Protein AF-A0A7W8URS1-F1 (afdb_monomer)

Nearest PDB structures (foldseek):
  4fo9-assembly1_A  TM=3.497E-01  e=5.880E+00  Homo sapiens
  7qqf-assembly1_A  TM=1.769E-01  e=9.008E+00  Homo sapiens

Radius of gyration: 37.94 Å; Cα contacts (8 Å, |Δi|>4): 1873; chains: 1; bounding box: 96×56×130 Å

Solvent-accessible surface area (backbone atoms only — not comparable to full-atom values): 48239 Å² total; per-residue (Å²): 133,91,53,71,66,51,56,48,40,59,71,43,53,37,61,52,73,77,64,27,35,64,45,79,42,72,49,47,74,75,47,62,76,86,34,42,55,44,49,48,77,55,93,95,44,80,42,74,46,91,48,75,88,40,42,26,41,36,27,40,75,37,77,60,64,38,63,71,50,61,42,69,76,78,36,70,49,75,36,38,44,33,59,46,20,51,73,61,47,30,49,74,47,39,30,37,91,64,18,44,34,56,61,41,70,60,21,26,35,28,37,47,95,84,45,33,32,34,39,40,39,55,71,50,93,74,32,96,67,58,77,74,79,47,64,52,34,39,38,30,37,31,57,35,21,75,77,31,72,74,33,62,50,76,92,53,84,61,54,33,45,52,55,64,53,64,26,84,44,67,74,61,40,52,62,56,30,52,49,54,56,58,55,60,76,43,78,40,47,69,48,28,29,50,38,33,27,36,31,92,62,63,40,78,85,72,48,58,56,69,39,46,36,36,38,40,34,35,37,52,30,80,47,77,45,80,41,57,53,61,86,53,44,61,48,68,30,69,74,78,72,40,54,22,36,55,46,75,71,82,76,95,75,75,68,41,52,58,59,65,86,49,45,50,42,30,49,30,36,52,42,98,87,72,49,52,43,20,27,45,55,71,71,87,49,90,67,44,56,41,41,30,53,52,65,27,35,32,34,41,47,68,59,57,51,49,47,35,59,70,62,74,75,61,82,52,58,85,36,29,31,42,35,40,38,36,36,58,55,52,63,90,28,56,66,72,72,35,51,60,44,61,76,62,51,68,70,48,55,67,71,55,40,48,27,31,26,37,63,92,61,33,73,50,65,59,48,18,44,37,47,28,41,55,26,44,53,44,47,45,28,69,37,62,77,53,99,81,76,58,74,60,62,55,60,67,48,46,50,64,17,25,27,39,43,33,45,34,36,65,29,42,52,28,61,44,67,53,44,82,52,100,89,40,47,29,39,80,42,31,72,62,50,21,41,44,13,24,38,34,32,15,29,86,75,14,34,51,76,50,74,46,75,41,68,68,46,58,60,48,71,60,90,53,94,65,50,50,33,32,40,57,42,72,10,34,70,25,48,49,48,46,56,49,55,66,63,64,57,47,80,54,62,85,52,53,57,75,46,36,34,39,22,48,32,37,89,88,78,75,42,69,66,68,64,67,42,58,50,62,96,45,84,52,44,50,76,56,98,52,30,41,34,60,65,64,64,70,89,46,38,37,41,38,39,37,40,49,65,24,19,39,29,55,76,46,76,47,58,48,56,61,59,34,46,77,42,72,44,63,31,35,43,57,55,98,90,38,82,44,80,42,74,48,76,72,66,46,17,46,79,45,43,24,36,67,31,28,48,51,49,78,67,70,30,25,27,77,55,89,50,34,36,33,62,27,42,34,84,55,54,64,61,46,92,83,32,60,42,42,38,37,43,39,32,35,75,62,32,43,71,86,61,45,65,59,81,62,58,52,73,51,58,24,48,49,59,19,36,70,76,71,71,53,36,78,87,61,90,45,54,27,50,49,35,36,48,71,27,17,50,54,64,72,89,82,58,47,41,46,89,81,48,90,71,80,45,74,72,36,96,61,18,37,30,46,37,38,44,30,64,57,88,56,85,32,37,72,79,49,97,54,59,46,63,67,40,42,54,55,40,52,55,48,49,51,56,50,24,60,56,46,24,74,80,53,57,53,76,57,95,79,65,65,94,66,77,76,56,59,87,58,59,43,49,32,23,28,47,43,50,10,34,54,53,38,32,48,77,70,59,71,49,75,60,73,68,52,76,47,96,75,56,74,67,55,53,47,63,73,44,52,88,48,54,78,37,46,85,54,15,48,63,33,88,94,32,59,69,61,72,92,34,41,39,40,29,43,42,59,63,98,62,64,42,52,32,51,68,46,58,47,53,48,53,54,50,48,34,51,75,78,32,73,62,58,57,47,51,78,88,42,49,44,68,50,70,100,64,93,71,78,73,76,78,85,84,78,87,134

Structure (mmCIF, N/CA/C/O backbone):
data_AF-A0A7W8URS1-F1
#
_entry.id   AF-A0A7W8URS1-F1
#
loop_
_atom_site.group_PDB
_atom_site.id
_atom_site.type_symbol
_atom_site.label_atom_id
_atom_site.label_alt_id
_atom_site.label_comp_id
_atom_site.label_asym_id
_atom_site.label_entity_id
_atom_site.label_seq_id
_atom_site.pdbx_PDB_ins_code
_atom_site.Cartn_x
_atom_site.Cartn_y
_atom_site.Cartn_z
_atom_site.occupancy
_atom_site.B_iso_or_equiv
_atom_site.auth_seq_id
_atom_site.auth_comp_id
_atom_site.auth_asym_id
_atom_site.auth_atom_id
_atom_site.pdbx_PDB_model_num
ATOM 1 N N . MET A 1 1 ? -16.195 14.401 -14.340 1.00 54.31 1 MET A N 1
ATOM 2 C CA . MET A 1 1 ? -16.163 14.240 -12.871 1.00 54.31 1 MET A CA 1
ATOM 3 C C . MET A 1 1 ? -14.710 13.985 -12.503 1.00 54.31 1 MET A C 1
ATOM 5 O O . MET A 1 1 ? -14.073 13.242 -13.237 1.00 54.31 1 MET A O 1
ATOM 9 N N . TYR A 1 2 ? -14.157 14.671 -11.503 1.00 76.56 2 TYR A N 1
ATOM 10 C CA . TYR A 1 2 ? -12.778 14.429 -11.058 1.00 76.56 2 TYR A CA 1
ATOM 11 C C . TYR A 1 2 ? -12.713 13.082 -10.334 1.00 76.56 2 TYR A C 1
ATOM 13 O O . TYR A 1 2 ? -13.597 12.790 -9.530 1.00 76.56 2 TYR A O 1
ATOM 21 N N . ASP A 1 3 ? -11.701 12.277 -10.641 1.00 86.50 3 ASP A N 1
ATOM 22 C CA . ASP A 1 3 ? -11.456 10.988 -10.003 1.00 86.50 3 ASP A CA 1
ATOM 23 C C . ASP A 1 3 ? -10.108 11.046 -9.284 1.00 86.50 3 ASP A C 1
ATOM 25 O O . ASP A 1 3 ? -9.057 11.117 -9.924 1.00 86.50 3 ASP A O 1
ATOM 29 N N . TYR A 1 4 ? -10.159 11.079 -7.952 1.00 89.56 4 TYR A N 1
ATOM 30 C CA . TYR A 1 4 ? -8.982 11.285 -7.112 1.00 89.56 4 TYR A CA 1
ATOM 31 C C . TYR A 1 4 ? -7.960 10.148 -7.251 1.00 89.56 4 TYR A C 1
ATOM 33 O O . TYR A 1 4 ? -6.761 10.412 -7.360 1.00 89.56 4 TYR A O 1
ATOM 41 N N . LEU A 1 5 ? -8.417 8.890 -7.291 1.00 91.06 5 LEU A N 1
ATOM 42 C CA . LEU A 1 5 ? -7.524 7.732 -7.389 1.00 91.06 5 LEU A CA 1
ATOM 43 C C . LEU A 1 5 ? -6.862 7.662 -8.763 1.00 91.06 5 LEU A C 1
ATOM 45 O O . LEU A 1 5 ? -5.651 7.462 -8.853 1.00 91.06 5 LEU A O 1
ATOM 49 N N . VAL A 1 6 ? -7.626 7.900 -9.832 1.00 91.56 6 VAL A N 1
ATOM 50 C CA . VAL A 1 6 ? -7.078 7.912 -11.196 1.00 91.56 6 VAL A CA 1
ATOM 51 C C . VAL A 1 6 ? -6.068 9.049 -11.378 1.00 91.56 6 VAL A C 1
ATOM 53 O O . VAL A 1 6 ? -4.988 8.812 -11.916 1.00 91.56 6 VAL A O 1
ATOM 56 N N . ASP A 1 7 ? -6.354 10.263 -10.891 1.00 90.12 7 ASP A N 1
ATOM 57 C CA . ASP A 1 7 ? -5.398 11.385 -10.929 1.00 90.12 7 ASP A CA 1
ATOM 58 C C . ASP A 1 7 ? -4.126 11.081 -10.121 1.00 90.12 7 ASP A C 1
ATOM 60 O O . ASP A 1 7 ? -3.019 11.371 -10.580 1.00 90.12 7 ASP A O 1
ATOM 64 N N . ASN A 1 8 ? -4.249 10.435 -8.956 1.00 92.69 8 ASN A N 1
ATOM 65 C CA . ASN A 1 8 ? -3.095 9.995 -8.174 1.00 92.69 8 ASN A CA 1
ATOM 66 C C . ASN A 1 8 ? -2.232 8.977 -8.945 1.00 92.69 8 ASN A C 1
ATOM 68 O O . ASN A 1 8 ? -1.017 9.161 -9.050 1.00 92.69 8 ASN A O 1
ATOM 72 N N . ALA A 1 9 ? -2.845 7.949 -9.536 1.00 92.88 9 ALA A N 1
ATOM 73 C CA . ALA A 1 9 ? -2.137 6.923 -10.304 1.00 92.88 9 ALA A CA 1
ATOM 74 C C . ALA A 1 9 ? -1.448 7.495 -11.553 1.00 92.88 9 ALA A C 1
ATOM 76 O O . ALA A 1 9 ? -0.301 7.144 -11.841 1.00 92.88 9 ALA A O 1
ATOM 77 N N . LEU A 1 10 ? -2.086 8.443 -12.250 1.00 90.56 10 LEU A N 1
ATOM 78 C CA . LEU A 1 10 ? -1.487 9.158 -13.385 1.00 90.56 10 LEU A CA 1
ATOM 79 C C . LEU A 1 10 ? -0.230 9.952 -12.989 1.00 90.56 10 LEU A C 1
ATOM 81 O O . LEU A 1 10 ? 0.702 10.087 -13.785 1.00 90.56 10 LEU A O 1
ATOM 85 N N . ARG A 1 11 ? -0.188 10.486 -11.764 1.00 90.00 11 ARG A N 1
ATOM 86 C CA . ARG A 1 11 ? 0.940 11.290 -11.268 1.00 90.00 11 ARG A CA 1
ATOM 87 C C . ARG A 1 11 ? 2.071 10.456 -10.683 1.00 90.00 11 ARG A C 1
ATOM 89 O O . ARG A 1 11 ? 3.220 10.876 -10.800 1.00 90.00 11 ARG A O 1
ATOM 96 N N . ASN A 1 12 ? 1.758 9.322 -10.056 1.00 91.75 12 ASN A N 1
ATOM 97 C CA . ASN A 1 12 ? 2.715 8.588 -9.223 1.00 91.75 12 ASN A CA 1
ATOM 98 C C . ASN A 1 12 ? 3.132 7.223 -9.780 1.00 91.75 12 ASN A C 1
ATOM 100 O O . ASN A 1 12 ? 4.242 6.796 -9.482 1.00 91.75 12 ASN A O 1
ATOM 104 N N . VAL A 1 13 ? 2.310 6.571 -10.611 1.00 93.69 13 VAL A N 1
ATOM 105 C CA . VAL A 1 13 ? 2.583 5.209 -11.121 1.00 93.69 13 VAL A CA 1
ATOM 106 C C . VAL A 1 13 ? 2.738 5.178 -12.631 1.00 93.69 13 VAL A C 1
ATOM 108 O O . VAL A 1 13 ? 3.638 4.524 -13.145 1.00 93.69 13 VAL A O 1
ATOM 111 N N . TRP A 1 14 ? 1.873 5.884 -13.358 1.00 92.88 14 TRP A N 1
ATOM 112 C CA . TRP A 1 14 ? 1.908 5.883 -14.815 1.00 92.88 14 TRP A CA 1
ATOM 113 C C . TRP A 1 14 ? 3.232 6.462 -15.344 1.00 92.88 14 TRP A C 1
ATOM 115 O O . TRP A 1 14 ? 3.631 7.581 -14.988 1.00 92.88 14 TRP A O 1
ATOM 125 N N . CYS A 1 15 ? 3.899 5.693 -16.210 1.00 90.00 15 CYS A N 1
ATOM 126 C CA . CYS A 1 15 ? 5.236 6.001 -16.727 1.00 90.00 15 CYS A CA 1
ATOM 127 C C . CYS A 1 15 ? 5.222 6.863 -17.996 1.00 90.00 15 CYS A C 1
ATOM 129 O O . CYS A 1 15 ? 6.268 7.353 -18.403 1.00 90.00 15 CYS A O 1
ATOM 131 N N . ALA A 1 16 ? 4.046 7.097 -18.584 1.00 87.00 16 ALA A N 1
ATOM 132 C CA . ALA A 1 16 ? 3.863 7.830 -19.835 1.00 87.00 16 ALA A CA 1
ATOM 133 C C . ALA A 1 16 ? 4.702 7.310 -21.021 1.00 87.00 16 ALA A C 1
ATOM 135 O O . ALA A 1 16 ? 5.464 8.090 -21.591 1.00 87.00 16 ALA A O 1
ATOM 136 N N . PRO A 1 17 ? 4.482 6.062 -21.494 1.00 83.19 17 PRO A N 1
ATOM 137 C CA . PRO A 1 17 ? 5.303 5.436 -22.549 1.00 83.19 17 PRO A CA 1
ATOM 138 C C . PRO A 1 17 ? 5.405 6.243 -23.858 1.00 83.19 17 PRO A C 1
ATOM 140 O O . PRO A 1 17 ? 6.315 6.083 -24.663 1.00 83.19 17 PRO A O 1
ATOM 143 N N . THR A 1 18 ? 4.445 7.136 -24.119 1.00 81.50 18 THR A N 1
ATOM 144 C CA . THR A 1 18 ? 4.439 7.989 -25.316 1.00 81.50 18 THR A CA 1
ATOM 145 C C . THR A 1 18 ? 5.367 9.206 -25.225 1.00 81.50 18 THR A C 1
ATOM 147 O O . THR A 1 18 ? 5.508 9.927 -26.216 1.00 81.50 18 THR A O 1
ATOM 150 N N . GLN A 1 19 ? 5.958 9.497 -24.061 1.00 85.00 19 GLN A N 1
ATOM 151 C CA . GLN A 1 19 ? 6.810 10.677 -23.869 1.00 85.00 19 GLN A CA 1
ATOM 152 C C . GLN A 1 19 ? 8.124 10.587 -24.666 1.00 85.00 19 GLN A C 1
ATOM 154 O O . GLN A 1 19 ? 8.575 11.600 -25.204 1.00 85.00 19 GLN A O 1
ATOM 159 N N . ASP A 1 20 ? 8.683 9.383 -24.825 1.00 80.69 20 ASP A N 1
ATOM 160 C CA . ASP A 1 20 ? 10.032 9.144 -25.363 1.00 80.69 20 ASP A CA 1
ATOM 161 C C . ASP A 1 20 ? 10.125 9.141 -26.905 1.00 80.69 20 ASP A C 1
ATOM 163 O O . ASP A 1 20 ? 11.124 8.718 -27.493 1.00 80.69 20 ASP A O 1
ATOM 167 N N . ARG A 1 21 ? 9.086 9.643 -27.599 1.00 84.19 21 ARG A N 1
ATOM 168 C CA . ARG A 1 21 ? 8.930 9.651 -29.078 1.00 84.19 21 ARG A CA 1
ATOM 169 C C . ARG A 1 21 ? 9.530 8.409 -29.751 1.00 84.19 21 ARG A C 1
ATOM 171 O O . ARG A 1 21 ? 10.241 8.515 -30.754 1.00 84.19 21 ARG A O 1
ATOM 178 N N . GLN A 1 22 ? 9.264 7.242 -29.174 1.00 87.62 22 GLN A N 1
ATOM 179 C CA . GLN A 1 22 ? 9.833 5.992 -29.641 1.00 87.62 22 GLN A CA 1
ATOM 180 C C . GLN A 1 22 ? 9.038 5.454 -30.830 1.00 87.62 22 GLN A C 1
ATOM 182 O O . GLN A 1 22 ? 7.808 5.411 -30.812 1.00 87.62 22 GLN A O 1
ATOM 187 N N . ALA A 1 23 ? 9.748 5.016 -31.865 1.00 90.44 23 ALA A N 1
ATOM 188 C CA . ALA A 1 23 ? 9.167 4.338 -33.012 1.00 90.44 23 ALA A CA 1
ATOM 189 C C . ALA A 1 23 ? 10.056 3.174 -33.446 1.00 90.44 23 ALA A C 1
ATOM 191 O O . ALA A 1 23 ? 11.271 3.325 -33.569 1.00 90.44 23 ALA A O 1
ATOM 192 N N . ILE A 1 24 ? 9.433 2.029 -33.718 1.00 92.88 24 ILE A N 1
ATOM 193 C CA . ILE A 1 24 ? 10.064 0.872 -34.354 1.00 92.88 24 ILE A CA 1
ATOM 194 C C . ILE A 1 24 ? 9.362 0.668 -35.693 1.00 92.88 24 ILE A C 1
ATOM 196 O O . ILE A 1 24 ? 8.142 0.533 -35.753 1.00 92.88 24 ILE A O 1
ATOM 200 N N . LEU A 1 25 ? 10.131 0.723 -36.775 1.00 94.44 25 LEU A N 1
ATOM 201 C CA . LEU A 1 25 ? 9.629 0.700 -38.143 1.00 94.44 25 LEU A CA 1
ATOM 202 C C . LEU A 1 25 ? 10.325 -0.409 -38.928 1.00 94.44 25 LEU A C 1
ATOM 204 O O . LEU A 1 25 ? 11.543 -0.553 -38.849 1.00 94.44 25 LEU A O 1
ATOM 208 N N . GLN A 1 26 ? 9.567 -1.121 -39.757 1.00 95.19 26 GLN A N 1
ATOM 209 C CA . GLN A 1 26 ? 10.107 -1.995 -40.796 1.00 95.19 26 GLN A CA 1
ATOM 210 C C . GLN A 1 26 ? 9.895 -1.317 -42.161 1.00 95.19 26 GLN A C 1
ATOM 212 O O . GLN A 1 26 ? 8.819 -1.448 -42.749 1.00 95.19 26 GLN A O 1
ATOM 217 N N . PRO A 1 27 ? 10.856 -0.509 -42.649 1.00 94.62 27 PRO A N 1
ATOM 218 C CA . PRO A 1 27 ? 10.685 0.240 -43.888 1.00 94.62 27 PRO A CA 1
ATOM 219 C C . PRO A 1 27 ? 10.712 -0.670 -45.130 1.00 94.62 27 PRO A C 1
ATOM 221 O O . PRO A 1 27 ? 11.361 -1.715 -45.154 1.00 94.62 27 PRO A O 1
ATOM 224 N N . ALA A 1 28 ? 10.025 -0.254 -46.196 1.00 93.94 28 ALA A N 1
ATOM 225 C CA . ALA A 1 28 ? 9.891 -1.039 -47.423 1.00 93.94 28 ALA A CA 1
ATOM 226 C C . ALA A 1 28 ? 11.075 -0.809 -48.372 1.00 93.94 28 ALA A C 1
ATOM 228 O O . ALA A 1 28 ? 11.405 0.333 -48.687 1.00 93.94 28 ALA A O 1
ATOM 229 N N . ARG A 1 29 ? 11.710 -1.877 -48.862 1.00 94.75 29 ARG A N 1
ATOM 230 C CA . ARG A 1 29 ? 12.843 -1.778 -49.794 1.00 94.75 29 ARG A CA 1
ATOM 231 C C . ARG A 1 29 ? 12.382 -1.320 -51.181 1.00 94.75 29 ARG A C 1
ATOM 233 O O . ARG A 1 29 ? 11.446 -1.881 -51.738 1.00 94.75 29 ARG A O 1
ATOM 240 N N . LEU A 1 30 ? 13.074 -0.337 -51.753 1.00 94.12 30 LEU A N 1
ATOM 241 C CA . LEU A 1 30 ? 12.826 0.192 -53.101 1.00 94.12 30 LEU A CA 1
ATOM 242 C C . LEU A 1 30 ? 13.797 -0.344 -54.155 1.00 94.12 30 LEU A C 1
ATOM 244 O O . LEU A 1 30 ? 13.510 -0.298 -55.348 1.00 94.12 30 LEU A O 1
ATOM 248 N N . THR A 1 31 ? 14.973 -0.802 -53.738 1.00 94.62 31 THR A N 1
ATOM 249 C CA . THR A 1 31 ? 16.025 -1.250 -54.657 1.00 94.62 31 THR A CA 1
ATOM 250 C C . THR A 1 31 ? 15.932 -2.752 -54.940 1.00 94.62 31 THR A C 1
ATOM 252 O O . THR A 1 31 ? 15.440 -3.504 -54.090 1.00 94.62 31 THR A O 1
ATOM 255 N N . PRO A 1 32 ? 16.429 -3.207 -56.107 1.00 93.12 32 PRO A N 1
ATOM 256 C CA . PRO A 1 32 ? 16.579 -4.630 -56.400 1.00 93.12 32 PRO A CA 1
ATOM 257 C C . PRO A 1 32 ? 17.651 -5.281 -55.513 1.00 93.12 32 PRO A C 1
ATOM 259 O O . PRO A 1 32 ? 18.339 -4.596 -54.745 1.00 93.12 32 PRO A O 1
ATOM 262 N N . ASP A 1 33 ? 17.782 -6.599 -55.655 1.00 92.81 33 ASP A N 1
ATOM 263 C CA . ASP A 1 33 ? 18.849 -7.377 -55.026 1.00 92.81 33 ASP A CA 1
ATOM 264 C C . ASP A 1 33 ? 20.232 -6.850 -55.463 1.00 92.81 33 ASP A C 1
ATOM 266 O O . ASP A 1 33 ? 20.423 -6.453 -56.619 1.00 92.81 33 ASP A O 1
ATOM 270 N N . GLY A 1 34 ? 21.184 -6.789 -54.532 1.00 88.94 34 GLY A N 1
ATOM 271 C CA . GLY A 1 34 ? 22.516 -6.203 -54.725 1.00 88.94 34 GLY A CA 1
ATOM 272 C C . GLY A 1 34 ? 22.574 -4.669 -54.648 1.00 88.94 34 GLY A C 1
ATOM 273 O O . GLY A 1 34 ? 23.656 -4.084 -54.749 1.00 88.94 34 GLY A O 1
ATOM 274 N N . GLY A 1 35 ? 21.434 -4.001 -54.444 1.00 93.38 35 GLY A N 1
ATOM 275 C CA . GLY A 1 35 ? 21.349 -2.552 -54.266 1.00 93.38 35 GLY A CA 1
ATOM 276 C C . GLY A 1 35 ? 21.597 -1.738 -55.543 1.00 93.38 35 GLY A C 1
ATOM 277 O O . GLY A 1 35 ? 21.537 -2.231 -56.668 1.00 93.38 35 GLY A O 1
ATOM 278 N N . VAL A 1 36 ? 21.836 -0.435 -55.377 1.00 95.56 36 VAL A N 1
ATOM 279 C CA . VAL A 1 36 ? 22.092 0.516 -56.478 1.00 95.56 36 VAL A CA 1
ATOM 280 C C . VAL A 1 36 ? 23.323 1.375 -56.204 1.00 95.56 36 VAL A C 1
ATOM 282 O O . VAL A 1 36 ? 23.694 1.595 -55.052 1.00 95.56 36 VAL A O 1
ATOM 285 N N . VAL A 1 37 ? 23.948 1.891 -57.268 1.00 95.31 37 VAL A N 1
ATOM 286 C CA . VAL A 1 37 ? 25.171 2.712 -57.211 1.00 95.31 37 VAL A CA 1
ATOM 287 C C . VAL A 1 37 ? 24.937 4.062 -57.901 1.00 95.31 37 VAL A C 1
ATOM 289 O O . VAL A 1 37 ? 24.214 4.149 -58.891 1.00 95.31 37 VAL A O 1
ATOM 292 N N . ASN A 1 38 ? 25.585 5.121 -57.403 1.00 93.31 38 ASN A N 1
ATOM 293 C CA . ASN A 1 38 ? 25.573 6.510 -57.898 1.00 93.31 38 ASN A CA 1
ATOM 294 C C . ASN A 1 38 ? 24.234 7.263 -57.810 1.00 93.31 38 ASN A C 1
ATOM 296 O O . ASN A 1 38 ? 24.217 8.406 -57.346 1.00 93.31 38 ASN A O 1
ATOM 300 N N . SER A 1 39 ? 23.117 6.675 -58.234 1.00 93.69 39 SER A N 1
ATOM 301 C CA . SER A 1 39 ? 21.799 7.315 -58.166 1.00 93.69 39 SER A CA 1
ATOM 302 C C . SER A 1 39 ? 20.662 6.311 -58.048 1.00 93.69 39 SER A C 1
ATOM 304 O O . SER A 1 39 ? 20.789 5.177 -58.496 1.00 93.69 39 SER A O 1
ATOM 306 N N . VAL A 1 40 ? 19.532 6.767 -57.519 1.00 94.31 40 VAL A N 1
ATOM 307 C CA . VAL A 1 40 ? 18.284 6.010 -57.411 1.00 94.31 40 VAL A CA 1
ATOM 308 C C . VAL A 1 40 ? 17.118 6.881 -57.876 1.00 94.31 40 VAL A C 1
ATOM 310 O O . VAL A 1 40 ? 17.115 8.093 -57.646 1.00 94.31 40 VAL A O 1
ATOM 313 N N . GLN A 1 41 ? 16.136 6.281 -58.543 1.00 92.50 41 GLN A N 1
ATOM 314 C CA . GLN A 1 41 ? 14.859 6.934 -58.811 1.00 92.50 41 GLN A CA 1
ATOM 315 C C . GLN A 1 41 ? 13.919 6.662 -57.635 1.00 92.50 41 GLN A C 1
ATOM 317 O O . GLN A 1 41 ? 13.672 5.507 -57.300 1.00 92.50 41 GLN A O 1
ATOM 322 N N . ILE A 1 42 ? 13.428 7.725 -57.001 1.00 91.06 42 ILE A N 1
ATOM 323 C CA . ILE A 1 42 ? 12.430 7.660 -55.929 1.00 91.06 42 ILE A CA 1
ATOM 324 C C . ILE A 1 42 ? 11.254 8.502 -56.403 1.00 91.06 42 ILE A C 1
ATOM 326 O O . ILE A 1 42 ? 11.432 9.677 -56.738 1.00 91.06 42 ILE A O 1
ATOM 330 N N . ASP A 1 43 ? 10.076 7.888 -56.476 1.00 86.19 43 ASP A N 1
ATOM 331 C CA . ASP A 1 43 ? 8.895 8.482 -57.095 1.00 86.19 43 ASP A CA 1
ATOM 332 C C . ASP A 1 43 ? 9.224 8.976 -58.527 1.00 86.19 43 ASP A C 1
ATOM 334 O O . ASP A 1 43 ? 9.657 8.204 -59.391 1.00 86.19 43 ASP A O 1
ATOM 338 N N . TRP A 1 44 ? 9.075 10.276 -58.785 1.00 86.62 44 TRP A N 1
ATOM 339 C CA . TRP A 1 44 ? 9.314 10.893 -60.097 1.00 86.62 44 TRP A CA 1
ATOM 340 C C . TRP A 1 44 ? 10.678 11.585 -60.219 1.00 86.62 44 TRP A C 1
ATOM 342 O O . TRP A 1 44 ? 10.965 12.207 -61.242 1.00 86.62 44 TRP A O 1
ATOM 352 N N . SER A 1 45 ? 11.518 11.520 -59.181 1.00 90.69 45 SER A N 1
ATOM 353 C CA . SER A 1 45 ? 12.780 12.263 -59.102 1.00 90.69 45 SER A CA 1
ATOM 354 C C . SER A 1 45 ? 13.991 11.338 -58.973 1.00 90.69 45 SER A C 1
ATOM 356 O O . SER A 1 45 ? 13.989 10.360 -58.229 1.00 90.69 45 SER A O 1
ATOM 358 N N . GLN A 1 46 ? 15.073 11.681 -59.675 1.00 92.44 46 GLN A N 1
ATOM 359 C CA . GLN A 1 46 ? 16.358 10.999 -59.536 1.00 92.44 46 GLN A CA 1
ATOM 360 C C . GLN A 1 46 ? 17.202 11.677 -58.453 1.00 92.44 46 GLN A C 1
ATOM 362 O O . GLN A 1 46 ? 17.477 12.877 -58.516 1.00 92.44 46 GLN A O 1
ATOM 367 N N . TYR A 1 47 ? 17.656 10.893 -57.481 1.00 93.62 47 TYR A N 1
ATOM 368 C CA . TYR A 1 47 ? 18.498 11.344 -56.378 1.00 93.62 47 TYR A CA 1
ATOM 369 C C . TYR A 1 47 ? 19.888 10.723 -56.489 1.00 93.62 47 TYR A C 1
ATOM 371 O O . TYR A 1 47 ? 20.030 9.526 -56.738 1.00 93.62 47 TYR A O 1
ATOM 379 N N . ARG A 1 48 ? 20.935 11.531 -56.292 1.00 94.50 48 ARG A N 1
ATOM 380 C CA . ARG A 1 48 ? 22.309 11.021 -56.155 1.00 94.50 48 ARG A CA 1
ATOM 381 C C . ARG A 1 48 ? 22.456 10.333 -54.802 1.00 94.50 48 ARG A C 1
ATOM 383 O O . ARG A 1 48 ? 21.921 10.838 -53.820 1.00 94.50 48 ARG A O 1
ATOM 390 N N . LEU A 1 49 ? 23.159 9.206 -54.756 1.00 95.06 49 LEU A N 1
ATOM 391 C CA . LEU A 1 49 ? 23.434 8.470 -53.517 1.00 95.06 49 LEU A CA 1
ATOM 392 C C . LEU A 1 49 ? 24.454 9.214 -52.631 1.00 95.06 49 LEU A C 1
ATOM 394 O O . LEU A 1 49 ? 25.170 10.077 -53.147 1.00 95.06 49 LEU A O 1
ATOM 398 N N . PRO A 1 50 ? 24.536 8.898 -51.320 1.00 94.44 50 PRO A N 1
ATOM 399 C CA . PRO A 1 50 ? 25.401 9.620 -50.381 1.00 94.44 50 PRO A CA 1
ATOM 400 C C . PRO A 1 50 ? 26.880 9.642 -50.792 1.00 94.44 50 PRO A C 1
ATOM 402 O O . PRO A 1 50 ? 27.543 10.671 -50.667 1.00 94.44 50 PRO A O 1
ATOM 405 N N . VAL A 1 51 ? 27.387 8.516 -51.308 1.00 93.75 51 VAL A N 1
ATOM 406 C CA . VAL A 1 51 ? 28.774 8.349 -51.764 1.00 93.75 51 VAL A CA 1
ATOM 407 C C . VAL A 1 51 ? 28.787 7.719 -53.161 1.00 93.75 51 VAL A C 1
ATOM 409 O O . VAL A 1 51 ? 28.072 6.754 -53.432 1.00 93.75 51 VAL A O 1
ATOM 412 N N . SER A 1 52 ? 29.602 8.266 -54.068 1.00 91.12 52 SER A N 1
ATOM 413 C CA . SER A 1 52 ? 29.771 7.731 -55.429 1.00 91.12 52 SER A CA 1
ATOM 414 C C . SER A 1 52 ? 30.473 6.368 -55.403 1.00 91.12 52 SER A C 1
ATOM 416 O O . SER A 1 52 ? 31.314 6.123 -54.540 1.00 91.12 52 SER A O 1
ATOM 418 N N . ASN A 1 53 ? 30.174 5.494 -56.369 1.00 92.19 53 ASN A N 1
ATOM 419 C CA . ASN A 1 53 ? 30.776 4.155 -56.505 1.00 92.19 53 ASN A CA 1
ATOM 420 C C . ASN A 1 53 ? 30.605 3.245 -55.274 1.00 92.19 53 ASN A C 1
ATOM 422 O O . ASN A 1 53 ? 31.373 2.309 -55.082 1.00 92.19 53 ASN A O 1
ATOM 426 N N . THR A 1 54 ? 29.602 3.523 -54.443 1.00 92.62 54 THR A N 1
ATOM 427 C CA . THR A 1 54 ? 29.236 2.718 -53.276 1.00 92.62 54 THR A CA 1
ATOM 428 C C . THR A 1 54 ? 27.813 2.203 -53.469 1.00 92.62 54 THR A C 1
ATOM 430 O O . THR A 1 54 ? 26.952 2.949 -53.941 1.00 92.62 54 THR A O 1
ATOM 433 N N . ALA A 1 55 ? 27.582 0.930 -53.147 1.00 93.75 55 ALA A N 1
ATOM 434 C CA . ALA A 1 55 ? 26.277 0.296 -53.278 1.00 93.75 55 ALA A CA 1
ATOM 435 C C . ALA A 1 55 ? 25.416 0.541 -52.030 1.00 93.75 55 ALA A C 1
ATOM 437 O O . ALA A 1 55 ? 25.901 0.433 -50.900 1.00 93.75 55 ALA A O 1
ATOM 438 N N . TYR A 1 56 ? 24.141 0.865 -52.243 1.00 96.56 56 TYR A N 1
ATOM 439 C CA . TYR A 1 56 ? 23.160 1.110 -51.187 1.00 96.56 56 TYR A CA 1
ATOM 440 C C . TYR A 1 56 ? 21.863 0.346 -51.447 1.00 96.56 56 TYR A C 1
ATOM 442 O O . TYR A 1 56 ? 21.389 0.297 -52.585 1.00 96.56 56 TYR A O 1
ATOM 450 N N . HIS A 1 57 ? 21.240 -0.141 -50.376 1.00 96.56 57 HIS A N 1
ATOM 451 C CA . HIS A 1 57 ? 19.802 -0.389 -50.370 1.00 96.56 57 HIS A CA 1
ATOM 452 C C . HIS A 1 57 ? 19.067 0.868 -49.936 1.00 96.56 57 HIS A C 1
ATOM 454 O O . HIS A 1 57 ? 19.455 1.525 -48.966 1.00 96.56 57 HIS A O 1
ATOM 460 N N . ILE A 1 58 ? 17.995 1.191 -50.655 1.00 96.44 58 ILE A N 1
ATOM 461 C CA . ILE A 1 58 ? 17.130 2.324 -50.334 1.00 96.44 58 ILE A CA 1
ATOM 462 C C . ILE A 1 58 ? 15.799 1.786 -49.844 1.00 96.44 58 ILE A C 1
ATOM 464 O O . ILE A 1 58 ? 15.215 0.905 -50.474 1.00 96.44 58 ILE A O 1
ATOM 468 N N . TYR A 1 59 ? 15.329 2.342 -48.737 1.00 96.56 59 TYR A N 1
ATOM 469 C CA . TYR A 1 59 ? 14.080 1.985 -48.097 1.00 96.56 59 TYR A CA 1
ATOM 470 C C . TYR A 1 59 ? 13.180 3.209 -47.959 1.00 96.56 59 TYR A C 1
ATOM 472 O O . TYR A 1 59 ? 13.649 4.332 -47.766 1.00 96.56 59 TYR A O 1
ATOM 480 N N . GLN A 1 60 ? 11.878 2.979 -48.029 1.00 94.31 60 GLN A N 1
ATOM 481 C CA . GLN A 1 60 ? 10.839 3.977 -47.862 1.00 94.31 60 GLN A CA 1
ATOM 482 C C . GLN A 1 60 ? 10.116 3.776 -46.531 1.00 94.31 60 GLN A C 1
ATOM 484 O O . GLN A 1 60 ? 9.679 2.670 -46.215 1.00 94.31 60 GLN A O 1
ATOM 489 N N . ILE A 1 61 ? 9.955 4.867 -45.781 1.00 93.06 61 ILE A N 1
ATOM 490 C CA . ILE A 1 61 ? 9.062 4.935 -44.616 1.00 93.06 61 ILE A CA 1
ATOM 491 C C . ILE A 1 61 ? 7.716 5.552 -45.023 1.00 93.06 61 ILE A C 1
ATOM 493 O O . ILE A 1 61 ? 6.669 5.074 -44.599 1.00 93.06 61 ILE A O 1
ATOM 497 N N . GLY A 1 62 ? 7.726 6.590 -45.869 1.00 89.88 62 GLY A N 1
ATOM 498 C CA . GLY A 1 62 ? 6.520 7.288 -46.329 1.00 89.88 62 GLY A CA 1
ATOM 499 C C . GLY A 1 62 ? 6.440 8.745 -45.866 1.00 89.88 62 GLY A C 1
ATOM 500 O O . GLY A 1 62 ? 7.423 9.328 -45.410 1.00 89.88 62 GLY A O 1
ATOM 501 N N . GLN A 1 63 ? 5.255 9.350 -45.985 1.00 89.06 63 GLN A N 1
ATOM 502 C CA . GLN A 1 63 ? 4.999 10.768 -45.677 1.00 89.06 63 GLN A CA 1
ATOM 503 C C . GLN A 1 63 ? 4.740 11.037 -44.183 1.00 89.06 63 GLN A C 1
ATOM 505 O O . GLN A 1 63 ? 3.807 11.748 -43.810 1.00 89.06 63 GLN A O 1
ATOM 510 N N . ILE A 1 64 ? 5.563 10.465 -43.306 1.00 86.44 64 ILE A N 1
ATOM 511 C CA . ILE A 1 64 ? 5.513 10.761 -41.873 1.00 86.44 64 ILE A CA 1
ATOM 512 C C . ILE A 1 64 ? 6.371 11.986 -41.554 1.00 86.44 64 ILE A C 1
ATOM 514 O O . ILE A 1 64 ? 7.479 12.140 -42.068 1.00 86.44 64 ILE A O 1
ATOM 518 N N . SER A 1 65 ? 5.869 12.869 -40.686 1.00 85.81 65 SER A N 1
ATOM 519 C CA . SER A 1 65 ? 6.645 14.025 -40.235 1.00 85.81 65 SER A CA 1
ATOM 520 C C . SER A 1 65 ? 7.879 13.559 -39.449 1.00 85.81 65 SER A C 1
ATOM 522 O O . SER A 1 65 ? 7.718 12.919 -38.407 1.00 85.81 65 SER A O 1
ATOM 524 N N . PRO A 1 66 ? 9.107 13.925 -39.863 1.00 84.88 66 PRO A N 1
ATOM 525 C CA . PRO A 1 66 ? 10.331 13.549 -39.151 1.00 84.88 66 PRO A CA 1
ATOM 526 C C . PRO A 1 66 ? 10.357 14.047 -37.704 1.00 84.88 66 PRO A C 1
ATOM 528 O O . PRO A 1 66 ? 10.940 13.400 -36.845 1.00 84.88 66 PRO A O 1
ATOM 531 N N . PHE A 1 67 ? 9.678 15.163 -37.413 1.00 84.50 67 PHE A N 1
ATOM 532 C CA . PHE A 1 67 ? 9.569 15.698 -36.055 1.00 84.50 67 PHE A CA 1
ATOM 533 C C . PHE A 1 67 ? 8.854 14.736 -35.092 1.00 84.50 67 PHE A C 1
ATOM 535 O O . PHE A 1 67 ? 9.244 14.643 -33.927 1.00 84.50 67 PHE A O 1
ATOM 542 N N . LEU A 1 68 ? 7.837 14.009 -35.576 1.00 84.00 68 LEU A N 1
ATOM 543 C CA . LEU A 1 68 ? 7.122 13.004 -34.777 1.00 84.00 68 LEU A CA 1
ATOM 544 C C . LEU A 1 68 ? 8.019 11.808 -34.435 1.00 84.00 68 LEU A C 1
ATOM 546 O O . LEU A 1 68 ? 7.815 11.178 -33.408 1.00 84.00 68 LEU A O 1
ATOM 550 N N . LEU A 1 69 ? 9.031 11.549 -35.265 1.00 86.38 69 LEU A N 1
ATOM 551 C CA . LEU A 1 69 ? 10.026 10.491 -35.089 1.00 86.38 69 LEU A CA 1
ATOM 552 C C . LEU A 1 69 ? 11.315 10.966 -34.388 1.00 86.38 69 LEU A C 1
ATOM 554 O O . LEU A 1 69 ? 12.299 10.235 -34.353 1.00 86.38 69 LEU A O 1
ATOM 558 N N . GLY A 1 70 ? 11.358 12.216 -33.908 1.00 84.25 70 GLY A N 1
ATOM 559 C CA . GLY A 1 70 ? 12.559 12.785 -33.282 1.00 84.25 70 GLY A CA 1
ATOM 560 C C . GLY A 1 70 ? 13.725 13.054 -34.247 1.00 84.25 70 GLY A C 1
ATOM 561 O O . GLY A 1 70 ? 14.852 13.244 -33.805 1.00 84.25 70 GLY A O 1
ATOM 562 N N . LEU A 1 71 ? 13.482 13.087 -35.562 1.00 87.88 71 LEU A N 1
ATOM 563 C CA . LEU A 1 71 ? 14.495 13.324 -36.598 1.00 87.88 71 LEU A CA 1
ATOM 564 C C . LEU A 1 71 ? 14.571 14.796 -37.044 1.00 87.88 71 LEU A C 1
ATOM 566 O O . LEU A 1 71 ? 13.656 15.599 -36.848 1.00 87.88 71 LEU A O 1
ATOM 570 N N . LEU A 1 72 ? 15.672 15.147 -37.723 1.00 86.31 72 LEU A N 1
ATOM 571 C CA . LEU A 1 72 ? 15.894 16.479 -38.300 1.00 86.31 72 LEU A CA 1
ATOM 572 C C . LEU A 1 72 ? 14.900 16.758 -39.442 1.00 86.31 72 LEU A C 1
ATOM 574 O O . LEU A 1 72 ? 15.010 16.196 -40.532 1.00 86.31 72 LEU A O 1
ATOM 578 N N . SER A 1 73 ? 13.970 17.688 -39.224 1.00 82.56 73 SER A N 1
ATOM 579 C CA . SER A 1 73 ? 12.884 18.031 -40.162 1.00 82.56 73 SER A CA 1
ATOM 580 C C . SER A 1 73 ? 13.323 18.729 -41.457 1.00 82.56 73 SER A C 1
ATOM 582 O O . SER A 1 73 ? 12.522 18.891 -42.376 1.00 82.56 73 SER A O 1
ATOM 584 N N . TRP A 1 74 ? 14.588 19.139 -41.558 1.00 80.50 74 TRP A N 1
ATOM 585 C CA . TRP A 1 74 ? 15.143 19.876 -42.700 1.00 80.50 74 TRP A CA 1
ATOM 586 C C . TRP A 1 74 ? 16.150 19.067 -43.529 1.00 80.50 74 TRP A C 1
ATOM 588 O O . TRP A 1 74 ? 16.774 19.628 -44.429 1.00 80.50 74 TRP A O 1
ATOM 598 N N . ALA A 1 75 ? 16.309 17.766 -43.270 1.00 85.69 75 ALA A N 1
ATOM 599 C CA . ALA A 1 75 ? 17.252 16.889 -43.972 1.00 85.69 75 ALA A CA 1
ATOM 600 C C . ALA A 1 75 ? 16.853 16.630 -45.446 1.00 85.69 75 ALA A C 1
ATOM 602 O O . ALA A 1 75 ? 16.467 15.527 -45.821 1.00 85.69 75 ALA A O 1
ATOM 603 N N . ARG A 1 76 ? 16.940 17.653 -46.310 1.00 89.00 76 ARG A N 1
ATOM 604 C CA . ARG A 1 76 ? 16.630 17.592 -47.758 1.00 89.00 76 ARG A CA 1
ATOM 605 C C . ARG A 1 76 ? 17.754 16.980 -48.605 1.00 89.00 76 ARG A C 1
ATOM 607 O O . ARG A 1 76 ? 17.636 16.883 -49.823 1.00 89.00 76 ARG A O 1
ATOM 614 N N . THR A 1 77 ? 18.842 16.584 -47.958 1.00 91.88 77 THR A N 1
ATOM 615 C CA . THR A 1 77 ? 19.976 15.845 -48.518 1.00 91.88 77 THR A CA 1
ATOM 616 C C . THR A 1 77 ? 20.273 14.653 -47.618 1.00 91.88 77 THR A C 1
ATOM 618 O O . THR A 1 77 ? 19.982 14.713 -46.420 1.00 91.88 77 THR A O 1
ATOM 621 N N . TRP A 1 78 ? 20.902 13.607 -48.161 1.00 95.06 78 TRP A N 1
ATOM 622 C CA . TRP A 1 78 ? 21.350 12.455 -47.376 1.00 95.06 78 TRP A CA 1
ATOM 623 C C . TRP A 1 78 ? 22.153 12.882 -46.149 1.00 95.06 78 TRP A C 1
ATOM 625 O O . TRP A 1 78 ? 23.238 13.452 -46.263 1.00 95.06 78 TRP A O 1
ATOM 635 N N . THR A 1 79 ? 21.594 12.610 -44.976 1.00 95.38 79 THR A N 1
ATOM 636 C CA . THR A 1 79 ? 22.161 12.969 -43.678 1.00 95.38 79 THR A CA 1
ATOM 637 C C . THR A 1 79 ? 22.462 11.680 -42.919 1.00 95.38 79 THR A C 1
ATOM 639 O O . THR A 1 79 ? 21.547 10.870 -42.764 1.00 95.38 79 THR A O 1
ATOM 642 N N . PRO A 1 80 ? 23.708 11.443 -42.463 1.00 95.88 80 PRO A N 1
ATOM 643 C CA . PRO A 1 80 ? 24.020 10.264 -41.659 1.00 95.88 80 PRO A CA 1
ATOM 644 C C . PRO A 1 80 ? 23.191 10.245 -40.375 1.00 95.88 80 PRO A C 1
ATOM 646 O O . PRO A 1 80 ? 23.037 11.288 -39.730 1.00 95.88 80 PRO A O 1
ATOM 649 N N . PHE A 1 81 ? 22.727 9.074 -39.939 1.00 96.06 81 PHE A N 1
ATOM 650 C CA . PHE A 1 81 ? 22.036 8.963 -38.649 1.00 96.06 81 PHE A CA 1
ATOM 651 C C . PHE A 1 81 ? 22.929 9.388 -37.483 1.00 96.06 81 PHE A C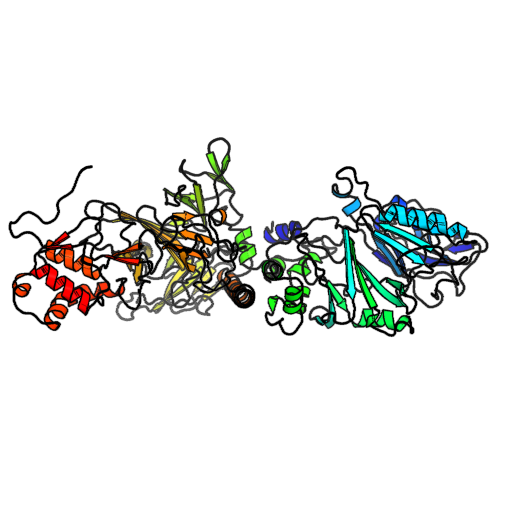 1
ATOM 653 O O . PHE A 1 81 ? 22.445 10.049 -36.567 1.00 96.06 81 PHE A O 1
ATOM 660 N N . ALA A 1 82 ? 24.241 9.150 -37.572 1.00 95.88 82 ALA A N 1
ATOM 661 C CA . ALA A 1 82 ? 25.208 9.648 -36.594 1.00 95.88 82 ALA A CA 1
ATOM 662 C C . ALA A 1 82 ? 25.134 11.177 -36.389 1.00 95.88 82 ALA A C 1
ATOM 664 O O . ALA A 1 82 ? 25.312 11.668 -35.276 1.00 95.88 82 ALA A O 1
ATOM 665 N N . VAL A 1 83 ? 24.826 11.956 -37.435 1.00 95.06 83 VAL A N 1
ATOM 666 C CA . VAL A 1 83 ? 24.652 13.416 -37.311 1.00 95.06 83 VAL A CA 1
ATOM 667 C C . VAL A 1 83 ? 23.375 13.757 -36.544 1.00 95.06 83 VAL A C 1
ATOM 669 O O . VAL A 1 83 ? 23.387 14.688 -35.741 1.00 95.06 83 VAL A O 1
ATOM 672 N N . ALA A 1 84 ? 22.284 13.020 -36.770 1.00 93.38 84 ALA A N 1
ATOM 673 C CA . ALA A 1 84 ? 21.037 13.220 -36.036 1.00 93.38 84 ALA A CA 1
ATOM 674 C C . ALA A 1 84 ? 21.198 12.862 -34.552 1.00 93.38 84 ALA A C 1
ATOM 676 O O . ALA A 1 84 ? 20.849 13.680 -33.704 1.00 93.38 84 ALA A O 1
ATOM 677 N N . MET A 1 85 ? 21.805 11.709 -34.249 1.00 95.12 85 MET A N 1
ATOM 678 C CA . MET A 1 85 ? 22.075 11.261 -32.877 1.00 95.12 85 MET A CA 1
ATOM 679 C C . MET A 1 85 ? 22.861 12.311 -32.081 1.00 95.12 85 MET A C 1
ATOM 681 O O . MET A 1 85 ? 22.401 12.765 -31.037 1.00 95.12 85 MET A O 1
ATOM 685 N N . ASN A 1 86 ? 23.988 12.779 -32.633 1.00 94.88 86 ASN A N 1
ATOM 686 C CA . ASN A 1 86 ? 24.859 13.778 -32.000 1.00 94.88 86 ASN A CA 1
ATOM 687 C C . ASN A 1 86 ? 24.196 15.155 -31.798 1.00 94.88 86 ASN A C 1
ATOM 689 O O . ASN A 1 86 ? 24.627 15.924 -30.945 1.00 94.88 86 ASN A O 1
ATOM 693 N N . ARG A 1 87 ? 23.201 15.522 -32.619 1.00 92.56 87 ARG A N 1
ATOM 694 C CA . ARG A 1 87 ? 22.543 16.840 -32.540 1.00 92.56 87 ARG A CA 1
ATOM 695 C C . ARG A 1 87 ? 21.293 16.850 -31.675 1.00 92.56 87 ARG A C 1
ATOM 697 O O . ARG A 1 87 ? 20.958 17.902 -31.140 1.00 92.56 87 ARG A O 1
ATOM 704 N N . LEU A 1 88 ? 20.575 15.733 -31.622 1.00 91.62 88 LEU A N 1
ATOM 705 C CA . LEU A 1 88 ? 19.241 15.661 -31.026 1.00 91.62 88 LEU A CA 1
ATOM 706 C C . LEU A 1 88 ? 19.194 14.835 -29.739 1.00 91.62 88 LEU A C 1
ATOM 708 O O . LEU A 1 88 ? 18.120 14.725 -29.162 1.00 91.62 88 LEU A O 1
ATOM 712 N N . ASN A 1 89 ? 20.322 14.267 -29.291 1.00 92.88 89 ASN A N 1
ATOM 713 C CA . ASN A 1 89 ? 20.352 13.270 -28.217 1.00 92.88 89 ASN A CA 1
ATOM 714 C C . ASN A 1 89 ? 19.347 12.129 -28.479 1.00 92.88 89 ASN A C 1
ATOM 716 O O . ASN A 1 89 ? 18.576 11.731 -27.612 1.00 92.88 89 ASN A O 1
ATOM 720 N N . LEU A 1 90 ? 19.348 11.642 -29.721 1.00 92.50 90 LEU A N 1
ATOM 721 C CA . LEU A 1 90 ? 18.505 10.554 -30.215 1.00 92.50 90 LEU A CA 1
ATOM 722 C C . LEU A 1 90 ? 19.334 9.264 -30.253 1.00 92.50 90 LEU A C 1
ATOM 724 O O . LEU A 1 90 ? 20.491 9.300 -30.678 1.00 92.50 90 LEU A O 1
ATOM 728 N N . ILE A 1 91 ? 18.738 8.126 -29.902 1.00 95.00 91 ILE A N 1
ATOM 729 C CA . ILE A 1 91 ? 19.278 6.805 -30.238 1.00 95.00 91 ILE A CA 1
ATOM 730 C C . ILE A 1 91 ? 18.615 6.312 -31.520 1.00 95.00 91 ILE A C 1
ATOM 732 O O . ILE A 1 91 ? 17.391 6.347 -31.669 1.00 95.00 91 ILE A O 1
ATOM 736 N N . VAL A 1 92 ? 19.450 5.875 -32.460 1.00 96.25 92 VAL A N 1
ATOM 737 C CA . VAL A 1 92 ? 19.017 5.236 -33.700 1.00 96.25 92 VAL A CA 1
ATOM 738 C C . VAL A 1 92 ? 19.646 3.860 -33.770 1.00 96.25 92 VAL A C 1
ATOM 740 O O . VAL A 1 92 ? 20.871 3.751 -33.752 1.00 96.25 92 VAL A O 1
ATOM 743 N N . ASP A 1 93 ? 18.825 2.829 -33.930 1.00 96.31 93 ASP A N 1
ATOM 744 C CA . ASP A 1 93 ? 19.285 1.461 -34.146 1.00 96.31 93 ASP A CA 1
ATOM 745 C C . ASP A 1 93 ? 18.760 0.958 -35.487 1.00 96.31 93 ASP A C 1
ATOM 747 O O . ASP A 1 93 ? 17.553 0.911 -35.714 1.00 96.31 93 ASP A O 1
ATOM 751 N N . LEU A 1 94 ? 19.677 0.579 -36.377 1.00 96.44 94 LEU A N 1
ATOM 752 C CA . LEU A 1 94 ? 19.367 -0.146 -37.605 1.00 96.44 94 LEU A CA 1
ATOM 753 C C . LEU A 1 94 ? 19.810 -1.586 -37.405 1.00 96.44 94 LEU A C 1
ATOM 755 O O . LEU A 1 94 ? 20.983 -1.812 -37.113 1.00 96.44 94 LEU A O 1
ATOM 759 N N . TYR A 1 95 ? 18.902 -2.542 -37.536 1.00 96.44 95 TYR A N 1
ATOM 760 C CA . TYR A 1 95 ? 19.191 -3.948 -37.267 1.00 96.44 95 TYR A CA 1
ATOM 761 C C . TYR A 1 95 ? 18.320 -4.872 -38.108 1.00 96.44 95 TYR A C 1
ATOM 763 O O . TYR A 1 95 ? 17.342 -4.447 -38.719 1.00 96.44 95 TYR A O 1
ATOM 771 N N . VAL A 1 96 ? 18.692 -6.144 -38.127 1.00 95.25 96 VAL A N 1
ATOM 772 C CA . VAL A 1 96 ? 17.885 -7.240 -38.678 1.00 95.25 96 VAL A CA 1
ATOM 773 C C . VAL A 1 96 ? 17.399 -8.149 -37.551 1.00 95.25 96 VAL A C 1
ATOM 775 O O . VAL A 1 96 ? 17.805 -7.994 -36.399 1.00 95.25 96 VAL A O 1
ATOM 778 N N . ASN A 1 97 ? 16.549 -9.124 -37.870 1.00 93.44 97 ASN A N 1
ATOM 779 C CA . ASN A 1 97 ? 15.942 -10.024 -36.881 1.00 93.44 97 ASN A CA 1
ATOM 780 C C . ASN A 1 97 ? 16.967 -10.832 -36.051 1.00 93.44 97 ASN A C 1
ATOM 782 O O . ASN A 1 97 ? 16.668 -11.256 -34.943 1.00 93.44 97 ASN A O 1
ATOM 786 N N . SER A 1 98 ? 18.191 -11.034 -36.554 1.00 93.56 98 SER A N 1
ATOM 787 C CA . SER A 1 98 ? 19.285 -11.669 -35.798 1.00 93.56 98 SER A CA 1
ATOM 788 C C . SER A 1 98 ? 19.937 -10.748 -34.749 1.00 93.56 98 SER A C 1
ATOM 790 O O . SER A 1 98 ? 20.844 -11.174 -34.035 1.00 93.56 98 SER A O 1
ATOM 792 N N . GLY A 1 99 ? 19.504 -9.486 -34.651 1.00 95.06 99 GLY A N 1
ATOM 793 C CA . GLY A 1 99 ? 19.999 -8.493 -33.693 1.00 95.06 99 GLY A CA 1
ATOM 794 C C . GLY A 1 99 ? 21.332 -7.839 -34.074 1.00 95.06 99 GLY A C 1
ATOM 795 O O . GLY A 1 99 ? 21.833 -6.990 -33.333 1.00 95.06 99 GLY A O 1
ATOM 796 N N . ILE A 1 100 ? 21.924 -8.206 -35.216 1.00 95.25 100 ILE A N 1
ATOM 797 C CA . ILE A 1 100 ? 23.138 -7.566 -35.741 1.00 95.25 100 ILE A CA 1
ATOM 798 C C . ILE A 1 100 ? 22.781 -6.159 -36.214 1.00 95.25 100 ILE A C 1
ATOM 800 O O . ILE A 1 100 ? 21.779 -5.959 -36.907 1.00 95.25 100 ILE A O 1
ATOM 804 N N . GLN A 1 101 ? 23.604 -5.183 -35.834 1.00 95.31 101 GLN A N 1
ATOM 805 C CA . GLN A 1 101 ? 23.347 -3.781 -36.135 1.00 95.31 101 GLN A CA 1
ATOM 806 C C . GLN A 1 101 ? 24.160 -3.281 -37.330 1.00 95.31 101 GLN A C 1
ATOM 808 O O . GLN A 1 101 ? 25.298 -3.681 -37.557 1.00 95.31 101 GLN A O 1
ATOM 813 N N . LEU A 1 102 ? 23.584 -2.346 -38.076 1.00 95.50 102 LEU A N 1
ATOM 814 C CA . LEU A 1 102 ? 24.250 -1.621 -39.152 1.00 95.50 102 LEU A CA 1
ATOM 815 C C . LEU A 1 102 ? 24.811 -0.300 -38.618 1.00 95.50 102 LEU A C 1
ATOM 817 O O . LEU A 1 102 ? 24.209 0.353 -37.764 1.00 95.50 102 LEU A O 1
ATOM 821 N N . ALA A 1 103 ? 25.951 0.129 -39.159 1.00 94.88 103 ALA A N 1
ATOM 822 C CA . ALA A 1 103 ? 26.609 1.353 -38.716 1.00 94.88 103 ALA A CA 1
ATOM 823 C C . ALA A 1 103 ? 25.772 2.609 -39.029 1.00 94.88 103 ALA A C 1
ATOM 825 O O . ALA A 1 103 ? 25.391 2.862 -40.180 1.00 94.88 103 ALA A O 1
ATOM 826 N N . ARG A 1 104 ? 25.547 3.460 -38.021 1.00 95.94 104 ARG A N 1
ATOM 827 C CA . ARG A 1 104 ? 24.774 4.711 -38.131 1.00 95.94 104 ARG A CA 1
ATOM 828 C C . ARG A 1 104 ? 25.539 5.802 -38.870 1.00 95.94 104 ARG A C 1
ATOM 830 O O . ARG A 1 104 ? 24.920 6.703 -39.435 1.00 95.94 104 ARG A O 1
ATOM 837 N N . PHE A 1 105 ? 26.872 5.744 -38.894 1.00 95.38 105 PHE A N 1
ATOM 838 C CA . PHE A 1 105 ? 27.689 6.686 -39.674 1.00 95.38 105 PHE A CA 1
ATOM 839 C C . PHE A 1 105 ? 27.731 6.368 -41.183 1.00 95.38 105 PHE A C 1
ATOM 841 O O . PHE A 1 105 ? 28.113 7.235 -41.968 1.00 95.38 105 PHE A O 1
ATOM 848 N N . GLN A 1 106 ? 27.300 5.166 -41.592 1.00 94.50 106 GLN A N 1
ATOM 849 C CA . GLN A 1 106 ? 27.198 4.720 -42.998 1.00 94.50 106 GLN A CA 1
ATOM 850 C C . GLN A 1 106 ? 25.752 4.441 -43.439 1.00 94.50 106 GLN A C 1
ATOM 852 O O . GLN A 1 106 ? 25.508 3.973 -44.553 1.00 94.50 106 GLN A O 1
ATOM 857 N N . SER A 1 107 ? 24.794 4.769 -42.575 1.00 96.31 107 SER A N 1
ATOM 858 C CA . SER A 1 107 ? 23.364 4.738 -42.855 1.00 96.31 107 SER A CA 1
ATOM 859 C C . SER A 1 107 ? 22.824 6.165 -42.835 1.00 96.31 107 SER A C 1
ATOM 861 O O . SER A 1 107 ? 23.182 6.969 -41.972 1.00 96.31 107 SER A O 1
ATOM 863 N N . TYR A 1 108 ? 21.974 6.497 -43.798 1.00 96.81 108 TYR A N 1
ATOM 864 C CA . TYR A 1 108 ? 21.546 7.865 -44.070 1.00 96.81 108 TYR A CA 1
ATOM 865 C C . TYR A 1 108 ? 20.030 7.947 -44.147 1.00 96.81 108 TYR A C 1
ATOM 867 O O . TYR A 1 108 ? 19.372 6.995 -44.553 1.00 96.81 108 TYR A O 1
ATOM 875 N N . PHE A 1 109 ? 19.483 9.120 -43.856 1.00 95.81 109 PHE A N 1
ATOM 876 C CA . PHE A 1 109 ? 18.088 9.445 -44.129 1.00 95.81 109 PHE A CA 1
ATOM 877 C C . PHE A 1 109 ? 17.981 10.743 -44.929 1.00 95.81 109 PHE A C 1
ATOM 879 O O . PHE A 1 109 ? 18.897 11.572 -44.936 1.00 95.81 109 PHE A O 1
ATOM 886 N N . MET A 1 110 ? 16.864 10.910 -45.629 1.00 94.50 110 MET A N 1
ATOM 887 C CA . MET A 1 110 ? 16.546 12.117 -46.385 1.00 94.50 110 MET A CA 1
ATOM 888 C C . MET A 1 110 ? 15.032 12.296 -46.483 1.00 94.50 110 MET A C 1
ATOM 890 O O . MET A 1 110 ? 14.280 11.330 -46.596 1.00 94.50 110 MET A O 1
ATOM 894 N N . ILE A 1 111 ? 14.594 13.550 -46.497 1.00 93.25 111 ILE A N 1
ATOM 895 C CA . ILE A 1 111 ? 13.230 13.954 -46.823 1.00 93.25 111 ILE A CA 1
ATOM 896 C C . ILE A 1 111 ? 13.233 14.420 -48.278 1.00 93.25 111 ILE A C 1
ATOM 898 O O . ILE A 1 111 ? 13.836 15.446 -48.614 1.00 93.25 111 ILE A O 1
ATOM 902 N N . THR A 1 112 ? 12.568 13.667 -49.148 1.00 91.88 112 THR A N 1
ATOM 903 C CA . THR A 1 112 ? 12.437 13.995 -50.578 1.00 91.88 112 THR A CA 1
ATOM 904 C C . THR A 1 112 ? 11.627 15.282 -50.793 1.00 91.88 112 THR A C 1
ATOM 906 O O . THR A 1 112 ? 11.107 15.886 -49.851 1.00 91.88 112 THR A O 1
ATOM 909 N N . ARG A 1 113 ? 11.503 15.732 -52.049 1.00 86.94 113 ARG A N 1
ATOM 910 C CA . ARG A 1 113 ? 10.672 16.904 -52.387 1.00 86.94 113 ARG A CA 1
ATOM 911 C C . ARG A 1 113 ? 9.189 16.652 -52.112 1.00 86.94 113 ARG A C 1
ATOM 913 O O . ARG A 1 113 ? 8.515 17.559 -51.637 1.00 86.94 113 ARG A O 1
ATOM 920 N N . ASP A 1 114 ? 8.744 15.412 -52.289 1.00 86.50 114 ASP A N 1
ATOM 921 C CA . ASP A 1 114 ? 7.363 14.971 -52.066 1.00 86.50 114 ASP A CA 1
ATOM 922 C C . ASP A 1 114 ? 7.087 14.603 -50.592 1.00 86.50 114 ASP A C 1
ATOM 924 O O . ASP A 1 114 ? 6.108 13.931 -50.270 1.00 86.50 114 ASP A O 1
ATOM 928 N N . ASN A 1 115 ? 7.962 15.047 -49.677 1.00 88.38 115 ASN A N 1
ATOM 929 C CA . ASN A 1 115 ? 7.924 14.788 -48.232 1.00 88.38 115 ASN A CA 1
ATOM 930 C C . ASN A 1 115 ? 7.941 13.299 -47.845 1.00 88.38 115 ASN A C 1
ATOM 932 O O . ASN A 1 115 ? 7.574 12.944 -46.730 1.00 88.38 115 ASN A O 1
ATOM 936 N N . ASN A 1 116 ? 8.411 12.436 -48.743 1.00 90.81 116 ASN A N 1
ATOM 937 C CA . ASN A 1 116 ? 8.679 11.033 -48.460 1.00 90.81 116 ASN A CA 1
ATOM 938 C C . ASN A 1 116 ? 9.982 10.909 -47.651 1.00 90.81 116 ASN A C 1
ATOM 940 O O . ASN A 1 116 ? 11.023 11.412 -48.094 1.00 90.81 116 ASN A O 1
ATOM 944 N N . LEU A 1 117 ? 9.926 10.269 -46.481 1.00 93.88 117 LEU A N 1
ATOM 945 C CA . LEU A 1 117 ? 11.093 9.931 -45.670 1.00 93.88 117 LEU A CA 1
ATOM 946 C C . LEU A 1 117 ? 11.695 8.616 -46.174 1.00 93.88 117 LEU A C 1
ATOM 948 O O . LEU A 1 117 ? 11.041 7.569 -46.165 1.00 93.88 117 LEU A O 1
ATOM 952 N N . VAL A 1 118 ? 12.953 8.684 -46.598 1.00 95.12 118 VAL A N 1
ATOM 953 C CA . VAL A 1 118 ? 13.693 7.550 -47.157 1.00 95.12 118 VAL A CA 1
ATOM 954 C C . VAL A 1 118 ? 14.997 7.322 -46.409 1.00 95.12 118 VAL A C 1
ATOM 956 O O . VAL A 1 118 ? 15.605 8.259 -45.887 1.00 95.12 118 VAL A O 1
ATOM 959 N N . VAL A 1 119 ? 15.426 6.066 -46.379 1.00 96.62 119 VAL A N 1
ATOM 960 C CA . VAL A 1 119 ? 16.630 5.591 -45.695 1.00 96.62 119 VAL A CA 1
ATOM 961 C C . VAL A 1 119 ? 17.551 4.930 -46.712 1.00 96.62 119 VAL A C 1
ATOM 963 O O . VAL A 1 119 ? 17.095 4.139 -47.530 1.00 96.62 119 VAL A O 1
ATOM 966 N N . ALA A 1 120 ? 18.841 5.243 -46.667 1.00 97.06 120 ALA A N 1
ATOM 967 C CA . ALA A 1 120 ? 19.872 4.584 -47.456 1.00 97.06 120 ALA A CA 1
ATOM 968 C C . ALA A 1 120 ? 20.831 3.842 -46.526 1.00 97.06 120 ALA A C 1
ATOM 970 O O . ALA A 1 120 ? 21.466 4.462 -45.674 1.00 97.06 120 ALA A O 1
ATOM 971 N N . VAL A 1 121 ? 20.965 2.533 -46.717 1.00 96.25 121 VAL A N 1
ATOM 972 C CA . VAL A 1 121 ? 21.894 1.683 -45.965 1.00 96.25 121 VAL A CA 1
ATOM 973 C C . VAL A 1 121 ? 22.982 1.206 -46.912 1.00 96.25 121 VAL A C 1
ATOM 975 O O . VAL A 1 121 ? 22.689 0.615 -47.953 1.00 96.25 121 VAL A O 1
ATOM 978 N N . GLN A 1 122 ? 24.237 1.503 -46.581 1.00 94.12 122 GLN A N 1
ATOM 979 C CA . GLN A 1 122 ? 25.383 1.047 -47.361 1.00 94.12 122 GLN A CA 1
ATOM 980 C C . GLN A 1 122 ? 25.503 -0.482 -47.280 1.00 94.12 122 GLN A C 1
ATOM 982 O O . GLN A 1 122 ? 25.459 -1.033 -46.183 1.00 94.12 122 GLN A O 1
ATOM 987 N N . LEU A 1 123 ? 25.710 -1.164 -48.413 1.00 88.94 123 LEU A N 1
ATOM 988 C CA . LEU A 1 123 ? 26.061 -2.587 -48.390 1.00 88.94 123 LEU A CA 1
ATOM 989 C C . LEU A 1 123 ? 27.493 -2.757 -47.874 1.00 88.94 123 LEU A C 1
ATOM 991 O O . LEU A 1 123 ? 28.430 -2.130 -48.378 1.00 88.94 123 LEU A O 1
ATOM 995 N N . GLN A 1 124 ? 27.657 -3.614 -46.869 1.00 80.81 124 GLN A N 1
ATOM 996 C CA . GLN A 1 124 ? 28.928 -3.855 -46.195 1.00 80.81 124 GLN A CA 1
ATOM 997 C C . GLN A 1 124 ? 29.180 -5.353 -46.131 1.00 80.81 124 GLN A C 1
ATOM 999 O O . GLN A 1 124 ? 28.592 -6.045 -45.314 1.00 80.81 124 GLN A O 1
ATOM 1004 N N . SER A 1 125 ? 30.084 -5.853 -46.971 1.00 78.75 125 SER A N 1
ATOM 1005 C CA . SER A 1 125 ? 30.407 -7.285 -47.016 1.00 78.75 125 SER A CA 1
ATOM 1006 C C . SER A 1 125 ? 31.076 -7.812 -45.742 1.00 78.75 125 SER A C 1
ATOM 1008 O O . SER A 1 125 ? 31.228 -9.018 -45.592 1.00 78.75 125 SER A O 1
ATOM 1010 N N . THR A 1 126 ? 31.549 -6.926 -44.863 1.00 85.69 126 THR A N 1
ATOM 1011 C CA . THR A 1 126 ? 32.166 -7.280 -43.578 1.00 85.69 126 THR A CA 1
ATOM 1012 C C . THR A 1 126 ? 31.149 -7.475 -42.460 1.00 85.69 126 THR A C 1
ATOM 1014 O O . THR A 1 126 ? 31.481 -8.111 -41.463 1.00 85.69 126 THR A O 1
ATOM 1017 N N . ILE A 1 127 ? 29.929 -6.951 -42.615 1.00 87.31 127 ILE A N 1
ATOM 1018 C CA . ILE A 1 127 ? 28.822 -7.218 -41.701 1.00 87.31 127 ILE A CA 1
ATOM 1019 C C . ILE A 1 127 ? 28.068 -8.438 -42.225 1.00 87.31 127 ILE A C 1
ATOM 1021 O O . ILE A 1 127 ? 27.681 -8.492 -43.389 1.00 87.31 127 ILE A O 1
ATOM 1025 N N . ASP A 1 128 ? 27.863 -9.413 -41.348 1.00 87.50 128 ASP A N 1
ATOM 1026 C CA . ASP A 1 128 ? 27.206 -10.690 -41.633 1.00 87.50 128 ASP A CA 1
ATOM 1027 C C . ASP A 1 128 ? 25.675 -10.529 -41.708 1.00 87.50 128 ASP A C 1
ATOM 1029 O O . ASP A 1 128 ? 24.942 -11.053 -40.873 1.00 87.50 128 ASP A O 1
ATOM 1033 N N . ILE A 1 129 ? 25.204 -9.711 -42.656 1.00 90.25 129 ILE A N 1
ATOM 1034 C CA . ILE A 1 129 ? 23.787 -9.429 -42.921 1.00 90.25 129 ILE A CA 1
ATOM 1035 C C . ILE A 1 129 ? 23.539 -9.476 -44.427 1.00 90.25 129 ILE A C 1
ATOM 1037 O O . ILE A 1 129 ? 24.234 -8.809 -45.200 1.00 90.25 129 ILE A O 1
ATOM 1041 N N . ASN A 1 130 ? 22.478 -10.167 -44.843 1.00 90.69 130 ASN A N 1
ATOM 1042 C CA . ASN A 1 130 ? 22.004 -10.128 -46.221 1.00 90.69 130 ASN A CA 1
ATOM 1043 C C . ASN A 1 130 ? 20.718 -9.297 -46.370 1.00 90.69 130 ASN A C 1
ATOM 1045 O O . ASN A 1 130 ? 19.610 -9.818 -46.279 1.00 90.69 130 ASN A O 1
ATOM 1049 N N . LEU A 1 131 ? 20.862 -8.013 -46.703 1.00 91.56 131 LEU A N 1
ATOM 1050 C CA . LEU A 1 131 ? 19.737 -7.090 -46.931 1.00 91.56 131 LEU A CA 1
ATOM 1051 C C . LEU A 1 131 ? 18.902 -7.392 -48.196 1.00 91.56 131 LEU A C 1
ATOM 1053 O O . LEU A 1 131 ? 17.851 -6.774 -48.409 1.00 91.56 131 LEU A O 1
ATOM 1057 N N . ASP A 1 132 ? 19.321 -8.356 -49.023 1.00 91.44 132 ASP A N 1
ATOM 1058 C CA . ASP A 1 132 ? 18.498 -8.849 -50.129 1.00 91.44 132 ASP A CA 1
ATOM 1059 C C . ASP A 1 132 ? 17.337 -9.726 -49.631 1.00 91.44 132 ASP A C 1
ATOM 1061 O O . ASP A 1 132 ? 16.295 -9.818 -50.288 1.00 91.44 132 ASP A O 1
ATOM 1065 N N . HIS A 1 133 ? 17.482 -10.350 -48.460 1.00 89.56 133 HIS A N 1
ATOM 1066 C CA . HIS A 1 133 ? 16.519 -11.327 -47.939 1.00 89.56 133 HIS A CA 1
ATOM 1067 C C . HIS A 1 133 ? 16.112 -11.081 -46.482 1.00 89.56 133 HIS A C 1
ATOM 1069 O O . HIS A 1 133 ? 15.032 -11.505 -46.075 1.00 89.56 133 HIS A O 1
ATOM 1075 N N . GLU A 1 134 ? 16.934 -10.379 -45.704 1.00 92.12 134 GLU A N 1
ATOM 1076 C CA . GLU A 1 134 ? 16.641 -10.028 -44.320 1.00 92.12 134 GLU A CA 1
ATOM 1077 C C . GLU A 1 134 ? 15.971 -8.649 -44.235 1.00 92.12 134 GLU A C 1
ATOM 1079 O O . GLU A 1 134 ? 16.494 -7.667 -44.776 1.00 92.12 134 GLU A O 1
ATOM 1084 N N . PRO A 1 135 ? 14.815 -8.537 -43.556 1.00 92.81 135 PRO A N 1
ATOM 1085 C CA . PRO A 1 135 ? 14.135 -7.263 -43.398 1.00 92.81 135 PRO A CA 1
ATOM 1086 C C . PRO A 1 135 ? 14.927 -6.332 -42.475 1.00 92.81 135 PRO A C 1
ATOM 1088 O O . PRO A 1 135 ? 15.360 -6.720 -41.390 1.00 92.81 135 PRO A O 1
ATOM 1091 N N . LEU A 1 136 ? 15.059 -5.075 -42.898 1.00 95.69 136 LEU A N 1
ATOM 1092 C CA . LEU A 1 136 ? 15.600 -4.003 -42.073 1.00 95.69 136 LEU A CA 1
ATOM 1093 C C . LEU A 1 136 ? 14.552 -3.546 -41.053 1.00 95.69 136 LEU A C 1
ATOM 1095 O O . LEU A 1 136 ? 13.427 -3.220 -41.426 1.00 95.69 136 LEU A O 1
ATOM 1099 N N . CYS A 1 137 ? 14.960 -3.423 -39.796 1.00 97.12 137 CYS A N 1
ATOM 1100 C CA . CYS A 1 137 ? 14.237 -2.728 -38.740 1.00 97.12 137 CYS A CA 1
ATOM 1101 C C . CYS A 1 137 ? 14.987 -1.443 -38.358 1.00 97.12 137 CYS A C 1
ATOM 1103 O O . CYS A 1 137 ? 16.219 -1.391 -38.350 1.00 97.12 137 CYS A O 1
ATOM 1105 N N . LEU A 1 138 ? 14.231 -0.394 -38.040 1.00 96.44 138 LEU A N 1
ATOM 1106 C CA . LEU A 1 138 ? 14.728 0.908 -37.608 1.00 96.44 138 LEU A CA 1
ATOM 1107 C C . LEU A 1 138 ? 14.035 1.301 -36.303 1.00 96.44 138 LEU A C 1
ATOM 1109 O O . LEU A 1 138 ? 12.827 1.542 -36.303 1.00 96.44 138 LEU A O 1
ATOM 1113 N N . ARG A 1 139 ? 14.800 1.425 -35.216 1.00 95.62 139 ARG A N 1
ATOM 1114 C CA . ARG A 1 139 ? 14.350 2.048 -33.965 1.00 95.62 139 ARG A CA 1
ATOM 1115 C C . ARG A 1 139 ? 14.850 3.484 -33.895 1.00 95.62 139 ARG A C 1
ATOM 1117 O O . ARG A 1 139 ? 16.028 3.753 -34.125 1.00 95.62 139 ARG A O 1
ATOM 1124 N N . LEU A 1 140 ? 13.944 4.389 -33.553 1.00 94.62 140 LEU A N 1
ATOM 1125 C CA . LEU A 1 140 ? 14.209 5.785 -33.227 1.00 94.62 140 LEU A CA 1
ATOM 1126 C C . LEU A 1 140 ? 13.702 6.006 -31.803 1.00 94.62 140 LEU A C 1
ATOM 1128 O O . LEU A 1 140 ? 12.537 5.727 -31.533 1.00 94.62 140 LEU A O 1
ATOM 1132 N N . TYR A 1 141 ? 14.565 6.457 -30.898 1.00 93.75 141 TYR A N 1
ATOM 1133 C CA . TYR A 1 141 ? 14.237 6.618 -29.480 1.00 93.75 141 TYR A CA 1
ATOM 1134 C C . TYR A 1 141 ? 14.806 7.934 -28.942 1.00 93.75 141 TYR A C 1
ATOM 1136 O O . TYR A 1 141 ? 16.022 8.148 -28.953 1.00 93.75 141 TYR A O 1
ATOM 1144 N N . SER A 1 142 ? 13.917 8.836 -28.517 1.00 92.00 142 SER A N 1
ATOM 1145 C CA . SER A 1 142 ? 14.253 10.182 -28.036 1.00 92.00 142 SER A CA 1
ATOM 1146 C C . SER A 1 142 ? 13.922 10.305 -26.552 1.00 92.00 142 SER A C 1
ATOM 1148 O O . SER A 1 142 ? 12.857 10.810 -26.204 1.00 92.00 142 SER A O 1
ATOM 1150 N N . ASN A 1 143 ? 14.847 9.888 -25.689 1.00 92.38 143 ASN A N 1
ATOM 1151 C CA . ASN A 1 143 ? 14.621 9.889 -24.246 1.00 92.38 143 ASN A CA 1
ATOM 1152 C C . ASN A 1 143 ? 14.244 11.296 -23.719 1.00 92.38 143 ASN A C 1
ATOM 1154 O O . ASN A 1 143 ? 15.005 12.267 -23.842 1.00 92.38 143 ASN A O 1
ATOM 1158 N N . ALA A 1 144 ? 13.070 11.401 -23.101 1.00 92.12 144 ALA A N 1
ATOM 1159 C CA . ALA A 1 144 ? 12.493 12.605 -22.524 1.00 92.12 144 ALA A CA 1
ATOM 1160 C C . ALA A 1 144 ? 13.317 13.155 -21.349 1.00 92.12 144 ALA A C 1
ATOM 1162 O O . ALA A 1 144 ? 13.251 14.353 -21.062 1.00 92.12 144 ALA A O 1
ATOM 1163 N N . PHE A 1 145 ? 14.170 12.341 -20.717 1.00 92.81 145 PHE A N 1
ATOM 1164 C CA . PHE A 1 145 ? 15.146 12.774 -19.716 1.00 92.81 145 PHE A CA 1
ATOM 1165 C C . PHE A 1 145 ? 15.980 13.949 -20.213 1.00 92.81 145 PHE A C 1
ATOM 1167 O O . PHE A 1 145 ? 16.123 14.922 -19.472 1.00 92.81 145 PHE A O 1
ATOM 1174 N N . PHE A 1 146 ? 16.463 13.921 -21.461 1.00 92.00 146 PHE A N 1
ATOM 1175 C CA . PHE A 1 146 ? 17.286 15.000 -22.026 1.00 92.00 146 PHE A CA 1
ATOM 1176 C C . PHE A 1 146 ? 16.543 16.340 -22.144 1.00 92.00 146 PHE A C 1
ATOM 1178 O O . PHE A 1 146 ? 17.186 17.380 -22.265 1.00 92.00 146 PHE A O 1
ATOM 1185 N N . GLN A 1 147 ? 15.208 16.330 -22.095 1.00 88.69 147 GLN A N 1
ATOM 1186 C CA . GLN A 1 147 ? 14.360 17.528 -22.089 1.00 88.69 147 GLN A CA 1
ATOM 1187 C C . GLN A 1 147 ? 13.949 17.948 -20.668 1.00 88.69 147 GLN A C 1
ATOM 1189 O O . GLN A 1 147 ? 13.384 19.025 -20.480 1.00 88.69 147 GLN A O 1
ATOM 1194 N N . SER A 1 148 ? 14.227 17.118 -19.660 1.00 89.12 148 SER A N 1
ATOM 1195 C CA . SER A 1 148 ? 13.894 17.397 -18.266 1.00 89.12 148 SER A CA 1
ATOM 1196 C C . SER A 1 148 ? 14.921 18.334 -17.609 1.00 89.12 148 SER A C 1
ATOM 1198 O O . SER A 1 148 ? 16.110 18.286 -17.943 1.00 89.12 148 SER A O 1
ATOM 1200 N N . PRO A 1 149 ? 14.530 19.108 -16.577 1.00 87.25 149 PRO A N 1
ATOM 1201 C CA . PRO A 1 149 ? 15.477 19.893 -15.778 1.00 87.25 149 PRO A CA 1
ATOM 1202 C C . PRO A 1 149 ? 16.602 19.052 -15.150 1.00 87.25 149 PRO A C 1
ATOM 1204 O O . PRO A 1 149 ? 17.680 19.574 -14.864 1.00 87.25 149 PRO A O 1
ATOM 1207 N N . ARG A 1 150 ? 16.374 17.742 -14.959 1.00 87.44 150 ARG A N 1
ATOM 1208 C CA . ARG A 1 150 ? 17.338 16.794 -14.375 1.00 87.44 150 ARG A CA 1
ATOM 1209 C C . ARG A 1 150 ? 18.535 16.546 -15.295 1.00 87.44 150 ARG A C 1
ATOM 1211 O O . ARG A 1 150 ? 19.629 16.311 -14.791 1.00 87.44 150 ARG A O 1
ATOM 1218 N N . ALA A 1 151 ? 18.367 16.631 -16.616 1.00 87.19 151 ALA A N 1
ATOM 1219 C CA . ALA A 1 151 ? 19.477 16.469 -17.560 1.00 87.19 151 ALA A CA 1
ATOM 1220 C C . ALA A 1 151 ? 20.446 17.659 -17.568 1.00 87.19 151 ALA A C 1
ATOM 1222 O O . ALA A 1 151 ? 21.605 17.500 -17.952 1.00 87.19 151 ALA A O 1
ATOM 1223 N N . THR A 1 152 ? 19.997 18.831 -17.118 1.00 81.88 152 THR A N 1
ATOM 1224 C CA . THR A 1 152 ? 20.806 20.057 -17.030 1.00 81.88 152 THR A CA 1
ATOM 1225 C C . THR A 1 152 ? 21.185 20.428 -15.594 1.00 81.88 152 THR A C 1
ATOM 1227 O O . THR A 1 152 ? 21.752 21.494 -15.368 1.00 81.88 152 THR A O 1
ATOM 1230 N N . ALA A 1 153 ? 20.839 19.596 -14.608 1.00 74.88 153 ALA A N 1
ATOM 1231 C CA . ALA A 1 153 ? 21.101 19.882 -13.203 1.00 74.88 153 ALA A CA 1
ATOM 1232 C C . ALA A 1 153 ? 22.601 19.742 -12.868 1.00 74.88 153 ALA A C 1
ATOM 1234 O O . ALA A 1 153 ? 23.227 18.714 -13.132 1.00 74.88 153 ALA A O 1
ATOM 1235 N N . GLY A 1 154 ? 23.172 20.772 -12.235 1.00 69.00 154 GLY A N 1
ATOM 1236 C CA . GLY A 1 154 ? 24.587 20.814 -11.849 1.00 69.00 154 GLY A CA 1
ATOM 1237 C C . GLY A 1 154 ? 25.540 21.105 -13.016 1.00 69.00 154 GLY A C 1
ATOM 1238 O O . GLY A 1 154 ? 25.153 21.674 -14.029 1.00 69.00 154 GLY A O 1
ATOM 1239 N N . ALA A 1 155 ? 26.815 20.732 -12.866 1.00 60.84 155 ALA A N 1
ATOM 1240 C CA . ALA A 1 155 ? 27.852 20.938 -13.888 1.00 60.84 155 ALA A CA 1
ATOM 1241 C C . ALA A 1 155 ? 27.945 19.794 -14.924 1.00 60.84 155 ALA A C 1
ATOM 1243 O O . ALA A 1 155 ? 28.849 19.791 -15.757 1.00 60.84 155 ALA A O 1
ATOM 1244 N N . THR A 1 156 ? 27.051 18.799 -14.861 1.00 65.31 156 THR A N 1
ATOM 1245 C CA . THR A 1 156 ? 27.110 17.613 -15.729 1.00 65.31 156 THR A CA 1
ATOM 1246 C C . THR A 1 156 ? 26.306 17.864 -16.998 1.00 65.31 156 THR A C 1
ATOM 1248 O O . THR A 1 156 ? 25.079 17.898 -16.964 1.00 65.31 156 THR A O 1
ATOM 1251 N N . GLN A 1 157 ? 26.987 18.029 -18.131 1.00 78.12 157 GLN A N 1
ATOM 1252 C CA . GLN A 1 157 ? 26.329 18.098 -19.432 1.00 78.12 157 GLN A CA 1
ATOM 1253 C C . GLN A 1 157 ? 25.959 16.676 -19.875 1.00 78.12 157 GLN A C 1
ATOM 1255 O O . GLN A 1 157 ? 26.846 15.881 -20.179 1.00 78.12 157 GLN A O 1
ATOM 1260 N N . ASN A 1 158 ? 24.664 16.345 -19.888 1.00 90.31 158 ASN A N 1
ATOM 1261 C CA . ASN A 1 158 ? 24.168 15.072 -20.413 1.00 90.31 158 ASN A CA 1
ATOM 1262 C C . ASN A 1 158 ? 23.993 15.150 -21.936 1.00 90.31 158 ASN A C 1
ATOM 1264 O O . ASN A 1 158 ? 23.442 16.126 -22.446 1.00 90.31 158 ASN A O 1
ATOM 1268 N N . TYR A 1 159 ? 24.465 14.139 -22.661 1.00 93.56 159 TYR A N 1
ATOM 1269 C CA . TYR A 1 159 ? 24.385 14.067 -24.119 1.00 93.56 159 TYR A CA 1
ATOM 1270 C C . TYR A 1 159 ? 24.577 12.636 -24.627 1.00 93.56 159 TYR A C 1
ATOM 1272 O O . TYR A 1 159 ? 25.089 11.763 -23.919 1.00 93.56 159 TYR A O 1
ATOM 1280 N N . ILE A 1 160 ? 24.206 12.427 -25.888 1.00 95.50 160 ILE A N 1
ATOM 1281 C CA . ILE A 1 160 ? 24.593 11.252 -26.668 1.00 95.50 160 ILE A CA 1
ATOM 1282 C C . ILE A 1 160 ? 25.681 11.652 -27.657 1.00 95.50 160 ILE A C 1
ATOM 1284 O O . ILE A 1 160 ? 25.607 12.703 -28.295 1.00 95.50 160 ILE A O 1
ATOM 1288 N N . GLN A 1 161 ? 26.686 10.792 -27.805 1.00 95.81 161 GLN A N 1
ATOM 1289 C CA . GLN A 1 161 ? 27.729 10.959 -28.810 1.00 95.81 161 GLN A CA 1
ATOM 1290 C C . GLN A 1 161 ? 27.956 9.669 -29.588 1.00 95.81 161 GLN A C 1
ATOM 1292 O O . GLN A 1 161 ? 28.070 8.600 -29.008 1.00 95.81 161 GLN A O 1
ATOM 1297 N N . THR A 1 162 ? 28.101 9.755 -30.904 1.00 96.75 162 THR A N 1
ATOM 1298 C CA . THR A 1 162 ? 28.437 8.608 -31.751 1.00 96.75 162 THR A CA 1
ATOM 1299 C C . THR A 1 162 ? 29.461 8.967 -32.820 1.00 96.75 162 THR A C 1
ATOM 1301 O O . THR A 1 162 ? 29.492 10.092 -33.331 1.00 96.75 162 THR A O 1
ATOM 1304 N N . GLY A 1 163 ? 30.300 7.996 -33.169 1.00 95.44 163 GLY A N 1
ATOM 1305 C CA . GLY A 1 163 ? 31.255 8.097 -34.262 1.00 95.44 163 GLY A CA 1
ATOM 1306 C C . GLY A 1 163 ? 31.750 6.725 -34.704 1.00 95.44 163 GLY A C 1
ATOM 1307 O O . GLY A 1 163 ? 31.691 5.757 -33.951 1.00 95.44 163 GLY A O 1
ATOM 1308 N N . GLY A 1 164 ? 32.266 6.646 -35.927 1.00 94.62 164 GLY A N 1
ATOM 1309 C CA . GLY A 1 164 ? 32.796 5.406 -36.480 1.00 94.62 164 GLY A CA 1
ATOM 1310 C C . GLY A 1 164 ? 33.714 5.635 -37.674 1.00 94.62 164 GLY A C 1
ATOM 1311 O O . GLY A 1 164 ? 33.815 6.750 -38.195 1.00 94.62 164 GLY A O 1
ATOM 1312 N N . ILE A 1 165 ? 34.432 4.586 -38.060 1.00 95.25 165 ILE A N 1
ATOM 1313 C CA . ILE A 1 165 ? 35.399 4.586 -39.163 1.00 95.25 165 ILE A CA 1
ATOM 1314 C C . ILE A 1 165 ? 35.534 3.173 -39.745 1.00 95.25 165 ILE A C 1
ATOM 1316 O O . ILE A 1 165 ? 35.272 2.181 -39.070 1.00 95.25 165 ILE A O 1
ATOM 1320 N N . VAL A 1 166 ? 35.980 3.089 -40.999 1.00 95.25 166 VAL A N 1
ATOM 1321 C CA . VAL A 1 166 ? 36.532 1.863 -41.591 1.00 95.25 166 VAL A CA 1
ATOM 1322 C C . VAL A 1 166 ? 38.053 2.049 -41.685 1.00 95.25 166 VAL A C 1
ATOM 1324 O O . VAL A 1 166 ? 38.508 2.768 -42.584 1.00 95.25 166 VAL A O 1
ATOM 1327 N N . PRO A 1 167 ? 38.852 1.519 -40.737 1.00 95.00 167 PRO A N 1
ATOM 1328 C CA . PRO A 1 167 ? 40.289 1.751 -40.690 1.00 95.00 167 PRO A CA 1
ATOM 1329 C C . PRO A 1 167 ? 40.964 1.143 -41.920 1.00 95.00 167 PRO A C 1
ATOM 1331 O O . PRO A 1 167 ? 40.714 -0.006 -42.284 1.00 95.00 167 PRO A O 1
ATOM 1334 N N . ARG A 1 168 ? 41.852 1.903 -42.563 1.00 94.62 168 ARG A N 1
ATOM 1335 C CA . ARG A 1 168 ? 42.665 1.422 -43.694 1.00 94.62 168 ARG A CA 1
ATOM 1336 C C . ARG A 1 168 ? 43.983 0.833 -43.215 1.00 94.62 168 ARG A C 1
ATOM 1338 O O . ARG A 1 168 ? 44.533 -0.058 -43.855 1.00 94.62 168 ARG A O 1
ATOM 1345 N N . ILE A 1 169 ? 44.482 1.336 -42.090 1.00 94.25 169 ILE A N 1
ATOM 1346 C CA . ILE A 1 169 ? 45.700 0.888 -41.414 1.00 94.25 169 ILE A CA 1
ATOM 1347 C C . ILE A 1 169 ? 45.468 0.837 -39.899 1.00 94.25 169 ILE A C 1
ATOM 1349 O O . ILE A 1 169 ? 44.584 1.506 -39.372 1.00 94.25 169 ILE A O 1
ATOM 1353 N N . LYS A 1 170 ? 46.278 0.062 -39.163 1.00 92.19 170 LYS A N 1
ATOM 1354 C CA . LYS A 1 170 ? 46.085 -0.128 -37.709 1.00 92.19 170 LYS A CA 1
ATOM 1355 C C . LYS A 1 170 ? 46.126 1.171 -36.896 1.00 92.19 170 LYS A C 1
ATOM 1357 O O . LYS A 1 170 ? 45.462 1.261 -35.869 1.00 92.19 170 LYS A O 1
ATOM 1362 N N . THR A 1 171 ? 46.879 2.177 -37.338 1.00 93.31 171 THR A N 1
ATOM 1363 C CA . THR A 1 171 ? 46.969 3.474 -36.647 1.00 93.31 171 THR A CA 1
ATOM 1364 C C . THR A 1 171 ? 45.659 4.260 -36.675 1.00 93.31 171 THR A C 1
ATOM 1366 O O . THR A 1 171 ? 45.451 5.081 -35.788 1.00 93.31 171 THR A O 1
ATOM 1369 N N . ASP A 1 172 ? 44.754 3.972 -37.618 1.00 94.81 172 ASP A N 1
ATOM 1370 C CA . ASP A 1 172 ? 43.432 4.614 -37.707 1.00 94.81 172 ASP A CA 1
ATOM 1371 C C . ASP A 1 172 ? 42.504 4.205 -36.546 1.00 94.81 172 ASP A C 1
ATOM 1373 O O . ASP A 1 172 ? 41.515 4.881 -36.275 1.00 94.81 172 ASP A O 1
ATOM 1377 N N . ILE A 1 173 ? 42.826 3.115 -35.836 1.00 95.56 173 ILE A N 1
ATOM 1378 C CA . ILE A 1 173 ? 42.049 2.605 -34.695 1.00 95.56 173 ILE A CA 1
ATOM 1379 C C . ILE A 1 173 ? 42.352 3.408 -33.416 1.00 95.56 173 ILE A C 1
ATOM 1381 O O . ILE A 1 173 ? 41.479 3.579 -32.564 1.00 95.56 173 ILE A O 1
ATOM 1385 N N . LEU A 1 174 ? 43.574 3.942 -33.281 1.00 94.38 174 LEU A N 1
ATOM 1386 C CA . LEU A 1 174 ? 44.037 4.617 -32.060 1.00 94.38 174 LEU A CA 1
ATOM 1387 C C . LEU A 1 174 ? 43.191 5.845 -31.665 1.00 94.38 174 LEU A C 1
ATOM 1389 O O . LEU A 1 174 ? 42.882 5.975 -30.480 1.00 94.38 174 LEU A O 1
ATOM 1393 N N . PRO A 1 175 ? 42.765 6.734 -32.590 1.00 94.25 175 PRO A N 1
ATOM 1394 C CA . PRO A 1 175 ? 41.889 7.851 -32.240 1.00 94.25 175 PRO A CA 1
ATOM 1395 C C . PRO A 1 175 ? 40.555 7.396 -31.638 1.00 94.25 175 PRO A C 1
ATOM 1397 O O . PRO A 1 175 ? 40.135 7.940 -30.620 1.00 94.25 175 PRO A O 1
ATOM 1400 N N . VAL A 1 176 ? 39.924 6.365 -32.215 1.00 95.12 176 VAL A N 1
ATOM 1401 C CA . VAL A 1 176 ? 38.655 5.814 -31.708 1.00 95.12 176 VAL A CA 1
ATOM 1402 C C . VAL A 1 176 ? 38.853 5.198 -30.326 1.00 95.12 176 VAL A C 1
ATOM 1404 O O . VAL A 1 176 ? 38.075 5.475 -29.415 1.00 95.12 176 VAL A O 1
ATOM 1407 N N . GLN A 1 177 ? 39.929 4.431 -30.139 1.00 95.56 177 GLN A N 1
ATOM 1408 C CA . GLN A 1 177 ? 40.291 3.854 -28.843 1.00 95.56 177 GLN A CA 1
ATOM 1409 C C . GLN A 1 177 ? 40.471 4.936 -27.761 1.00 95.56 177 GLN A C 1
ATOM 1411 O O . GLN A 1 177 ? 39.963 4.788 -26.646 1.00 95.56 177 GLN A O 1
ATOM 1416 N N . ASN A 1 178 ? 41.150 6.041 -28.085 1.00 95.31 178 ASN A N 1
ATOM 1417 C CA . ASN A 1 178 ? 41.338 7.166 -27.165 1.00 95.31 178 ASN A CA 1
ATOM 1418 C C . ASN A 1 178 ? 40.004 7.841 -26.815 1.00 95.31 178 ASN A C 1
ATOM 1420 O O . ASN A 1 178 ? 39.756 8.123 -25.643 1.00 95.31 178 ASN A O 1
ATOM 1424 N N . THR A 1 179 ? 39.121 8.052 -27.797 1.00 95.75 179 THR A N 1
ATOM 1425 C CA . THR A 1 179 ? 37.783 8.613 -27.558 1.00 95.75 179 THR A CA 1
ATOM 1426 C C . THR A 1 179 ? 36.933 7.708 -26.670 1.00 95.75 179 THR A C 1
ATOM 1428 O O . THR A 1 179 ? 36.359 8.186 -25.696 1.00 95.75 179 THR A O 1
ATOM 1431 N N . VAL A 1 180 ? 36.894 6.402 -26.946 1.00 96.06 180 VAL A N 1
ATOM 1432 C CA . VAL A 1 180 ? 36.171 5.425 -26.115 1.00 96.06 180 VAL A CA 1
ATOM 1433 C C . VAL A 1 180 ? 36.698 5.441 -24.680 1.00 96.06 180 VAL A C 1
ATOM 1435 O O . VAL A 1 180 ? 35.910 5.457 -23.738 1.00 96.06 180 VAL A O 1
ATOM 1438 N N . THR A 1 181 ? 38.020 5.488 -24.502 1.00 95.62 181 THR A N 1
ATOM 1439 C CA . THR A 1 181 ? 38.650 5.535 -23.173 1.00 95.62 181 THR A CA 1
ATOM 1440 C C . THR A 1 181 ? 38.272 6.810 -22.416 1.00 95.62 181 THR A C 1
ATOM 1442 O O . THR A 1 181 ? 37.924 6.741 -21.240 1.00 95.62 181 THR A O 1
ATOM 1445 N N . ALA A 1 182 ? 38.274 7.964 -23.091 1.00 95.00 182 ALA A N 1
ATOM 1446 C CA . ALA A 1 182 ? 37.892 9.242 -22.494 1.00 95.00 182 ALA A CA 1
ATOM 1447 C C . ALA A 1 182 ? 36.408 9.288 -22.091 1.00 95.00 182 ALA A C 1
ATOM 1449 O O . ALA A 1 182 ? 36.082 9.781 -21.014 1.00 95.00 182 ALA A O 1
ATOM 1450 N N . LEU A 1 183 ? 35.513 8.747 -22.924 1.00 94.81 183 LEU A N 1
ATOM 1451 C CA . LEU A 1 183 ? 34.073 8.714 -22.650 1.00 94.81 183 LEU A CA 1
ATOM 1452 C C . LEU A 1 183 ? 33.710 7.729 -21.532 1.00 94.81 183 LEU A C 1
ATOM 1454 O O . LEU A 1 183 ? 32.809 8.006 -20.753 1.00 94.81 183 LEU A O 1
ATOM 1458 N N . ARG A 1 184 ? 34.437 6.613 -21.385 1.00 94.56 184 ARG A N 1
ATOM 1459 C CA . ARG A 1 184 ? 34.243 5.676 -20.257 1.00 94.56 184 ARG A CA 1
ATOM 1460 C C . ARG A 1 184 ? 34.570 6.273 -18.895 1.00 94.56 184 ARG A C 1
ATOM 1462 O O . ARG A 1 184 ? 34.102 5.755 -17.890 1.00 94.56 184 ARG A O 1
ATOM 1469 N N . ALA A 1 185 ? 35.382 7.327 -18.858 1.00 92.69 185 ALA A N 1
ATOM 1470 C CA . ALA A 1 185 ? 35.662 8.062 -17.630 1.00 92.69 185 ALA A CA 1
ATOM 1471 C C . ALA A 1 185 ? 34.532 9.042 -17.250 1.00 92.69 185 ALA A C 1
ATOM 1473 O O . ALA A 1 185 ? 34.613 9.675 -16.200 1.00 92.69 185 ALA A O 1
ATOM 1474 N N . GLN A 1 186 ? 33.506 9.194 -18.096 1.00 90.81 186 GLN A N 1
ATOM 1475 C CA . GLN A 1 186 ? 32.343 10.045 -17.849 1.00 90.81 186 GLN A CA 1
ATOM 1476 C C . GLN A 1 186 ? 31.152 9.225 -17.316 1.00 90.81 186 GLN A C 1
ATOM 1478 O O . GLN A 1 186 ? 31.072 8.024 -17.581 1.00 90.81 186 GLN A O 1
ATOM 1483 N N . PRO A 1 187 ? 30.201 9.852 -16.597 1.00 90.06 187 PRO A N 1
ATOM 1484 C CA . PRO A 1 187 ? 28.955 9.199 -16.201 1.00 90.06 187 PRO A CA 1
ATOM 1485 C C . PRO A 1 187 ? 28.134 8.770 -17.422 1.00 90.06 187 PRO A C 1
ATOM 1487 O O . PRO A 1 187 ? 27.820 9.598 -18.272 1.00 90.06 187 PRO A O 1
ATOM 1490 N N . GLY A 1 188 ? 27.750 7.498 -17.497 1.00 92.88 188 GLY A N 1
ATOM 1491 C CA . GLY A 1 188 ? 27.044 6.954 -18.653 1.00 92.88 188 GLY A CA 1
ATOM 1492 C C . GLY A 1 188 ? 27.572 5.586 -19.045 1.00 92.88 188 GLY A C 1
ATOM 1493 O O . GLY A 1 188 ? 28.224 4.893 -18.264 1.00 92.88 188 GLY A O 1
ATOM 1494 N N . THR A 1 189 ? 27.318 5.189 -20.287 1.00 95.69 189 THR A N 1
ATOM 1495 C CA . THR A 1 189 ? 27.880 3.960 -20.860 1.00 95.69 189 THR A CA 1
ATOM 1496 C C . THR A 1 189 ? 28.302 4.168 -22.308 1.00 95.69 189 THR A C 1
ATOM 1498 O O . THR A 1 189 ? 27.652 4.884 -23.069 1.00 95.69 189 THR A O 1
ATOM 1501 N N . VAL A 1 190 ? 29.405 3.517 -22.696 1.00 96.44 190 VAL A N 1
ATOM 1502 C CA . VAL A 1 190 ? 29.896 3.477 -24.079 1.00 96.44 190 VAL A CA 1
ATOM 1503 C C . VAL A 1 190 ? 29.643 2.097 -24.679 1.00 96.44 190 VAL A C 1
ATOM 1505 O O . VAL A 1 190 ? 30.180 1.084 -24.232 1.00 96.44 190 VAL A O 1
ATOM 1508 N N . TYR A 1 191 ? 28.863 2.074 -25.744 1.00 96.00 191 TYR A N 1
ATOM 1509 C CA . TYR A 1 191 ? 28.622 0.960 -26.636 1.00 96.00 191 TYR A CA 1
ATOM 1510 C C . TYR A 1 191 ? 29.738 0.956 -27.677 1.00 96.00 191 TYR A C 1
ATOM 1512 O O . TYR A 1 191 ? 30.123 2.000 -28.201 1.00 96.00 191 TYR A O 1
ATOM 1520 N N . CYS A 1 192 ? 30.284 -0.217 -27.957 1.00 96.81 192 CYS A N 1
ATOM 1521 C CA . CYS A 1 192 ? 31.355 -0.416 -28.919 1.00 96.81 192 CYS A CA 1
ATOM 1522 C C . CYS A 1 192 ? 30.903 -1.496 -29.890 1.00 96.81 192 CYS A C 1
ATOM 1524 O O . CYS A 1 192 ? 30.410 -2.530 -29.443 1.00 96.81 192 CYS A O 1
ATOM 1526 N N . PHE A 1 193 ? 31.080 -1.257 -31.184 1.00 96.56 193 PHE A N 1
ATOM 1527 C CA . PHE A 1 193 ? 30.648 -2.147 -32.248 1.00 96.56 193 PHE A CA 1
ATOM 1528 C C . PHE A 1 193 ? 31.796 -2.439 -33.209 1.00 96.56 193 PHE A C 1
ATOM 1530 O O . PHE A 1 193 ? 32.517 -1.524 -33.612 1.00 96.56 193 PHE A O 1
ATOM 1537 N N . VAL A 1 194 ? 31.938 -3.708 -33.589 1.00 96.00 194 VAL A N 1
ATOM 1538 C CA . VAL A 1 194 ? 32.845 -4.171 -34.649 1.00 96.00 194 VAL A CA 1
ATOM 1539 C C . VAL A 1 194 ? 32.038 -5.067 -35.581 1.00 96.00 194 VAL A C 1
ATOM 1541 O O . VAL A 1 194 ? 31.485 -6.076 -35.146 1.00 96.00 194 VAL A O 1
ATOM 1544 N N . ASN A 1 195 ? 31.938 -4.676 -36.852 1.00 95.44 195 ASN A N 1
ATOM 1545 C CA . ASN A 1 195 ? 31.161 -5.372 -37.883 1.00 95.44 195 ASN A CA 1
ATOM 1546 C C . ASN A 1 195 ? 29.711 -5.675 -37.450 1.00 95.44 195 ASN A C 1
ATOM 1548 O O . ASN A 1 195 ? 29.179 -6.746 -37.720 1.00 95.44 195 ASN A O 1
ATOM 1552 N N . GLY A 1 196 ? 29.089 -4.732 -36.735 1.00 93.44 196 GLY A N 1
ATOM 1553 C CA . GLY A 1 196 ? 27.705 -4.830 -36.265 1.00 93.44 196 GLY A CA 1
ATOM 1554 C C . GLY A 1 196 ? 27.489 -5.578 -34.946 1.00 93.44 196 GLY A C 1
ATOM 1555 O O . GLY A 1 196 ? 26.405 -5.476 -34.372 1.00 93.44 196 GLY A O 1
ATOM 1556 N N . PHE A 1 197 ? 28.509 -6.263 -34.419 1.00 95.62 197 PHE A N 1
ATOM 1557 C CA . PHE A 1 197 ? 28.452 -6.907 -33.104 1.00 95.62 197 PHE A CA 1
ATOM 1558 C C . PHE A 1 197 ? 28.870 -5.947 -32.002 1.00 95.62 197 PHE A C 1
ATOM 1560 O O . PHE A 1 197 ? 29.886 -5.261 -32.124 1.00 95.62 197 PHE A O 1
ATOM 1567 N N . LYS A 1 198 ? 28.137 -5.954 -30.888 1.00 95.88 198 LYS A N 1
ATOM 1568 C CA . LYS A 1 198 ? 28.557 -5.283 -29.659 1.00 95.88 198 LYS A CA 1
ATOM 1569 C C . LYS A 1 198 ? 29.773 -6.001 -29.074 1.00 95.88 198 LYS A C 1
ATOM 1571 O O . LYS A 1 198 ? 29.744 -7.211 -28.883 1.00 95.88 198 LYS A O 1
ATOM 1576 N N . VAL A 1 199 ? 30.817 -5.253 -28.747 1.00 95.38 199 VAL A N 1
ATOM 1577 C CA . VAL A 1 199 ? 32.049 -5.760 -28.127 1.00 95.38 199 VAL A CA 1
ATOM 1578 C C . VAL A 1 199 ? 32.373 -4.963 -26.866 1.00 95.38 199 VAL A C 1
ATOM 1580 O O . VAL A 1 199 ? 31.914 -3.829 -26.697 1.00 95.38 199 VAL A O 1
ATOM 1583 N N . ASP A 1 200 ? 33.196 -5.520 -25.980 1.00 92.12 200 ASP A N 1
ATOM 1584 C CA . ASP A 1 200 ? 33.573 -4.830 -24.740 1.00 92.12 200 ASP A CA 1
ATOM 1585 C C . ASP A 1 200 ? 34.563 -3.684 -24.941 1.00 92.12 200 ASP A C 1
ATOM 1587 O O . ASP A 1 200 ? 34.666 -2.826 -24.068 1.00 92.12 200 ASP A O 1
ATOM 1591 N N . THR A 1 201 ? 35.325 -3.630 -26.037 1.00 92.50 201 THR A N 1
ATOM 1592 C CA . THR A 1 201 ? 36.263 -2.529 -26.321 1.00 92.50 201 THR A CA 1
ATOM 1593 C C . THR A 1 201 ? 36.702 -2.502 -27.786 1.00 92.50 201 THR A C 1
ATOM 1595 O O . THR A 1 201 ? 36.697 -3.530 -28.464 1.00 92.50 201 THR A O 1
ATOM 1598 N N . ILE A 1 202 ? 37.141 -1.334 -28.260 1.00 94.25 202 ILE A N 1
ATOM 1599 C CA . ILE A 1 202 ? 37.734 -1.138 -29.591 1.00 94.25 202 ILE A CA 1
ATOM 1600 C C . ILE A 1 202 ? 39.214 -0.803 -29.415 1.00 94.25 202 ILE A C 1
ATOM 1602 O O . ILE A 1 202 ? 39.560 0.234 -28.847 1.00 94.25 202 ILE A O 1
ATOM 1606 N N . ASN A 1 203 ? 40.093 -1.678 -29.898 1.00 92.69 203 ASN A N 1
ATOM 1607 C CA . ASN A 1 203 ? 41.539 -1.479 -29.914 1.00 92.69 203 ASN A CA 1
ATOM 1608 C C . ASN A 1 203 ? 42.188 -2.272 -31.067 1.00 92.69 203 ASN A C 1
ATOM 1610 O O . ASN A 1 203 ? 41.519 -2.974 -31.821 1.00 92.69 203 ASN A O 1
ATOM 1614 N N . VAL A 1 204 ? 43.514 -2.182 -31.198 1.00 90.75 204 VAL A N 1
ATOM 1615 C CA . VAL A 1 204 ? 44.287 -2.844 -32.274 1.00 90.75 204 VAL A CA 1
ATOM 1616 C C . VAL A 1 204 ? 44.306 -4.386 -32.220 1.00 90.75 204 VAL A C 1
ATOM 1618 O O . VAL A 1 204 ? 44.833 -5.025 -33.141 1.00 90.75 204 VAL A O 1
ATOM 1621 N N . VAL A 1 205 ? 43.785 -4.974 -31.138 1.00 87.44 205 VAL A N 1
ATOM 1622 C CA . VAL A 1 205 ? 43.587 -6.421 -30.950 1.00 87.44 205 VAL A CA 1
ATOM 1623 C C . VAL A 1 205 ? 42.163 -6.820 -31.344 1.00 87.44 205 VAL A C 1
ATOM 1625 O O . VAL A 1 205 ? 41.997 -7.833 -32.017 1.00 87.44 205 VAL A O 1
ATOM 1628 N N . THR A 1 206 ? 41.152 -6.028 -30.969 1.00 88.94 206 THR A N 1
ATOM 1629 C CA . THR A 1 206 ? 39.729 -6.336 -31.204 1.00 88.94 206 THR A CA 1
ATOM 1630 C C . THR A 1 206 ? 39.201 -5.892 -32.567 1.00 88.94 206 THR A C 1
ATOM 1632 O O . THR A 1 206 ? 38.131 -6.341 -32.962 1.00 88.94 206 THR A O 1
ATOM 1635 N N . ALA A 1 207 ? 39.945 -5.054 -33.295 1.00 92.88 207 ALA A N 1
ATOM 1636 C CA . ALA A 1 207 ? 39.614 -4.610 -34.648 1.00 92.88 207 ALA A CA 1
ATOM 1637 C C . ALA A 1 207 ? 40.830 -4.688 -35.589 1.00 92.88 207 ALA A C 1
ATOM 1639 O O . ALA A 1 207 ? 41.985 -4.555 -35.165 1.00 92.88 207 ALA A O 1
ATOM 1640 N N . GLN A 1 208 ? 40.572 -4.876 -36.881 1.00 93.81 208 GLN A N 1
ATOM 1641 C CA . GLN A 1 208 ? 41.561 -4.935 -37.958 1.00 93.81 208 GLN A CA 1
ATOM 1642 C C . GLN A 1 208 ? 41.221 -3.952 -39.093 1.00 93.81 208 GLN A C 1
ATOM 1644 O O . GLN A 1 208 ? 40.086 -3.486 -39.209 1.00 93.81 208 GLN A O 1
ATOM 1649 N N . PRO A 1 209 ? 42.198 -3.605 -39.954 1.00 93.88 209 PRO A N 1
ATOM 1650 C CA . PRO A 1 209 ? 41.920 -2.845 -41.167 1.00 93.88 209 PRO A CA 1
ATOM 1651 C C . PRO A 1 209 ? 40.837 -3.511 -42.025 1.00 93.88 209 PRO A C 1
ATOM 1653 O O . PRO A 1 209 ? 40.911 -4.709 -42.289 1.00 93.88 209 PRO A O 1
ATOM 1656 N N . GLY A 1 210 ? 39.865 -2.724 -42.480 1.00 92.69 210 GLY A N 1
ATOM 1657 C CA . GLY A 1 210 ? 38.700 -3.189 -43.236 1.00 92.69 210 GLY A CA 1
ATOM 1658 C C . GLY A 1 210 ? 37.442 -3.430 -42.397 1.00 92.69 210 GLY A C 1
ATOM 1659 O O . GLY A 1 210 ? 36.356 -3.414 -42.970 1.00 92.69 210 GLY A O 1
ATOM 1660 N N . ASP A 1 211 ? 37.556 -3.577 -41.073 1.00 95.50 211 ASP A N 1
ATOM 1661 C CA . ASP A 1 211 ? 36.384 -3.704 -40.198 1.00 95.50 211 ASP A CA 1
ATOM 1662 C C . ASP A 1 211 ? 35.546 -2.418 -40.179 1.00 95.50 211 ASP A C 1
ATOM 1664 O O . ASP A 1 211 ? 36.042 -1.316 -40.395 1.00 95.50 211 ASP A O 1
ATOM 1668 N N . VAL A 1 212 ? 34.261 -2.526 -39.872 1.00 95.88 212 VAL A N 1
ATOM 1669 C CA . VAL A 1 212 ? 33.401 -1.372 -39.597 1.00 95.88 212 VAL A CA 1
ATOM 1670 C C . VAL A 1 212 ? 33.346 -1.192 -38.086 1.00 95.88 212 VAL A C 1
ATOM 1672 O O . VAL A 1 212 ? 32.750 -2.018 -37.394 1.00 95.88 212 VAL A O 1
ATOM 1675 N N . ILE A 1 213 ? 33.974 -0.134 -37.564 1.00 96.31 213 ILE A N 1
ATOM 1676 C CA . ILE A 1 213 ? 33.998 0.147 -36.122 1.00 96.31 213 ILE A CA 1
ATOM 1677 C C . ILE A 1 213 ? 33.168 1.383 -35.782 1.00 96.31 213 ILE A C 1
ATOM 1679 O O . ILE A 1 213 ? 33.265 2.416 -36.447 1.00 96.31 213 ILE A O 1
ATOM 1683 N N . GLU A 1 214 ? 32.361 1.290 -34.729 1.00 96.50 214 GLU A N 1
ATOM 1684 C CA . GLU A 1 214 ? 31.479 2.366 -34.267 1.00 96.50 214 GLU A CA 1
ATOM 1685 C C . GLU A 1 214 ? 31.410 2.386 -32.739 1.00 96.50 214 GLU A C 1
ATOM 1687 O O . GLU A 1 214 ? 31.437 1.346 -32.084 1.00 96.50 214 GLU A O 1
ATOM 1692 N N . TYR A 1 215 ? 31.303 3.577 -32.156 1.00 97.19 215 TYR A N 1
ATOM 1693 C CA . TYR A 1 215 ? 30.947 3.748 -30.756 1.00 97.19 215 TYR A CA 1
ATOM 1694 C C . TYR A 1 215 ? 29.694 4.612 -30.616 1.00 97.19 215 TYR A C 1
ATOM 1696 O O . TYR A 1 215 ? 29.432 5.514 -31.421 1.00 97.19 215 TYR A O 1
ATOM 1704 N N . VAL A 1 216 ? 28.937 4.350 -29.556 1.00 97.38 216 VAL A N 1
ATOM 1705 C CA . VAL A 1 216 ? 27.836 5.196 -29.087 1.00 97.38 216 VAL A CA 1
ATOM 1706 C C . VAL A 1 216 ? 28.058 5.417 -27.599 1.00 97.38 216 VAL A C 1
ATOM 1708 O O . VAL A 1 216 ? 28.299 4.472 -26.865 1.00 97.38 216 VAL A O 1
ATOM 1711 N N . TYR A 1 217 ? 28.024 6.653 -27.144 1.00 97.25 217 TYR A N 1
ATOM 1712 C CA . TYR A 1 217 ? 28.043 7.036 -25.745 1.00 97.25 217 TYR A CA 1
ATOM 1713 C C . TYR A 1 217 ? 26.683 7.610 -25.394 1.00 97.25 217 TYR A C 1
ATOM 1715 O O . TYR A 1 217 ? 26.151 8.435 -26.136 1.00 97.25 217 TYR A O 1
ATOM 1723 N N . ASP A 1 218 ? 26.150 7.164 -24.266 1.00 96.75 218 ASP A N 1
ATOM 1724 C CA . ASP A 1 218 ? 24.869 7.596 -23.739 1.00 96.75 218 ASP A CA 1
ATOM 1725 C C . ASP A 1 218 ? 25.032 7.923 -22.255 1.00 96.75 218 ASP A C 1
ATOM 1727 O O . ASP A 1 218 ? 25.267 7.033 -21.429 1.00 96.75 218 ASP A O 1
ATOM 1731 N N . SER A 1 219 ? 24.931 9.210 -21.919 1.00 94.56 219 SER A N 1
ATOM 1732 C CA . SER A 1 219 ? 25.061 9.677 -20.538 1.00 94.56 219 SER A CA 1
ATOM 1733 C C . SER A 1 219 ? 23.812 9.417 -19.685 1.00 94.56 219 SER A C 1
ATOM 1735 O O . SER A 1 219 ? 23.849 9.619 -18.471 1.00 94.56 219 SER A O 1
ATOM 1737 N N . SER A 1 220 ? 22.688 9.014 -20.293 1.00 94.00 220 SER A N 1
ATOM 1738 C CA . SER A 1 220 ? 21.444 8.731 -19.565 1.00 94.00 220 SER A CA 1
ATOM 1739 C C . SER A 1 220 ? 21.466 7.368 -18.868 1.00 94.00 220 SER A C 1
ATOM 1741 O O . SER A 1 220 ? 20.758 7.189 -17.875 1.00 94.00 220 SER A O 1
ATOM 1743 N N . VAL A 1 221 ? 22.303 6.432 -19.336 1.00 95.38 221 VAL A N 1
ATOM 1744 C CA . VAL A 1 221 ? 22.485 5.112 -18.715 1.00 95.38 221 VAL A CA 1
ATOM 1745 C C . VAL A 1 221 ? 23.134 5.288 -17.346 1.00 95.38 221 VAL A C 1
ATOM 1747 O O . VAL A 1 221 ? 24.282 5.715 -17.246 1.00 95.38 221 VAL A O 1
ATOM 1750 N N . TYR A 1 222 ? 22.408 4.951 -16.282 1.00 92.44 222 TYR A N 1
ATOM 1751 C CA . TYR A 1 222 ? 22.924 5.045 -14.910 1.00 92.44 222 TYR A CA 1
ATOM 1752 C C . TYR A 1 222 ? 23.235 3.676 -14.303 1.00 92.44 222 TYR A C 1
ATOM 1754 O O . TYR A 1 222 ? 23.924 3.611 -13.283 1.00 92.44 222 TYR A O 1
ATOM 1762 N N . ARG A 1 223 ? 22.749 2.589 -14.915 1.00 92.88 223 ARG A N 1
ATOM 1763 C CA . ARG A 1 223 ? 23.000 1.221 -14.463 1.00 92.88 223 ARG A CA 1
ATOM 1764 C C . ARG A 1 223 ? 23.173 0.275 -15.648 1.00 92.88 223 ARG A C 1
ATOM 1766 O O . ARG A 1 223 ? 22.426 0.325 -16.620 1.00 92.88 223 ARG A O 1
ATOM 1773 N N . VAL A 1 224 ? 24.164 -0.601 -15.523 1.00 95.25 224 VAL A N 1
ATOM 1774 C CA . VAL A 1 224 ? 24.370 -1.764 -16.386 1.00 95.25 224 VAL A CA 1
ATOM 1775 C C . VAL A 1 224 ? 24.274 -2.996 -15.496 1.00 95.25 224 VAL A C 1
ATOM 1777 O O . VAL A 1 224 ? 24.958 -3.050 -14.474 1.00 95.25 224 VAL A O 1
ATOM 1780 N N . ALA A 1 225 ? 23.405 -3.940 -15.847 1.00 95.81 225 ALA A N 1
ATOM 1781 C CA . ALA A 1 225 ? 23.189 -5.169 -15.089 1.00 95.81 225 ALA A CA 1
ATOM 1782 C C . ALA A 1 225 ? 23.424 -6.387 -15.985 1.00 95.81 225 ALA A C 1
ATOM 1784 O O . ALA A 1 225 ? 22.876 -6.453 -17.085 1.00 95.81 225 ALA A O 1
ATOM 1785 N N . ASP A 1 226 ? 24.230 -7.330 -15.501 1.00 96.88 226 ASP A N 1
ATOM 1786 C CA . ASP A 1 226 ? 24.637 -8.528 -16.231 1.00 96.88 226 ASP A CA 1
ATOM 1787 C C . ASP A 1 226 ? 24.084 -9.784 -15.570 1.00 96.88 226 ASP A C 1
ATOM 1789 O O . ASP A 1 226 ? 24.203 -9.968 -14.360 1.00 96.88 226 ASP A O 1
ATOM 1793 N N . PHE A 1 227 ? 23.531 -10.668 -16.393 1.00 97.38 227 PHE A N 1
ATOM 1794 C CA . PHE A 1 227 ? 22.868 -11.895 -15.983 1.00 97.38 227 PHE A CA 1
ATOM 1795 C C . PHE A 1 227 ? 23.453 -13.069 -16.759 1.00 97.38 227 PHE A C 1
ATOM 1797 O O . PHE A 1 227 ? 23.284 -13.156 -17.977 1.00 97.38 227 PHE A O 1
ATOM 1804 N N . ALA A 1 228 ? 24.154 -13.978 -16.084 1.00 96.50 228 ALA A N 1
ATOM 1805 C CA . ALA A 1 228 ? 24.581 -15.226 -16.714 1.00 96.50 228 ALA A CA 1
ATOM 1806 C C . ALA A 1 228 ? 23.342 -16.051 -17.077 1.00 96.50 228 ALA A C 1
ATOM 1808 O O . ALA A 1 228 ? 22.487 -16.226 -16.224 1.00 96.50 228 ALA A O 1
ATOM 1809 N N . LEU A 1 229 ? 23.236 -16.561 -18.310 1.00 95.62 229 LEU A N 1
ATOM 1810 C CA . LEU A 1 229 ? 22.046 -17.311 -18.739 1.00 95.62 229 LEU A CA 1
ATOM 1811 C C . LEU A 1 229 ? 21.850 -18.595 -17.915 1.00 95.62 229 LEU A C 1
ATOM 1813 O O . LEU A 1 229 ? 20.726 -18.972 -17.587 1.00 95.62 229 LEU A O 1
ATOM 1817 N N . THR A 1 230 ? 22.955 -19.253 -17.558 1.00 93.69 230 THR A N 1
ATOM 1818 C CA . THR A 1 230 ? 22.945 -20.448 -16.713 1.00 93.69 230 THR A CA 1
ATOM 1819 C C . THR A 1 230 ? 22.393 -20.136 -15.328 1.00 93.69 230 THR A C 1
ATOM 1821 O O . THR A 1 230 ? 22.944 -19.310 -14.606 1.00 93.69 230 THR A O 1
ATOM 1824 N N . GLY A 1 231 ? 21.360 -20.875 -14.926 1.00 89.81 231 GLY A N 1
ATOM 1825 C CA . GLY A 1 231 ? 20.758 -20.743 -13.600 1.00 89.81 231 GLY A CA 1
ATOM 1826 C C . GLY A 1 231 ? 19.779 -19.578 -13.472 1.00 89.81 231 GLY A C 1
ATOM 1827 O O . GLY A 1 231 ? 19.278 -19.366 -12.371 1.00 89.81 231 GLY A O 1
ATOM 1828 N N . LEU A 1 232 ? 19.466 -18.858 -14.562 1.00 94.38 232 LEU A N 1
ATOM 1829 C CA . LEU A 1 232 ? 18.400 -17.862 -14.514 1.00 94.38 232 LEU A CA 1
ATOM 1830 C C . LEU A 1 232 ? 17.063 -18.524 -14.168 1.00 94.38 232 LEU A C 1
ATOM 1832 O O . LEU A 1 232 ? 16.667 -19.480 -14.847 1.00 94.38 232 LEU A O 1
ATOM 1836 N N . PRO A 1 233 ? 16.345 -18.010 -13.155 1.00 96.50 233 PRO A N 1
ATOM 1837 C CA . PRO A 1 233 ? 15.018 -18.494 -12.830 1.00 96.50 233 PRO A CA 1
ATOM 1838 C C . PRO A 1 233 ? 14.079 -18.314 -14.019 1.00 96.50 233 PRO A C 1
ATOM 1840 O O . PRO A 1 233 ? 14.129 -17.311 -14.737 1.00 96.50 233 PRO A O 1
ATOM 1843 N N . VAL A 1 234 ? 13.197 -19.290 -14.203 1.00 96.19 234 VAL A N 1
ATOM 1844 C CA . VAL A 1 234 ? 12.163 -19.265 -15.235 1.00 96.19 234 VAL A CA 1
ATOM 1845 C C . VAL A 1 234 ? 10.791 -19.408 -14.606 1.00 96.19 234 VAL A C 1
ATOM 1847 O O . VAL A 1 234 ? 10.613 -20.137 -13.631 1.00 96.19 234 VAL A O 1
ATOM 1850 N N . PHE A 1 235 ? 9.807 -18.747 -15.199 1.00 97.50 235 PHE A N 1
ATOM 1851 C CA . PHE A 1 235 ? 8.406 -18.874 -14.817 1.00 97.50 235 PHE A CA 1
ATOM 1852 C C . PHE A 1 235 ? 7.515 -18.924 -16.060 1.00 97.50 235 PHE A C 1
ATOM 1854 O O . PHE A 1 235 ? 7.946 -18.619 -17.177 1.00 97.50 235 PHE A O 1
ATOM 1861 N N . ASN A 1 236 ? 6.268 -19.353 -15.875 1.00 96.88 236 ASN A N 1
ATOM 1862 C CA . ASN A 1 236 ? 5.267 -19.345 -16.934 1.00 96.88 236 ASN A CA 1
ATOM 1863 C C . ASN A 1 236 ? 4.423 -18.070 -16.827 1.00 96.88 236 ASN A C 1
ATOM 1865 O O . ASN A 1 236 ? 3.651 -17.923 -15.881 1.00 96.88 236 ASN A O 1
ATOM 1869 N N . SER A 1 237 ? 4.578 -17.156 -17.782 1.00 97.44 237 SER A N 1
ATOM 1870 C CA . SER A 1 237 ? 3.807 -15.915 -17.847 1.00 97.44 237 SER A CA 1
ATOM 1871 C C . SER A 1 237 ? 2.345 -16.218 -18.160 1.00 97.44 237 SER A C 1
ATOM 1873 O O . SER A 1 237 ? 2.033 -16.769 -19.218 1.00 97.44 237 SER A O 1
ATOM 1875 N N . THR A 1 238 ? 1.440 -15.823 -17.267 1.00 96.25 238 THR A N 1
ATOM 1876 C CA . THR A 1 238 ? -0.010 -15.876 -17.511 1.00 96.25 238 THR A CA 1
ATOM 1877 C C . THR A 1 238 ? -0.455 -14.771 -18.467 1.00 96.25 238 THR A C 1
ATOM 1879 O O . THR A 1 238 ? -1.364 -14.991 -19.265 1.00 96.25 238 THR A O 1
ATOM 1882 N N . LEU A 1 239 ? 0.218 -13.615 -18.433 1.00 96.00 239 LEU A N 1
ATOM 1883 C CA . LEU A 1 239 ? -0.072 -12.463 -19.285 1.00 96.00 239 LEU A CA 1
ATOM 1884 C C . LEU A 1 239 ? 0.170 -12.764 -20.768 1.00 96.00 239 LEU A C 1
ATOM 1886 O O . LEU A 1 239 ? -0.698 -12.497 -21.595 1.00 96.00 239 LEU A O 1
ATOM 1890 N N . ASP A 1 240 ? 1.335 -13.325 -21.099 1.00 96.75 240 ASP A N 1
ATOM 1891 C CA . ASP A 1 240 ? 1.751 -13.544 -22.490 1.00 96.75 240 ASP A CA 1
ATOM 1892 C C . ASP A 1 240 ? 1.712 -15.032 -22.902 1.00 96.75 240 ASP A C 1
ATOM 1894 O O . ASP A 1 240 ? 2.011 -15.365 -24.049 1.00 96.75 240 ASP A O 1
ATOM 1898 N N . SER A 1 241 ? 1.323 -15.941 -21.993 1.00 96.38 241 SER A N 1
ATOM 1899 C CA . SER A 1 241 ? 1.252 -17.398 -22.225 1.00 96.38 241 SER A CA 1
ATOM 1900 C C . SER A 1 241 ? 2.570 -18.001 -22.741 1.00 96.38 241 SER A C 1
ATOM 1902 O O . SER A 1 241 ? 2.587 -18.812 -23.671 1.00 96.38 241 SER A O 1
ATOM 1904 N N . LYS A 1 242 ? 3.697 -17.576 -22.154 1.00 96.94 242 LYS A N 1
ATOM 1905 C CA . LYS A 1 242 ? 5.064 -17.944 -22.566 1.00 96.94 242 LYS A CA 1
ATOM 1906 C C . LYS A 1 242 ? 5.953 -18.235 -21.360 1.00 96.94 242 LYS A C 1
ATOM 1908 O O . LYS A 1 242 ? 5.831 -17.595 -20.320 1.00 96.94 242 LYS A O 1
ATOM 1913 N N . TYR A 1 243 ? 6.923 -19.132 -21.537 1.00 97.50 243 TYR A N 1
ATOM 1914 C CA . TYR A 1 243 ? 8.030 -19.271 -20.590 1.00 97.50 243 TYR A CA 1
ATOM 1915 C C . TYR A 1 243 ? 8.951 -18.055 -20.674 1.00 97.50 243 TYR A C 1
ATOM 1917 O O . TYR A 1 243 ? 9.373 -17.667 -21.771 1.00 97.50 243 TYR A O 1
ATOM 1925 N N . LYS A 1 244 ? 9.285 -17.477 -19.520 1.00 98.19 244 LYS A N 1
ATOM 1926 C CA . LYS A 1 244 ? 10.148 -16.299 -19.425 1.00 98.19 244 LYS A CA 1
ATOM 1927 C C . LYS A 1 244 ? 11.243 -16.475 -18.386 1.00 98.19 244 LYS A C 1
ATOM 1929 O O . LYS A 1 244 ? 11.030 -17.134 -17.371 1.00 98.19 244 LYS A O 1
ATOM 1934 N N . TYR A 1 245 ? 12.396 -15.870 -18.651 1.00 98.19 245 TYR A N 1
ATOM 1935 C CA . TYR A 1 245 ? 13.438 -15.644 -17.652 1.00 98.19 245 TYR A CA 1
ATOM 1936 C C . TYR A 1 245 ? 13.023 -14.502 -16.728 1.00 98.19 245 TYR A C 1
ATOM 1938 O O . TYR A 1 245 ? 12.464 -13.523 -17.217 1.00 98.19 245 TYR A O 1
ATOM 1946 N N . LEU A 1 246 ? 13.330 -14.611 -15.436 1.00 98.19 246 LEU A N 1
ATOM 1947 C CA . LEU A 1 246 ? 13.222 -13.527 -14.458 1.00 98.19 246 LEU A CA 1
ATOM 1948 C C . LEU A 1 246 ? 14.581 -12.832 -14.303 1.00 98.19 246 LEU A C 1
ATOM 1950 O O . LEU A 1 246 ? 15.595 -13.493 -14.084 1.00 98.19 246 LEU A O 1
ATOM 1954 N N . LEU A 1 247 ? 14.598 -11.504 -14.398 1.00 97.62 247 LEU A N 1
ATOM 1955 C CA . LEU A 1 247 ? 15.795 -10.676 -14.283 1.00 97.62 247 LEU A CA 1
ATOM 1956 C C . LEU A 1 247 ? 15.634 -9.698 -13.118 1.00 97.62 247 LEU A C 1
ATOM 1958 O O . LEU A 1 247 ? 14.913 -8.707 -13.231 1.00 97.62 247 LEU A O 1
ATOM 1962 N N . HIS A 1 248 ? 16.342 -9.977 -12.027 1.00 95.50 248 HIS A N 1
ATOM 1963 C CA . HIS A 1 248 ? 16.420 -9.147 -10.826 1.00 95.50 248 HIS A CA 1
ATOM 1964 C C . HIS A 1 248 ? 17.860 -8.680 -10.620 1.00 95.50 248 HIS A C 1
ATOM 1966 O O . HIS A 1 248 ? 18.748 -9.501 -10.393 1.00 95.50 248 HIS A O 1
ATOM 1972 N N . TYR A 1 249 ? 18.122 -7.378 -10.726 1.00 93.00 249 TYR A N 1
ATOM 1973 C CA . TYR A 1 249 ? 19.463 -6.867 -10.454 1.00 93.00 249 TYR A CA 1
ATOM 1974 C C . TYR A 1 249 ? 19.648 -6.546 -8.970 1.00 93.00 249 TYR A C 1
ATOM 1976 O O . TYR A 1 249 ? 18.746 -6.039 -8.304 1.00 93.00 249 TYR A O 1
ATOM 1984 N N . ASN A 1 250 ? 20.876 -6.727 -8.490 1.00 89.00 250 ASN A N 1
ATOM 1985 C CA . ASN A 1 250 ? 21.181 -6.540 -7.079 1.00 89.00 250 ASN A CA 1
ATOM 1986 C C . ASN A 1 250 ? 21.178 -5.067 -6.649 1.00 89.00 250 ASN A C 1
ATOM 1988 O O . ASN A 1 250 ? 21.489 -4.128 -7.409 1.00 89.00 250 ASN A O 1
ATOM 1992 N N . GLY A 1 251 ? 20.935 -4.881 -5.358 1.00 80.06 251 GLY A N 1
ATOM 1993 C CA . GLY A 1 251 ? 21.232 -3.655 -4.639 1.00 80.06 251 GLY A CA 1
ATOM 1994 C C . GLY A 1 251 ? 20.010 -2.944 -4.079 1.00 80.06 251 GLY A C 1
ATOM 1995 O O . GLY A 1 251 ? 18.940 -2.849 -4.682 1.00 80.06 251 GLY A O 1
ATOM 1996 N N . ARG A 1 252 ? 20.235 -2.333 -2.919 1.00 65.19 252 ARG A N 1
ATOM 1997 C CA . ARG A 1 252 ? 19.286 -1.473 -2.215 1.00 65.19 252 ARG A CA 1
ATOM 1998 C C . ARG A 1 252 ? 19.519 -0.040 -2.684 1.00 65.19 252 ARG A C 1
ATOM 2000 O O . ARG A 1 252 ? 20.389 0.655 -2.169 1.00 65.19 252 ARG A O 1
ATOM 2007 N N . GLY A 1 253 ? 18.858 0.379 -3.758 1.00 52.88 253 GLY A N 1
ATOM 2008 C CA . GLY A 1 253 ? 19.185 1.670 -4.354 1.00 52.88 253 GLY A CA 1
ATOM 2009 C C . GLY A 1 253 ? 18.221 2.094 -5.438 1.00 52.88 253 GLY A C 1
ATOM 2010 O O . GLY A 1 253 ? 18.217 1.506 -6.515 1.00 52.88 253 GLY A O 1
ATOM 2011 N N . ARG A 1 254 ? 17.493 3.170 -5.118 1.00 58.09 254 ARG A N 1
ATOM 2012 C CA . ARG A 1 254 ? 16.413 3.825 -5.864 1.00 58.09 254 ARG A CA 1
ATOM 2013 C C . ARG A 1 254 ? 15.058 3.121 -5.736 1.00 58.09 254 ARG A C 1
ATOM 2015 O O . ARG A 1 254 ? 14.771 2.148 -6.416 1.00 58.09 254 ARG A O 1
ATOM 2022 N N . HIS A 1 255 ? 14.210 3.676 -4.869 1.00 75.88 255 HIS A N 1
ATOM 2023 C CA . HIS A 1 255 ? 12.783 3.357 -4.787 1.00 75.88 255 HIS A CA 1
ATOM 2024 C C . HIS A 1 255 ? 12.036 4.084 -5.906 1.00 75.88 255 HIS A C 1
ATOM 2026 O O . HIS A 1 255 ? 11.147 4.884 -5.631 1.00 75.88 255 HIS A O 1
ATOM 2032 N N . THR A 1 256 ? 12.465 3.903 -7.154 1.00 89.19 256 THR A N 1
ATOM 2033 C CA . THR A 1 256 ? 11.803 4.483 -8.324 1.00 89.19 256 THR A CA 1
ATOM 2034 C C . THR A 1 256 ? 11.524 3.414 -9.355 1.00 89.19 256 THR A C 1
ATOM 2036 O O . THR A 1 256 ? 12.258 2.436 -9.435 1.00 89.19 256 THR A O 1
ATOM 2039 N N . ILE A 1 257 ? 10.479 3.620 -10.146 1.00 93.62 257 ILE A N 1
ATOM 2040 C CA . ILE A 1 257 ? 10.139 2.737 -11.253 1.00 93.62 257 ILE A CA 1
ATOM 2041 C C . ILE A 1 257 ? 11.172 2.916 -12.367 1.00 93.62 257 ILE A C 1
ATOM 2043 O O . ILE A 1 257 ? 11.355 4.026 -12.870 1.00 93.62 257 ILE A O 1
ATOM 2047 N N . ASP A 1 258 ? 11.801 1.811 -12.748 1.00 93.94 258 ASP A N 1
ATOM 2048 C CA . ASP A 1 258 ? 12.655 1.684 -13.918 1.00 93.94 258 ASP A CA 1
ATOM 2049 C C . ASP A 1 258 ? 11.833 0.944 -14.991 1.00 93.94 258 ASP A C 1
ATOM 2051 O O . ASP A 1 258 ? 11.632 -0.272 -14.959 1.00 93.94 258 ASP A O 1
ATOM 2055 N N . TYR A 1 259 ? 11.221 1.730 -15.878 1.00 94.06 259 TYR A N 1
ATOM 2056 C CA . TYR A 1 259 ? 10.229 1.244 -16.837 1.00 94.06 259 TYR A CA 1
ATOM 2057 C C . TYR A 1 259 ? 10.892 0.609 -18.068 1.00 94.06 259 TYR A C 1
ATOM 2059 O O . TYR A 1 259 ? 11.922 1.082 -18.543 1.00 94.06 259 TYR A O 1
ATOM 2067 N N . GLU A 1 260 ? 10.295 -0.459 -18.597 1.00 93.00 260 GLU A N 1
ATOM 2068 C CA . GLU A 1 260 ? 10.871 -1.307 -19.650 1.00 93.00 260 GLU A CA 1
ATOM 2069 C C . GLU A 1 260 ? 11.226 -0.590 -20.964 1.00 93.00 260 GLU A C 1
ATOM 2071 O O . GLU A 1 260 ? 12.094 -1.073 -21.694 1.00 93.00 260 GLU A O 1
ATOM 2076 N N . ASP A 1 261 ? 10.593 0.547 -21.287 1.00 90.44 261 ASP A N 1
ATOM 2077 C CA . ASP A 1 261 ? 10.898 1.275 -22.531 1.00 90.44 261 ASP A CA 1
ATOM 2078 C C . ASP A 1 261 ? 12.292 1.928 -22.519 1.00 90.44 261 ASP A C 1
ATOM 2080 O O . ASP A 1 261 ? 12.960 2.006 -23.558 1.00 90.44 261 ASP A O 1
ATOM 2084 N N . ASP A 1 262 ? 12.770 2.292 -21.326 1.00 93.56 262 ASP A N 1
ATOM 2085 C CA . ASP A 1 262 ? 14.029 2.998 -21.099 1.00 93.56 262 ASP A CA 1
ATOM 2086 C C . ASP A 1 262 ? 15.237 2.038 -21.046 1.00 93.56 262 ASP A C 1
ATOM 2088 O O . ASP A 1 262 ? 16.363 2.433 -20.709 1.00 93.56 262 ASP A O 1
ATOM 2092 N N . ILE A 1 263 ? 15.028 0.765 -21.398 1.00 94.69 263 ILE A N 1
ATOM 2093 C CA . ILE A 1 263 ? 15.996 -0.321 -21.236 1.00 94.69 263 ILE A CA 1
ATOM 2094 C C . ILE A 1 263 ? 16.411 -0.877 -22.590 1.00 94.69 263 ILE A C 1
ATOM 2096 O O . ILE A 1 263 ? 15.583 -1.280 -23.401 1.00 94.69 263 ILE A O 1
ATOM 2100 N N . ASP A 1 264 ? 17.723 -0.960 -22.813 1.00 96.31 264 ASP A N 1
ATOM 2101 C CA . ASP A 1 264 ? 18.264 -1.756 -23.914 1.00 96.31 264 ASP A CA 1
ATOM 2102 C C . ASP A 1 264 ? 18.752 -3.105 -23.405 1.00 96.31 264 ASP A C 1
ATOM 2104 O O . ASP A 1 264 ? 19.495 -3.181 -22.421 1.00 96.31 264 ASP A O 1
ATOM 2108 N N . VAL A 1 265 ? 18.404 -4.156 -24.141 1.00 97.94 265 VAL A N 1
ATOM 2109 C CA . VAL A 1 265 ? 18.785 -5.532 -23.831 1.00 97.94 265 VAL A CA 1
ATOM 2110 C C . VAL A 1 265 ? 19.794 -6.039 -24.863 1.00 97.94 265 VAL A C 1
ATOM 2112 O O . VAL A 1 265 ? 19.639 -5.854 -26.072 1.00 97.94 265 VAL A O 1
ATOM 2115 N N . TRP A 1 266 ? 20.845 -6.702 -24.387 1.00 98.06 266 TRP A N 1
ATOM 2116 C CA . TRP A 1 266 ? 21.880 -7.312 -25.221 1.00 98.06 266 TRP A CA 1
ATOM 2117 C C . TRP A 1 266 ? 22.061 -8.781 -24.863 1.00 98.06 266 TRP A C 1
ATOM 2119 O O . TRP A 1 266 ? 22.226 -9.111 -23.690 1.00 98.06 266 TRP A O 1
ATOM 2129 N N . VAL A 1 267 ? 22.108 -9.650 -25.875 1.00 97.88 267 VAL A N 1
ATOM 2130 C CA . VAL A 1 267 ? 22.544 -11.045 -25.708 1.00 97.88 267 VAL A CA 1
ATOM 2131 C C . VAL A 1 267 ? 24.017 -11.115 -26.081 1.00 97.88 267 VAL A C 1
ATOM 2133 O O . VAL A 1 267 ? 24.373 -10.892 -27.238 1.00 97.88 267 VAL A O 1
ATOM 2136 N N . ILE A 1 268 ? 24.876 -11.372 -25.098 1.00 97.44 268 ILE A N 1
ATOM 2137 C CA . ILE A 1 268 ? 26.335 -11.370 -25.235 1.00 97.44 268 ILE A CA 1
ATOM 2138 C C . ILE A 1 268 ? 26.857 -12.795 -25.105 1.00 97.44 268 ILE A C 1
ATOM 2140 O O . ILE A 1 268 ? 26.528 -13.491 -24.153 1.00 97.44 268 ILE A O 1
ATOM 2144 N N . TYR A 1 269 ? 27.707 -13.209 -26.037 1.00 96.69 269 TYR A N 1
ATOM 2145 C CA . TYR A 1 269 ? 28.405 -14.485 -26.016 1.00 96.69 269 TYR A CA 1
ATOM 2146 C C . TYR A 1 269 ? 29.909 -14.280 -25.826 1.00 96.69 269 TYR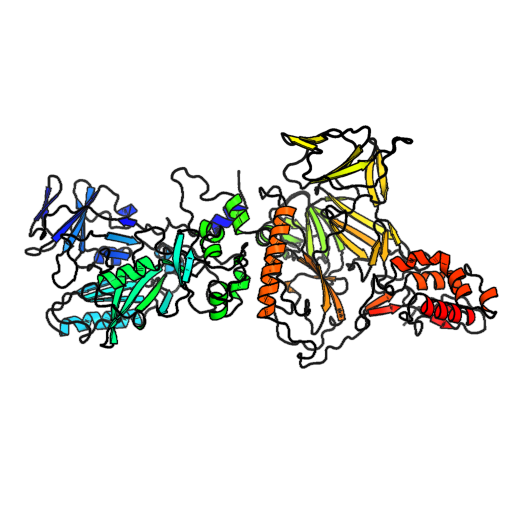 A C 1
ATOM 2148 O O . TYR A 1 269 ? 30.546 -13.521 -26.564 1.00 96.69 269 TYR A O 1
ATOM 2156 N N . THR A 1 270 ? 30.495 -14.993 -24.868 1.00 95.50 270 THR A N 1
ATOM 2157 C CA . THR A 1 270 ? 31.947 -15.038 -24.660 1.00 95.50 270 THR A CA 1
ATOM 2158 C C . THR A 1 270 ? 32.561 -16.145 -25.515 1.00 95.50 270 THR A C 1
ATOM 2160 O O . THR A 1 270 ? 32.320 -17.336 -25.308 1.00 95.50 270 THR A O 1
ATOM 2163 N N . LEU A 1 271 ? 33.364 -15.757 -26.504 1.00 90.69 271 LEU A N 1
ATOM 2164 C CA . LEU A 1 271 ? 34.063 -16.680 -27.393 1.00 90.69 271 LEU A CA 1
ATOM 2165 C C . LEU A 1 271 ? 35.177 -17.435 -26.646 1.00 90.69 271 LEU A C 1
ATOM 2167 O O . LEU A 1 271 ? 35.719 -16.920 -25.668 1.00 90.69 271 LEU A O 1
ATOM 2171 N N . PRO A 1 272 ? 35.630 -18.599 -27.153 1.00 87.81 272 PRO A N 1
ATOM 2172 C CA . PRO A 1 272 ? 36.763 -19.333 -26.574 1.00 87.81 272 PRO A CA 1
ATOM 2173 C C . PRO A 1 272 ? 38.064 -18.521 -26.461 1.00 87.81 272 PRO A C 1
ATOM 2175 O O . PRO A 1 272 ? 38.926 -18.843 -25.651 1.00 87.81 272 PRO A O 1
ATOM 2178 N N . SER A 1 273 ? 38.215 -17.465 -27.267 1.00 87.25 273 SER A N 1
ATOM 2179 C CA . SER A 1 273 ? 39.335 -16.519 -27.199 1.00 87.25 273 SER A CA 1
ATOM 2180 C C . SER A 1 273 ? 39.271 -15.561 -26.001 1.00 87.25 273 SER A C 1
ATOM 2182 O O . SER A 1 273 ? 40.209 -14.792 -25.799 1.00 87.25 273 SER A O 1
ATOM 2184 N N . GLY A 1 274 ? 38.173 -15.562 -25.239 1.00 88.00 274 GLY A N 1
ATOM 2185 C CA . GLY A 1 274 ? 37.876 -14.594 -24.181 1.00 88.00 274 GLY A CA 1
ATOM 2186 C C . GLY A 1 274 ? 37.300 -13.268 -24.690 1.00 88.00 274 GLY A C 1
ATOM 2187 O O . GLY A 1 274 ? 36.979 -12.400 -23.887 1.00 88.00 274 GLY A O 1
ATOM 2188 N N . LEU A 1 275 ? 37.161 -13.094 -26.010 1.00 90.69 275 LEU A N 1
ATOM 2189 C CA . LEU A 1 275 ? 36.502 -11.928 -26.601 1.00 90.69 275 LEU A CA 1
ATOM 2190 C C . LEU A 1 275 ? 34.982 -12.090 -26.561 1.00 90.69 275 LEU A C 1
ATOM 2192 O O . LEU A 1 275 ? 34.466 -13.189 -26.748 1.00 90.69 275 LEU A O 1
ATOM 2196 N N . THR A 1 276 ? 34.262 -10.987 -26.391 1.00 94.25 276 THR A N 1
ATOM 2197 C CA . THR A 1 276 ? 32.798 -10.974 -26.395 1.00 94.25 276 THR A CA 1
ATOM 2198 C C . THR A 1 276 ? 32.240 -10.530 -27.742 1.00 94.25 276 THR A C 1
ATOM 2200 O O . THR A 1 276 ? 32.793 -9.653 -28.410 1.00 94.25 276 THR A O 1
ATOM 2203 N N . GLN A 1 277 ? 31.126 -11.139 -28.138 1.00 94.06 277 GLN A N 1
ATOM 2204 C CA . GLN A 1 277 ? 30.282 -10.691 -29.241 1.00 94.06 277 GLN A CA 1
ATOM 2205 C C . GLN A 1 277 ? 28.842 -10.615 -28.752 1.00 94.06 277 GLN A C 1
ATOM 2207 O O . GLN A 1 277 ? 28.325 -11.587 -28.214 1.00 94.06 277 GLN A O 1
ATOM 2212 N N . GLY A 1 278 ? 28.189 -9.475 -28.938 1.00 96.31 278 GLY A N 1
ATOM 2213 C CA . GLY A 1 278 ? 26.804 -9.261 -28.544 1.00 96.31 278 GLY A CA 1
ATOM 2214 C C . GLY A 1 278 ? 25.917 -8.830 -29.700 1.00 96.31 278 GLY A C 1
ATOM 2215 O O . GLY A 1 278 ? 26.370 -8.148 -30.622 1.00 96.31 278 GLY A O 1
ATOM 2216 N N . VAL A 1 279 ? 24.645 -9.201 -29.617 1.00 96.94 279 VAL A N 1
ATOM 2217 C CA . VAL A 1 279 ? 23.577 -8.770 -30.529 1.00 96.94 279 VAL A CA 1
ATOM 2218 C C . VAL A 1 279 ? 22.502 -8.015 -29.755 1.00 96.94 279 VAL A C 1
ATOM 2220 O O . VAL A 1 279 ? 22.310 -8.240 -28.555 1.00 96.94 279 VAL A O 1
ATOM 2223 N N . PHE A 1 280 ? 21.835 -7.082 -30.430 1.00 97.56 280 PHE A N 1
ATOM 2224 C CA . PHE A 1 280 ? 20.755 -6.297 -29.847 1.00 97.56 280 PHE A CA 1
ATOM 2225 C C . PHE A 1 280 ? 19.493 -7.150 -29.741 1.00 97.56 280 PHE A C 1
ATOM 2227 O O . PHE A 1 280 ? 19.007 -7.666 -30.748 1.00 97.56 280 PHE A O 1
ATOM 2234 N N . TYR A 1 281 ? 18.958 -7.286 -28.532 1.00 97.75 281 TYR A N 1
ATOM 2235 C CA . TYR A 1 281 ? 17.669 -7.923 -28.309 1.00 97.75 281 TYR A CA 1
ATOM 2236 C C . TYR A 1 281 ? 16.579 -6.876 -28.549 1.00 97.75 281 TYR A C 1
ATOM 2238 O O . TYR A 1 281 ? 16.377 -5.967 -27.747 1.00 97.75 281 TYR A O 1
ATOM 2246 N N . HIS A 1 282 ? 15.915 -6.958 -29.698 1.00 95.38 282 HIS A N 1
ATOM 2247 C CA . HIS A 1 282 ? 14.982 -5.929 -30.139 1.00 95.38 282 HIS A CA 1
ATOM 2248 C C . HIS A 1 282 ? 13.581 -6.071 -29.531 1.00 95.38 282 HIS A C 1
ATOM 2250 O O . HIS A 1 282 ? 13.076 -7.176 -29.327 1.00 95.38 282 HIS A O 1
ATOM 2256 N N . HIS A 1 283 ? 12.895 -4.941 -29.351 1.00 93.50 283 HIS A N 1
ATOM 2257 C CA . HIS A 1 283 ? 11.531 -4.874 -28.806 1.00 93.50 283 HIS A CA 1
ATOM 2258 C C . HIS A 1 283 ? 10.463 -4.801 -29.916 1.00 93.50 283 HIS A C 1
ATOM 2260 O O . HIS A 1 283 ? 9.502 -4.045 -29.813 1.00 93.50 283 HIS A O 1
ATOM 2266 N N . ASN A 1 284 ? 10.661 -5.533 -31.021 1.00 93.94 284 ASN A N 1
ATOM 2267 C CA . ASN A 1 284 ? 9.705 -5.558 -32.137 1.00 93.94 284 ASN A CA 1
ATOM 2268 C C . ASN A 1 284 ? 8.323 -6.071 -31.707 1.00 93.94 284 ASN A C 1
ATOM 2270 O O . ASN A 1 284 ? 7.309 -5.581 -32.195 1.00 93.94 284 ASN A O 1
ATOM 2274 N N . GLU A 1 285 ? 8.301 -7.039 -30.791 1.00 92.88 285 GLU A N 1
ATOM 2275 C CA . GLU A 1 285 ? 7.080 -7.584 -30.205 1.00 92.88 285 GLU A CA 1
ATOM 2276 C C . GLU A 1 285 ? 6.794 -6.914 -28.860 1.00 92.88 285 GLU A C 1
ATOM 2278 O O . GLU A 1 285 ? 7.706 -6.671 -28.067 1.00 92.88 285 GLU A O 1
ATOM 2283 N N . THR A 1 286 ? 5.518 -6.656 -28.567 1.00 88.38 286 THR A N 1
ATOM 2284 C CA . THR A 1 286 ? 5.097 -5.961 -27.335 1.00 88.38 286 THR A CA 1
ATOM 2285 C C . THR A 1 286 ? 5.387 -6.735 -26.051 1.00 88.38 286 THR A C 1
ATOM 2287 O O . THR A 1 286 ? 5.255 -6.179 -24.968 1.00 88.38 286 THR A O 1
ATOM 2290 N N . ASP A 1 287 ? 5.696 -8.025 -26.161 1.00 94.31 287 ASP A N 1
ATOM 2291 C CA . ASP A 1 287 ? 5.989 -8.930 -25.050 1.00 94.31 287 ASP A CA 1
ATOM 2292 C C . ASP A 1 287 ? 7.480 -9.285 -24.932 1.00 94.31 287 ASP A C 1
ATOM 2294 O O . ASP A 1 287 ? 7.843 -10.151 -24.132 1.00 94.31 287 ASP A O 1
ATOM 2298 N N . ALA A 1 288 ? 8.337 -8.637 -25.732 1.00 95.56 288 ALA A N 1
ATOM 2299 C CA . ALA A 1 288 ? 9.776 -8.882 -25.754 1.00 95.56 288 ALA A CA 1
ATOM 2300 C C . ALA A 1 288 ? 10.423 -8.642 -24.383 1.00 95.56 288 ALA A C 1
ATOM 2302 O O . ALA A 1 288 ? 11.290 -9.404 -23.971 1.00 95.56 288 ALA A O 1
ATOM 2303 N N . ILE A 1 289 ? 9.966 -7.625 -23.658 1.00 96.50 289 ILE A N 1
ATOM 2304 C CA . ILE A 1 289 ? 10.317 -7.378 -22.263 1.00 96.50 289 ILE A CA 1
ATOM 2305 C C . ILE A 1 289 ? 9.048 -7.000 -21.501 1.00 96.50 289 ILE A C 1
ATOM 2307 O O . ILE A 1 289 ? 8.153 -6.378 -22.071 1.00 96.50 289 ILE A O 1
ATOM 2311 N N . ARG A 1 290 ? 8.951 -7.431 -20.241 1.00 96.75 290 ARG A N 1
ATOM 2312 C CA . ARG A 1 290 ? 7.906 -7.005 -19.304 1.00 96.75 290 ARG A CA 1
ATOM 2313 C C . ARG A 1 290 ? 8.512 -6.544 -17.989 1.00 96.75 290 ARG A C 1
ATOM 2315 O O . ARG A 1 290 ? 9.366 -7.250 -17.462 1.00 96.75 290 ARG A O 1
ATOM 2322 N N . ASN A 1 291 ? 8.026 -5.454 -17.407 1.00 96.75 291 ASN A N 1
ATOM 2323 C CA . ASN A 1 291 ? 8.167 -5.194 -15.974 1.00 96.75 291 ASN A CA 1
ATOM 2324 C C . ASN A 1 291 ? 7.413 -6.275 -15.170 1.00 96.75 291 ASN A C 1
ATOM 2326 O O . ASN A 1 291 ? 6.216 -6.488 -15.376 1.00 96.75 291 ASN A O 1
ATOM 2330 N N . VAL A 1 292 ? 8.107 -6.932 -14.240 1.00 97.44 292 VAL A N 1
ATOM 2331 C CA . VAL A 1 292 ? 7.522 -7.839 -13.233 1.00 97.44 292 VAL A CA 1
ATOM 2332 C C . VAL A 1 292 ? 7.175 -7.046 -11.978 1.00 97.44 292 VAL A C 1
ATOM 2334 O O . VAL A 1 292 ? 6.077 -7.154 -11.455 1.00 97.44 292 VAL A O 1
ATOM 2337 N N . THR A 1 293 ? 8.077 -6.173 -11.537 1.00 95.94 293 THR A N 1
ATOM 2338 C CA . THR A 1 293 ? 7.831 -5.201 -10.463 1.00 95.94 293 THR A CA 1
ATOM 2339 C C . THR A 1 293 ? 8.201 -3.800 -10.957 1.00 95.94 293 THR A C 1
ATOM 2341 O O . THR A 1 293 ? 8.285 -3.552 -12.158 1.00 95.94 293 THR A O 1
ATOM 2344 N N . HIS A 1 294 ? 8.476 -2.871 -10.040 1.00 94.06 294 HIS A N 1
ATOM 2345 C CA . HIS A 1 294 ? 9.021 -1.559 -10.371 1.00 94.06 294 HIS A CA 1
ATOM 2346 C C . HIS A 1 294 ? 10.430 -1.598 -10.988 1.00 94.06 294 HIS A C 1
ATOM 2348 O O . HIS A 1 294 ? 10.839 -0.594 -11.563 1.00 94.06 294 HIS A O 1
ATOM 2354 N N . ARG A 1 295 ? 11.179 -2.703 -10.844 1.00 93.75 295 ARG A N 1
ATOM 2355 C CA . ARG A 1 295 ? 12.571 -2.794 -11.322 1.00 93.75 295 ARG A CA 1
ATOM 2356 C C . ARG A 1 295 ? 13.057 -4.191 -11.726 1.00 93.75 295 ARG A C 1
ATOM 2358 O O . ARG A 1 295 ? 14.232 -4.348 -12.051 1.00 93.75 295 ARG A O 1
ATOM 2365 N N . ASP A 1 296 ? 12.176 -5.186 -11.691 1.00 96.38 296 ASP A N 1
ATOM 2366 C CA . ASP A 1 296 ? 12.441 -6.534 -12.200 1.00 96.38 296 ASP A CA 1
ATOM 2367 C C . ASP A 1 296 ? 11.828 -6.709 -13.583 1.00 96.38 296 ASP A C 1
ATOM 2369 O O . ASP A 1 296 ? 10.781 -6.120 -13.874 1.00 96.38 296 ASP A O 1
ATOM 2373 N N . TYR A 1 297 ? 12.430 -7.569 -14.402 1.00 97.81 297 TYR A N 1
ATOM 2374 C CA . TYR A 1 297 ? 12.014 -7.764 -15.789 1.00 97.81 297 TYR A CA 1
ATOM 2375 C C . TYR A 1 297 ? 11.834 -9.231 -16.148 1.00 97.81 297 TYR A C 1
ATOM 2377 O O . TYR A 1 297 ? 12.440 -10.115 -15.542 1.00 97.81 297 TYR A O 1
ATOM 2385 N N . ALA A 1 298 ? 11.042 -9.482 -17.187 1.00 97.94 298 ALA A N 1
ATOM 2386 C CA . ALA A 1 298 ? 10.898 -10.794 -17.789 1.00 97.94 298 ALA A CA 1
ATOM 2387 C C . ALA A 1 298 ? 11.154 -10.773 -19.296 1.00 97.94 298 ALA A C 1
ATOM 2389 O O . ALA A 1 298 ? 10.679 -9.881 -19.998 1.00 97.94 298 ALA A O 1
ATOM 2390 N N . LEU A 1 299 ? 11.862 -11.792 -19.792 1.00 98.25 299 LEU A N 1
ATOM 2391 C CA . LEU A 1 299 ? 12.169 -11.979 -21.217 1.00 98.25 299 LEU A CA 1
ATOM 2392 C C . LEU A 1 299 ? 11.719 -13.370 -21.692 1.00 98.25 299 LEU A C 1
ATOM 2394 O O . LEU A 1 299 ? 12.087 -14.360 -21.054 1.00 98.25 299 LEU A O 1
ATOM 2398 N N . PRO A 1 300 ? 10.993 -13.502 -22.819 1.00 98.12 300 PRO A N 1
ATOM 2399 C CA . PRO A 1 300 ? 10.659 -14.800 -23.403 1.00 98.12 300 PRO A CA 1
ATOM 2400 C C . PRO A 1 300 ? 11.892 -15.663 -23.695 1.00 98.12 300 PRO A C 1
ATOM 2402 O O . PRO A 1 300 ? 12.785 -15.265 -24.452 1.00 98.12 300 PRO A O 1
ATOM 2405 N N . THR A 1 301 ? 11.909 -16.886 -23.158 1.00 97.00 301 THR A N 1
ATOM 2406 C CA . THR A 1 301 ? 13.039 -17.817 -23.329 1.00 97.00 301 THR A CA 1
ATOM 2407 C C . THR A 1 301 ? 13.246 -18.184 -24.798 1.00 97.00 301 THR A C 1
ATOM 2409 O O . THR A 1 301 ? 14.374 -18.219 -25.292 1.00 97.00 301 THR A O 1
ATOM 2412 N N . ALA A 1 302 ? 12.144 -18.360 -25.533 1.00 96.69 302 ALA A N 1
ATOM 2413 C CA . ALA A 1 302 ? 12.150 -18.664 -26.960 1.00 96.69 302 ALA A CA 1
ATOM 2414 C C . ALA A 1 302 ? 12.815 -17.564 -27.805 1.00 96.69 302 ALA A C 1
ATOM 2416 O O . ALA A 1 302 ? 13.469 -17.875 -28.799 1.00 96.69 302 ALA A O 1
ATOM 2417 N N . TYR A 1 303 ? 12.686 -16.290 -27.416 1.00 96.94 303 TYR A N 1
ATOM 2418 C CA . TYR A 1 303 ? 13.304 -15.189 -28.161 1.00 96.94 303 TYR A CA 1
ATOM 2419 C C . TYR A 1 303 ? 14.821 -15.214 -27.973 1.00 96.94 303 TYR A C 1
ATOM 2421 O O . TYR A 1 303 ? 15.554 -15.165 -28.958 1.00 96.94 303 TYR A O 1
ATOM 2429 N N . VAL A 1 304 ? 15.299 -15.384 -26.732 1.00 96.12 304 VAL A N 1
ATOM 2430 C CA . VAL A 1 304 ? 16.737 -15.536 -26.437 1.00 96.12 304 VAL A CA 1
ATOM 2431 C C . VAL A 1 304 ? 17.321 -16.722 -27.213 1.00 96.12 304 VAL A C 1
ATOM 2433 O O . VAL A 1 304 ? 18.332 -16.565 -27.897 1.00 96.12 304 VAL A O 1
ATOM 2436 N N . ALA A 1 305 ? 16.645 -17.875 -27.200 1.00 94.56 305 ALA A N 1
ATOM 2437 C CA . ALA A 1 305 ? 17.055 -19.057 -27.961 1.00 94.56 305 ALA A CA 1
ATOM 2438 C C . ALA A 1 305 ? 17.113 -18.808 -29.482 1.00 94.56 305 ALA A C 1
ATOM 2440 O O . ALA A 1 305 ? 17.994 -19.340 -30.164 1.00 94.56 305 ALA A O 1
ATOM 2441 N N . GLY A 1 306 ? 16.214 -17.973 -30.016 1.00 94.69 306 GLY A N 1
ATOM 2442 C CA . GLY A 1 306 ? 16.223 -17.540 -31.414 1.00 94.69 306 GLY A CA 1
ATOM 2443 C C . GLY A 1 306 ? 17.511 -16.807 -31.800 1.00 94.69 306 GLY A C 1
ATOM 2444 O O . GLY A 1 306 ? 18.123 -17.148 -32.814 1.00 94.69 306 GLY A O 1
ATOM 2445 N N . TYR A 1 307 ? 17.979 -15.874 -30.962 1.00 94.88 307 TYR A N 1
ATOM 2446 C CA . TYR A 1 307 ? 19.246 -15.164 -31.188 1.00 94.88 307 TYR A CA 1
ATOM 2447 C C . TYR A 1 307 ? 20.460 -16.100 -31.153 1.00 94.88 307 TYR A C 1
ATOM 2449 O O . TYR A 1 307 ? 21.348 -15.979 -31.997 1.00 94.88 307 TYR A O 1
ATOM 2457 N N . LEU A 1 308 ? 20.493 -17.066 -30.225 1.00 93.56 308 LEU A N 1
ATOM 2458 C CA . LEU A 1 308 ? 21.573 -18.062 -30.163 1.00 93.56 308 LEU A CA 1
ATOM 2459 C C . LEU A 1 308 ? 21.590 -18.943 -31.425 1.00 93.56 308 LEU A C 1
ATOM 2461 O O . LEU A 1 308 ? 22.636 -19.144 -32.047 1.00 93.56 308 LEU A O 1
ATOM 2465 N N . SER A 1 309 ? 20.410 -19.410 -31.843 1.00 91.75 309 SER A N 1
ATOM 2466 C CA . SER A 1 309 ? 20.241 -20.288 -33.008 1.00 91.75 309 SER A CA 1
ATOM 2467 C C . SER A 1 309 ? 20.638 -19.604 -34.317 1.00 91.75 309 SER A C 1
ATOM 2469 O O . SER A 1 309 ? 21.244 -20.240 -35.177 1.00 91.75 309 SER A O 1
ATOM 2471 N N . ALA A 1 310 ? 20.361 -18.303 -34.455 1.00 90.44 310 ALA A N 1
ATOM 2472 C CA . ALA A 1 310 ? 20.714 -17.521 -35.641 1.00 90.44 310 ALA A CA 1
ATOM 2473 C C . ALA A 1 310 ? 22.231 -17.434 -35.891 1.00 90.44 310 ALA A C 1
ATOM 2475 O O . ALA A 1 310 ? 22.649 -17.177 -37.018 1.00 90.44 310 ALA A O 1
ATOM 2476 N N . ARG A 1 311 ? 23.070 -17.647 -34.866 1.00 88.50 311 ARG A N 1
ATOM 2477 C CA . ARG A 1 311 ? 24.535 -17.603 -35.001 1.00 88.50 311 ARG A CA 1
ATOM 2478 C C . ARG A 1 311 ? 25.164 -18.960 -35.314 1.00 88.50 311 ARG A C 1
ATOM 2480 O O . ARG A 1 311 ? 26.237 -19.000 -35.908 1.00 88.50 311 ARG A O 1
ATOM 2487 N N . GLY A 1 312 ? 24.543 -20.070 -34.906 1.00 78.94 312 GLY A N 1
ATOM 2488 C CA . GLY A 1 312 ? 25.013 -21.448 -35.142 1.00 78.94 312 GLY A CA 1
ATOM 2489 C C . GLY A 1 312 ? 26.339 -21.848 -34.462 1.00 78.94 312 GLY A C 1
ATOM 2490 O O . GLY A 1 312 ? 26.624 -23.036 -34.311 1.00 78.94 312 GLY A O 1
ATOM 2491 N N . ASN A 1 313 ? 27.159 -20.882 -34.038 1.00 83.69 313 ASN A N 1
ATOM 2492 C CA . ASN A 1 313 ? 28.397 -21.075 -33.281 1.00 83.69 313 ASN A CA 1
ATOM 2493 C C . ASN A 1 313 ? 28.272 -20.684 -31.795 1.00 83.69 313 ASN A C 1
ATOM 2495 O O . ASN A 1 313 ? 29.215 -20.888 -31.032 1.00 83.69 313 ASN A O 1
ATOM 2499 N N . TRP A 1 314 ? 27.127 -20.144 -31.370 1.00 91.50 314 TRP A N 1
ATOM 2500 C CA . TRP A 1 314 ? 26.834 -19.770 -29.982 1.00 91.50 314 TRP A CA 1
ATOM 2501 C C . TRP A 1 314 ? 26.174 -20.935 -29.236 1.00 91.50 314 TRP A C 1
ATOM 2503 O O . TRP A 1 314 ? 25.011 -20.884 -28.851 1.00 91.50 314 TRP A O 1
ATOM 2513 N N . ASN A 1 315 ? 26.931 -22.017 -29.054 1.00 85.75 315 ASN A N 1
ATOM 2514 C CA . ASN A 1 315 ? 26.370 -23.326 -28.689 1.00 85.75 315 ASN A CA 1
ATOM 2515 C C . ASN A 1 315 ? 26.464 -23.667 -27.190 1.00 85.75 315 ASN A C 1
ATOM 2517 O O . ASN A 1 315 ? 26.138 -24.785 -26.804 1.00 85.75 315 ASN A O 1
ATOM 2521 N N . SER A 1 316 ? 26.947 -22.745 -26.350 1.00 89.00 316 SER A N 1
ATOM 2522 C CA . SER A 1 316 ? 27.140 -22.981 -24.910 1.00 89.00 316 SER A CA 1
ATOM 2523 C C . SER A 1 316 ? 26.473 -21.892 -24.085 1.00 89.00 316 SER A C 1
ATOM 2525 O O . SER A 1 316 ? 26.968 -20.767 -24.052 1.00 89.00 316 SER A O 1
ATOM 2527 N N . GLU A 1 317 ? 25.387 -22.229 -23.389 1.00 87.31 317 GLU A N 1
ATOM 2528 C CA . GLU A 1 317 ? 24.652 -21.294 -22.522 1.00 87.31 317 GLU A CA 1
ATOM 2529 C C . GLU A 1 317 ? 25.526 -20.718 -21.400 1.00 87.31 317 GLU A C 1
ATOM 2531 O O . GLU A 1 317 ? 25.373 -19.555 -21.043 1.00 87.31 317 GLU A O 1
ATOM 2536 N N . SER A 1 318 ? 26.526 -21.475 -20.930 1.00 92.38 318 SER A N 1
ATOM 2537 C CA . SER A 1 318 ? 27.521 -21.015 -19.946 1.00 92.38 318 SER A CA 1
ATOM 2538 C C . SER A 1 318 ? 28.304 -19.777 -20.378 1.00 92.38 318 SER A C 1
ATOM 2540 O O . SER A 1 318 ? 28.905 -19.109 -19.543 1.00 92.38 318 SER A O 1
ATOM 2542 N N . ASN A 1 319 ? 28.345 -19.507 -21.682 1.00 95.56 319 ASN A N 1
ATOM 2543 C CA . ASN A 1 319 ? 29.069 -18.382 -22.254 1.00 95.56 319 ASN A CA 1
ATOM 2544 C C . ASN A 1 319 ? 28.133 -17.218 -22.595 1.00 95.56 319 ASN A C 1
ATOM 2546 O O . ASN A 1 319 ? 28.606 -16.219 -23.136 1.00 95.56 319 ASN A O 1
ATOM 2550 N N . VAL A 1 320 ? 26.832 -17.351 -22.323 1.00 96.94 320 VAL A N 1
ATOM 2551 C CA . VAL A 1 320 ? 25.822 -16.340 -22.627 1.00 96.94 320 VAL A CA 1
ATOM 2552 C C . VAL A 1 320 ? 25.567 -15.468 -21.401 1.00 96.94 320 VAL A C 1
ATOM 2554 O O . VAL A 1 320 ? 25.341 -15.952 -20.292 1.00 96.94 320 VAL A O 1
ATOM 2557 N N . THR A 1 321 ? 25.548 -14.161 -21.622 1.00 97.69 321 THR A N 1
ATOM 2558 C CA . THR A 1 321 ? 25.174 -13.144 -20.644 1.00 97.69 321 THR A CA 1
ATOM 2559 C C . THR A 1 321 ? 24.111 -12.239 -21.251 1.00 97.69 321 THR A C 1
ATOM 2561 O O . THR A 1 321 ? 24.292 -11.711 -22.349 1.00 97.69 321 THR A O 1
ATOM 2564 N N . ILE A 1 322 ? 23.006 -12.043 -20.539 1.00 98.19 322 ILE A N 1
ATOM 2565 C CA . ILE A 1 322 ? 22.024 -11.008 -20.854 1.00 98.19 322 ILE A CA 1
ATOM 2566 C C . ILE A 1 322 ? 22.468 -9.733 -20.139 1.00 98.19 322 ILE A C 1
ATOM 2568 O O . ILE A 1 322 ? 22.672 -9.744 -18.928 1.00 98.19 322 ILE A O 1
ATOM 2572 N N . ARG A 1 323 ? 22.636 -8.639 -20.882 1.00 97.94 323 ARG A N 1
ATOM 2573 C CA . ARG A 1 323 ? 23.044 -7.337 -20.343 1.00 97.94 323 ARG A CA 1
ATOM 2574 C C . ARG A 1 323 ? 21.930 -6.319 -20.531 1.00 97.94 323 ARG A C 1
ATOM 2576 O O . ARG A 1 323 ? 21.516 -6.066 -21.662 1.00 97.94 323 ARG A O 1
ATOM 2583 N N . LEU A 1 324 ? 21.499 -5.706 -19.435 1.00 97.62 324 LEU A N 1
ATOM 2584 C CA . LEU A 1 324 ? 20.556 -4.591 -19.419 1.00 97.62 324 LEU A CA 1
ATOM 2585 C C . LEU A 1 324 ? 21.322 -3.278 -19.298 1.00 97.62 324 LEU A C 1
ATOM 2587 O O . LEU A 1 324 ? 22.179 -3.133 -18.426 1.00 97.62 324 LEU A O 1
ATOM 2591 N N . HIS A 1 325 ? 21.003 -2.309 -20.146 1.00 96.81 325 HIS A N 1
ATOM 2592 C CA . HIS A 1 325 ? 21.411 -0.919 -19.973 1.00 96.81 325 HIS A CA 1
ATOM 2593 C C . HIS A 1 325 ? 20.181 -0.097 -19.596 1.00 96.81 325 HIS A C 1
ATOM 2595 O O . HIS A 1 325 ? 19.286 0.078 -20.419 1.00 96.81 325 HIS A O 1
ATOM 2601 N N . ILE A 1 326 ? 20.152 0.403 -18.363 1.00 95.56 326 ILE A N 1
ATOM 2602 C CA . ILE A 1 326 ? 18.987 1.067 -17.774 1.00 95.56 326 ILE A CA 1
ATOM 2603 C C . ILE A 1 326 ? 19.226 2.576 -17.752 1.00 95.56 326 ILE A C 1
ATOM 2605 O O . ILE A 1 326 ? 20.227 3.062 -17.199 1.00 95.56 326 ILE A O 1
ATOM 2609 N N . ARG A 1 327 ? 18.319 3.323 -18.386 1.00 94.00 327 ARG A N 1
ATOM 2610 C CA . ARG A 1 327 ? 18.400 4.780 -18.514 1.00 94.00 327 ARG A CA 1
ATOM 2611 C C . ARG A 1 327 ? 17.582 5.490 -17.460 1.00 94.00 327 ARG A C 1
ATOM 2613 O O . ARG A 1 327 ? 16.627 4.969 -16.903 1.00 94.00 327 ARG A O 1
ATOM 2620 N N . LYS A 1 328 ? 17.962 6.736 -17.196 1.00 92.12 328 LYS A N 1
ATOM 2621 C CA . LYS A 1 328 ? 17.099 7.657 -16.465 1.00 92.12 328 LYS A CA 1
ATOM 2622 C C . LYS A 1 328 ? 15.873 7.946 -17.332 1.00 92.12 328 LYS A C 1
ATOM 2624 O O . LYS A 1 328 ? 16.031 8.490 -18.419 1.00 92.12 328 LYS A O 1
ATOM 2629 N N . ALA A 1 329 ? 14.695 7.640 -16.802 1.00 90.38 329 ALA A N 1
ATOM 2630 C CA . ALA A 1 329 ? 13.418 7.990 -17.408 1.00 90.38 329 ALA A CA 1
ATOM 2631 C C . ALA A 1 329 ? 13.170 9.506 -17.405 1.00 90.38 329 ALA A C 1
ATOM 2633 O O . ALA A 1 329 ? 13.692 10.242 -16.545 1.00 90.38 329 ALA A O 1
ATOM 2634 N N . GLY A 1 330 ? 12.317 9.970 -18.324 1.00 88.12 330 GLY A N 1
ATOM 2635 C CA . GLY A 1 330 ? 11.827 11.353 -18.358 1.00 88.12 330 GLY A CA 1
ATOM 2636 C C . GLY A 1 330 ? 11.118 11.762 -17.066 1.00 88.12 330 GLY A C 1
ATOM 2637 O O . GLY A 1 330 ? 11.366 12.847 -16.527 1.00 88.12 330 GLY A O 1
ATOM 2638 N N . LEU A 1 331 ? 10.308 10.853 -16.521 1.00 87.19 331 LEU A N 1
ATOM 2639 C CA . LEU A 1 331 ? 9.594 11.012 -15.258 1.00 87.19 331 LEU A CA 1
ATOM 2640 C C . LEU A 1 331 ? 10.275 10.207 -14.152 1.00 87.19 331 LEU A C 1
ATOM 2642 O O . LEU A 1 331 ? 10.615 9.045 -14.325 1.00 87.19 331 LEU A O 1
ATOM 2646 N N . GLU A 1 332 ? 10.452 10.818 -12.984 1.00 87.50 332 GLU A N 1
ATOM 2647 C CA . GLU A 1 332 ? 10.895 10.106 -11.785 1.00 87.50 332 GLU A CA 1
ATOM 2648 C C . GLU A 1 332 ? 9.661 9.709 -10.976 1.00 87.50 332 GLU A C 1
ATOM 2650 O O . GLU A 1 332 ? 8.953 10.572 -10.452 1.00 87.50 332 GLU A O 1
ATOM 2655 N N . ARG A 1 333 ? 9.366 8.408 -10.943 1.00 90.38 333 ARG A N 1
ATOM 2656 C CA . ARG A 1 333 ? 8.194 7.847 -10.265 1.00 90.38 333 ARG A CA 1
ATOM 2657 C C . ARG A 1 333 ? 8.651 7.047 -9.055 1.00 90.38 333 ARG A C 1
ATOM 2659 O O . ARG A 1 333 ? 9.378 6.080 -9.263 1.00 90.38 333 ARG A O 1
ATOM 2666 N N . PRO A 1 334 ? 8.309 7.443 -7.819 1.00 90.69 334 PRO A N 1
ATOM 2667 C CA . PRO A 1 334 ? 8.676 6.662 -6.652 1.00 90.69 334 PRO A CA 1
ATOM 2668 C C . PRO A 1 334 ? 7.889 5.348 -6.604 1.00 90.69 334 PRO A C 1
ATOM 2670 O O . PRO A 1 334 ? 6.784 5.252 -7.133 1.00 90.69 334 PRO A O 1
ATOM 2673 N N . LEU A 1 335 ? 8.447 4.348 -5.931 1.00 90.62 335 LEU A N 1
ATOM 2674 C CA . LEU A 1 335 ? 7.710 3.165 -5.515 1.00 90.62 335 LEU A CA 1
ATOM 2675 C C . LEU A 1 335 ? 6.630 3.589 -4.513 1.00 90.62 335 LEU A C 1
ATOM 2677 O O . LEU A 1 335 ? 6.931 4.278 -3.537 1.00 90.62 335 LEU A O 1
ATOM 2681 N N . ILE A 1 336 ? 5.389 3.174 -4.751 1.00 92.12 336 ILE A N 1
ATOM 2682 C CA . ILE A 1 336 ? 4.260 3.411 -3.846 1.00 92.12 336 ILE A CA 1
ATOM 2683 C C . ILE A 1 336 ? 3.757 2.095 -3.250 1.00 92.12 336 ILE A C 1
ATOM 2685 O O . ILE A 1 336 ? 4.063 1.020 -3.765 1.00 92.12 336 ILE A O 1
ATOM 2689 N N . HIS A 1 337 ? 3.030 2.181 -2.137 1.00 93.31 337 HIS A N 1
ATOM 2690 C CA . HIS A 1 337 ? 2.363 1.014 -1.568 1.00 93.31 337 HIS A CA 1
ATOM 2691 C C . HIS A 1 337 ? 1.274 0.525 -2.526 1.00 93.31 337 HIS A C 1
ATOM 2693 O O . HIS A 1 337 ? 0.576 1.333 -3.142 1.00 93.31 337 HIS A O 1
ATOM 2699 N N . GLU A 1 338 ? 1.170 -0.791 -2.671 1.00 94.44 338 GLU A N 1
ATOM 2700 C CA . GLU A 1 338 ? 0.277 -1.451 -3.618 1.00 94.44 338 GLU A CA 1
ATOM 2701 C C . GLU A 1 338 ? -0.154 -2.828 -3.089 1.00 94.44 338 GLU A C 1
ATOM 2703 O O . GLU A 1 338 ? 0.413 -3.346 -2.120 1.00 94.44 338 GLU A O 1
ATOM 2708 N N . ASN A 1 339 ? -1.173 -3.407 -3.722 1.00 95.25 339 ASN A N 1
ATOM 2709 C CA . ASN A 1 339 ? -1.915 -4.562 -3.223 1.00 95.25 339 ASN A CA 1
ATOM 2710 C C . ASN A 1 339 ? -1.078 -5.847 -3.093 1.00 95.25 339 ASN A C 1
ATOM 2712 O O . ASN A 1 339 ? -1.390 -6.692 -2.260 1.00 95.25 339 ASN A O 1
ATOM 2716 N N . ASN A 1 340 ? -0.015 -6.020 -3.882 1.00 95.69 340 ASN A N 1
ATOM 2717 C CA . ASN A 1 340 ? 0.863 -7.192 -3.801 1.00 95.69 340 ASN A CA 1
ATOM 2718 C C . ASN A 1 340 ? 1.938 -7.070 -2.715 1.00 95.69 340 ASN A C 1
ATOM 2720 O O . ASN A 1 340 ? 2.713 -8.003 -2.532 1.00 95.69 340 ASN A O 1
ATOM 2724 N N . ARG A 1 341 ? 1.991 -5.966 -1.960 1.00 94.75 341 ARG A N 1
ATOM 2725 C CA . ARG A 1 341 ? 2.965 -5.739 -0.880 1.00 94.75 341 ARG A CA 1
ATOM 2726 C C . ARG A 1 341 ? 4.426 -5.836 -1.330 1.00 94.75 341 ARG A C 1
ATOM 2728 O O . ARG A 1 341 ? 5.273 -6.285 -0.560 1.00 94.75 341 ARG A O 1
ATOM 2735 N N . ILE A 1 342 ? 4.775 -5.369 -2.533 1.00 94.50 342 ILE A N 1
ATOM 2736 C CA . ILE A 1 342 ? 6.176 -5.435 -2.997 1.00 94.50 342 ILE A CA 1
ATOM 2737 C C . ILE A 1 342 ? 7.147 -4.640 -2.107 1.00 94.50 342 ILE A C 1
ATOM 2739 O O . ILE A 1 342 ? 8.328 -4.956 -2.074 1.00 94.50 342 ILE A O 1
ATOM 2743 N N . PHE A 1 343 ? 6.683 -3.654 -1.331 1.00 91.81 343 PHE A N 1
ATOM 2744 C CA . PHE A 1 343 ? 7.522 -3.020 -0.303 1.00 91.81 343 PHE A CA 1
ATOM 2745 C C . PHE A 1 343 ? 8.088 -4.029 0.704 1.00 91.81 343 PHE A C 1
ATOM 2747 O O . PHE A 1 343 ? 9.253 -3.913 1.073 1.00 91.81 343 PHE A O 1
ATOM 2754 N N . GLU A 1 344 ? 7.291 -5.023 1.101 1.00 92.25 344 GLU A N 1
ATOM 2755 C CA . GLU A 1 344 ? 7.696 -6.080 2.029 1.00 92.25 344 GLU A CA 1
ATOM 2756 C C . GLU A 1 344 ? 8.626 -7.091 1.346 1.00 92.25 344 GLU A C 1
ATOM 2758 O O . GLU A 1 344 ? 9.660 -7.440 1.911 1.00 92.25 344 GLU A O 1
ATOM 2763 N N . LEU A 1 345 ? 8.336 -7.470 0.090 1.00 93.81 345 LEU A N 1
ATOM 2764 C CA . LEU A 1 345 ? 9.224 -8.313 -0.729 1.00 93.81 345 LEU A CA 1
ATOM 2765 C C . LEU A 1 345 ? 10.643 -7.734 -0.761 1.00 93.81 345 LEU A C 1
ATOM 2767 O O . LEU A 1 345 ? 11.618 -8.440 -0.536 1.00 93.81 345 LEU A O 1
ATOM 2771 N N . TYR A 1 346 ? 10.755 -6.425 -0.982 1.00 92.44 346 TYR A N 1
ATOM 2772 C CA . TYR A 1 346 ? 12.029 -5.723 -1.114 1.00 92.44 346 TYR A CA 1
ATOM 2773 C C . TYR A 1 346 ? 12.742 -5.399 0.209 1.00 92.44 346 TYR A C 1
ATOM 2775 O O . TYR A 1 346 ? 13.794 -4.750 0.183 1.00 92.44 346 TYR A O 1
ATOM 2783 N N . LYS A 1 347 ? 12.214 -5.850 1.355 1.00 89.50 347 LYS A N 1
ATOM 2784 C CA . LYS A 1 347 ? 12.964 -5.879 2.622 1.00 89.50 347 LYS A CA 1
ATOM 2785 C C . LYS A 1 347 ? 13.934 -7.067 2.672 1.00 89.50 347 LYS A C 1
ATOM 2787 O O . LYS A 1 347 ? 14.984 -6.933 3.301 1.00 89.50 347 LYS A O 1
ATOM 2792 N N . LEU A 1 348 ? 13.611 -8.164 1.974 1.00 91.06 348 LEU A N 1
ATOM 2793 C CA . LEU A 1 348 ? 14.441 -9.366 1.848 1.00 91.06 348 LEU A CA 1
ATOM 2794 C C . LEU A 1 348 ? 15.757 -9.090 1.101 1.00 91.06 348 LEU A C 1
ATOM 2796 O O . LEU A 1 348 ? 15.906 -8.092 0.391 1.00 91.06 348 LEU A O 1
ATOM 2800 N N . ASP A 1 349 ? 16.720 -9.999 1.244 1.00 91.81 349 ASP A N 1
ATOM 2801 C CA . ASP A 1 349 ? 17.953 -9.959 0.453 1.00 91.81 349 ASP A CA 1
ATOM 2802 C C . ASP A 1 349 ? 17.705 -10.392 -1.006 1.00 91.81 349 ASP A C 1
ATOM 2804 O O . ASP A 1 349 ? 16.776 -11.145 -1.287 1.00 91.81 349 ASP A O 1
ATOM 2808 N N . ASP A 1 350 ? 18.549 -9.942 -1.945 1.00 92.88 350 ASP A N 1
ATOM 2809 C CA . ASP A 1 350 ? 18.331 -10.110 -3.397 1.00 92.88 350 ASP A CA 1
ATOM 2810 C C . ASP A 1 350 ? 18.068 -11.590 -3.805 1.00 92.88 350 ASP A C 1
ATOM 2812 O O . ASP A 1 350 ? 17.152 -11.875 -4.578 1.00 92.88 350 ASP A O 1
ATOM 2816 N N . ASP A 1 351 ? 18.785 -12.560 -3.220 1.00 92.50 351 ASP A N 1
ATOM 2817 C CA . ASP A 1 351 ? 18.575 -13.998 -3.489 1.00 92.50 351 ASP A CA 1
ATOM 2818 C C . ASP A 1 351 ? 17.212 -14.513 -2.979 1.00 92.50 351 ASP A C 1
ATOM 2820 O O . ASP A 1 351 ? 16.575 -15.374 -3.598 1.00 92.50 351 ASP A O 1
ATOM 2824 N N . GLN A 1 352 ? 16.747 -13.983 -1.844 1.00 94.12 352 GLN A N 1
ATOM 2825 C CA . GLN A 1 352 ? 15.449 -14.322 -1.254 1.00 94.12 352 GLN A CA 1
ATOM 2826 C C . GLN A 1 352 ? 14.305 -13.689 -2.048 1.00 94.12 352 GLN A C 1
ATOM 2828 O O . GLN A 1 352 ? 13.281 -14.340 -2.243 1.00 94.12 352 GLN A O 1
ATOM 2833 N N . ILE A 1 353 ? 14.496 -12.469 -2.565 1.00 95.25 353 ILE A N 1
ATOM 2834 C CA . ILE A 1 353 ? 13.549 -11.812 -3.478 1.00 95.25 353 ILE A CA 1
ATOM 2835 C C . ILE A 1 353 ? 13.325 -12.687 -4.711 1.00 95.25 353 ILE A C 1
ATOM 2837 O O . ILE A 1 353 ? 12.187 -12.993 -5.069 1.00 95.25 353 ILE A O 1
ATOM 2841 N N . VAL A 1 354 ? 14.412 -13.133 -5.345 1.00 95.75 354 VAL A N 1
ATOM 2842 C CA . VAL A 1 354 ? 14.332 -14.006 -6.519 1.00 95.75 354 VAL A CA 1
ATOM 2843 C C . VAL A 1 354 ? 13.617 -15.314 -6.188 1.00 95.75 354 VAL A C 1
ATOM 2845 O O . VAL A 1 354 ? 12.713 -15.706 -6.924 1.00 95.75 354 VAL A O 1
ATOM 2848 N N . SER A 1 355 ? 13.972 -15.953 -5.071 1.00 94.94 355 SER A N 1
ATOM 2849 C CA . SER A 1 355 ? 13.388 -17.237 -4.657 1.00 94.94 355 SER A CA 1
ATOM 2850 C C . SER A 1 355 ? 11.897 -17.130 -4.318 1.00 94.94 355 SER A C 1
ATOM 2852 O O . SER A 1 355 ? 11.142 -18.061 -4.600 1.00 94.94 355 SER A O 1
ATOM 2854 N N . ALA A 1 356 ? 11.461 -15.983 -3.783 1.00 96.19 356 ALA A N 1
ATOM 2855 C CA . ALA A 1 356 ? 10.057 -15.675 -3.521 1.00 96.19 356 ALA A CA 1
ATOM 2856 C C . ALA A 1 356 ? 9.249 -15.436 -4.810 1.00 96.19 356 ALA A C 1
ATOM 2858 O O . ALA A 1 356 ? 8.061 -15.752 -4.861 1.00 96.19 356 ALA A O 1
ATOM 2859 N N . MET A 1 357 ? 9.884 -14.904 -5.862 1.00 97.50 357 MET A N 1
ATOM 2860 C CA . MET A 1 357 ? 9.232 -14.666 -7.154 1.00 97.50 357 MET A CA 1
ATOM 2861 C C . MET A 1 357 ? 9.210 -15.894 -8.067 1.00 97.50 357 MET A C 1
ATOM 2863 O O . MET A 1 357 ? 8.246 -16.103 -8.811 1.00 97.50 357 MET A O 1
ATOM 2867 N N . ALA A 1 358 ? 10.273 -16.695 -8.051 1.00 94.00 358 ALA A N 1
ATOM 2868 C CA . ALA A 1 358 ? 10.412 -17.885 -8.875 1.00 94.00 358 ALA A CA 1
ATOM 2869 C C . ALA A 1 358 ? 11.319 -18.917 -8.193 1.00 94.00 358 ALA A C 1
ATOM 2871 O O . ALA A 1 358 ? 12.471 -18.638 -7.874 1.00 94.00 358 ALA A O 1
ATOM 2872 N N . GLY A 1 359 ? 10.827 -20.146 -8.037 1.00 86.38 359 GLY A N 1
ATOM 2873 C CA . GLY A 1 359 ? 11.592 -21.240 -7.444 1.00 86.38 359 GLY A CA 1
ATOM 2874 C C . GLY A 1 359 ? 10.763 -22.069 -6.474 1.00 86.38 359 GLY A C 1
ATOM 2875 O O . GLY A 1 359 ? 9.537 -22.094 -6.551 1.00 86.38 359 GLY A O 1
ATOM 2876 N N . VAL A 1 360 ? 11.452 -22.771 -5.575 1.00 86.69 360 VAL A N 1
ATOM 2877 C CA . VAL A 1 360 ? 10.824 -23.626 -4.552 1.00 86.69 360 VAL A CA 1
ATOM 2878 C C . VAL A 1 360 ? 10.163 -22.826 -3.430 1.00 86.69 360 VAL A C 1
ATOM 2880 O O . VAL A 1 360 ? 9.168 -23.288 -2.878 1.00 86.69 360 VAL A O 1
ATOM 2883 N N . ASP A 1 361 ? 10.666 -21.622 -3.149 1.00 90.31 361 ASP A N 1
ATOM 2884 C CA . ASP A 1 361 ? 10.166 -20.761 -2.072 1.00 90.31 361 ASP A CA 1
ATOM 2885 C C . ASP A 1 361 ? 9.052 -19.807 -2.538 1.00 90.31 361 ASP A C 1
ATOM 2887 O O . ASP A 1 361 ? 8.449 -19.123 -1.714 1.00 90.31 361 ASP A O 1
ATOM 2891 N N . ALA A 1 362 ? 8.697 -19.821 -3.831 1.00 93.44 362 ALA A N 1
ATOM 2892 C CA . ALA A 1 362 ? 7.625 -19.022 -4.438 1.00 93.44 362 ALA A CA 1
ATOM 2893 C C . ALA A 1 362 ? 6.216 -19.535 -4.063 1.00 93.44 362 ALA A C 1
ATOM 2895 O O . ALA A 1 362 ? 5.359 -19.814 -4.906 1.00 93.44 362 ALA A O 1
ATOM 2896 N N . THR A 1 363 ? 5.994 -19.709 -2.764 1.00 94.06 363 THR A N 1
ATOM 2897 C CA . THR A 1 363 ? 4.789 -20.270 -2.142 1.00 94.06 363 THR A CA 1
ATOM 2898 C C . THR A 1 363 ? 3.710 -19.216 -1.900 1.00 94.06 363 THR A C 1
ATOM 2900 O O . THR A 1 363 ? 2.533 -19.561 -1.810 1.00 94.06 363 THR A O 1
ATOM 2903 N N . LEU A 1 364 ? 4.092 -17.937 -1.849 1.00 95.75 364 LEU A N 1
ATOM 2904 C CA . LEU A 1 364 ? 3.182 -16.804 -1.734 1.00 95.75 364 LEU A CA 1
ATOM 2905 C C . LEU A 1 364 ? 2.724 -16.341 -3.126 1.00 95.75 364 LEU A C 1
ATOM 2907 O O . LEU A 1 364 ? 3.486 -15.716 -3.861 1.00 95.75 364 LEU A O 1
ATOM 2911 N N . GLU A 1 365 ? 1.465 -16.621 -3.477 1.00 94.69 365 GLU A N 1
ATOM 2912 C CA . GLU A 1 365 ? 0.883 -16.338 -4.803 1.00 94.69 365 GLU A CA 1
ATOM 2913 C C . GLU A 1 365 ? 1.060 -14.877 -5.246 1.00 94.69 365 GLU A C 1
ATOM 2915 O O . GLU A 1 365 ? 1.412 -14.619 -6.398 1.00 94.69 365 GLU A O 1
ATOM 2920 N N . ASN A 1 366 ? 0.893 -13.930 -4.318 1.00 94.31 366 ASN A N 1
ATOM 2921 C CA . ASN A 1 366 ? 1.003 -12.493 -4.581 1.00 94.31 366 ASN A CA 1
ATOM 2922 C C . ASN A 1 366 ? 2.397 -12.059 -5.050 1.00 94.31 366 ASN A C 1
ATOM 2924 O O . ASN A 1 366 ? 2.515 -11.026 -5.703 1.00 94.31 366 ASN A O 1
ATOM 2928 N N . TRP A 1 367 ? 3.447 -12.816 -4.720 1.00 97.62 367 TRP A N 1
ATOM 2929 C CA . TRP A 1 367 ? 4.824 -12.497 -5.109 1.00 97.62 367 TRP A CA 1
ATOM 2930 C C . TRP A 1 367 ? 5.338 -13.329 -6.267 1.00 97.62 367 TRP A C 1
ATOM 2932 O O . TRP A 1 367 ? 6.411 -13.036 -6.781 1.00 97.62 367 TRP A O 1
ATOM 2942 N N . GLN A 1 368 ? 4.582 -14.317 -6.741 1.00 97.94 368 GLN A N 1
ATOM 2943 C CA . GLN A 1 368 ? 4.991 -15.078 -7.913 1.00 97.94 368 GLN A CA 1
ATOM 2944 C C . GLN A 1 368 ? 5.155 -14.149 -9.120 1.00 97.94 368 GLN A C 1
ATOM 2946 O O . GLN A 1 368 ? 4.299 -13.307 -9.402 1.00 97.94 368 GLN A O 1
ATOM 2951 N N . ALA A 1 369 ? 6.235 -14.335 -9.881 1.00 98.19 369 ALA A N 1
ATOM 2952 C CA . ALA A 1 369 ? 6.575 -13.473 -11.012 1.00 98.19 369 ALA A CA 1
ATOM 2953 C C . ALA A 1 369 ? 5.436 -13.363 -12.043 1.00 98.19 369 ALA A C 1
ATOM 2955 O O . ALA A 1 369 ? 5.198 -12.288 -12.587 1.00 98.19 369 ALA A O 1
ATOM 2956 N N . ALA A 1 370 ? 4.689 -14.451 -12.270 1.00 97.56 370 ALA A N 1
ATOM 2957 C CA . ALA A 1 370 ? 3.528 -14.455 -13.160 1.00 97.56 370 ALA A CA 1
ATOM 2958 C C . ALA A 1 370 ? 2.399 -13.532 -12.666 1.00 97.56 370 ALA A C 1
ATOM 2960 O O . ALA A 1 370 ? 1.786 -12.825 -13.467 1.00 97.56 370 ALA A O 1
ATOM 2961 N N . THR A 1 371 ? 2.141 -13.524 -11.355 1.00 97.69 371 THR A N 1
ATOM 2962 C CA . THR A 1 371 ? 1.140 -12.663 -10.711 1.00 97.69 371 THR A CA 1
ATOM 2963 C C . THR A 1 371 ? 1.561 -11.199 -10.791 1.00 97.69 371 THR A C 1
ATOM 2965 O O . THR A 1 371 ? 0.775 -10.357 -11.219 1.00 97.69 371 THR A O 1
ATOM 2968 N N . LEU A 1 372 ? 2.820 -10.900 -10.459 1.00 98.19 372 LEU A N 1
ATOM 2969 C CA . LEU A 1 372 ? 3.371 -9.542 -10.449 1.00 98.19 372 LEU A CA 1
ATOM 2970 C C . LEU A 1 372 ? 3.451 -8.921 -11.862 1.00 98.19 372 LEU A C 1
ATOM 2972 O O . LEU A 1 372 ? 3.028 -7.784 -12.079 1.00 98.19 372 LEU A O 1
ATOM 2976 N N . GLU A 1 373 ? 3.886 -9.686 -12.868 1.00 98.00 373 GLU A N 1
ATOM 2977 C CA . GLU A 1 373 ? 3.919 -9.254 -14.278 1.00 98.00 373 GLU A CA 1
ATOM 2978 C C . GLU A 1 373 ? 2.518 -8.914 -14.828 1.00 98.00 373 GLU A C 1
ATOM 2980 O O . GLU A 1 373 ? 2.338 -7.973 -15.618 1.00 98.00 373 GLU A O 1
ATOM 2985 N N . ALA A 1 374 ? 1.508 -9.683 -14.411 1.00 96.75 374 ALA A N 1
ATOM 2986 C CA . ALA A 1 374 ? 0.111 -9.489 -14.792 1.00 96.75 374 ALA A CA 1
ATOM 2987 C C . ALA A 1 374 ? -0.630 -8.469 -13.907 1.00 96.75 374 ALA A C 1
ATOM 2989 O O . ALA A 1 374 ? -1.772 -8.116 -14.220 1.00 96.75 374 ALA A O 1
ATOM 2990 N N . ALA A 1 375 ? -0.001 -7.990 -12.828 1.00 96.88 375 ALA A N 1
ATOM 2991 C CA . ALA A 1 375 ? -0.655 -7.182 -11.812 1.00 96.88 375 ALA A CA 1
ATOM 2992 C C . ALA A 1 375 ? -1.217 -5.861 -12.377 1.00 96.88 375 ALA A C 1
ATOM 2994 O O . ALA A 1 375 ? -0.621 -5.234 -13.260 1.00 96.88 375 ALA A O 1
ATOM 2995 N N . PRO A 1 376 ? -2.334 -5.355 -11.822 1.00 95.88 376 PRO A N 1
ATOM 2996 C CA . PRO A 1 376 ? -2.865 -4.043 -12.182 1.00 95.88 376 PRO A CA 1
ATOM 2997 C C . PRO A 1 376 ? -1.841 -2.910 -12.001 1.00 95.88 376 PRO A C 1
ATOM 2999 O O . PRO A 1 376 ? -1.843 -1.957 -12.776 1.00 95.88 376 PRO A O 1
ATOM 3002 N N . TYR A 1 377 ? -0.916 -3.038 -11.044 1.00 96.06 377 TYR A N 1
ATOM 3003 C CA . TYR A 1 377 ? 0.156 -2.068 -10.815 1.00 96.06 377 TYR A CA 1
ATOM 3004 C C . TYR A 1 377 ? 1.086 -1.916 -12.034 1.00 96.06 377 TYR A C 1
ATOM 3006 O O . TYR A 1 377 ? 1.249 -0.809 -12.550 1.00 96.06 377 TYR A O 1
ATOM 3014 N N . THR A 1 378 ? 1.619 -3.017 -12.578 1.00 94.94 378 THR A N 1
ATOM 3015 C CA . THR A 1 378 ? 2.443 -2.994 -13.804 1.00 94.94 378 THR A CA 1
ATOM 3016 C C . THR A 1 378 ? 1.608 -2.666 -15.046 1.00 94.94 378 THR A C 1
ATOM 3018 O O . THR A 1 378 ? 2.098 -2.013 -15.970 1.00 94.94 378 THR A O 1
ATOM 3021 N N . ARG A 1 379 ? 0.312 -3.019 -15.059 1.00 94.00 379 ARG A N 1
ATOM 3022 C CA . ARG A 1 379 ? -0.643 -2.592 -16.100 1.00 94.00 379 ARG A CA 1
ATOM 3023 C C . ARG A 1 379 ? -0.799 -1.069 -16.162 1.00 94.00 379 ARG A C 1
ATOM 3025 O O . ARG A 1 379 ? -0.851 -0.532 -17.266 1.00 94.00 379 ARG A O 1
ATOM 3032 N N . ILE A 1 380 ? -0.859 -0.379 -15.019 1.00 94.31 380 ILE A N 1
ATOM 3033 C CA . ILE A 1 380 ? -0.922 1.092 -14.958 1.00 94.31 380 ILE A CA 1
ATOM 3034 C C . ILE A 1 380 ? 0.365 1.710 -15.505 1.00 94.31 380 ILE A C 1
ATOM 3036 O O . ILE A 1 380 ? 0.279 2.654 -16.289 1.00 94.31 380 ILE A O 1
ATOM 3040 N N . MET A 1 381 ? 1.540 1.176 -15.146 1.00 93.12 381 MET A N 1
ATOM 3041 C CA . MET A 1 381 ? 2.834 1.676 -15.646 1.00 93.12 381 MET A CA 1
ATOM 3042 C C . MET A 1 381 ? 2.859 1.724 -17.177 1.00 93.12 381 MET A C 1
ATOM 3044 O O . MET A 1 381 ? 3.159 2.770 -17.756 1.00 93.12 381 MET A O 1
ATOM 3048 N N . ARG A 1 382 ? 2.454 0.615 -17.814 1.00 89.56 382 ARG A N 1
ATOM 3049 C CA . ARG A 1 382 ? 2.472 0.427 -19.274 1.00 89.56 382 ARG A CA 1
ATOM 3050 C C . ARG A 1 382 ? 1.231 0.912 -20.015 1.00 89.56 382 ARG A C 1
ATOM 3052 O O . ARG A 1 382 ? 1.099 0.667 -21.214 1.00 89.56 382 ARG A O 1
ATOM 3059 N N . ALA A 1 383 ? 0.288 1.550 -19.325 1.00 89.25 383 ALA A N 1
ATOM 3060 C CA . ALA A 1 383 ? -0.921 2.033 -19.972 1.00 89.25 383 ALA A CA 1
ATOM 3061 C C . ALA A 1 383 ? -0.555 3.035 -21.083 1.00 89.25 383 ALA A C 1
ATOM 3063 O O . ALA A 1 383 ? 0.279 3.924 -20.885 1.00 89.25 383 ALA A O 1
ATOM 3064 N N . CYS A 1 384 ? -1.205 2.908 -22.242 1.00 75.69 384 CYS A N 1
ATOM 3065 C CA . CYS A 1 384 ? -1.031 3.780 -23.408 1.00 75.69 384 CYS A CA 1
ATOM 3066 C C . CYS A 1 384 ? -2.355 4.467 -23.752 1.00 75.69 384 CYS A C 1
ATOM 3068 O O . CYS A 1 384 ? -3.424 3.883 -23.580 1.00 75.69 384 CYS A O 1
ATOM 3070 N N . SER A 1 385 ? -2.292 5.733 -24.171 1.00 61.09 385 SER A N 1
ATOM 3071 C CA . SER A 1 385 ? -3.490 6.526 -24.437 1.00 61.09 385 SER A CA 1
ATOM 3072 C C . SER A 1 385 ? -4.268 5.958 -25.615 1.00 61.09 385 SER A C 1
ATOM 3074 O O . SER A 1 385 ? -3.710 5.665 -26.676 1.00 61.09 385 SER A O 1
ATOM 3076 N N . ASP A 1 386 ? -5.582 5.815 -25.437 1.00 54.50 386 ASP A N 1
ATOM 3077 C CA . ASP A 1 386 ? -6.457 5.593 -26.573 1.00 54.50 386 ASP A CA 1
ATOM 3078 C C . ASP A 1 386 ? -6.549 6.889 -27.402 1.00 54.50 386 ASP A C 1
ATOM 3080 O O . ASP A 1 386 ? -6.360 8.004 -26.908 1.00 54.50 386 ASP A O 1
ATOM 3084 N N . ARG A 1 387 ? -6.818 6.768 -28.707 1.00 46.31 387 ARG A N 1
ATOM 3085 C CA . ARG A 1 387 ? -6.983 7.939 -29.591 1.00 46.31 387 ARG A CA 1
ATOM 3086 C C . ARG A 1 387 ? -8.240 8.766 -29.259 1.00 46.31 387 ARG A C 1
ATOM 3088 O O . ARG A 1 387 ? -8.484 9.768 -29.929 1.00 46.31 387 ARG A O 1
ATOM 3095 N N . SER A 1 388 ? -9.037 8.343 -28.277 1.00 47.75 388 SER A N 1
ATOM 3096 C CA . SER A 1 388 ? -10.333 8.910 -27.895 1.00 47.75 388 SER A CA 1
ATOM 3097 C C . SER A 1 388 ? -10.258 9.882 -26.716 1.00 47.75 388 SER A C 1
ATOM 3099 O O . SER A 1 388 ? -11.244 10.569 -26.458 1.00 47.75 388 SER A O 1
ATOM 3101 N N . GLY A 1 389 ? -9.118 9.986 -26.025 1.00 49.28 389 GLY A N 1
ATOM 3102 C CA . GLY A 1 389 ? -8.960 10.892 -24.883 1.00 49.28 389 GLY A CA 1
ATOM 3103 C C . GLY A 1 389 ? -9.655 10.412 -23.604 1.00 49.28 389 GLY A C 1
ATOM 3104 O O . GLY A 1 389 ? -9.909 11.231 -22.720 1.00 49.28 389 GLY A O 1
ATOM 3105 N N . ASN A 1 390 ? -9.966 9.115 -23.494 1.00 52.66 390 ASN A N 1
ATOM 3106 C CA . ASN A 1 390 ? -10.459 8.523 -22.248 1.00 52.66 390 ASN A CA 1
ATOM 3107 C C . ASN A 1 390 ? -9.313 8.301 -21.248 1.00 52.66 390 ASN A C 1
ATOM 3109 O O . ASN A 1 390 ? -8.135 8.283 -21.619 1.00 52.66 390 ASN A O 1
ATOM 3113 N N . SER A 1 391 ? -9.655 8.111 -19.968 1.00 58.72 391 SER A N 1
ATOM 3114 C CA . SER A 1 391 ? -8.677 7.689 -18.964 1.00 58.72 391 SER A CA 1
ATOM 3115 C C . SER A 1 391 ? -8.057 6.354 -19.389 1.00 58.72 391 SER A C 1
ATOM 3117 O O . SER A 1 391 ? -8.758 5.403 -19.723 1.00 58.72 391 SER A O 1
ATOM 3119 N N . MET A 1 392 ? -6.724 6.309 -19.405 1.00 74.88 392 MET A N 1
ATOM 3120 C CA . MET A 1 392 ? -5.917 5.199 -19.942 1.00 74.88 392 MET A CA 1
ATOM 3121 C C . MET A 1 392 ? -6.145 3.867 -19.218 1.00 74.88 392 MET A C 1
ATOM 3123 O O . MET A 1 392 ? -5.854 2.793 -19.736 1.00 74.88 392 MET A O 1
ATOM 3127 N N . PHE A 1 393 ? -6.670 3.975 -18.008 1.00 86.38 393 PHE A N 1
ATOM 3128 C CA . PHE A 1 393 ? -7.187 2.934 -17.148 1.00 86.38 393 PHE A CA 1
ATOM 3129 C C . PHE A 1 393 ? -8.376 3.535 -16.388 1.00 86.38 393 PHE A C 1
ATOM 3131 O O . PHE A 1 393 ? -8.564 4.757 -16.354 1.00 86.38 393 PHE A O 1
ATOM 3138 N N . ASP A 1 394 ? -9.207 2.681 -15.811 1.00 87.19 394 ASP A N 1
ATOM 3139 C CA . ASP A 1 394 ? -10.368 3.085 -15.028 1.00 87.19 394 ASP A CA 1
ATOM 3140 C C . ASP A 1 394 ? -10.076 3.052 -13.523 1.00 87.19 394 ASP A C 1
ATOM 3142 O O . ASP A 1 394 ? -9.026 2.592 -13.070 1.00 87.19 394 ASP A O 1
ATOM 3146 N N . ARG A 1 395 ? -11.032 3.546 -12.734 1.00 88.81 395 ARG A N 1
ATOM 3147 C CA . ARG A 1 395 ? -10.957 3.517 -11.272 1.00 88.81 395 ARG A CA 1
ATOM 3148 C C . ARG A 1 395 ? -10.760 2.102 -10.729 1.00 88.81 395 ARG A C 1
ATOM 3150 O O . ARG A 1 395 ? -9.928 1.911 -9.852 1.00 88.81 395 ARG A O 1
ATOM 3157 N N . ARG A 1 396 ? -11.464 1.114 -11.294 1.00 91.00 396 ARG A N 1
ATOM 3158 C CA . ARG A 1 396 ? -11.362 -0.292 -10.884 1.00 91.00 396 ARG A CA 1
ATOM 3159 C C . ARG A 1 396 ? -9.933 -0.820 -11.010 1.00 91.00 396 ARG A C 1
ATOM 3161 O O . ARG A 1 396 ? -9.442 -1.484 -10.110 1.00 91.00 396 ARG A O 1
ATOM 3168 N N . THR A 1 397 ? -9.235 -0.480 -12.093 1.00 92.88 397 THR A N 1
ATOM 3169 C CA . THR A 1 397 ? -7.820 -0.833 -12.264 1.00 92.88 397 THR A CA 1
ATOM 3170 C C . THR A 1 397 ? -6.945 -0.259 -11.152 1.00 92.88 397 THR A C 1
ATOM 3172 O O . THR A 1 397 ? -6.021 -0.932 -10.703 1.00 92.88 397 THR A O 1
ATOM 3175 N N . VAL A 1 398 ? -7.220 0.972 -10.709 1.00 93.88 398 VAL A N 1
ATOM 3176 C CA . VAL A 1 398 ? -6.467 1.611 -9.619 1.00 93.88 398 VAL A CA 1
ATOM 3177 C C . VAL A 1 398 ? -6.799 0.982 -8.270 1.00 93.88 398 VAL A C 1
ATOM 3179 O O . VAL A 1 398 ? -5.884 0.733 -7.496 1.00 93.88 398 VAL A O 1
ATOM 3182 N N . GLU A 1 399 ? -8.068 0.669 -8.008 1.00 93.81 399 GLU A N 1
ATOM 3183 C CA . GLU A 1 399 ? -8.495 -0.061 -6.805 1.00 93.81 399 GLU A CA 1
ATOM 3184 C C . GLU A 1 399 ? -7.787 -1.421 -6.712 1.00 93.81 399 GLU A C 1
ATOM 3186 O O . GLU A 1 399 ? -7.137 -1.728 -5.718 1.00 93.81 399 GLU A O 1
ATOM 3191 N N . GLU A 1 400 ? -7.807 -2.213 -7.786 1.00 94.31 400 GLU A N 1
ATOM 3192 C CA . GLU A 1 400 ? -7.131 -3.515 -7.816 1.00 94.31 400 GLU A CA 1
ATOM 3193 C C . GLU A 1 400 ? -5.598 -3.385 -7.688 1.00 94.31 400 GLU A C 1
ATOM 3195 O O . GLU A 1 400 ? -4.948 -4.285 -7.157 1.00 94.31 400 GLU A O 1
ATOM 3200 N N . ALA A 1 401 ? -5.007 -2.279 -8.160 1.00 95.38 401 ALA A N 1
ATOM 3201 C CA . ALA A 1 401 ? -3.574 -2.020 -8.027 1.00 95.38 401 ALA A CA 1
ATOM 3202 C C . ALA A 1 401 ? -3.187 -1.603 -6.607 1.00 95.38 401 ALA A C 1
ATOM 3204 O O . ALA A 1 401 ? -2.193 -2.084 -6.076 1.00 95.38 401 ALA A O 1
ATOM 3205 N N . TYR A 1 402 ? -3.931 -0.678 -6.005 1.00 95.31 402 TYR A N 1
ATOM 3206 C CA . TYR A 1 402 ? -3.563 -0.072 -4.728 1.00 95.31 402 TYR A CA 1
ATOM 3207 C C . TYR A 1 402 ? -3.944 -0.979 -3.560 1.00 95.31 402 TYR A C 1
ATOM 3209 O O . TYR A 1 402 ? -3.180 -1.094 -2.604 1.00 95.31 402 TYR A O 1
ATOM 3217 N N . GLY A 1 403 ? -5.090 -1.657 -3.637 1.00 95.00 403 GLY A N 1
ATOM 3218 C CA . GLY A 1 403 ? -5.616 -2.399 -2.498 1.00 95.00 403 GLY A CA 1
ATOM 3219 C C . GLY A 1 403 ? -6.147 -1.465 -1.406 1.00 95.00 403 GLY A C 1
ATOM 3220 O O . GLY A 1 403 ? -5.936 -0.242 -1.431 1.00 95.00 403 GLY A O 1
ATOM 3221 N N . TYR A 1 404 ? -6.868 -2.035 -0.438 1.00 95.31 404 TYR A N 1
ATOM 3222 C CA . TYR A 1 404 ? -7.525 -1.247 0.606 1.00 95.31 404 TYR A CA 1
ATOM 3223 C C . TYR A 1 404 ? -6.511 -0.429 1.409 1.00 95.31 404 TYR A C 1
ATOM 3225 O O . TYR A 1 404 ? -6.724 0.766 1.567 1.00 95.31 404 TYR A O 1
ATOM 3233 N N . ASN A 1 405 ? -5.394 -1.024 1.846 1.00 94.94 405 ASN A N 1
ATOM 3234 C CA . ASN A 1 405 ? -4.450 -0.364 2.758 1.00 94.94 405 ASN A CA 1
ATOM 3235 C C . ASN A 1 405 ? -3.792 0.878 2.122 1.00 94.94 405 ASN A C 1
ATOM 3237 O O . ASN A 1 405 ? -3.849 1.981 2.676 1.00 94.94 405 ASN A O 1
ATOM 3241 N N . ALA A 1 406 ? -3.269 0.766 0.895 1.00 94.19 406 ALA A N 1
ATOM 3242 C CA . ALA A 1 406 ? -2.717 1.932 0.203 1.00 94.19 406 ALA A CA 1
ATOM 3243 C C . ALA A 1 406 ? -3.800 2.987 -0.085 1.00 94.19 406 ALA A C 1
ATOM 3245 O O . ALA A 1 406 ? -3.558 4.188 0.068 1.00 94.19 406 ALA A O 1
ATOM 3246 N N . THR A 1 407 ? -5.015 2.554 -0.442 1.00 95.19 407 THR A N 1
ATOM 3247 C CA . THR A 1 407 ? -6.150 3.460 -0.671 1.00 95.19 407 THR A CA 1
ATOM 3248 C C . THR A 1 407 ? -6.543 4.195 0.613 1.00 95.19 407 THR A C 1
ATOM 3250 O O . THR A 1 407 ? -6.636 5.423 0.595 1.00 95.19 407 THR A O 1
ATOM 3253 N N . SER A 1 408 ? -6.702 3.493 1.741 1.00 94.94 408 SER A N 1
ATOM 3254 C CA . SER A 1 408 ? -7.079 4.066 3.040 1.00 94.94 408 SER A CA 1
ATOM 3255 C C . SER A 1 408 ? -6.070 5.085 3.516 1.00 94.94 408 SER A C 1
ATOM 3257 O O . SER A 1 408 ? -6.454 6.147 4.001 1.00 94.94 408 SER A O 1
ATOM 3259 N N . ARG A 1 409 ? -4.780 4.817 3.317 1.00 93.31 409 ARG A N 1
ATOM 3260 C CA . ARG A 1 409 ? -3.735 5.779 3.648 1.00 93.31 409 ARG A CA 1
ATOM 3261 C C . ARG A 1 409 ? -3.787 7.018 2.761 1.00 93.31 409 ARG A C 1
ATOM 3263 O O . ARG A 1 409 ? -3.607 8.123 3.256 1.00 93.31 409 ARG A O 1
ATOM 3270 N N . LEU A 1 410 ? -4.067 6.877 1.468 1.00 92.81 410 LEU A N 1
ATOM 3271 C CA . LEU A 1 410 ? -4.171 8.035 0.575 1.00 92.81 410 LEU A CA 1
ATOM 3272 C C . LEU A 1 410 ? -5.353 8.944 0.928 1.00 92.81 410 LEU A C 1
ATOM 3274 O O . LEU A 1 410 ? -5.216 10.167 0.904 1.00 92.81 410 LEU A O 1
ATOM 3278 N N . VAL A 1 411 ? -6.513 8.364 1.246 1.00 93.19 411 VAL A N 1
ATOM 3279 C CA . VAL A 1 411 ? -7.759 9.139 1.381 1.00 93.19 411 VAL A CA 1
ATOM 3280 C C . VAL A 1 411 ? -8.199 9.385 2.814 1.00 93.19 411 VAL A C 1
ATOM 3282 O O . VAL A 1 411 ? -9.010 10.281 3.027 1.00 93.19 411 VAL A O 1
ATOM 3285 N N . GLY A 1 412 ? -7.663 8.648 3.785 1.00 94.06 412 GLY A N 1
ATOM 3286 C CA . GLY A 1 412 ? -8.113 8.663 5.177 1.00 94.06 412 GLY A CA 1
ATOM 3287 C C . GLY A 1 412 ? 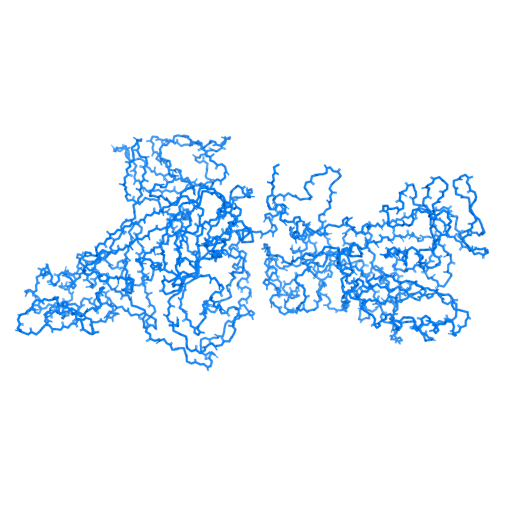-7.004 8.537 6.220 1.00 94.06 412 GLY A C 1
ATOM 3288 O O . GLY A 1 412 ? -7.287 8.079 7.322 1.00 94.06 412 GLY A O 1
ATOM 3289 N N . MET A 1 413 ? -5.762 8.933 5.909 1.00 94.44 413 MET A N 1
ATOM 3290 C CA . MET A 1 413 ? -4.665 8.928 6.889 1.00 94.44 413 MET A CA 1
ATOM 3291 C C . MET A 1 413 ? -5.009 9.729 8.157 1.00 94.44 413 MET A C 1
ATOM 3293 O O . MET A 1 413 ? -5.278 10.928 8.099 1.00 94.44 413 MET A O 1
ATOM 3297 N N . SER A 1 414 ? -4.949 9.060 9.306 1.00 94.44 414 SER A N 1
ATOM 3298 C CA . SER A 1 414 ? -5.216 9.596 10.643 1.00 94.44 414 SER A CA 1
ATOM 3299 C C . SER A 1 414 ? -4.623 8.622 11.680 1.00 94.44 414 SER A C 1
ATOM 3301 O O . SER A 1 414 ? -4.697 7.416 11.442 1.00 94.44 414 SER A O 1
ATOM 3303 N N . PRO A 1 415 ? -4.022 9.065 12.803 1.00 95.56 415 PRO A N 1
ATOM 3304 C CA . PRO A 1 415 ? -3.930 10.438 13.305 1.00 95.56 415 PRO A CA 1
ATOM 3305 C C . PRO A 1 415 ? -2.972 11.356 12.530 1.00 95.56 415 PRO A C 1
ATOM 3307 O O . PRO A 1 415 ? -2.108 10.907 11.778 1.00 95.56 415 PRO A O 1
ATOM 3310 N N . LEU A 1 416 ? -3.122 12.663 12.755 1.00 96.94 416 LEU A N 1
ATOM 3311 C CA . LEU A 1 416 ? -2.355 13.754 12.151 1.00 96.94 416 LEU A CA 1
ATOM 3312 C C . LEU A 1 416 ? -1.680 14.600 13.240 1.00 96.94 416 LEU A C 1
ATOM 3314 O O . LEU A 1 416 ? -2.271 14.857 14.288 1.00 96.94 416 LEU A O 1
ATOM 3318 N N . ILE A 1 417 ? -0.456 15.060 12.976 1.00 97.06 417 ILE A N 1
ATOM 3319 C CA . ILE A 1 417 ? 0.298 15.940 13.882 1.00 97.06 417 ILE A CA 1
ATOM 3320 C C . ILE A 1 417 ? 0.016 17.402 13.491 1.00 97.06 417 ILE A C 1
ATOM 3322 O O . ILE A 1 417 ? 0.299 17.769 12.344 1.00 97.06 417 ILE A O 1
ATOM 3326 N N . PRO A 1 418 ? -0.535 18.239 14.393 1.00 96.88 418 PRO A N 1
ATOM 3327 C CA . PRO A 1 418 ? -0.753 19.658 14.139 1.00 96.88 418 PRO A CA 1
ATOM 3328 C C . PRO A 1 418 ? 0.532 20.421 13.847 1.00 96.88 418 PRO A C 1
ATOM 3330 O O . PRO A 1 418 ? 1.580 20.176 14.443 1.00 96.88 418 PRO A O 1
ATOM 3333 N N . VAL A 1 419 ? 0.426 21.411 12.968 1.00 96.50 419 VAL A N 1
ATOM 3334 C CA . VAL A 1 419 ? 1.485 22.386 12.696 1.00 96.50 419 VAL A CA 1
ATOM 3335 C C . VAL A 1 419 ? 0.989 23.789 13.016 1.00 96.50 419 VAL A C 1
ATOM 3337 O O . VAL A 1 419 ? -0.188 24.101 12.839 1.00 96.50 419 VAL A O 1
ATOM 3340 N N . LEU A 1 420 ? 1.886 24.644 13.510 1.00 95.75 420 LEU A N 1
ATOM 3341 C CA . LEU A 1 420 ? 1.564 26.037 13.802 1.00 95.75 420 LEU A CA 1
ATOM 3342 C C . LEU A 1 420 ? 1.607 26.862 12.510 1.00 95.75 420 LEU A C 1
ATOM 3344 O O . LEU A 1 420 ? 2.681 27.086 11.950 1.00 95.75 420 LEU A O 1
ATOM 3348 N N . GLU A 1 421 ? 0.458 27.371 12.075 1.00 94.00 421 GLU A N 1
ATOM 3349 C CA . GLU A 1 421 ? 0.334 28.251 10.913 1.00 94.00 421 GLU A CA 1
ATOM 3350 C C . GLU A 1 421 ? -0.422 29.525 11.304 1.00 94.00 421 GLU A C 1
ATOM 3352 O O . GLU A 1 421 ? -1.501 29.480 11.890 1.00 94.00 421 GLU A O 1
ATOM 3357 N N . SER A 1 422 ? 0.178 30.691 11.045 1.00 90.81 422 SER A N 1
ATOM 3358 C CA . SER A 1 422 ? -0.408 32.003 11.375 1.00 90.81 422 SER A CA 1
ATOM 3359 C C . SER A 1 422 ? -0.913 32.151 12.826 1.00 90.81 422 SER A C 1
ATOM 3361 O O . SER A 1 422 ? -1.836 32.918 13.090 1.00 90.81 422 SER A O 1
ATOM 3363 N N . GLY A 1 423 ? -0.280 31.456 13.780 1.00 89.69 423 GLY A N 1
ATOM 3364 C CA . GLY A 1 423 ? -0.634 31.499 15.204 1.00 89.69 423 GLY A CA 1
ATOM 3365 C C . GLY A 1 423 ? -1.738 30.525 15.631 1.00 89.69 423 GLY A C 1
ATOM 3366 O O . GLY A 1 423 ? -2.163 30.585 16.781 1.00 89.69 423 GLY A O 1
ATOM 3367 N N . GLN A 1 424 ? -2.189 29.633 14.745 1.00 93.44 424 GLN A N 1
ATOM 3368 C CA . GLN A 1 424 ? -3.157 28.575 15.042 1.00 93.44 424 GLN A CA 1
ATOM 3369 C C . GLN A 1 424 ? -2.555 27.196 14.766 1.00 93.44 424 GLN A C 1
ATOM 3371 O O . GLN A 1 424 ? -1.789 27.024 13.820 1.00 93.44 424 GLN A O 1
ATOM 3376 N N . LEU A 1 425 ? -2.902 26.211 15.594 1.00 97.12 425 LEU A N 1
ATOM 3377 C CA . LEU A 1 425 ? -2.565 24.813 15.338 1.00 97.12 425 LEU A CA 1
ATOM 3378 C C . LEU A 1 425 ? -3.558 24.241 14.328 1.00 97.12 425 LEU A C 1
ATOM 3380 O O . LEU A 1 425 ? -4.767 24.261 14.570 1.00 97.12 425 LEU A O 1
ATOM 3384 N N . ILE A 1 426 ? -3.063 23.733 13.203 1.00 97.44 426 ILE A N 1
ATOM 3385 C CA . ILE A 1 426 ? -3.899 23.191 12.129 1.00 97.44 426 ILE A CA 1
ATOM 3386 C C . ILE A 1 426 ? -3.399 21.830 11.642 1.00 97.44 426 ILE A C 1
ATOM 3388 O O . ILE A 1 426 ? -2.214 21.516 11.750 1.00 97.44 426 ILE A O 1
ATOM 3392 N N . VAL A 1 427 ? -4.294 21.049 11.039 1.00 97.44 427 VAL A N 1
ATOM 3393 C CA . VAL A 1 427 ? -3.953 19.843 10.265 1.00 97.44 427 VAL A CA 1
ATOM 3394 C C . VAL A 1 427 ? -4.603 19.894 8.882 1.00 97.44 427 VAL A C 1
ATOM 3396 O O . VAL A 1 427 ? -5.737 20.351 8.728 1.00 97.44 427 VAL A O 1
ATOM 3399 N N . SER A 1 428 ? -3.886 19.412 7.864 1.00 96.94 428 SER A N 1
ATOM 3400 C CA . SER A 1 428 ? -4.430 19.228 6.511 1.00 96.94 428 SER A CA 1
ATOM 3401 C C . SER A 1 428 ? -5.132 17.877 6.406 1.00 96.94 428 SER A C 1
ATOM 3403 O O . SER A 1 428 ? -4.538 16.849 6.726 1.00 96.94 428 SER A O 1
ATOM 3405 N N . LEU A 1 429 ? -6.385 17.873 5.953 1.00 96.50 429 LEU A N 1
ATOM 3406 C CA . LEU A 1 429 ? -7.240 16.689 5.934 1.00 96.50 429 LEU A CA 1
ATOM 3407 C C . LEU A 1 429 ? -7.150 15.929 4.595 1.00 96.50 429 LEU A C 1
ATOM 3409 O O . LEU A 1 429 ? -7.349 16.532 3.529 1.00 96.50 429 LEU A O 1
ATOM 3413 N N . PRO A 1 430 ? -6.924 14.600 4.634 1.00 94.62 430 PRO A N 1
ATOM 3414 C CA . PRO A 1 430 ? -7.066 13.714 3.479 1.00 94.62 430 PRO A CA 1
ATOM 3415 C C . PRO A 1 430 ? -8.456 13.780 2.844 1.00 94.62 430 PRO A C 1
ATOM 3417 O O . PRO A 1 430 ? -9.419 14.181 3.492 1.00 94.62 430 PRO A O 1
ATOM 3420 N N . TYR A 1 431 ? -8.569 13.357 1.581 1.00 92.00 431 TYR A N 1
ATOM 3421 C CA . TYR A 1 431 ? -9.763 13.566 0.752 1.00 92.00 431 TYR A CA 1
ATOM 3422 C C . TYR A 1 431 ? -11.081 13.078 1.394 1.00 92.00 431 TYR A C 1
ATOM 3424 O O . TYR A 1 431 ? -12.044 13.844 1.431 1.00 92.00 431 TYR A O 1
ATOM 3432 N N . ASN A 1 432 ? -11.123 11.872 1.977 1.00 90.94 432 ASN A N 1
ATOM 3433 C CA . ASN A 1 432 ? -12.332 11.342 2.635 1.00 90.94 432 ASN A CA 1
ATOM 3434 C C . ASN A 1 432 ? -12.610 11.981 3.992 1.00 90.94 432 ASN A C 1
ATOM 3436 O O . ASN A 1 432 ? -13.715 11.852 4.515 1.00 90.94 432 ASN A O 1
ATOM 3440 N N . LEU A 1 433 ? -11.634 12.688 4.559 1.00 93.88 433 LEU A N 1
ATOM 3441 C CA . LEU A 1 433 ? -11.759 13.332 5.859 1.00 93.88 433 LEU A CA 1
ATOM 3442 C C . LEU A 1 433 ? -12.125 14.818 5.757 1.00 93.88 433 LEU A C 1
ATOM 3444 O O . LEU A 1 433 ? -12.156 15.512 6.766 1.00 93.88 433 LEU A O 1
ATOM 3448 N N . GLN A 1 434 ? -12.442 15.324 4.561 1.00 93.62 434 GLN A N 1
ATOM 3449 C CA . GLN A 1 434 ? -12.770 16.742 4.359 1.00 93.62 434 GLN A CA 1
ATOM 3450 C C . GLN A 1 434 ? -14.230 17.097 4.645 1.00 93.62 434 GLN A C 1
ATOM 3452 O O . GLN A 1 434 ? -14.581 18.272 4.570 1.00 93.62 434 GLN A O 1
ATOM 3457 N N . SER A 1 435 ? -15.107 16.131 4.924 1.00 92.25 435 SER A N 1
ATOM 3458 C CA . SER A 1 435 ? -16.522 16.406 5.200 1.00 92.25 435 SER A CA 1
ATOM 3459 C C . SER A 1 435 ? -17.163 15.349 6.082 1.00 92.25 435 SER A C 1
ATOM 3461 O O . SER A 1 435 ? -16.869 14.169 5.915 1.00 92.25 435 SER A O 1
ATOM 3463 N N . ASN A 1 436 ? -18.102 15.771 6.934 1.00 93.50 436 ASN A N 1
ATOM 3464 C CA . ASN A 1 436 ? -18.834 14.905 7.863 1.00 93.50 436 ASN A CA 1
ATOM 3465 C C . ASN A 1 436 ? -17.901 14.035 8.723 1.00 93.50 436 ASN A C 1
ATOM 3467 O O . ASN A 1 436 ? -18.037 12.815 8.761 1.00 93.50 436 ASN A O 1
ATOM 3471 N N . VAL A 1 437 ? -16.936 14.667 9.389 1.00 95.56 437 VAL A N 1
ATOM 3472 C CA . VAL A 1 437 ? -15.982 13.983 10.270 1.00 95.56 437 VAL A CA 1
ATOM 3473 C C . VAL A 1 437 ? -16.027 14.550 11.681 1.00 95.56 437 VAL A C 1
ATOM 3475 O O . VAL A 1 437 ? -16.578 15.626 11.919 1.00 95.56 437 VAL A O 1
ATOM 3478 N N . THR A 1 438 ? -15.409 13.841 12.617 1.00 97.69 438 THR A N 1
ATOM 3479 C CA . THR A 1 438 ? -15.162 14.320 13.978 1.00 97.69 438 THR A CA 1
ATOM 3480 C C . THR A 1 438 ? -13.670 14.243 14.275 1.00 97.69 438 THR A C 1
ATOM 3482 O O . THR A 1 438 ? -13.053 13.193 14.088 1.00 97.69 438 THR A O 1
ATOM 3485 N N . ALA A 1 439 ? -13.093 15.352 14.732 1.00 98.25 439 ALA A N 1
ATOM 3486 C CA . ALA A 1 439 ? -11.706 15.453 15.163 1.00 98.25 439 ALA A CA 1
ATOM 3487 C C . ALA A 1 439 ? -11.602 15.220 16.675 1.00 98.25 439 ALA A C 1
ATOM 3489 O O . ALA A 1 439 ? -12.350 15.823 17.438 1.00 98.25 439 ALA A O 1
ATOM 3490 N N . TRP A 1 440 ? -10.682 14.360 17.098 1.00 98.44 440 TRP A N 1
ATOM 3491 C CA . TRP A 1 440 ? -10.390 14.021 18.490 1.00 98.44 440 TRP A CA 1
ATOM 3492 C C . TRP A 1 440 ? -8.993 14.535 18.821 1.00 98.44 440 TRP A C 1
ATOM 3494 O O . TRP A 1 440 ? -8.014 14.086 18.226 1.00 98.44 440 TRP A O 1
ATOM 3504 N N . GLU A 1 441 ? -8.906 15.503 19.726 1.00 98.62 441 GLU A N 1
ATOM 3505 C CA . GLU A 1 441 ? -7.659 16.194 20.055 1.00 98.62 441 GLU A CA 1
ATOM 3506 C C . GLU A 1 441 ? -7.008 15.585 21.290 1.00 98.62 441 GLU A C 1
ATOM 3508 O O . GLU A 1 441 ? -7.665 15.407 22.315 1.00 98.62 441 GLU A O 1
ATOM 3513 N N . TYR A 1 442 ? -5.707 15.326 21.210 1.00 98.56 442 TYR A N 1
ATOM 3514 C CA . TYR A 1 442 ? -4.901 14.805 22.309 1.00 98.56 442 TYR A CA 1
ATOM 3515 C C . TYR A 1 442 ? -3.764 15.763 22.648 1.00 98.56 442 TYR A C 1
ATOM 3517 O O . TYR A 1 442 ? -3.248 16.456 21.766 1.00 98.56 442 TYR A O 1
ATOM 3525 N N . ASN A 1 443 ? -3.366 15.788 23.918 1.00 97.81 443 ASN A N 1
ATOM 3526 C CA . ASN A 1 443 ? -2.165 16.496 24.365 1.00 97.81 443 ASN A CA 1
ATOM 3527 C C . ASN A 1 443 ? -0.884 15.673 24.115 1.00 97.81 443 ASN A C 1
ATOM 3529 O O . ASN A 1 443 ? -0.937 14.577 23.557 1.00 97.81 443 ASN A O 1
ATOM 3533 N N . GLU A 1 444 ? 0.271 16.196 24.535 1.00 95.94 444 GLU A N 1
ATOM 3534 C CA . GLU A 1 444 ? 1.583 15.544 24.367 1.00 95.94 444 GLU A CA 1
ATOM 3535 C C . GLU A 1 444 ? 1.687 14.179 25.076 1.00 95.94 444 GLU A C 1
ATOM 3537 O O . GLU A 1 444 ? 2.341 13.270 24.567 1.00 95.94 444 GLU A O 1
ATOM 3542 N N . ASP A 1 445 ? 0.964 13.993 26.186 1.00 95.38 445 ASP A N 1
ATOM 3543 C CA . ASP A 1 445 ? 0.869 12.716 26.911 1.00 95.38 445 ASP A CA 1
ATOM 3544 C C . ASP A 1 445 ? -0.120 11.724 26.263 1.00 95.38 445 ASP A C 1
ATOM 3546 O O . ASP A 1 445 ? -0.357 10.632 26.786 1.00 95.38 445 ASP A O 1
ATOM 3550 N N . GLY A 1 446 ? -0.767 12.109 25.159 1.00 96.31 446 GLY A N 1
ATOM 3551 C CA . GLY A 1 446 ? -1.776 11.299 24.483 1.00 96.31 446 GLY A CA 1
ATOM 3552 C C . GLY A 1 446 ? -3.121 11.225 25.219 1.00 96.31 446 GLY A C 1
ATOM 3553 O O . GLY A 1 446 ? -3.912 10.319 24.956 1.00 96.31 446 GLY A O 1
ATOM 3554 N N . THR A 1 447 ? -3.392 12.150 26.144 1.00 97.44 447 THR A N 1
ATOM 3555 C CA . THR A 1 447 ? -4.670 12.273 26.866 1.00 97.44 447 THR A CA 1
ATOM 3556 C C . THR A 1 447 ? -5.676 13.057 26.027 1.00 97.44 447 THR A C 1
ATOM 3558 O O . THR A 1 447 ? -5.344 14.108 25.479 1.00 97.44 447 THR A O 1
ATOM 3561 N N . LEU A 1 448 ? -6.912 12.563 25.935 1.00 98.38 448 LEU A N 1
ATOM 3562 C CA . LEU A 1 448 ? -7.993 13.199 25.181 1.00 98.38 448 LEU A CA 1
ATOM 3563 C C . LEU A 1 448 ? -8.390 14.544 25.810 1.00 98.38 448 LEU A C 1
ATOM 3565 O O . LEU A 1 448 ? -8.817 14.594 26.963 1.00 98.38 448 LEU A O 1
ATOM 3569 N N . LEU A 1 449 ? -8.304 15.611 25.017 1.00 98.12 449 LEU A N 1
ATOM 3570 C CA . LEU A 1 449 ? -8.719 16.974 25.362 1.00 98.12 449 LEU A CA 1
ATOM 3571 C C . LEU A 1 449 ? -10.196 17.218 25.032 1.00 98.12 449 LEU A C 1
ATOM 3573 O O . LEU A 1 449 ? -10.907 17.897 25.770 1.00 98.12 449 LEU A O 1
ATOM 3577 N N . GLY A 1 450 ? -10.669 16.644 23.927 1.00 97.75 450 GLY A N 1
ATOM 3578 C CA . GLY A 1 450 ? -12.043 16.793 23.465 1.00 97.75 450 GLY A CA 1
ATOM 3579 C C . GLY A 1 450 ? -12.242 16.248 22.057 1.00 97.75 450 GLY A C 1
ATOM 3580 O O . GLY A 1 450 ? -11.293 15.825 21.397 1.00 97.75 450 GLY A O 1
ATOM 3581 N N . TYR A 1 451 ? -13.492 16.264 21.600 1.00 98.12 451 TYR A N 1
ATOM 3582 C CA . TYR A 1 451 ? -13.854 15.908 20.233 1.00 98.12 451 TYR A CA 1
ATOM 3583 C C . TYR A 1 451 ? -14.793 16.952 19.633 1.00 98.12 451 TYR A C 1
ATOM 3585 O O . TYR A 1 451 ? -15.693 17.458 20.308 1.00 98.12 451 TYR A O 1
ATOM 3593 N N . TYR A 1 452 ? -14.577 17.276 18.361 1.00 97.69 452 TYR A N 1
ATOM 3594 C CA . TYR A 1 452 ? -15.216 18.402 17.692 1.00 97.69 452 TYR A CA 1
ATOM 3595 C C . TYR A 1 452 ? -15.660 18.009 16.279 1.00 97.69 452 TYR A C 1
ATOM 3597 O O . TYR A 1 452 ? -14.869 17.445 15.517 1.00 97.69 452 TYR A O 1
ATOM 3605 N N . PRO A 1 453 ? -16.919 18.281 15.897 1.00 96.00 453 PRO A N 1
ATOM 3606 C CA . PRO A 1 453 ? -17.393 17.988 14.554 1.00 96.00 453 PRO A CA 1
ATOM 3607 C C . PRO A 1 453 ? -16.753 18.936 13.536 1.00 96.00 453 PRO A C 1
ATOM 3609 O O . PRO A 1 453 ? -16.659 20.144 13.756 1.00 96.00 453 PRO A O 1
ATOM 3612 N N . HIS A 1 454 ? -16.393 18.399 12.376 1.00 95.94 454 HIS A N 1
ATOM 3613 C CA . HIS A 1 454 ? -15.917 19.155 11.223 1.00 95.94 454 HIS A CA 1
ATOM 3614 C C . HIS A 1 454 ? -16.791 18.830 10.011 1.00 95.94 454 HIS A C 1
ATOM 3616 O O . HIS A 1 454 ? -16.714 17.759 9.406 1.00 95.94 454 HIS A O 1
ATOM 3622 N N . ALA A 1 455 ? -17.682 19.765 9.679 1.00 93.81 455 ALA A N 1
ATOM 3623 C CA . ALA A 1 455 ? -18.698 19.548 8.655 1.00 93.81 455 ALA A CA 1
ATOM 3624 C C . ALA A 1 455 ? -18.112 19.533 7.235 1.00 93.81 455 ALA A C 1
ATOM 3626 O O . ALA A 1 455 ? -18.528 18.714 6.412 1.00 93.81 455 ALA A O 1
ATOM 3627 N N . SER A 1 456 ? -17.163 20.431 6.945 1.00 94.69 456 SER A N 1
ATOM 3628 C CA . SER A 1 456 ? -16.550 20.572 5.621 1.00 94.69 456 SER A CA 1
ATOM 3629 C C . SER A 1 456 ? -15.250 21.383 5.651 1.00 94.69 456 SER A C 1
ATOM 3631 O O . SER A 1 456 ? -15.181 22.391 6.351 1.00 94.69 456 SER A O 1
ATOM 3633 N N . GLY A 1 457 ? -14.286 21.031 4.799 1.00 95.38 457 GLY A N 1
ATOM 3634 C CA . GLY A 1 457 ? -13.061 21.791 4.536 1.00 95.38 457 GLY A CA 1
ATOM 3635 C C . GLY A 1 457 ? -11.815 20.906 4.547 1.00 95.38 457 GLY A C 1
ATOM 3636 O O . GLY A 1 457 ? -11.761 19.927 5.281 1.00 95.38 457 GLY A O 1
ATOM 3637 N N . GLY A 1 458 ? -10.800 21.259 3.754 1.00 95.62 458 GLY A N 1
ATOM 3638 C CA . GLY A 1 458 ? -9.535 20.512 3.676 1.00 95.62 458 GLY A CA 1
ATOM 3639 C C . GLY A 1 458 ? -8.543 20.795 4.809 1.00 95.62 458 GLY A C 1
ATOM 3640 O O . GLY A 1 458 ? -7.466 20.211 4.827 1.00 95.62 458 GLY A O 1
ATOM 3641 N N . VAL A 1 459 ? -8.878 21.693 5.735 1.00 96.88 459 VAL A N 1
ATOM 3642 C CA . VAL A 1 459 ? -8.047 22.065 6.886 1.00 96.88 459 VAL A CA 1
ATOM 3643 C C . VAL A 1 459 ? -8.924 22.063 8.132 1.00 96.88 459 VAL A C 1
ATOM 3645 O O . VAL A 1 459 ? -10.020 22.628 8.108 1.00 96.88 459 VAL A O 1
ATOM 3648 N N . TYR A 1 460 ? -8.434 21.447 9.204 1.00 97.69 460 TYR A N 1
ATOM 3649 C CA . TYR A 1 460 ? -9.027 21.512 10.538 1.00 97.69 460 TYR A CA 1
ATOM 3650 C C . TYR A 1 460 ? -8.177 22.411 11.438 1.00 97.69 460 TYR A C 1
ATOM 3652 O O . TYR A 1 460 ? -6.952 22.287 11.457 1.00 97.69 460 TYR A O 1
ATOM 3660 N N . VAL A 1 461 ? -8.832 23.307 12.177 1.00 97.38 461 VAL A N 1
ATOM 3661 C CA . VAL A 1 461 ? -8.195 24.183 13.168 1.00 97.38 461 VAL A CA 1
ATOM 3662 C C . VAL A 1 461 ? -8.440 23.595 14.550 1.00 97.38 461 VAL A C 1
ATOM 3664 O O . VAL A 1 461 ? -9.596 23.407 14.939 1.00 97.38 461 VAL A O 1
ATOM 3667 N N . CYS A 1 462 ? -7.362 23.322 15.281 1.00 97.88 462 CYS A N 1
ATOM 3668 C CA . CYS A 1 462 ? -7.448 22.740 16.613 1.00 97.88 462 CYS A CA 1
ATOM 3669 C C . CYS A 1 462 ? -8.137 23.716 17.574 1.00 97.88 462 CYS A C 1
ATOM 3671 O O . CYS A 1 462 ? -7.884 24.923 17.545 1.00 97.88 462 CYS A O 1
ATOM 3673 N N . GLN A 1 463 ? -9.016 23.192 18.421 1.00 97.44 463 GLN A N 1
ATOM 3674 C CA . GLN A 1 463 ? -9.772 23.952 19.412 1.00 97.44 463 GLN A CA 1
ATOM 3675 C C . GLN A 1 463 ? -8.974 24.159 20.701 1.00 97.44 463 GLN A C 1
ATOM 3677 O O . GLN A 1 463 ? -9.195 25.148 21.400 1.00 97.44 463 GLN A O 1
ATOM 3682 N N . ASN A 1 464 ? -8.035 23.261 21.008 1.00 97.06 464 ASN A N 1
ATOM 3683 C CA . ASN A 1 464 ? -7.173 23.352 22.181 1.00 97.06 464 ASN A CA 1
ATOM 3684 C C . ASN A 1 464 ? -5.753 23.795 21.802 1.00 97.06 464 ASN A C 1
ATOM 3686 O O . ASN A 1 464 ? -5.142 23.254 20.881 1.00 97.06 464 ASN A O 1
ATOM 3690 N N . SER A 1 465 ? -5.200 24.748 22.561 1.00 94.81 465 SER A N 1
ATOM 3691 C CA . SER A 1 465 ? -3.822 25.237 22.382 1.00 94.81 465 SER A CA 1
ATOM 3692 C C . SER A 1 465 ? -2.756 24.187 22.680 1.00 94.81 465 SER A C 1
ATOM 3694 O O . SER A 1 465 ? -1.651 24.286 22.160 1.00 94.81 465 SER A O 1
ATOM 3696 N N . ASP A 1 466 ? -3.101 23.197 23.504 1.00 95.81 466 ASP A N 1
ATOM 3697 C CA . ASP A 1 466 ? -2.191 22.150 23.975 1.00 95.81 466 ASP A CA 1
ATOM 3698 C C . ASP A 1 466 ? -2.301 20.875 23.118 1.00 95.81 466 ASP A C 1
ATOM 3700 O O . ASP A 1 466 ? -1.791 19.817 23.488 1.00 95.81 466 ASP A O 1
ATOM 3704 N N . CYS A 1 467 ? -3.005 20.949 21.982 1.00 97.88 467 CYS A N 1
ATOM 3705 C CA . CYS A 1 467 ? -3.176 19.827 21.071 1.00 97.88 467 CYS A CA 1
ATOM 3706 C C . CYS A 1 467 ? -1.842 19.458 20.400 1.00 97.88 467 CYS A C 1
ATOM 3708 O O . CYS A 1 467 ? -1.238 20.266 19.697 1.00 97.88 467 CYS A O 1
ATOM 3710 N N . ALA A 1 468 ? -1.410 18.213 20.586 1.00 97.25 468 ALA A N 1
ATOM 3711 C CA . ALA A 1 468 ? -0.205 17.645 19.983 1.00 97.25 468 ALA A CA 1
ATOM 3712 C C . ALA A 1 468 ? -0.514 16.565 18.930 1.00 97.25 468 ALA A C 1
ATOM 3714 O O . ALA A 1 468 ? 0.351 16.212 18.129 1.00 97.25 468 ALA A O 1
ATOM 3715 N N . LEU A 1 469 ? -1.744 16.041 18.910 1.00 98.25 469 LEU A N 1
ATOM 3716 C CA . LEU A 1 469 ? -2.186 15.008 17.975 1.00 98.25 469 LEU A CA 1
ATOM 3717 C C . LEU A 1 469 ? -3.693 15.124 17.723 1.00 98.25 469 LEU A C 1
ATOM 3719 O O . LEU A 1 469 ? -4.460 15.388 18.650 1.00 98.25 469 LEU A O 1
ATOM 3723 N N . VAL A 1 470 ? -4.126 14.877 16.486 1.00 98.31 470 VAL A N 1
ATOM 3724 C CA . VAL A 1 470 ? -5.544 14.862 16.104 1.00 98.31 470 VAL A CA 1
ATOM 3725 C C . VAL A 1 470 ? -5.882 13.544 15.415 1.00 98.31 470 VAL A C 1
ATOM 3727 O O . VAL A 1 470 ? -5.368 13.258 14.336 1.00 98.31 470 VAL A O 1
ATOM 3730 N N . GLU A 1 471 ? -6.788 12.755 15.991 1.00 97.62 471 GLU A N 1
ATOM 3731 C CA . GLU A 1 471 ? -7.452 11.663 15.269 1.00 97.62 471 GLU A CA 1
ATOM 3732 C C . GLU A 1 471 ? -8.720 12.198 14.604 1.00 97.62 471 GLU A C 1
ATOM 3734 O O . GLU A 1 471 ? -9.699 12.524 15.270 1.00 97.62 471 GLU A O 1
ATOM 3739 N N . VAL A 1 472 ? -8.728 12.269 13.279 1.00 96.88 472 VAL A N 1
ATOM 3740 C CA . VAL A 1 472 ? -9.927 12.595 12.500 1.00 96.88 472 VAL A CA 1
ATOM 3741 C C . VAL A 1 472 ? -10.572 11.303 12.019 1.00 96.88 472 VAL A C 1
ATOM 3743 O O . VAL A 1 472 ? -9.900 10.471 11.410 1.00 96.88 472 VAL A O 1
ATOM 3746 N N . ILE A 1 473 ? -11.861 11.123 12.308 1.00 95.19 473 ILE A N 1
ATOM 3747 C CA . ILE A 1 473 ? -12.617 9.910 11.970 1.00 95.19 473 ILE A CA 1
ATOM 3748 C C . ILE A 1 473 ? -13.888 10.297 11.218 1.00 95.19 473 ILE A C 1
ATOM 3750 O O . ILE A 1 473 ? -14.565 11.261 11.581 1.00 95.19 473 ILE A O 1
ATOM 3754 N N . TYR A 1 474 ? -14.213 9.535 10.172 1.00 93.19 474 TYR A N 1
ATOM 3755 C CA . TYR A 1 474 ? -15.436 9.725 9.401 1.00 93.19 474 TYR A CA 1
ATOM 3756 C C . TYR A 1 474 ? -16.694 9.498 10.251 1.00 93.19 474 TYR A C 1
ATOM 3758 O O . TYR A 1 474 ? -16.769 8.558 11.041 1.00 93.19 474 TYR A O 1
ATOM 3766 N N . GLY A 1 475 ? -17.692 10.353 10.050 1.00 93.56 475 GLY A N 1
ATOM 3767 C CA . GLY A 1 475 ? -18.957 10.356 10.766 1.00 93.56 475 GLY A CA 1
ATOM 3768 C C . GLY A 1 475 ? -19.051 11.490 11.787 1.00 93.56 475 GLY A C 1
ATOM 3769 O O . GLY A 1 475 ? -18.080 11.864 12.453 1.00 93.56 475 GLY A O 1
ATOM 3770 N N . ALA A 1 476 ? -20.251 12.045 11.937 1.00 94.81 476 ALA A N 1
ATOM 3771 C CA . ALA A 1 476 ? -20.532 12.988 13.013 1.00 94.81 476 ALA A CA 1
ATOM 3772 C C . ALA A 1 476 ? -20.707 12.237 14.345 1.00 94.81 476 ALA A C 1
ATOM 3774 O O . ALA A 1 476 ? -21.475 11.275 14.424 1.00 94.81 476 ALA A O 1
ATOM 3775 N N . ALA A 1 477 ? -20.012 12.682 15.391 1.00 96.38 477 ALA A N 1
ATOM 3776 C CA . ALA A 1 477 ? -20.204 12.207 16.756 1.00 96.38 477 ALA A CA 1
ATOM 3777 C C . ALA A 1 477 ? -21.623 12.523 17.249 1.00 96.38 477 ALA A C 1
ATOM 3779 O O . ALA A 1 477 ? -22.045 13.681 17.258 1.00 96.38 477 ALA A O 1
ATOM 3780 N N . SER A 1 478 ? -22.363 11.489 17.644 1.00 95.62 478 SER A N 1
ATOM 3781 C CA . SER A 1 478 ? -23.754 11.602 18.083 1.00 95.62 478 SER A CA 1
ATOM 3782 C C . SER A 1 478 ? -24.120 10.454 19.024 1.00 95.62 478 SER A C 1
ATOM 3784 O O . SER A 1 478 ? -23.642 9.340 18.854 1.00 95.62 478 SER A O 1
ATOM 3786 N N . GLN A 1 479 ? -25.026 10.673 19.981 1.00 95.88 479 GLN A N 1
ATOM 3787 C CA . GLN A 1 479 ? -25.656 9.559 20.709 1.00 95.88 479 GLN A CA 1
ATOM 3788 C C . GLN A 1 479 ? -26.819 8.929 19.917 1.00 95.88 479 GLN A C 1
ATOM 3790 O O . GLN A 1 479 ? -27.368 7.917 20.337 1.00 95.88 479 GLN A O 1
ATOM 3795 N N . LEU A 1 480 ? -27.199 9.515 18.779 1.00 95.62 480 LEU A N 1
ATOM 3796 C CA . LEU A 1 480 ? -28.188 9.011 17.825 1.00 95.62 480 LEU A CA 1
ATOM 3797 C C . LEU A 1 480 ? -27.451 8.420 16.607 1.00 95.62 480 LEU A C 1
ATOM 3799 O O . LEU A 1 480 ? -27.053 9.190 15.720 1.00 95.62 480 LEU A O 1
ATOM 3803 N N . PRO A 1 481 ? -27.229 7.090 16.560 1.00 95.12 481 PRO A N 1
ATOM 3804 C CA . PRO A 1 481 ? -26.813 6.402 15.342 1.00 95.12 481 PRO A CA 1
ATOM 3805 C C . PRO A 1 481 ? -27.786 6.675 14.189 1.00 95.12 481 PRO A C 1
ATOM 3807 O O . PRO A 1 481 ? -28.975 6.906 14.421 1.00 95.12 481 PRO A O 1
ATOM 3810 N N . ASP A 1 482 ? -27.291 6.631 12.951 1.00 94.81 482 ASP A N 1
ATOM 3811 C CA . ASP A 1 482 ? -28.101 6.785 11.734 1.00 94.81 482 ASP A CA 1
ATOM 3812 C C . ASP A 1 482 ? -28.867 5.487 11.430 1.00 94.81 482 ASP A C 1
ATOM 3814 O O . ASP A 1 482 ? -28.607 4.795 10.443 1.00 94.81 482 ASP A O 1
ATOM 3818 N N . ASP A 1 483 ? -29.769 5.145 12.351 1.00 94.38 483 ASP A N 1
ATOM 3819 C CA . ASP A 1 483 ? -30.640 3.979 12.304 1.00 94.38 483 ASP A CA 1
ATOM 3820 C C . ASP A 1 483 ? -32.051 4.376 11.866 1.00 94.38 483 ASP A C 1
ATOM 3822 O O . ASP A 1 483 ? -32.684 5.259 12.455 1.00 94.38 483 ASP A O 1
ATOM 3826 N N . THR A 1 484 ? -32.600 3.626 10.917 1.00 93.00 484 THR A N 1
ATOM 3827 C CA . THR A 1 484 ? -34.016 3.699 10.556 1.00 93.00 484 THR A CA 1
ATOM 3828 C C . THR A 1 484 ? -34.709 2.395 10.911 1.00 93.00 484 THR A C 1
ATOM 3830 O O . THR A 1 484 ? -34.363 1.338 10.379 1.00 93.00 484 THR A O 1
ATOM 3833 N N . TYR A 1 485 ? -35.733 2.472 11.761 1.00 91.88 485 TYR A N 1
ATOM 3834 C CA . TYR A 1 485 ? -36.474 1.308 12.237 1.00 91.88 485 TYR A CA 1
ATOM 3835 C C . TYR A 1 485 ? -37.856 1.175 11.584 1.00 91.88 485 TYR A C 1
ATOM 3837 O O . TYR A 1 485 ? -38.573 2.163 11.414 1.00 91.88 485 TYR A O 1
ATOM 3845 N N . GLY A 1 486 ? -38.245 -0.058 11.246 1.00 89.81 486 GLY A N 1
ATOM 3846 C CA . GLY A 1 486 ? -39.621 -0.440 10.893 1.00 89.81 486 GLY A CA 1
ATOM 3847 C C . GLY A 1 486 ? -40.198 0.173 9.610 1.00 89.81 486 GLY A C 1
ATOM 3848 O O . GLY A 1 486 ? -41.381 -0.010 9.327 1.00 89.81 486 GLY A O 1
ATOM 3849 N N . GLN A 1 487 ? -39.403 0.904 8.825 1.00 89.50 487 GLN A N 1
ATOM 3850 C CA . GLN A 1 487 ? -39.845 1.491 7.558 1.00 89.50 487 GLN A CA 1
ATOM 3851 C C . GLN A 1 487 ? -39.857 0.431 6.449 1.00 89.50 487 GLN A C 1
ATOM 3853 O O . GLN A 1 487 ? -38.907 -0.337 6.314 1.00 89.50 487 GLN A O 1
ATOM 3858 N N . ALA A 1 488 ? -40.905 0.415 5.617 1.00 89.44 488 ALA A N 1
ATOM 3859 C CA . ALA A 1 488 ? -41.011 -0.515 4.484 1.00 89.44 488 ALA A CA 1
ATOM 3860 C C . ALA A 1 488 ? -40.008 -0.199 3.357 1.00 89.44 488 ALA A C 1
ATOM 3862 O O . ALA A 1 488 ? -39.520 -1.102 2.676 1.00 89.44 488 ALA A O 1
ATOM 3863 N N . SER A 1 489 ? -39.683 1.083 3.179 1.00 92.81 489 SER A N 1
ATOM 3864 C CA . SER A 1 489 ? -38.695 1.560 2.212 1.00 92.81 489 SER A CA 1
ATOM 3865 C C . SER A 1 489 ? -38.029 2.846 2.690 1.00 92.81 489 SER A C 1
ATOM 3867 O O . SER A 1 489 ? -38.662 3.630 3.399 1.00 92.81 489 SER A O 1
ATOM 3869 N N . GLN A 1 490 ? -36.800 3.108 2.247 1.00 93.75 490 GLN A N 1
ATOM 3870 C CA . GLN A 1 490 ? -36.068 4.335 2.563 1.00 93.75 490 GLN A CA 1
ATOM 3871 C C . GLN A 1 490 ? -35.070 4.731 1.470 1.00 93.75 490 GLN A C 1
ATOM 3873 O O . GLN A 1 490 ? -34.553 3.880 0.747 1.00 93.75 490 GLN A O 1
ATOM 3878 N N . VAL A 1 491 ? -34.767 6.026 1.383 1.00 94.06 491 VAL A N 1
ATOM 3879 C CA . VAL A 1 491 ? -33.701 6.550 0.516 1.00 94.06 491 VAL A CA 1
ATOM 3880 C C . VAL A 1 491 ? -32.351 6.347 1.202 1.00 94.06 491 VAL A C 1
ATOM 3882 O O . VAL A 1 491 ? -32.215 6.651 2.387 1.00 94.06 491 VAL A O 1
ATOM 3885 N N . ILE A 1 492 ? -31.359 5.864 0.458 1.00 93.00 492 ILE A N 1
ATOM 3886 C CA . ILE A 1 492 ? -29.983 5.670 0.928 1.00 93.00 492 ILE A CA 1
ATOM 3887 C C . ILE A 1 492 ? -29.007 6.532 0.112 1.00 93.00 492 ILE A C 1
ATOM 3889 O O . ILE A 1 492 ? -29.213 6.766 -1.078 1.00 93.00 492 ILE A O 1
ATOM 3893 N N . ASP A 1 493 ? -27.949 7.036 0.751 1.00 90.06 493 ASP A N 1
ATOM 3894 C CA . ASP A 1 493 ? -26.879 7.791 0.087 1.00 90.06 493 ASP A CA 1
ATOM 3895 C C . ASP A 1 493 ? -25.824 6.799 -0.423 1.00 90.06 493 ASP A C 1
ATOM 3897 O O . ASP A 1 493 ? -25.188 6.139 0.392 1.00 90.06 493 ASP A O 1
ATOM 3901 N N . PRO A 1 494 ? -25.578 6.688 -1.738 1.00 86.81 494 PRO A N 1
ATOM 3902 C CA . PRO A 1 494 ? -24.646 5.699 -2.286 1.00 86.81 494 PRO A CA 1
ATOM 3903 C C . PRO A 1 494 ? -23.176 5.915 -1.877 1.00 86.81 494 PRO A C 1
ATOM 3905 O O . PRO A 1 494 ? -22.317 5.124 -2.253 1.00 86.81 494 PRO A O 1
ATOM 3908 N N . ARG A 1 495 ? -22.860 6.994 -1.150 1.00 86.69 495 ARG A N 1
ATOM 3909 C CA . ARG A 1 495 ? -21.520 7.284 -0.612 1.00 86.69 495 ARG A CA 1
ATOM 3910 C C . ARG A 1 495 ? -21.327 6.802 0.828 1.00 86.69 495 ARG A C 1
ATOM 3912 O O . ARG A 1 495 ? -20.275 7.060 1.399 1.00 86.69 495 ARG A O 1
ATOM 3919 N N . LEU A 1 496 ? -22.340 6.181 1.429 1.00 90.56 496 LEU A N 1
ATOM 3920 C CA . LEU A 1 496 ? -22.289 5.638 2.784 1.00 90.56 496 LEU A CA 1
ATOM 3921 C C . LEU A 1 496 ? -22.350 4.118 2.752 1.00 90.56 496 LEU A C 1
ATOM 3923 O O . LEU A 1 496 ? -23.005 3.529 1.891 1.00 90.56 496 LEU A O 1
ATOM 3927 N N . ASP A 1 497 ? -21.715 3.501 3.739 1.00 91.50 497 ASP A N 1
ATOM 3928 C CA . ASP A 1 497 ? -21.840 2.071 3.995 1.00 91.50 497 ASP A CA 1
ATOM 3929 C C . ASP A 1 497 ? -23.108 1.815 4.816 1.00 91.50 497 ASP A C 1
ATOM 3931 O O . ASP A 1 497 ? -23.464 2.611 5.692 1.00 91.50 497 ASP A O 1
ATOM 3935 N N . TYR A 1 498 ? -23.776 0.691 4.550 1.00 93.31 498 TYR A N 1
ATOM 3936 C CA . TYR A 1 498 ? -25.019 0.306 5.215 1.00 93.31 498 TYR A CA 1
ATOM 3937 C C . TYR A 1 498 ? -24.983 -1.142 5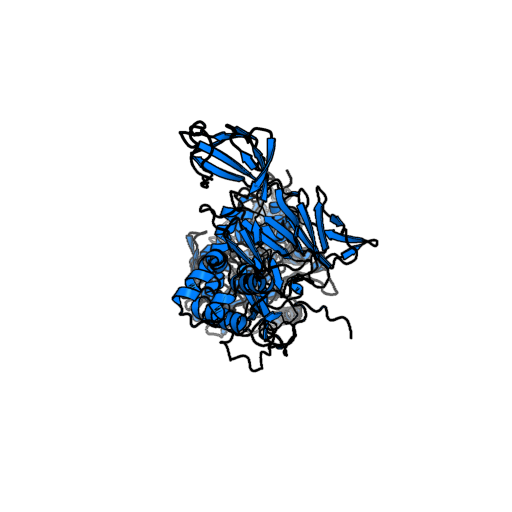.698 1.00 93.31 498 TYR A C 1
ATOM 3939 O O . TYR A 1 498 ? -24.440 -2.018 5.027 1.00 93.31 498 TYR A O 1
ATOM 3947 N N . ARG A 1 499 ? -25.642 -1.397 6.830 1.00 94.81 499 ARG A N 1
ATOM 3948 C CA . ARG A 1 499 ? -25.999 -2.740 7.300 1.00 94.81 499 ARG A CA 1
ATOM 3949 C C . ARG A 1 499 ? -27.499 -2.845 7.530 1.00 94.81 499 ARG A C 1
ATOM 3951 O O . ARG A 1 499 ? -28.139 -1.894 7.989 1.00 94.81 499 ARG A O 1
ATOM 3958 N N . MET A 1 500 ? -28.044 -4.009 7.211 1.00 96.44 500 MET A N 1
ATOM 3959 C CA . MET A 1 500 ? -29.469 -4.307 7.240 1.00 96.44 500 MET A CA 1
ATOM 3960 C C . MET A 1 500 ? -29.717 -5.400 8.270 1.00 96.44 500 MET A C 1
ATOM 3962 O O . MET A 1 500 ? -29.181 -6.496 8.149 1.00 96.44 500 MET A O 1
ATOM 3966 N N . TYR A 1 501 ? -30.560 -5.119 9.257 1.00 97.25 501 TYR A N 1
ATOM 3967 C CA . TYR A 1 501 ? -30.866 -6.036 10.346 1.00 97.25 501 TYR A CA 1
ATOM 3968 C C . TYR A 1 501 ? -32.361 -6.322 10.429 1.00 97.25 501 TYR A C 1
ATOM 3970 O O . TYR A 1 501 ? -33.202 -5.455 10.170 1.00 97.25 501 TYR A O 1
ATOM 3978 N N . THR A 1 502 ? -32.691 -7.532 10.867 1.00 96.69 502 THR A N 1
ATOM 3979 C CA . THR A 1 502 ? -34.067 -7.962 11.138 1.00 96.69 502 THR A CA 1
ATOM 3980 C C . THR A 1 502 ? -34.180 -8.608 12.510 1.00 96.69 502 THR A C 1
ATOM 3982 O O . THR A 1 502 ? -33.239 -9.256 12.961 1.00 96.69 502 THR A O 1
ATOM 3985 N N . CYS A 1 503 ? -35.335 -8.480 13.157 1.00 95.19 503 CYS A N 1
ATOM 3986 C CA . CYS A 1 503 ? -35.727 -9.318 14.291 1.00 95.19 503 CYS A CA 1
ATOM 3987 C C . CYS A 1 503 ? -37.217 -9.667 14.211 1.00 95.19 503 CYS A C 1
ATOM 3989 O O . CYS A 1 503 ? -37.994 -8.996 13.529 1.00 95.19 503 CYS A O 1
ATOM 3991 N N . ASP A 1 504 ? -37.627 -10.722 14.905 1.00 94.75 504 ASP A N 1
ATOM 3992 C CA . ASP A 1 504 ? -39.016 -11.174 14.882 1.00 94.75 504 ASP A CA 1
ATOM 3993 C C . ASP A 1 504 ? -39.921 -10.276 15.736 1.00 94.75 504 ASP A C 1
ATOM 3995 O O . ASP A 1 504 ? -39.519 -9.742 16.773 1.00 94.75 504 ASP A O 1
ATOM 3999 N N . ILE A 1 505 ? -41.181 -10.142 15.326 1.00 92.19 505 ILE A N 1
ATOM 4000 C CA . ILE A 1 505 ? -42.243 -9.506 16.108 1.00 92.19 505 ILE A CA 1
ATOM 4001 C C . ILE A 1 505 ? -42.988 -10.593 16.884 1.00 92.19 505 ILE A C 1
ATOM 4003 O O . ILE A 1 505 ? -43.478 -11.574 16.321 1.00 92.19 505 ILE A O 1
ATOM 4007 N N . ALA A 1 506 ? -43.113 -10.413 18.196 1.00 89.62 506 ALA A N 1
ATOM 4008 C CA . ALA A 1 506 ? -43.850 -11.325 19.055 1.00 89.62 506 ALA A CA 1
ATOM 4009 C C . ALA A 1 506 ? -45.335 -11.368 18.660 1.00 89.62 506 ALA A C 1
ATOM 4011 O O . ALA A 1 506 ? -46.046 -10.367 18.759 1.00 89.62 506 ALA A O 1
ATOM 4012 N N . SER A 1 507 ? -45.830 -12.554 18.300 1.00 82.69 507 SER A N 1
ATOM 4013 C CA . SER A 1 507 ? -47.203 -12.759 17.812 1.00 82.69 507 SER A CA 1
ATOM 4014 C C . SER A 1 507 ? -48.300 -12.360 18.808 1.00 82.69 507 SER A C 1
ATOM 4016 O O . SER A 1 507 ? -49.415 -12.051 18.398 1.00 82.69 507 SER A O 1
ATOM 4018 N N . VAL A 1 508 ? -47.993 -12.360 20.110 1.00 82.75 508 VAL A N 1
ATOM 4019 C CA . VAL A 1 508 ? -48.950 -12.047 21.184 1.00 82.75 508 VAL A CA 1
ATOM 4020 C C . VAL A 1 508 ? -48.976 -10.555 21.521 1.00 82.75 508 VAL A C 1
ATOM 4022 O O . VAL A 1 508 ? -50.044 -10.003 21.766 1.00 82.75 508 VAL A O 1
ATOM 4025 N N . THR A 1 509 ? -47.813 -9.898 21.571 1.00 83.75 509 THR A N 1
ATOM 4026 C CA . THR A 1 509 ? -47.700 -8.499 22.022 1.00 83.75 509 THR A CA 1
ATOM 4027 C C . THR A 1 509 ? -47.588 -7.503 20.872 1.00 83.75 509 THR A C 1
ATOM 4029 O O . THR A 1 509 ? -47.740 -6.306 21.109 1.00 83.75 509 THR A O 1
ATOM 4032 N N . GLY A 1 510 ? -47.299 -7.969 19.653 1.00 83.12 510 GLY A N 1
ATOM 4033 C CA . GLY A 1 510 ? -47.017 -7.121 18.495 1.00 83.12 510 GLY A CA 1
ATOM 4034 C C . GLY A 1 510 ? -45.722 -6.314 18.627 1.00 83.12 510 GLY A C 1
ATOM 4035 O O . GLY A 1 510 ? -45.514 -5.382 17.859 1.00 83.12 510 GLY A O 1
ATOM 4036 N N . LYS A 1 511 ? -44.865 -6.634 19.609 1.00 86.62 511 LYS A N 1
ATOM 4037 C CA . LYS A 1 511 ? -43.605 -5.923 19.866 1.00 86.62 511 LYS A CA 1
ATOM 4038 C C . LYS A 1 511 ? -42.401 -6.695 19.319 1.00 86.62 511 LYS A C 1
ATOM 4040 O O . LYS A 1 511 ? -42.425 -7.926 19.362 1.00 86.62 511 LYS A O 1
ATOM 4045 N N . PRO A 1 512 ? -41.341 -6.006 18.868 1.00 88.50 512 PRO A N 1
ATOM 4046 C CA . PRO A 1 512 ? -40.094 -6.654 18.470 1.00 88.50 512 PRO A CA 1
ATOM 4047 C C . PRO A 1 512 ? -39.485 -7.478 19.613 1.00 88.50 512 PRO A C 1
ATOM 4049 O O . PRO A 1 512 ? -39.481 -7.035 20.764 1.00 88.50 512 PRO A O 1
ATOM 4052 N N . LEU A 1 513 ? -38.954 -8.660 19.294 1.00 90.62 513 LEU A N 1
ATOM 4053 C CA . LEU A 1 513 ? -38.228 -9.528 20.230 1.00 90.62 513 LEU A CA 1
ATOM 4054 C C . LEU A 1 513 ? -36.788 -9.061 20.486 1.00 90.62 513 LEU A C 1
ATOM 4056 O O . LEU A 1 513 ? -36.188 -9.485 21.469 1.00 90.62 513 LEU A O 1
ATOM 4060 N N . LEU A 1 514 ? -36.257 -8.168 19.641 1.00 89.38 514 LEU A N 1
ATOM 4061 C CA . LEU A 1 514 ? -34.930 -7.541 19.770 1.00 89.38 514 LEU A CA 1
ATOM 4062 C C . LEU A 1 514 ? -33.740 -8.511 19.657 1.00 89.38 514 LEU A C 1
ATOM 4064 O O . LEU A 1 514 ? -32.605 -8.150 19.958 1.00 89.38 514 LEU A O 1
ATOM 4068 N N . ASN A 1 515 ? -33.986 -9.727 19.174 1.00 91.94 515 ASN A N 1
ATOM 4069 C CA . ASN A 1 515 ? -32.981 -10.702 18.767 1.00 91.94 515 ASN A CA 1
ATOM 4070 C C . ASN A 1 515 ? -32.536 -10.427 17.321 1.00 91.94 515 ASN A C 1
ATOM 4072 O O . ASN A 1 515 ? -32.937 -11.112 16.381 1.00 91.94 515 ASN A O 1
ATOM 4076 N N . TRP A 1 516 ? -31.756 -9.367 17.138 1.00 95.88 516 TRP A N 1
ATOM 4077 C CA . TRP A 1 516 ? -31.326 -8.917 15.817 1.00 95.88 516 TRP A CA 1
ATOM 4078 C C . TRP A 1 516 ? -30.467 -9.952 15.081 1.00 95.88 516 TRP A C 1
ATOM 4080 O O . TRP A 1 516 ? -29.722 -10.719 15.682 1.00 95.88 516 TRP A O 1
ATOM 4090 N N . THR A 1 517 ? -30.579 -9.962 13.757 1.00 96.62 517 THR A N 1
ATOM 4091 C CA . THR A 1 517 ? -29.755 -10.747 12.829 1.00 96.62 517 THR A CA 1
ATOM 4092 C C . THR A 1 517 ? -29.353 -9.848 11.666 1.00 96.62 517 THR A C 1
ATOM 4094 O O . THR A 1 517 ? -30.203 -9.115 11.155 1.00 96.62 517 THR A O 1
ATOM 4097 N N . ASP A 1 518 ? -28.083 -9.885 11.259 1.00 96.69 518 ASP A N 1
ATOM 4098 C CA . ASP A 1 518 ? -27.611 -9.203 10.049 1.00 96.69 518 ASP A CA 1
ATOM 4099 C C . ASP A 1 518 ? -28.070 -9.975 8.802 1.00 96.69 518 ASP A C 1
ATOM 4101 O O . ASP A 1 518 ? -27.836 -11.177 8.669 1.00 96.69 518 ASP A O 1
ATOM 4105 N N . VAL A 1 519 ? -28.746 -9.280 7.892 1.00 96.62 519 VAL A N 1
ATOM 4106 C CA . VAL A 1 519 ? -29.253 -9.811 6.620 1.00 96.62 519 VAL A CA 1
ATOM 4107 C C . VAL A 1 519 ? -28.689 -9.046 5.420 1.00 96.62 519 VAL A C 1
ATOM 4109 O O . VAL A 1 519 ? -29.227 -9.139 4.313 1.00 96.62 519 VAL A O 1
ATOM 4112 N N . THR A 1 520 ? -27.610 -8.287 5.620 1.00 94.25 520 THR A N 1
ATOM 4113 C CA . THR A 1 520 ? -26.890 -7.555 4.570 1.00 94.25 520 THR A CA 1
ATOM 4114 C C . THR A 1 520 ? -26.434 -8.510 3.463 1.00 94.25 520 THR A C 1
ATOM 4116 O O . THR A 1 520 ? -25.897 -9.584 3.721 1.00 94.25 520 THR A O 1
ATOM 4119 N N . GLY A 1 521 ? -26.683 -8.137 2.208 1.00 91.38 521 GLY A N 1
ATOM 4120 C CA . GLY A 1 521 ? -26.390 -8.949 1.022 1.00 91.38 521 GLY A CA 1
ATOM 4121 C C . GLY A 1 521 ? -27.397 -10.073 0.747 1.00 91.38 521 GLY A C 1
ATOM 4122 O O . GLY A 1 521 ? -27.240 -10.802 -0.231 1.00 91.38 521 GLY A O 1
ATOM 4123 N N . SER A 1 522 ? -28.437 -10.229 1.573 1.00 95.12 522 SER A N 1
ATOM 4124 C CA . SER A 1 522 ? -29.481 -11.237 1.358 1.00 95.12 522 SER A CA 1
ATOM 4125 C C . SER A 1 522 ? -30.558 -10.781 0.366 1.00 95.12 522 SER A C 1
ATOM 4127 O O . SER A 1 522 ? -30.672 -9.610 0.012 1.00 95.12 522 SER A O 1
ATOM 4129 N N . SER A 1 523 ? -31.425 -11.713 -0.035 1.00 95.94 523 SER A N 1
ATOM 4130 C CA . SER A 1 523 ? -32.591 -11.433 -0.881 1.00 95.94 523 SER A CA 1
ATOM 4131 C C . SER A 1 523 ? -33.786 -10.826 -0.128 1.00 95.94 523 SER A C 1
ATOM 4133 O O . SER A 1 523 ? -34.873 -10.735 -0.696 1.00 95.94 523 SER A O 1
ATOM 4135 N N . GLN A 1 524 ? -33.636 -10.470 1.153 1.00 96.38 524 GLN A N 1
ATOM 4136 C CA . GLN A 1 524 ? -34.728 -9.925 1.973 1.00 96.38 524 GLN A CA 1
ATOM 4137 C C . GLN A 1 524 ? -35.036 -8.450 1.688 1.00 96.38 524 GLN A C 1
ATOM 4139 O O . GLN A 1 524 ? -36.017 -7.916 2.201 1.00 96.38 524 GLN A O 1
ATOM 4144 N N . TYR A 1 525 ? -34.228 -7.785 0.868 1.00 96.56 525 TYR A N 1
ATOM 4145 C CA . TYR A 1 525 ? -34.457 -6.424 0.407 1.00 96.56 525 TYR A CA 1
ATOM 4146 C C . TYR A 1 525 ? -33.938 -6.259 -1.025 1.00 96.56 525 TYR A C 1
ATOM 4148 O O . TYR A 1 525 ? -33.182 -7.086 -1.533 1.00 96.56 525 TYR A O 1
ATOM 4156 N N . ALA A 1 526 ? -34.340 -5.174 -1.677 1.00 96.00 526 ALA A N 1
ATOM 4157 C CA . ALA A 1 526 ? -33.787 -4.737 -2.951 1.00 96.00 526 ALA A CA 1
ATOM 4158 C C . ALA A 1 526 ? -33.419 -3.254 -2.879 1.00 96.00 526 ALA A C 1
ATOM 4160 O O . ALA A 1 526 ? -34.106 -2.472 -2.221 1.00 96.00 526 ALA A O 1
ATOM 4161 N N . ILE A 1 527 ? -32.342 -2.874 -3.566 1.00 93.88 527 ILE A N 1
ATOM 4162 C CA . ILE A 1 527 ? -31.942 -1.478 -3.748 1.00 93.88 527 ILE A CA 1
ATOM 4163 C C . ILE A 1 527 ? -32.108 -1.143 -5.226 1.00 93.88 527 ILE A C 1
ATOM 4165 O O . ILE A 1 527 ? -31.443 -1.737 -6.074 1.00 93.88 527 ILE A O 1
ATOM 4169 N N . GLN A 1 528 ? -32.986 -0.193 -5.532 1.00 93.00 528 GLN A N 1
ATOM 4170 C CA . GLN A 1 528 ? -33.211 0.290 -6.892 1.00 93.00 528 GLN A CA 1
ATOM 4171 C C . GLN A 1 528 ? -33.263 1.817 -6.883 1.00 93.00 528 GLN A C 1
ATOM 4173 O O . GLN A 1 528 ? -33.958 2.405 -6.059 1.00 93.00 528 GLN A O 1
ATOM 4178 N N . ASP A 1 529 ? -32.482 2.455 -7.760 1.00 89.06 529 ASP A N 1
ATOM 4179 C CA . ASP A 1 529 ? -32.402 3.918 -7.897 1.00 89.06 529 ASP A CA 1
ATOM 4180 C C . ASP A 1 529 ? -32.156 4.666 -6.565 1.00 89.06 529 ASP A C 1
ATOM 4182 O O . ASP A 1 529 ? -32.712 5.733 -6.312 1.00 89.06 529 ASP A O 1
ATOM 4186 N N . GLY A 1 530 ? -31.321 4.092 -5.686 1.00 90.31 530 GLY A N 1
ATOM 4187 C CA . GLY A 1 530 ? -30.998 4.671 -4.373 1.00 90.31 530 GLY A CA 1
ATOM 4188 C C . GLY A 1 530 ? -32.089 4.496 -3.309 1.00 90.31 530 GLY A C 1
ATOM 4189 O O . GLY A 1 530 ? -32.024 5.132 -2.258 1.00 90.31 530 GLY A O 1
ATOM 4190 N N . ILE A 1 531 ? -33.086 3.643 -3.554 1.00 95.06 531 ILE A N 1
ATOM 4191 C CA . ILE A 1 531 ? -34.153 3.321 -2.602 1.00 95.06 531 ILE A CA 1
ATOM 4192 C C . ILE A 1 531 ? -34.019 1.864 -2.171 1.00 95.06 531 ILE A C 1
ATOM 4194 O O . ILE A 1 531 ? -34.108 0.953 -2.993 1.00 95.06 531 ILE A O 1
ATOM 4198 N N . LEU A 1 532 ? -33.849 1.646 -0.868 1.00 96.44 532 LEU A N 1
ATOM 4199 C CA . LEU A 1 532 ? -33.935 0.331 -0.243 1.00 96.44 532 LEU A CA 1
ATOM 4200 C C . LEU A 1 532 ? -35.402 0.004 0.042 1.00 96.44 532 LEU A C 1
ATOM 4202 O O . LEU A 1 532 ? -36.086 0.789 0.696 1.00 96.44 532 LEU A O 1
ATOM 4206 N N . THR A 1 533 ? -35.872 -1.156 -0.413 1.00 96.50 533 THR A N 1
ATOM 4207 C CA . THR A 1 533 ? -37.225 -1.678 -0.155 1.00 96.50 533 THR A CA 1
ATOM 4208 C C . THR A 1 533 ? -37.142 -3.087 0.419 1.00 96.50 533 THR A C 1
ATOM 4210 O O . THR A 1 533 ? -36.488 -3.955 -0.159 1.00 96.50 533 THR A O 1
ATOM 4213 N N . TRP A 1 534 ? -37.816 -3.325 1.542 1.00 96.69 534 TRP A N 1
ATOM 4214 C CA . TRP A 1 534 ? -37.873 -4.638 2.183 1.00 96.69 534 TRP A CA 1
ATOM 4215 C C . TRP A 1 534 ? -38.819 -5.590 1.436 1.00 96.69 534 TRP A C 1
ATOM 4217 O O . TRP A 1 534 ? -39.938 -5.225 1.082 1.00 96.69 534 TRP A O 1
ATOM 4227 N N . LEU A 1 535 ? -38.378 -6.829 1.221 1.00 96.06 535 LEU A N 1
ATOM 4228 C CA . LEU A 1 535 ? -39.098 -7.914 0.539 1.00 96.06 535 LEU A CA 1
ATOM 4229 C C . LEU A 1 535 ? -39.530 -9.003 1.538 1.00 96.06 535 LEU A C 1
ATOM 4231 O O . LEU A 1 535 ? -39.417 -10.200 1.276 1.00 96.06 535 LEU A O 1
ATOM 4235 N N . ILE A 1 536 ? -40.000 -8.573 2.708 1.00 93.94 536 ILE A N 1
ATOM 4236 C CA . ILE A 1 536 ? -40.383 -9.421 3.846 1.00 93.94 536 ILE A CA 1
ATOM 4237 C C . ILE A 1 536 ? -41.766 -9.032 4.382 1.00 93.94 536 ILE A C 1
ATOM 4239 O O . ILE A 1 536 ? -42.281 -7.950 4.100 1.00 93.94 536 ILE A O 1
ATOM 4243 N N . ASP A 1 537 ? -42.372 -9.923 5.169 1.00 91.25 537 ASP A N 1
ATOM 4244 C CA . ASP A 1 537 ? -43.642 -9.669 5.855 1.00 91.25 537 ASP A CA 1
ATOM 4245 C C . ASP A 1 537 ? -43.408 -8.759 7.074 1.00 91.25 537 ASP A C 1
ATOM 4247 O O . ASP A 1 537 ? -43.105 -9.223 8.176 1.00 91.25 537 ASP A O 1
ATOM 4251 N N . THR A 1 538 ? -43.558 -7.447 6.880 1.00 86.31 538 THR A N 1
ATOM 4252 C CA . THR A 1 538 ? -43.352 -6.422 7.922 1.00 86.31 538 THR A CA 1
ATOM 4253 C C . THR A 1 538 ? -44.348 -6.507 9.084 1.00 86.31 538 THR A C 1
ATOM 4255 O O . THR A 1 538 ? -44.190 -5.805 10.079 1.00 86.31 538 THR A O 1
ATOM 4258 N N . THR A 1 539 ? -45.360 -7.384 9.008 1.00 86.75 539 THR A N 1
ATOM 4259 C CA . THR A 1 539 ? -46.247 -7.687 10.146 1.00 86.75 539 THR A CA 1
ATOM 4260 C C . THR A 1 539 ? -45.654 -8.713 11.113 1.00 86.75 539 THR A C 1
ATOM 4262 O O . THR A 1 539 ? -46.111 -8.821 12.250 1.00 86.75 539 THR A O 1
ATOM 4265 N N . LYS A 1 540 ? -44.633 -9.461 10.677 1.00 91.25 540 LYS A N 1
ATOM 4266 C CA . LYS A 1 540 ? -43.947 -10.500 11.462 1.00 91.25 540 LYS A CA 1
ATOM 4267 C C . LYS A 1 540 ? -42.494 -10.170 11.753 1.00 91.25 540 LYS A C 1
ATOM 4269 O O . LYS A 1 540 ? -41.931 -10.738 12.682 1.00 91.25 540 LYS A O 1
ATOM 4274 N N . THR A 1 541 ? -41.900 -9.271 10.980 1.00 93.38 541 THR A N 1
ATOM 4275 C CA . THR A 1 541 ? -40.480 -8.946 11.066 1.00 93.38 541 THR A CA 1
ATOM 4276 C C . THR A 1 541 ? -40.299 -7.446 11.223 1.00 93.38 541 THR A C 1
ATOM 4278 O O . THR A 1 541 ? -40.840 -6.654 10.453 1.00 93.38 541 THR A O 1
ATOM 4281 N N . TYR A 1 542 ? -39.514 -7.065 12.223 1.00 93.94 542 TYR A N 1
ATOM 4282 C CA . TYR A 1 542 ? -39.090 -5.699 12.472 1.00 93.94 542 TYR A CA 1
ATOM 4283 C C . TYR A 1 542 ? -37.712 -5.465 11.859 1.00 93.94 542 TYR A C 1
ATOM 4285 O O . TYR A 1 542 ? -36.841 -6.333 11.920 1.00 93.94 542 TYR A O 1
ATOM 4293 N N . THR A 1 543 ? -37.513 -4.298 11.257 1.00 94.75 543 THR A N 1
ATOM 4294 C CA . THR A 1 543 ? -36.323 -3.981 10.462 1.00 94.75 543 THR A CA 1
ATOM 4295 C C . THR A 1 543 ? -35.532 -2.838 11.074 1.00 94.75 543 THR A C 1
ATOM 4297 O O . THR A 1 543 ? -36.101 -1.943 11.700 1.00 94.75 543 THR A O 1
ATOM 4300 N N . CYS A 1 544 ? -34.219 -2.856 10.874 1.00 94.94 544 CYS A N 1
ATOM 4301 C CA . CYS A 1 544 ? -33.327 -1.738 11.145 1.00 94.94 544 CYS A CA 1
ATOM 4302 C C . CYS A 1 544 ? -32.334 -1.613 9.991 1.00 94.94 544 CYS A C 1
ATOM 4304 O O . CYS A 1 544 ? -31.736 -2.605 9.577 1.00 94.94 544 CYS A O 1
ATOM 4306 N N . VAL A 1 545 ? -32.152 -0.407 9.465 1.00 96.12 545 VAL A N 1
ATOM 4307 C CA . VAL A 1 545 ? -31.052 -0.106 8.545 1.00 96.12 545 VAL A CA 1
ATOM 4308 C C . VAL A 1 545 ? -30.147 0.919 9.206 1.00 96.12 545 VAL A C 1
ATOM 4310 O O . VAL A 1 545 ? -30.628 1.989 9.570 1.00 96.12 545 VAL A O 1
ATOM 4313 N N . ARG A 1 546 ? -28.857 0.601 9.331 1.00 95.50 546 ARG A N 1
ATOM 4314 C CA . ARG A 1 546 ? -27.830 1.468 9.924 1.00 95.50 546 ARG A CA 1
ATOM 4315 C C . ARG A 1 546 ? -26.863 1.943 8.855 1.00 95.50 546 ARG A C 1
ATOM 4317 O O . ARG A 1 546 ? -26.384 1.112 8.085 1.00 95.50 546 ARG A O 1
ATOM 4324 N N . SER A 1 547 ? -26.528 3.229 8.850 1.00 95.06 547 SER A N 1
ATOM 4325 C CA . SER A 1 547 ? -25.423 3.767 8.045 1.00 95.06 547 SER A CA 1
ATOM 4326 C C . SER A 1 547 ? -24.224 4.184 8.903 1.00 95.06 547 SER A C 1
ATOM 4328 O O . SER A 1 547 ? -24.333 4.309 10.123 1.00 95.06 547 SER A O 1
ATOM 4330 N N . ASN A 1 548 ? -23.078 4.442 8.268 1.00 92.94 548 ASN A N 1
ATOM 4331 C CA . ASN A 1 548 ? -21.900 5.034 8.914 1.00 92.94 548 ASN A CA 1
ATOM 4332 C C . ASN A 1 548 ? -21.873 6.578 8.888 1.00 92.94 548 ASN A C 1
ATOM 4334 O O . ASN A 1 548 ? -20.828 7.177 9.144 1.00 92.94 548 ASN A O 1
ATOM 4338 N N . ARG A 1 549 ? -23.002 7.248 8.603 1.00 94.25 549 ARG A N 1
ATOM 4339 C CA . ARG A 1 549 ? -23.114 8.722 8.623 1.00 94.25 549 ARG A CA 1
ATOM 4340 C C . ARG A 1 549 ? -22.742 9.320 9.977 1.00 94.25 549 ARG A C 1
ATOM 4342 O O . ARG A 1 549 ? -22.183 10.419 10.026 1.00 94.25 549 ARG A O 1
ATOM 4349 N N . THR A 1 550 ? -23.088 8.628 11.058 1.00 95.44 550 THR A N 1
ATOM 4350 C CA . THR A 1 550 ? -22.776 9.017 12.433 1.00 95.44 550 THR A CA 1
ATOM 4351 C C . THR A 1 550 ? -22.005 7.906 13.134 1.00 95.44 550 THR A C 1
ATOM 4353 O O . THR A 1 550 ? -22.165 6.723 12.835 1.00 95.44 550 THR A O 1
ATOM 4356 N N . MET A 1 551 ? -21.160 8.299 14.083 1.00 95.19 551 MET A N 1
ATOM 4357 C CA . MET A 1 551 ? -20.562 7.385 15.056 1.00 95.19 551 MET A CA 1
ATOM 4358 C C . MET A 1 551 ? -21.264 7.565 16.397 1.00 95.19 551 MET A C 1
ATOM 4360 O O . MET A 1 551 ? -21.668 8.686 16.727 1.00 95.19 551 MET A O 1
ATOM 4364 N N . LEU A 1 552 ? -21.359 6.498 17.192 1.00 97.00 552 LEU A N 1
ATOM 4365 C CA . LEU A 1 552 ? -21.852 6.634 18.556 1.00 97.00 552 LEU A CA 1
ATOM 4366 C C . LEU A 1 552 ? -20.765 7.301 19.399 1.00 97.00 552 LEU A C 1
ATOM 4368 O O . LEU A 1 552 ? -19.702 6.722 19.615 1.00 97.00 552 LEU A O 1
ATOM 4372 N N . ALA A 1 553 ? -21.022 8.509 19.884 1.00 97.75 553 ALA A N 1
ATOM 4373 C CA . ALA A 1 553 ? -20.096 9.198 20.768 1.00 97.75 553 ALA A CA 1
ATOM 4374 C C . ALA A 1 553 ? -20.828 10.101 21.756 1.00 97.75 553 ALA A C 1
ATOM 4376 O O . ALA A 1 553 ? -21.734 10.849 21.385 1.00 97.75 553 ALA A O 1
ATOM 4377 N N . TYR A 1 554 ? -20.435 10.004 23.022 1.00 97.31 554 TYR A N 1
ATOM 4378 C CA . TYR A 1 554 ? -20.941 10.840 24.105 1.00 97.31 554 TYR A CA 1
ATOM 4379 C C . TYR A 1 554 ? -20.030 10.741 25.331 1.00 97.31 554 TYR A C 1
ATOM 4381 O O . TYR A 1 554 ? -19.245 9.801 25.479 1.00 97.31 554 TYR A O 1
ATOM 4389 N N . THR A 1 555 ? -20.166 11.713 26.231 1.00 97.62 555 THR A N 1
ATOM 4390 C CA . THR A 1 555 ? -19.446 11.756 27.506 1.00 97.62 555 THR A CA 1
ATOM 4391 C C . THR A 1 555 ? -20.430 11.660 28.666 1.00 97.62 555 THR A C 1
ATOM 4393 O O . THR A 1 555 ? -21.428 12.377 28.705 1.00 97.62 555 THR A O 1
ATOM 4396 N N . LEU A 1 556 ? -20.133 10.786 29.624 1.00 95.88 556 LEU A N 1
ATOM 4397 C CA . LEU A 1 556 ? -20.834 10.643 30.894 1.00 95.88 556 LEU A CA 1
ATOM 4398 C C . LEU A 1 556 ? -19.927 11.094 32.041 1.00 95.88 556 LEU A C 1
ATOM 4400 O O . LEU A 1 556 ? -18.709 10.950 31.977 1.00 95.88 556 LEU A O 1
ATOM 4404 N N . TYR A 1 557 ? -20.538 11.574 33.120 1.00 96.19 557 TYR A N 1
ATOM 4405 C CA . TYR A 1 557 ? -19.859 11.848 34.383 1.00 96.19 557 TYR A CA 1
ATOM 4406 C C . TYR A 1 557 ? -20.473 10.947 35.449 1.00 96.19 557 TYR A C 1
ATOM 4408 O O . TYR A 1 557 ? -21.601 11.175 35.887 1.00 96.19 557 TYR A O 1
ATOM 4416 N N . ILE A 1 558 ? -19.764 9.878 35.814 1.00 93.19 558 ILE A N 1
ATOM 4417 C CA . ILE A 1 558 ? -20.292 8.814 36.679 1.00 93.19 558 ILE A CA 1
ATOM 4418 C C . ILE A 1 558 ? -19.430 8.710 37.927 1.00 93.19 558 ILE A C 1
ATOM 4420 O O . ILE A 1 558 ? -18.213 8.583 37.841 1.00 93.19 558 ILE A O 1
ATOM 4424 N N . GLN A 1 559 ? -20.058 8.735 39.097 1.00 90.69 559 GLN A N 1
ATOM 4425 C CA . GLN A 1 559 ? -19.381 8.385 40.340 1.00 90.69 559 GLN A CA 1
ATOM 4426 C C . GLN A 1 559 ? -19.443 6.862 40.532 1.00 90.69 559 GLN A C 1
ATOM 4428 O O . GLN A 1 559 ? -20.541 6.310 40.430 1.00 90.69 559 GLN A O 1
ATOM 4433 N N . PRO A 1 560 ? -18.313 6.184 40.806 1.00 90.56 560 PRO A N 1
ATOM 4434 C CA . PRO A 1 560 ? -18.315 4.775 41.175 1.00 90.56 560 PRO A CA 1
ATOM 4435 C C . PRO A 1 560 ? -19.258 4.537 42.352 1.00 90.56 560 PRO A C 1
ATOM 4437 O O . PRO A 1 560 ? -19.203 5.252 43.354 1.00 90.56 560 PRO A O 1
ATOM 4440 N N . GLN A 1 561 ? -20.132 3.544 42.225 1.00 84.88 561 GLN A N 1
ATOM 4441 C CA . GLN A 1 561 ? -21.051 3.155 43.290 1.00 84.88 561 GLN A CA 1
ATOM 4442 C C . GLN A 1 561 ? -20.554 1.853 43.895 1.00 84.88 561 GLN A C 1
ATOM 4444 O O . GLN A 1 561 ? -20.283 0.904 43.165 1.00 84.88 561 GLN A O 1
ATOM 4449 N N . GLU A 1 562 ? -20.393 1.829 45.222 1.00 86.31 562 GLU A N 1
ATOM 4450 C CA . GLU A 1 562 ? -20.010 0.619 45.967 1.00 86.31 562 GLU A CA 1
ATOM 4451 C C . GLU A 1 562 ? -18.733 -0.038 45.394 1.00 86.31 562 GLU A C 1
ATOM 4453 O O . GLU A 1 562 ? -18.614 -1.257 45.294 1.00 86.31 562 GLU A O 1
ATOM 4458 N N . GLY A 1 563 ? -17.788 0.801 44.952 1.00 85.62 563 GLY A N 1
ATOM 4459 C CA . GLY A 1 563 ? -16.486 0.377 44.439 1.00 85.62 563 GLY A CA 1
ATOM 4460 C C . GLY A 1 563 ? -16.450 -0.089 42.979 1.00 85.62 563 GLY A C 1
ATOM 4461 O O . GLY A 1 563 ? -15.360 -0.331 42.458 1.00 85.62 563 GLY A O 1
ATOM 4462 N N . ILE A 1 564 ? -17.592 -0.179 42.295 1.00 93.12 564 ILE A N 1
ATOM 4463 C CA . ILE A 1 564 ? -17.683 -0.640 40.902 1.00 93.12 564 ILE A CA 1
ATOM 4464 C C . ILE A 1 564 ? -18.134 0.476 39.952 1.00 93.12 564 ILE A C 1
ATOM 4466 O O . ILE A 1 564 ? -18.734 1.475 40.359 1.00 93.12 564 ILE A O 1
ATOM 4470 N N . LEU A 1 565 ? -17.827 0.309 38.662 1.00 93.44 565 LEU A N 1
ATOM 4471 C CA . LEU A 1 565 ? -18.171 1.274 37.615 1.00 93.44 565 LEU A CA 1
ATOM 4472 C C . LEU A 1 565 ? -18.753 0.577 36.366 1.00 93.44 565 LEU A C 1
ATOM 4474 O O . LEU A 1 565 ? -18.110 0.565 35.311 1.00 93.44 565 LEU A O 1
ATOM 4478 N N . PRO A 1 566 ? -19.955 -0.027 36.474 1.00 94.44 566 PRO A N 1
ATOM 4479 C CA . PRO A 1 566 ? -20.663 -0.579 35.327 1.00 94.44 566 PRO A CA 1
ATOM 4480 C C . PRO A 1 566 ? -21.254 0.541 34.468 1.00 94.44 566 PRO A C 1
ATOM 4482 O O . PRO A 1 566 ? -21.903 1.460 34.970 1.00 94.44 566 PRO A O 1
ATOM 4485 N N . ILE A 1 567 ? -21.083 0.443 33.155 1.00 95.81 567 ILE A N 1
ATOM 4486 C CA . ILE A 1 567 ? -21.631 1.398 32.191 1.00 95.81 567 ILE A CA 1
ATOM 4487 C C . ILE A 1 567 ? -22.451 0.610 31.178 1.00 95.81 567 ILE A C 1
ATOM 4489 O O . ILE A 1 567 ? -21.919 -0.209 30.432 1.00 95.81 567 ILE A O 1
ATOM 4493 N N . THR A 1 568 ? -23.758 0.861 31.147 1.00 96.31 568 THR A N 1
ATOM 4494 C CA . THR A 1 568 ? -24.616 0.367 30.064 1.00 96.31 568 THR A CA 1
ATOM 4495 C C . THR A 1 568 ? -24.483 1.313 28.881 1.00 96.31 568 THR A C 1
ATOM 4497 O O . THR A 1 568 ? -24.746 2.509 29.016 1.00 96.31 568 THR A O 1
ATOM 4500 N N . ILE A 1 569 ? -24.078 0.796 27.726 1.00 96.88 569 ILE A N 1
ATOM 4501 C CA . ILE A 1 569 ? -23.996 1.580 26.498 1.00 96.88 569 ILE A CA 1
ATOM 4502 C C . ILE A 1 569 ? -25.419 1.880 26.023 1.00 96.88 569 ILE A C 1
ATOM 4504 O O . ILE A 1 569 ? -26.248 0.981 25.864 1.00 96.88 569 ILE A O 1
ATOM 4508 N N . GLN A 1 570 ? -25.708 3.161 25.815 1.00 96.06 570 GLN A N 1
ATOM 4509 C CA . GLN A 1 570 ? -27.032 3.652 25.455 1.00 96.06 570 GLN A CA 1
ATOM 4510 C C . GLN A 1 570 ? -26.979 4.390 24.127 1.00 96.06 570 GLN A C 1
ATOM 4512 O O . GLN A 1 570 ? -26.052 5.158 23.867 1.00 96.06 570 GLN A O 1
ATOM 4517 N N . GLN A 1 571 ? -28.022 4.206 23.326 1.00 95.56 571 GLN A N 1
ATOM 4518 C CA . GLN A 1 571 ? -28.230 4.939 22.086 1.00 95.56 571 GLN A CA 1
ATOM 4519 C C . GLN A 1 571 ? -29.578 5.655 22.120 1.00 95.56 571 GLN A C 1
ATOM 4521 O O . GLN A 1 571 ? -30.538 5.201 22.750 1.00 95.56 571 GLN A O 1
ATOM 4526 N N . GLN A 1 572 ? -29.648 6.780 21.424 1.00 95.56 572 GLN A N 1
ATOM 4527 C CA . GLN A 1 572 ? -30.905 7.392 21.038 1.00 95.56 572 GLN A CA 1
ATOM 4528 C C . GLN A 1 572 ? -31.396 6.739 19.743 1.00 95.56 572 GLN A C 1
ATOM 4530 O O . GLN A 1 572 ? -30.595 6.323 18.910 1.00 95.56 572 GLN A O 1
ATOM 4535 N N . GLY A 1 573 ? -32.707 6.657 19.557 1.00 91.25 573 GLY A N 1
ATOM 4536 C CA . GLY A 1 573 ? -33.311 6.185 18.313 1.00 91.25 573 GLY A CA 1
ATOM 4537 C C . GLY A 1 573 ? -34.710 6.751 18.129 1.00 91.25 573 GLY A C 1
ATOM 4538 O O . GLY A 1 573 ? -35.382 7.094 19.104 1.00 91.25 573 GLY A O 1
ATOM 4539 N N . ILE A 1 574 ? -35.141 6.865 16.874 1.00 87.50 574 ILE A N 1
ATOM 4540 C CA . ILE A 1 574 ? -36.503 7.275 16.530 1.00 87.50 574 ILE A CA 1
ATOM 4541 C C . ILE A 1 574 ? -37.338 6.005 16.364 1.00 87.50 574 ILE A C 1
ATOM 4543 O O . ILE A 1 574 ? -37.254 5.321 15.346 1.00 87.50 574 ILE A O 1
ATOM 4547 N N . LEU A 1 575 ? -38.132 5.690 17.383 1.00 81.44 575 LEU A N 1
ATOM 4548 C CA . LEU A 1 575 ? -39.044 4.548 17.410 1.00 81.44 575 LEU A CA 1
ATOM 4549 C C . LEU A 1 575 ? -40.474 5.087 17.421 1.00 81.44 575 LEU A C 1
ATOM 4551 O O . LEU A 1 575 ? -40.791 5.959 18.231 1.00 81.44 575 LEU A O 1
ATOM 4555 N N . ASP A 1 576 ? -41.317 4.617 16.499 1.00 76.56 576 ASP A N 1
ATOM 4556 C CA . ASP A 1 576 ? -42.699 5.094 16.333 1.00 76.56 576 ASP A CA 1
ATOM 4557 C C . ASP A 1 576 ? -42.808 6.634 16.246 1.00 76.56 576 ASP A C 1
ATOM 4559 O O . ASP A 1 576 ? -43.693 7.252 16.835 1.00 76.56 576 ASP A O 1
ATOM 4563 N N . TYR A 1 577 ? -41.882 7.265 15.510 1.00 78.94 577 TYR A N 1
ATOM 4564 C CA . TYR A 1 577 ? -41.768 8.725 15.338 1.00 78.94 577 TYR A CA 1
ATOM 4565 C C . TYR A 1 577 ? -41.424 9.521 16.611 1.00 78.94 577 TYR A C 1
ATOM 4567 O O . TYR A 1 577 ? -41.548 10.747 16.624 1.00 78.94 577 TYR A O 1
ATOM 4575 N N . VAL A 1 578 ? -40.946 8.857 17.667 1.00 87.06 578 VAL A N 1
ATOM 4576 C CA . VAL A 1 578 ? -40.527 9.491 18.925 1.00 87.06 578 VAL A CA 1
ATOM 4577 C C . VAL A 1 578 ? -39.054 9.199 19.201 1.00 87.06 578 VAL A C 1
ATOM 4579 O O . VAL A 1 578 ? -38.615 8.053 19.123 1.00 87.06 578 VAL A O 1
ATOM 4582 N N . LEU A 1 579 ? -38.293 10.236 19.560 1.00 91.69 579 LEU A N 1
ATOM 4583 C CA . LEU A 1 579 ? -36.912 10.093 20.018 1.00 91.69 579 LEU A CA 1
ATOM 4584 C C . LEU A 1 579 ? -36.888 9.483 21.425 1.00 91.69 579 LEU A C 1
ATOM 4586 O O . LEU A 1 579 ? -37.480 10.036 22.354 1.00 91.69 579 LEU A O 1
ATOM 4590 N N . GLN A 1 580 ? -36.192 8.364 21.587 1.00 93.44 580 GLN A N 1
ATOM 4591 C CA . GLN A 1 580 ? -36.078 7.644 22.856 1.00 93.44 580 GLN A CA 1
ATOM 4592 C C . GLN A 1 580 ? -34.619 7.285 23.135 1.00 93.44 580 GLN A C 1
ATOM 4594 O O . GLN A 1 580 ? -33.879 6.984 22.204 1.00 93.44 580 GLN A O 1
ATOM 4599 N N . LEU A 1 581 ? -34.223 7.289 24.412 1.00 94.19 581 LEU A N 1
ATOM 4600 C CA . LEU A 1 581 ? -32.932 6.782 24.885 1.00 94.19 581 LEU A CA 1
ATOM 4601 C C . LEU A 1 581 ? -33.128 5.372 25.445 1.00 94.19 581 LEU A C 1
ATOM 4603 O O . LEU A 1 581 ? -33.965 5.168 26.326 1.00 94.19 581 LEU A O 1
ATOM 4607 N N . PHE A 1 582 ? -32.361 4.405 24.955 1.00 93.81 582 PHE A N 1
ATOM 4608 C CA . PHE A 1 582 ? -32.464 3.013 25.383 1.00 93.81 582 PHE A CA 1
ATOM 4609 C C . PHE A 1 582 ? -31.108 2.306 25.330 1.00 93.81 582 PHE A C 1
ATOM 4611 O O . PHE A 1 582 ? -30.144 2.796 24.742 1.00 93.81 582 PHE A O 1
ATOM 4618 N N . SER A 1 583 ? -31.029 1.146 25.987 1.00 94.62 583 SER A N 1
ATOM 4619 C CA . SER A 1 583 ? -29.849 0.280 25.937 1.00 94.62 583 SER A CA 1
ATOM 4620 C C . SER A 1 583 ? -29.565 -0.128 24.496 1.00 94.62 583 SER A C 1
ATOM 4622 O O . SER A 1 583 ? -30.482 -0.549 23.791 1.00 94.62 583 SER A O 1
ATOM 4624 N N . MET A 1 584 ? -28.315 -0.017 24.058 1.00 94.69 584 MET A N 1
ATOM 4625 C CA . MET A 1 584 ? -27.935 -0.375 22.696 1.00 94.69 584 MET A CA 1
ATOM 4626 C C . MET A 1 584 ? -28.279 -1.841 22.410 1.00 94.69 584 MET A C 1
ATOM 4628 O O . MET A 1 584 ? -28.043 -2.712 23.245 1.00 94.69 584 MET A O 1
ATOM 4632 N N . GLN A 1 585 ? -28.877 -2.100 21.245 1.00 93.06 585 GLN A N 1
ATOM 4633 C CA . GLN A 1 585 ? -29.393 -3.427 20.877 1.00 93.06 585 GLN A CA 1
ATOM 4634 C C . GLN A 1 585 ? -28.555 -4.126 19.804 1.00 93.06 585 GLN A C 1
ATOM 4636 O O . GLN A 1 585 ? -28.504 -5.349 19.773 1.00 93.06 585 GLN A O 1
ATOM 4641 N N . ILE A 1 586 ? -27.908 -3.349 18.932 1.00 95.62 586 ILE A N 1
ATOM 4642 C CA . ILE A 1 586 ? -27.045 -3.836 17.854 1.00 95.62 586 ILE A CA 1
ATOM 4643 C C . ILE A 1 586 ? -25.666 -3.206 18.071 1.00 95.62 586 ILE A C 1
ATOM 4645 O O . ILE A 1 586 ? -25.584 -1.971 18.034 1.00 95.62 586 ILE A O 1
ATOM 4649 N N . PRO A 1 587 ? -24.600 -3.990 18.304 1.00 95.62 587 PRO A N 1
ATOM 4650 C CA . PRO A 1 587 ? -23.261 -3.451 18.502 1.00 95.62 587 PRO A CA 1
ATOM 4651 C C . PRO A 1 587 ? -22.715 -2.782 17.230 1.00 95.62 587 PRO A C 1
ATOM 4653 O O . PRO A 1 587 ? -23.188 -3.009 16.115 1.00 95.62 587 PRO A O 1
ATOM 4656 N N . MET A 1 588 ? -21.717 -1.922 17.404 1.00 94.50 588 MET A N 1
ATOM 4657 C CA . MET A 1 588 ? -20.916 -1.346 16.316 1.00 94.50 588 MET A CA 1
ATOM 4658 C C . MET A 1 588 ? -19.560 -2.067 16.210 1.00 94.50 588 MET A C 1
ATOM 4660 O O . MET A 1 588 ? -19.309 -3.042 16.918 1.00 94.50 588 MET A O 1
ATOM 4664 N N . GLY A 1 589 ? -18.688 -1.603 15.315 1.00 92.56 589 GLY A N 1
ATOM 4665 C CA . GLY A 1 589 ? -17.437 -2.285 14.973 1.00 92.56 589 GLY A CA 1
ATOM 4666 C C . GLY A 1 589 ? -16.279 -2.057 15.939 1.00 92.56 589 GLY A C 1
ATOM 4667 O O . GLY A 1 589 ? -15.696 -3.010 16.428 1.00 92.56 589 GLY A O 1
ATOM 4668 N N . GLN A 1 590 ? -15.926 -0.806 16.227 1.00 93.44 590 GLN A N 1
ATOM 4669 C CA . GLN A 1 590 ? -14.706 -0.462 16.968 1.00 93.44 590 GLN A CA 1
ATOM 4670 C C . GLN A 1 590 ? -15.017 0.469 18.137 1.00 93.44 590 GLN A C 1
ATOM 4672 O O . GLN A 1 590 ? -15.327 1.642 17.915 1.00 93.44 590 GLN A O 1
ATOM 4677 N N . LEU A 1 591 ? -14.976 -0.070 19.361 1.00 95.12 591 LEU A N 1
ATOM 4678 C CA . LEU A 1 591 ? -15.248 0.662 20.599 1.00 95.12 591 LEU A CA 1
ATOM 4679 C C . LEU A 1 591 ? -13.946 1.165 21.232 1.00 95.12 591 LEU A C 1
ATOM 4681 O O . LEU A 1 591 ? -13.114 0.377 21.679 1.00 95.12 591 LEU A O 1
ATOM 4685 N N . ASP A 1 592 ? -13.833 2.481 21.352 1.00 96.31 592 ASP A N 1
ATOM 4686 C CA . ASP A 1 592 ? -12.838 3.157 22.170 1.00 96.31 592 ASP A CA 1
ATOM 4687 C C . ASP A 1 592 ? -13.512 3.736 23.422 1.00 96.31 592 ASP A C 1
ATOM 4689 O O . ASP A 1 592 ? -14.527 4.440 23.351 1.00 96.31 592 ASP A O 1
ATOM 4693 N N . VAL A 1 593 ? -12.926 3.447 24.582 1.00 97.75 593 VAL A N 1
ATOM 4694 C CA . VAL A 1 593 ? -13.381 3.943 25.885 1.00 97.75 593 VAL A CA 1
ATOM 4695 C C . VAL A 1 593 ? -12.294 4.833 26.459 1.00 97.75 593 VAL A C 1
ATOM 4697 O O . VAL A 1 593 ? -11.139 4.422 26.546 1.00 97.75 593 VAL A O 1
ATOM 4700 N N . PHE A 1 594 ? -12.664 6.036 26.885 1.00 98.38 594 PHE A N 1
ATOM 4701 C CA . PHE A 1 594 ? -11.763 6.962 27.556 1.00 98.38 594 PHE A CA 1
ATOM 4702 C C . PHE A 1 594 ? -12.235 7.210 28.983 1.00 98.38 594 PHE A C 1
ATOM 4704 O O . PHE A 1 594 ? -13.393 7.570 29.193 1.00 98.38 594 PHE A O 1
ATOM 4711 N N . VAL A 1 595 ? -11.335 7.072 29.954 1.00 97.75 595 VAL A N 1
ATOM 4712 C CA . VAL A 1 595 ? -11.593 7.357 31.372 1.00 97.75 595 VAL A CA 1
ATOM 4713 C C . VAL A 1 595 ? -10.673 8.492 31.802 1.00 97.75 595 VAL A C 1
ATOM 4715 O O . VAL A 1 595 ? -9.452 8.357 31.756 1.00 97.75 595 VAL A O 1
ATOM 4718 N N . ASN A 1 596 ? -11.259 9.635 32.166 1.00 97.06 596 ASN A N 1
ATOM 4719 C CA . ASN A 1 596 ? -10.543 10.879 32.481 1.00 97.06 596 ASN A CA 1
ATOM 4720 C C . ASN A 1 596 ? -9.501 11.250 31.408 1.00 97.06 596 ASN A C 1
ATOM 4722 O O . ASN A 1 596 ? -8.372 11.628 31.711 1.00 97.06 596 ASN A O 1
ATOM 4726 N N . GLY A 1 597 ? -9.877 11.065 30.141 1.00 96.75 597 GLY A N 1
ATOM 4727 C CA . GLY A 1 597 ? -9.042 11.339 28.974 1.00 96.75 597 GLY A CA 1
ATOM 4728 C C . GLY A 1 597 ? -8.058 10.226 28.583 1.00 96.75 597 GLY A C 1
ATOM 4729 O O . GLY A 1 597 ? -7.558 10.248 27.461 1.00 96.75 597 GLY A O 1
ATOM 4730 N N . ARG A 1 598 ? -7.810 9.223 29.434 1.00 97.56 598 ARG A N 1
ATOM 4731 C CA . ARG A 1 5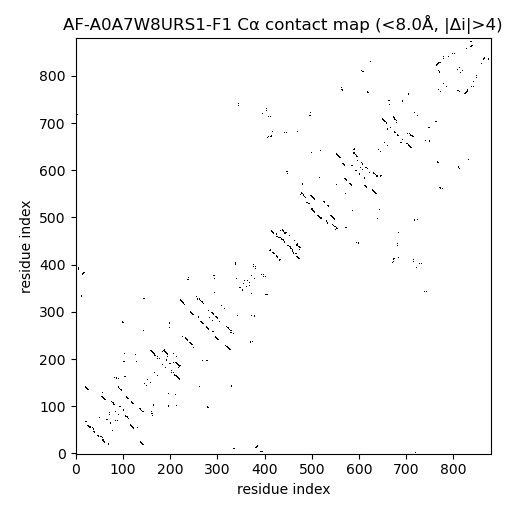98 ? -6.940 8.079 29.103 1.00 97.56 598 ARG A CA 1
ATOM 4732 C C . ARG A 1 598 ? -7.695 7.043 28.281 1.00 97.56 598 ARG A C 1
ATOM 4734 O O . ARG A 1 598 ? -8.801 6.667 28.656 1.00 97.56 598 ARG A O 1
ATOM 4741 N N . SER A 1 599 ? -7.097 6.549 27.203 1.00 97.62 599 SER A N 1
ATOM 4742 C CA . SER A 1 599 ? -7.656 5.476 26.375 1.00 97.62 599 SER A CA 1
ATOM 4743 C C . SER A 1 599 ? -7.525 4.116 27.050 1.00 97.62 599 SER A C 1
ATOM 4745 O O . SER A 1 599 ? -6.430 3.724 27.430 1.00 97.62 599 SER A O 1
ATOM 4747 N N . MET A 1 600 ? -8.611 3.359 27.117 1.00 97.38 600 MET A N 1
ATOM 4748 C CA . MET A 1 600 ? -8.661 2.041 27.748 1.00 97.38 600 MET A CA 1
ATOM 4749 C C . MET A 1 600 ? -8.609 0.915 26.707 1.00 97.38 600 MET A C 1
ATOM 4751 O O . MET A 1 600 ? -9.227 1.010 25.645 1.00 97.38 600 MET A O 1
ATOM 4755 N N . ILE A 1 601 ? -7.900 -0.164 27.027 1.00 96.25 601 ILE A N 1
ATOM 4756 C CA . ILE A 1 601 ? -7.775 -1.391 26.235 1.00 96.25 601 ILE A CA 1
ATOM 4757 C C . ILE A 1 601 ? -8.830 -2.399 26.706 1.00 96.25 601 ILE A C 1
ATOM 4759 O O . ILE A 1 601 ? -8.895 -2.754 27.884 1.00 96.25 601 ILE A O 1
ATOM 4763 N N . GLN A 1 602 ? -9.675 -2.869 25.788 1.00 94.25 602 GLN A N 1
ATOM 4764 C CA . GLN A 1 602 ? -10.684 -3.886 26.103 1.00 94.25 602 GLN A CA 1
ATOM 4765 C C . GLN A 1 602 ? -10.011 -5.207 26.494 1.00 94.25 602 GLN A C 1
ATOM 4767 O O . GLN A 1 602 ? -8.996 -5.581 25.914 1.00 94.25 602 GLN A O 1
ATOM 4772 N N . ASP A 1 603 ? -10.626 -5.925 27.428 1.00 92.94 603 ASP A N 1
ATOM 4773 C CA . ASP A 1 603 ? -10.173 -7.200 27.996 1.00 92.94 603 ASP A CA 1
ATOM 4774 C C . ASP A 1 603 ? -8.901 -7.078 28.866 1.00 92.94 603 ASP A C 1
ATOM 4776 O O . ASP A 1 603 ? -8.369 -8.080 29.342 1.00 92.94 603 ASP A O 1
ATOM 4780 N N . LEU A 1 604 ? -8.475 -5.838 29.147 1.00 95.06 604 LEU A N 1
ATOM 4781 C CA . LEU A 1 604 ? -7.446 -5.477 30.126 1.00 95.06 604 LEU A CA 1
ATOM 4782 C C . LEU A 1 604 ? -7.973 -4.403 31.093 1.00 95.06 604 LEU A C 1
ATOM 4784 O O . LEU A 1 604 ? -8.197 -4.666 32.273 1.00 95.06 604 LEU A O 1
ATOM 4788 N N . ASP A 1 605 ? -8.219 -3.198 30.579 1.00 96.88 605 ASP A N 1
ATOM 4789 C CA . ASP A 1 605 ? -8.647 -2.033 31.362 1.00 96.88 605 ASP A CA 1
ATOM 4790 C C . ASP A 1 605 ? -10.143 -2.041 31.653 1.00 96.88 605 ASP A C 1
ATOM 4792 O O . ASP A 1 605 ? -10.599 -1.524 32.678 1.00 96.88 605 ASP A O 1
ATOM 4796 N N . TYR A 1 606 ? -10.913 -2.623 30.736 1.00 96.44 606 TYR A N 1
ATOM 4797 C CA . TYR A 1 606 ? -12.338 -2.846 30.889 1.00 96.44 606 TYR A CA 1
ATOM 4798 C C . TYR A 1 606 ? -12.753 -4.163 30.246 1.00 96.44 606 TYR A C 1
ATOM 4800 O O . TYR A 1 606 ? -12.209 -4.557 29.218 1.00 96.44 606 TYR A O 1
ATOM 4808 N N . VAL A 1 607 ? -13.756 -4.826 30.814 1.00 96.38 607 VAL A N 1
ATOM 4809 C CA . VAL A 1 607 ? -14.357 -6.030 30.223 1.00 96.38 607 VAL A CA 1
ATOM 4810 C C . VAL A 1 607 ? -15.738 -5.684 29.694 1.00 96.38 607 VAL A C 1
ATOM 4812 O O . VAL A 1 607 ? -16.534 -5.041 30.382 1.00 96.38 607 VAL A O 1
ATOM 4815 N N . MET A 1 608 ? -16.037 -6.122 28.473 1.00 94.88 608 MET A N 1
ATOM 4816 C CA . MET A 1 608 ? -17.338 -5.912 27.850 1.00 94.88 608 MET A CA 1
ATOM 4817 C C . MET A 1 608 ? -18.164 -7.200 27.835 1.00 94.88 608 MET A C 1
ATOM 4819 O O . MET A 1 608 ? -17.718 -8.259 27.388 1.00 94.88 608 MET A O 1
ATOM 4823 N N . ARG A 1 609 ? -19.420 -7.079 28.260 1.00 94.75 609 ARG A N 1
ATOM 4824 C CA . ARG A 1 609 ? -20.502 -8.039 28.030 1.00 94.75 609 ARG A CA 1
ATOM 4825 C C . ARG A 1 609 ? -21.676 -7.245 27.481 1.00 94.75 609 ARG A C 1
ATOM 4827 O O . ARG A 1 609 ? -22.450 -6.678 28.247 1.00 94.75 609 ARG A O 1
ATOM 4834 N N . PHE A 1 610 ? -21.729 -7.128 26.153 1.00 94.25 610 PHE A N 1
ATOM 4835 C CA . PHE A 1 610 ? -22.646 -6.222 25.464 1.00 94.25 610 PHE A CA 1
ATOM 4836 C C . PHE A 1 610 ? -24.083 -6.345 26.010 1.00 94.25 610 PHE A C 1
ATOM 4838 O O . PHE A 1 610 ? -24.590 -7.466 26.103 1.00 94.25 610 PHE A O 1
ATOM 4845 N N . PRO A 1 611 ? -24.738 -5.227 26.386 1.00 95.44 611 PRO A N 1
ATOM 4846 C CA . PRO A 1 611 ? -24.332 -3.827 26.190 1.00 95.44 611 PRO A CA 1
ATOM 4847 C C . PRO A 1 611 ? -23.602 -3.178 27.382 1.00 95.44 611 PRO A C 1
ATOM 4849 O O . PRO A 1 611 ? -23.501 -1.955 27.436 1.00 95.44 611 PRO A O 1
ATOM 4852 N N . VAL A 1 612 ? -23.107 -3.948 28.352 1.00 96.50 612 VAL A N 1
ATOM 4853 C CA . VAL A 1 612 ? -22.446 -3.429 29.561 1.00 96.50 612 VAL A CA 1
ATOM 4854 C C . VAL A 1 612 ? -20.923 -3.523 29.449 1.00 96.50 612 VAL A C 1
ATOM 4856 O O . VAL A 1 612 ? -20.382 -4.550 29.037 1.00 96.50 612 VAL A O 1
ATOM 4859 N N . ILE A 1 613 ? -20.223 -2.470 29.870 1.00 96.88 613 ILE A N 1
ATOM 4860 C CA . ILE A 1 613 ? -18.779 -2.493 30.141 1.00 96.88 613 ILE A CA 1
ATOM 4861 C C . ILE A 1 613 ? -18.517 -2.289 31.635 1.00 96.88 613 ILE A C 1
ATOM 4863 O O . ILE A 1 613 ? -19.252 -1.563 32.305 1.00 96.88 613 ILE A O 1
ATOM 4867 N N . MET A 1 614 ? -17.461 -2.913 32.149 1.00 96.62 614 MET A N 1
ATOM 4868 C CA . MET A 1 614 ? -16.975 -2.736 33.519 1.00 96.62 614 MET A CA 1
ATOM 4869 C C . MET A 1 614 ? -15.537 -2.229 33.479 1.00 96.62 614 MET A C 1
ATOM 4871 O O . MET A 1 614 ? -14.684 -2.899 32.899 1.00 96.62 614 MET A O 1
ATOM 4875 N N . ILE A 1 615 ? -15.271 -1.068 34.080 1.00 96.88 615 ILE A N 1
ATOM 4876 C CA . ILE A 1 615 ? -13.911 -0.522 34.193 1.00 96.88 615 ILE A CA 1
ATOM 4877 C C . ILE A 1 615 ? -13.190 -1.186 35.369 1.00 96.88 615 ILE A C 1
ATOM 4879 O O . ILE A 1 615 ? -13.679 -1.123 36.494 1.00 96.88 615 ILE A O 1
ATOM 4883 N N . ASN A 1 616 ? -12.010 -1.753 35.110 1.00 95.19 616 ASN A N 1
ATOM 4884 C CA . ASN A 1 616 ? -11.180 -2.463 36.089 1.00 95.19 616 ASN A CA 1
ATOM 4885 C C . ASN A 1 616 ? -9.814 -1.786 36.323 1.00 95.19 616 ASN A C 1
ATOM 4887 O O . ASN A 1 616 ? -9.040 -2.231 37.170 1.00 95.19 616 ASN A O 1
ATOM 4891 N N . ASN A 1 617 ? -9.487 -0.726 35.581 1.00 95.00 617 ASN A N 1
ATOM 4892 C CA . ASN A 1 617 ? -8.207 -0.026 35.687 1.00 95.00 617 ASN A CA 1
ATOM 4893 C C . ASN A 1 617 ? -8.177 0.941 36.882 1.00 95.00 617 ASN A C 1
ATOM 4895 O O . ASN A 1 617 ? -9.001 1.848 36.969 1.00 95.00 617 ASN A O 1
ATOM 4899 N N . VAL A 1 618 ? -7.196 0.788 37.777 1.00 93.00 618 VAL A N 1
ATOM 4900 C CA . VAL A 1 618 ? -7.051 1.657 38.960 1.00 93.00 618 VAL A CA 1
ATOM 4901 C C . VAL A 1 618 ? -6.399 2.994 38.605 1.00 93.00 618 VAL A C 1
ATOM 4903 O O . VAL A 1 618 ? -6.844 4.040 39.069 1.00 93.00 618 VAL A O 1
ATOM 4906 N N . SER A 1 619 ? -5.358 2.974 37.772 1.00 91.25 619 SER A N 1
ATOM 4907 C CA . SER A 1 619 ? -4.577 4.160 37.384 1.00 91.25 619 SER A CA 1
ATOM 4908 C C . SER A 1 619 ? -5.369 5.185 36.569 1.00 91.25 619 SER A C 1
ATOM 4910 O O . SER A 1 619 ? -4.981 6.351 36.508 1.00 91.25 619 SER A O 1
ATOM 4912 N N . ALA A 1 620 ? -6.453 4.766 35.920 1.00 92.81 620 ALA A N 1
ATOM 4913 C CA . ALA A 1 620 ? -7.324 5.646 35.150 1.00 92.81 620 ALA A CA 1
ATOM 4914 C C . ALA A 1 620 ? -8.316 6.432 36.026 1.00 92.81 620 ALA A C 1
ATOM 4916 O O . ALA A 1 620 ? -8.846 7.458 35.594 1.00 92.81 620 ALA A O 1
ATOM 4917 N N . LEU A 1 621 ? -8.569 5.975 37.257 1.00 93.31 621 LEU A N 1
ATOM 4918 C CA . LEU A 1 621 ? -9.526 6.593 38.171 1.00 93.31 621 LEU A CA 1
ATOM 4919 C C . LEU A 1 621 ? -8.875 7.733 38.962 1.00 93.31 621 LEU A C 1
ATOM 4921 O O . LEU A 1 621 ? -7.786 7.602 39.515 1.00 93.31 621 LEU A O 1
ATOM 4925 N N . SER A 1 622 ? -9.581 8.855 39.074 1.00 91.75 622 SER A N 1
ATOM 4926 C CA . SER A 1 622 ? -9.151 10.027 39.838 1.00 91.75 622 SER A CA 1
ATOM 4927 C C . SER A 1 622 ? -10.032 10.195 41.074 1.00 91.75 622 SER A C 1
ATOM 4929 O O . SER A 1 622 ? -11.165 10.663 40.953 1.00 91.75 622 SER A O 1
ATOM 4931 N N . PHE A 1 623 ? -9.496 9.870 42.257 1.00 86.06 623 PHE A N 1
ATOM 4932 C CA . PHE A 1 623 ? -10.194 9.946 43.554 1.00 86.06 623 PHE A CA 1
ATOM 4933 C C . PHE A 1 623 ? -11.618 9.346 43.499 1.00 86.06 623 PHE A C 1
ATOM 4935 O O . PHE A 1 623 ? -12.595 10.059 43.747 1.00 86.06 623 PHE A O 1
ATOM 4942 N N . PRO A 1 624 ? -11.760 8.059 43.121 1.00 86.81 624 PRO A N 1
ATOM 4943 C CA . PRO A 1 624 ? -13.052 7.440 42.804 1.00 86.81 624 PRO A CA 1
ATOM 4944 C C . PRO A 1 624 ? -14.063 7.423 43.958 1.00 86.81 624 PRO A C 1
ATOM 4946 O O . PRO A 1 624 ? -15.258 7.301 43.708 1.00 86.81 624 PRO A O 1
ATOM 4949 N N . GLN A 1 625 ? -13.618 7.580 45.203 1.00 84.50 625 GLN A N 1
ATOM 4950 C CA . GLN A 1 625 ? -14.496 7.703 46.364 1.00 84.50 625 GLN A CA 1
ATOM 4951 C C . GLN A 1 625 ? -15.183 9.079 46.470 1.00 84.50 625 GLN A C 1
ATOM 4953 O O . GLN A 1 625 ? -16.296 9.162 46.984 1.00 84.50 625 GLN A O 1
ATOM 4958 N N . ASP A 1 626 ? -14.570 10.135 45.921 1.00 85.19 626 ASP A N 1
ATOM 4959 C CA . ASP A 1 626 ? -15.000 11.530 46.121 1.00 85.19 626 ASP A CA 1
ATOM 4960 C C . ASP A 1 626 ? -15.392 12.256 44.824 1.00 85.19 626 ASP A C 1
ATOM 4962 O O . ASP A 1 626 ? -15.934 13.363 44.872 1.00 85.19 626 ASP A O 1
ATOM 4966 N N . ARG A 1 627 ? -15.082 11.690 43.648 1.00 89.50 627 ARG A N 1
ATOM 4967 C CA . ARG A 1 627 ? -15.246 12.377 42.358 1.00 89.50 627 ARG A CA 1
ATOM 4968 C C . ARG A 1 627 ? -15.961 11.535 41.313 1.00 89.50 627 ARG A C 1
ATOM 4970 O O . ARG A 1 627 ? -15.745 10.330 41.184 1.00 89.50 627 ARG A O 1
ATOM 4977 N N . GLN A 1 628 ? -16.758 12.223 40.498 1.00 94.00 628 GLN A N 1
ATOM 4978 C CA . GLN A 1 628 ? -17.238 11.682 39.232 1.00 94.00 628 GLN A CA 1
ATOM 4979 C C . GLN A 1 628 ? -16.063 11.473 38.274 1.00 94.00 628 GLN A C 1
ATOM 4981 O O . GLN A 1 628 ? -15.157 12.301 38.191 1.00 94.00 628 GLN A O 1
ATOM 4986 N N . GLN A 1 629 ? -16.110 10.365 37.549 1.00 95.38 629 GLN A N 1
ATOM 4987 C CA . GLN A 1 629 ? -15.170 10.000 36.504 1.00 95.38 629 GLN A CA 1
ATOM 4988 C C . GLN A 1 629 ? -15.773 10.388 35.159 1.00 95.38 629 GLN A C 1
ATOM 4990 O O . GLN A 1 629 ? -16.950 10.116 34.897 1.00 95.38 629 GLN A O 1
ATOM 4995 N N . GLN A 1 630 ? -14.976 11.032 34.313 1.00 97.38 630 GLN A N 1
ATOM 4996 C CA . GLN A 1 630 ? -15.385 11.374 32.959 1.00 97.38 630 GLN A CA 1
ATOM 4997 C C . GLN A 1 630 ? -15.186 10.155 32.061 1.00 97.38 630 GLN A C 1
ATOM 4999 O O . GLN A 1 630 ? -14.054 9.739 31.822 1.00 97.38 630 GLN A O 1
ATOM 5004 N N . ILE A 1 631 ? -16.277 9.603 31.543 1.00 97.62 631 ILE A N 1
ATOM 5005 C CA . ILE A 1 631 ? -16.262 8.464 30.629 1.00 97.62 631 ILE A CA 1
ATOM 5006 C C . ILE A 1 631 ? -16.677 8.965 29.256 1.00 97.62 631 ILE A C 1
ATOM 5008 O O . ILE A 1 631 ? -17.827 9.349 29.067 1.00 97.62 631 ILE A O 1
ATOM 5012 N N . THR A 1 632 ? -15.764 8.956 28.294 1.00 98.25 632 THR A N 1
ATOM 5013 C CA . THR A 1 632 ? -16.101 9.253 26.898 1.00 98.25 632 THR A CA 1
ATOM 5014 C C . THR A 1 632 ? -16.093 7.963 26.103 1.00 98.25 632 THR A C 1
ATOM 5016 O O . THR A 1 632 ? -15.13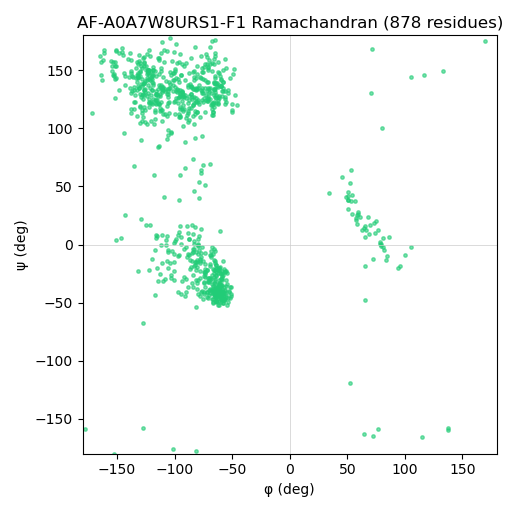9 7.192 26.177 1.00 98.25 632 THR A O 1
ATOM 5019 N N . LEU A 1 633 ? -17.166 7.720 25.361 1.00 97.62 633 LEU A N 1
ATOM 5020 C CA . LEU A 1 633 ? -17.286 6.575 24.470 1.00 97.62 633 LEU A CA 1
ATOM 5021 C C . LEU A 1 633 ? -17.192 7.054 23.028 1.00 97.62 633 LEU A C 1
ATOM 5023 O O . LEU A 1 633 ? -17.748 8.098 22.682 1.00 97.62 633 LEU A O 1
ATOM 5027 N N . ARG A 1 634 ? -16.510 6.267 22.202 1.00 96.38 634 ARG A N 1
ATOM 5028 C CA . ARG A 1 634 ? -16.463 6.410 20.750 1.00 96.38 634 ARG A CA 1
ATOM 5029 C C . ARG A 1 634 ? -16.628 5.031 20.140 1.00 96.38 634 ARG A C 1
ATOM 5031 O O . ARG A 1 634 ? -15.790 4.168 20.358 1.00 96.38 634 ARG A O 1
ATOM 5038 N N . TRP A 1 635 ? -17.694 4.812 19.383 1.00 95.50 635 TRP A N 1
ATOM 5039 C CA . TRP A 1 635 ? -17.963 3.531 18.744 1.00 95.50 635 TRP A CA 1
ATOM 5040 C C . TRP A 1 635 ? -18.276 3.738 17.265 1.00 95.50 635 TRP A C 1
ATOM 5042 O O . TRP A 1 635 ? -19.209 4.457 16.905 1.00 95.50 635 TRP A O 1
ATOM 5052 N N . THR A 1 636 ? -17.447 3.151 16.406 1.00 93.94 636 THR A N 1
ATOM 5053 C CA . THR A 1 636 ? -17.449 3.395 14.955 1.00 93.94 636 THR A CA 1
ATOM 5054 C C . THR A 1 636 ? -17.622 2.096 14.169 1.00 93.94 636 THR A C 1
ATOM 5056 O O . THR A 1 636 ? -17.449 1.003 14.710 1.00 93.94 636 THR A O 1
ATOM 5059 N N . GLY A 1 637 ? -17.974 2.203 12.885 1.00 92.06 637 GLY A N 1
ATOM 5060 C CA . GLY A 1 637 ? -18.105 1.053 11.986 1.00 92.06 637 GLY A CA 1
ATOM 5061 C C . GLY A 1 637 ? -19.222 0.076 12.370 1.00 92.06 637 GLY A C 1
ATOM 5062 O O . GLY A 1 637 ? -20.119 0.390 13.156 1.00 92.06 637 GLY A O 1
ATOM 5063 N N . PHE A 1 638 ? -19.159 -1.133 11.817 1.00 93.12 638 PHE A N 1
ATOM 5064 C CA . PHE A 1 638 ? -20.172 -2.173 11.999 1.00 93.12 638 PHE A CA 1
ATOM 5065 C C . PHE A 1 638 ? -19.582 -3.410 12.671 1.00 93.12 638 PHE A C 1
ATOM 5067 O O . PHE A 1 638 ? -18.396 -3.696 12.518 1.00 93.12 638 PHE A O 1
ATOM 5074 N N . CYS A 1 639 ? -20.413 -4.124 13.428 1.00 93.38 639 CYS A N 1
ATOM 5075 C CA . CYS A 1 639 ? -20.069 -5.440 13.951 1.00 93.38 639 CYS A CA 1
ATOM 5076 C C . CYS A 1 639 ? -20.000 -6.488 12.823 1.00 93.38 639 CYS A C 1
ATOM 5078 O O . CYS A 1 639 ? -20.395 -6.227 11.682 1.00 93.38 639 CYS A O 1
ATOM 5080 N N . ASN A 1 640 ? -19.495 -7.677 13.149 1.00 92.00 640 ASN A N 1
ATOM 5081 C CA . ASN A 1 640 ? -19.546 -8.833 12.259 1.00 92.00 640 ASN A CA 1
ATOM 5082 C C . ASN A 1 640 ? -21.002 -9.265 12.019 1.00 92.00 640 ASN A C 1
ATOM 5084 O O . ASN A 1 640 ? -21.907 -8.909 12.775 1.00 92.00 640 ASN A O 1
ATOM 5088 N N . SER A 1 641 ? -21.239 -10.094 11.000 1.00 91.38 641 SER A N 1
ATOM 5089 C CA . SER A 1 641 ? -22.594 -10.564 10.662 1.00 91.38 641 SER A CA 1
ATOM 5090 C C . SER A 1 641 ? -23.255 -11.401 11.769 1.00 91.38 641 SER A C 1
ATOM 5092 O O . SER A 1 641 ? -24.474 -11.537 11.804 1.00 91.38 641 SER A O 1
ATOM 5094 N N . ASP A 1 642 ? -22.461 -11.967 12.680 1.00 93.81 642 ASP A N 1
ATOM 5095 C CA . ASP A 1 642 ? -22.920 -12.671 13.886 1.00 93.81 642 ASP A CA 1
ATOM 5096 C C . ASP A 1 642 ? -23.111 -11.742 15.103 1.00 93.81 642 ASP A C 1
ATOM 5098 O O . ASP A 1 642 ? -23.312 -12.215 16.221 1.00 93.81 642 ASP A O 1
ATOM 5102 N N . LEU A 1 643 ? -23.046 -10.422 14.892 1.00 93.38 643 LEU A N 1
ATOM 5103 C CA . LEU A 1 643 ? -23.094 -9.366 15.907 1.00 93.38 643 LEU A CA 1
ATOM 5104 C C . LEU A 1 643 ? -21.930 -9.384 16.909 1.00 93.38 643 LEU A C 1
ATOM 5106 O O . LEU A 1 643 ? -21.972 -8.673 17.916 1.00 93.38 643 LEU A O 1
ATOM 5110 N N . SER A 1 644 ? -20.865 -10.145 16.648 1.00 92.62 644 SER A N 1
ATOM 5111 C CA . SER A 1 644 ? -19.625 -10.034 17.418 1.00 92.62 644 SER A CA 1
ATOM 5112 C C . SER A 1 644 ? -18.850 -8.764 17.046 1.00 92.62 644 SER A C 1
ATOM 5114 O O . SER A 1 644 ? -18.966 -8.232 15.940 1.00 92.62 644 SER A O 1
ATOM 5116 N N . ILE A 1 645 ? -18.051 -8.251 17.984 1.00 89.19 645 ILE A N 1
ATOM 5117 C CA . ILE A 1 645 ? -17.199 -7.083 17.733 1.00 89.19 645 ILE A CA 1
ATOM 5118 C C . ILE A 1 645 ? -15.919 -7.536 17.013 1.00 89.19 645 ILE A C 1
ATOM 5120 O O . ILE A 1 645 ? -15.203 -8.380 17.559 1.00 89.19 645 ILE A O 1
ATOM 5124 N N . PRO A 1 646 ? -15.594 -6.986 15.829 1.00 83.19 646 PRO A N 1
ATOM 5125 C CA . PRO A 1 646 ? -14.349 -7.294 15.137 1.00 83.19 646 PRO A CA 1
ATOM 5126 C C . PRO A 1 646 ? -13.126 -6.784 15.914 1.00 83.19 646 PRO A C 1
ATOM 5128 O O . PRO A 1 646 ? -13.076 -5.635 16.352 1.00 83.19 646 PRO A O 1
ATOM 5131 N N . LEU A 1 647 ? -12.097 -7.627 16.043 1.00 80.50 647 LEU A N 1
ATOM 5132 C CA . LEU A 1 647 ? -10.848 -7.300 16.736 1.00 80.50 647 LEU A CA 1
ATOM 5133 C C . LEU A 1 647 ? -9.670 -7.267 15.751 1.00 80.50 647 LEU A C 1
ATOM 5135 O O . LEU A 1 647 ? -8.926 -8.233 15.616 1.00 80.50 647 LEU A O 1
ATOM 5139 N N . HIS A 1 648 ? -9.480 -6.131 15.077 1.00 85.44 648 HIS A N 1
ATOM 5140 C CA . HIS A 1 648 ? -8.328 -5.878 14.195 1.00 85.44 648 HIS A CA 1
ATOM 5141 C C . HIS A 1 648 ? -7.224 -5.127 14.942 1.00 85.44 648 HIS A C 1
ATOM 5143 O O . HIS A 1 648 ? -6.880 -3.987 14.613 1.00 85.44 648 HIS A O 1
ATOM 5149 N N . ARG A 1 649 ? -6.727 -5.748 16.014 1.00 88.38 649 ARG A N 1
ATOM 5150 C CA . ARG A 1 649 ? -5.740 -5.149 16.911 1.00 88.38 649 ARG A CA 1
ATOM 5151 C C . ARG A 1 649 ? -4.648 -6.132 17.305 1.00 88.38 649 ARG A C 1
ATOM 5153 O O . ARG A 1 649 ? -4.919 -7.307 17.527 1.00 88.38 649 ARG A O 1
ATOM 5160 N N . ASP A 1 650 ? -3.447 -5.602 17.445 1.00 90.19 650 ASP A N 1
ATOM 5161 C CA . ASP A 1 650 ? -2.319 -6.232 18.117 1.00 90.19 650 ASP A CA 1
ATOM 5162 C C . ASP A 1 650 ? -2.218 -5.639 19.526 1.00 90.19 650 ASP A C 1
ATOM 5164 O O . ASP A 1 650 ? -2.180 -4.416 19.689 1.00 90.19 650 ASP A O 1
ATOM 5168 N N . VAL A 1 651 ? -2.252 -6.495 20.544 1.00 92.12 651 VAL A N 1
ATOM 5169 C CA . VAL A 1 651 ? -2.203 -6.101 21.956 1.00 92.12 651 VAL A CA 1
ATOM 5170 C C . VAL A 1 651 ? -1.077 -6.844 22.646 1.00 92.12 651 VAL A C 1
ATOM 5172 O O . VAL A 1 651 ? -0.861 -8.033 22.416 1.00 92.12 651 VAL A O 1
ATOM 5175 N N . GLY A 1 652 ? -0.375 -6.153 23.532 1.00 92.69 652 GLY A N 1
ATOM 5176 C CA . GLY A 1 652 ? 0.727 -6.753 24.262 1.00 92.69 652 GLY A CA 1
ATOM 5177 C C . GLY A 1 652 ? 1.348 -5.797 25.259 1.00 92.69 652 GLY A C 1
ATOM 5178 O O . GLY A 1 652 ? 0.733 -4.819 25.681 1.00 92.69 652 GLY A O 1
ATOM 5179 N N . TRP A 1 653 ? 2.587 -6.096 25.627 1.00 92.50 653 TRP A N 1
ATOM 5180 C CA . TRP A 1 653 ? 3.358 -5.346 26.609 1.00 92.50 653 TRP A CA 1
ATOM 5181 C C . TRP A 1 653 ? 4.611 -4.784 25.959 1.00 92.50 653 TRP A C 1
ATOM 5183 O O . TRP A 1 653 ? 5.247 -5.465 25.154 1.00 92.50 653 TRP A O 1
ATOM 5193 N N . VAL A 1 654 ? 4.966 -3.547 26.294 1.00 90.69 654 VAL A N 1
ATOM 5194 C CA . VAL A 1 654 ? 6.211 -2.947 25.809 1.00 90.69 654 VAL A CA 1
ATOM 5195 C C . VAL A 1 654 ? 7.387 -3.630 26.498 1.00 90.69 654 VAL A C 1
ATOM 5197 O O . VAL A 1 654 ? 7.453 -3.670 27.728 1.00 90.69 654 VAL A O 1
ATOM 5200 N N . GLN A 1 655 ? 8.316 -4.153 25.703 1.00 85.12 655 GLN A N 1
ATOM 5201 C CA . GLN A 1 655 ? 9.507 -4.856 26.181 1.00 85.12 655 GLN A CA 1
ATOM 5202 C C . GLN A 1 655 ? 10.732 -4.295 25.479 1.00 85.12 655 GLN A C 1
ATOM 5204 O O . GLN A 1 655 ? 10.704 -4.100 24.265 1.00 85.12 655 GLN A O 1
ATOM 5209 N N . TYR A 1 656 ? 11.809 -4.025 26.219 1.00 80.88 656 TYR A N 1
ATOM 5210 C CA . TYR A 1 656 ? 13.026 -3.420 25.651 1.00 80.88 656 TYR A CA 1
ATOM 5211 C C . TYR A 1 656 ? 12.777 -2.101 24.882 1.00 80.88 656 TYR A C 1
ATOM 5213 O O . TYR A 1 656 ? 13.536 -1.752 23.979 1.00 80.88 656 TYR A O 1
ATOM 5221 N N . GLY A 1 657 ? 11.710 -1.365 25.217 1.00 82.88 657 GLY A N 1
ATOM 5222 C CA . GLY A 1 657 ? 11.287 -0.162 24.497 1.00 82.88 657 GLY A CA 1
ATOM 5223 C C . GLY A 1 657 ? 10.617 -0.408 23.139 1.00 82.88 657 GLY A C 1
ATOM 5224 O O . GLY A 1 657 ? 10.415 0.552 22.398 1.00 82.88 657 GLY A O 1
ATOM 5225 N N . LEU A 1 658 ? 10.291 -1.660 22.806 1.00 86.38 658 LEU A N 1
ATOM 5226 C CA . LEU A 1 658 ? 9.710 -2.072 21.529 1.00 86.38 658 LEU A CA 1
ATOM 5227 C C . LEU A 1 658 ? 8.266 -2.553 21.713 1.00 86.38 658 LEU A C 1
ATOM 5229 O O . LEU A 1 658 ? 7.948 -3.299 22.647 1.00 86.38 658 LEU A O 1
ATOM 5233 N N . LEU A 1 659 ? 7.394 -2.136 20.797 1.00 89.50 659 LEU A N 1
ATOM 5234 C CA . LEU A 1 659 ? 6.059 -2.700 20.611 1.00 89.50 659 LEU A CA 1
ATOM 5235 C C . LEU A 1 659 ? 6.141 -3.923 19.688 1.00 89.50 659 LEU A C 1
ATOM 5237 O O . LEU A 1 659 ? 7.110 -4.087 18.946 1.00 89.50 659 LEU A O 1
ATOM 5241 N N . SER A 1 660 ? 5.112 -4.772 19.732 1.00 87.69 660 SER A N 1
ATOM 5242 C CA . SER A 1 660 ? 4.961 -5.926 18.828 1.00 87.69 660 SER A CA 1
ATOM 5243 C C . SER A 1 660 ? 6.101 -6.941 18.902 1.00 87.69 660 SER A C 1
ATOM 5245 O O . SER A 1 660 ? 6.339 -7.710 17.980 1.00 87.69 660 SER A O 1
ATOM 5247 N N . ASN A 1 661 ? 6.777 -7.012 20.051 1.00 83.19 661 ASN A N 1
ATOM 5248 C CA . ASN A 1 661 ? 7.757 -8.052 20.336 1.00 83.19 661 ASN A CA 1
ATOM 5249 C C . ASN A 1 661 ? 7.062 -9.398 20.655 1.00 83.19 661 ASN A C 1
ATOM 5251 O O . ASN A 1 661 ? 7.034 -9.842 21.801 1.00 83.19 661 ASN A O 1
ATOM 5255 N N . ASN A 1 662 ? 6.422 -10.010 19.653 1.00 80.06 662 ASN A N 1
ATOM 5256 C CA . ASN A 1 662 ? 5.470 -11.123 19.803 1.00 80.06 662 ASN A CA 1
ATOM 5257 C C . ASN A 1 662 ? 5.832 -12.381 18.971 1.00 80.06 662 ASN A C 1
ATOM 5259 O O . ASN A 1 662 ? 4.992 -13.260 18.788 1.00 80.06 662 ASN A O 1
ATOM 5263 N N . ASN A 1 663 ? 7.078 -12.490 18.490 1.00 80.38 663 ASN A N 1
ATOM 5264 C CA . ASN A 1 663 ? 7.563 -13.533 17.565 1.00 80.38 663 ASN A CA 1
ATOM 5265 C C . ASN A 1 663 ? 6.826 -13.619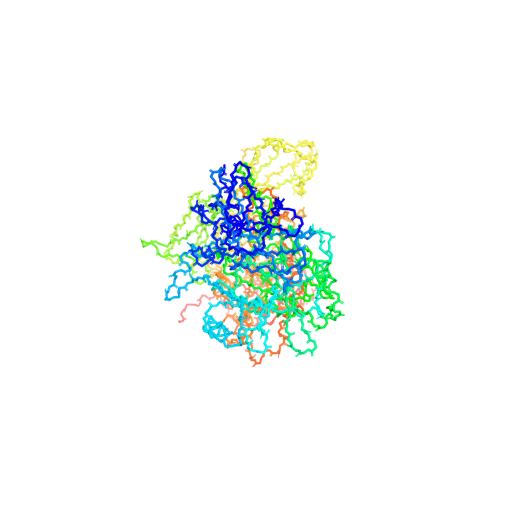 16.216 1.00 80.38 663 ASN A C 1
ATOM 5267 O O . ASN A 1 663 ? 6.828 -14.676 15.581 1.00 80.38 663 ASN A O 1
ATOM 5271 N N . ARG A 1 664 ? 6.220 -12.524 15.758 1.00 84.31 664 ARG A N 1
ATOM 5272 C CA . ARG A 1 664 ? 5.561 -12.437 14.457 1.00 84.31 664 ARG A CA 1
ATOM 5273 C C . ARG A 1 664 ? 6.014 -11.173 13.738 1.00 84.31 664 ARG A C 1
ATOM 5275 O O . ARG A 1 664 ? 6.224 -10.148 14.373 1.00 84.31 664 ARG A O 1
ATOM 5282 N N . TYR A 1 665 ? 6.159 -11.250 12.420 1.00 88.00 665 TYR A N 1
ATOM 5283 C CA . TYR A 1 665 ? 6.304 -10.053 11.601 1.00 88.00 665 TYR A CA 1
ATOM 5284 C C . TYR A 1 665 ? 4.921 -9.442 11.396 1.00 88.00 665 TYR A C 1
ATOM 5286 O O . TYR A 1 665 ? 4.044 -10.120 10.860 1.00 88.00 665 TYR A O 1
ATOM 5294 N N . ASN A 1 666 ? 4.702 -8.196 11.814 1.00 88.00 666 ASN A N 1
ATOM 5295 C CA . ASN A 1 666 ? 3.437 -7.511 11.573 1.00 88.00 666 ASN A CA 1
ATOM 5296 C C . ASN A 1 666 ? 3.610 -6.312 10.636 1.00 88.00 666 ASN A C 1
ATOM 5298 O O . ASN A 1 666 ? 4.411 -5.405 10.873 1.00 88.00 666 ASN A O 1
ATOM 5302 N N . ILE A 1 667 ? 2.795 -6.280 9.587 1.00 89.00 667 ILE A N 1
ATOM 5303 C CA . ILE A 1 667 ? 2.816 -5.212 8.585 1.00 89.00 667 ILE A CA 1
ATOM 5304 C C . ILE A 1 667 ? 2.023 -4.022 9.120 1.00 89.00 667 ILE A C 1
ATOM 5306 O O . ILE A 1 667 ? 0.923 -4.191 9.639 1.00 89.00 667 ILE A O 1
ATOM 5310 N N . ARG A 1 668 ? 2.594 -2.812 9.009 1.00 85.69 668 ARG A N 1
ATOM 5311 C CA . ARG A 1 668 ? 1.962 -1.556 9.468 1.00 85.69 668 ARG A CA 1
ATOM 5312 C C . ARG A 1 668 ? 2.308 -0.332 8.618 1.00 85.69 668 ARG A C 1
ATOM 5314 O O . ARG A 1 668 ? 2.049 0.796 9.035 1.00 85.69 668 ARG A O 1
ATOM 5321 N N . ASP A 1 669 ? 3.025 -0.490 7.508 1.00 82.81 669 ASP A N 1
ATOM 5322 C CA . ASP A 1 669 ? 3.630 0.659 6.817 1.00 82.81 669 ASP A CA 1
ATOM 5323 C C . ASP A 1 669 ? 2.622 1.501 6.047 1.00 82.81 669 ASP A C 1
ATOM 5325 O O . ASP A 1 669 ? 2.763 2.722 5.996 1.00 82.81 669 ASP A O 1
ATOM 5329 N N . ASP A 1 670 ? 1.582 0.881 5.507 1.00 86.12 670 ASP A N 1
ATOM 5330 C CA . ASP A 1 670 ? 0.490 1.542 4.796 1.00 86.12 670 ASP A CA 1
ATOM 5331 C C . ASP A 1 670 ? -0.873 1.404 5.480 1.00 86.12 670 ASP A C 1
ATOM 5333 O O . ASP A 1 670 ? -1.877 1.835 4.921 1.00 86.12 670 ASP A O 1
ATOM 5337 N N . ASP A 1 671 ? -0.905 0.866 6.695 1.00 89.50 671 ASP A N 1
ATOM 5338 C CA . ASP A 1 671 ? -2.119 0.825 7.492 1.00 89.50 671 ASP A CA 1
ATOM 5339 C C . ASP A 1 671 ? -2.39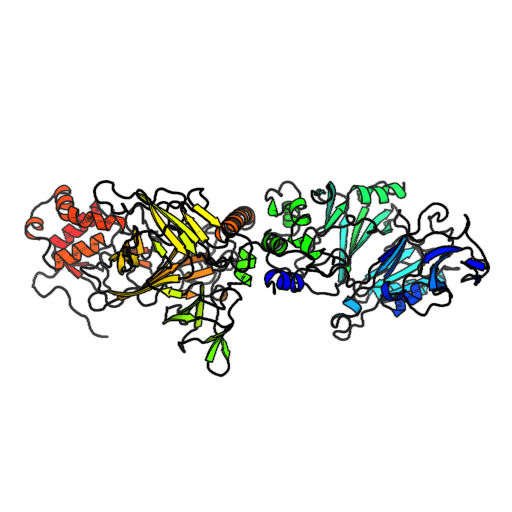9 2.188 8.126 1.00 89.50 671 ASP A C 1
ATOM 5341 O O . ASP A 1 671 ? -1.503 2.900 8.589 1.00 89.50 671 ASP A O 1
ATOM 5345 N N . VAL A 1 672 ? -3.681 2.527 8.217 1.00 93.62 672 VAL A N 1
ATOM 5346 C CA . VAL A 1 672 ? -4.140 3.619 9.073 1.00 93.62 672 VAL A CA 1
ATOM 5347 C C . VAL A 1 672 ? -4.315 3.040 10.473 1.00 93.62 672 VAL A C 1
ATOM 5349 O O . VAL A 1 672 ? -5.192 2.205 10.691 1.00 93.62 672 VAL A O 1
ATOM 5352 N N . THR A 1 673 ? -3.454 3.425 11.416 1.00 93.94 673 THR A N 1
ATOM 5353 C CA . THR A 1 673 ? -3.407 2.803 12.748 1.00 93.94 673 THR A CA 1
ATOM 5354 C C . THR A 1 673 ? -3.605 3.800 13.875 1.00 93.94 673 THR A C 1
ATOM 5356 O O . THR A 1 673 ? -2.954 4.845 13.916 1.00 93.94 673 THR A O 1
ATOM 5359 N N . ARG A 1 674 ? -4.399 3.394 14.862 1.00 94.94 674 ARG A N 1
ATOM 5360 C CA . ARG A 1 674 ? -4.473 3.999 16.188 1.00 94.94 674 ARG A CA 1
ATOM 5361 C C . ARG A 1 674 ? -3.558 3.234 17.135 1.00 94.94 674 ARG A C 1
ATOM 5363 O O . ARG A 1 674 ? -3.679 2.014 17.235 1.00 94.94 674 ARG A O 1
ATOM 5370 N N . ILE A 1 675 ? -2.668 3.934 17.838 1.00 96.44 675 ILE A N 1
ATOM 5371 C CA . ILE A 1 675 ? -1.718 3.300 18.757 1.00 96.44 675 ILE A CA 1
ATOM 5372 C C . ILE A 1 675 ? -1.889 3.874 20.159 1.00 96.44 675 ILE A C 1
ATOM 5374 O O . ILE A 1 675 ? -1.758 5.078 20.371 1.00 96.44 675 ILE A O 1
ATOM 5378 N N . VAL A 1 676 ? -2.188 2.992 21.109 1.00 97.06 676 VAL A N 1
ATOM 5379 C CA . VAL A 1 676 ? -2.353 3.300 22.531 1.00 97.06 676 VAL A CA 1
ATOM 5380 C C . VAL A 1 676 ? -1.201 2.671 23.299 1.00 97.06 676 VAL A C 1
ATOM 5382 O O . VAL A 1 676 ? -0.928 1.490 23.101 1.00 97.06 676 VAL A O 1
ATOM 5385 N N . VAL A 1 677 ? -0.563 3.423 24.197 1.00 96.19 677 VAL A N 1
ATOM 5386 C CA . VAL A 1 677 ? 0.441 2.901 25.136 1.00 96.19 677 VAL A CA 1
ATOM 5387 C C . VAL A 1 677 ? 0.186 3.471 26.526 1.00 96.19 677 VAL A C 1
ATOM 5389 O O . VAL A 1 677 ? 0.133 4.686 26.703 1.00 96.19 677 VAL A O 1
ATOM 5392 N N . GLY A 1 678 ? -0.017 2.608 27.525 1.00 93.94 678 GLY A N 1
ATOM 5393 C CA . GLY A 1 678 ? -0.201 3.024 28.925 1.00 93.94 678 GLY A CA 1
ATOM 5394 C C . GLY A 1 678 ? -1.377 3.982 29.183 1.00 93.94 678 GLY A C 1
ATOM 5395 O O . GLY A 1 678 ? -1.417 4.639 30.224 1.00 93.94 678 GLY A O 1
ATOM 5396 N N . GLY A 1 679 ? -2.328 4.070 28.252 1.00 94.94 679 GLY A N 1
ATOM 5397 C CA . GLY A 1 679 ? -3.468 4.985 28.298 1.00 94.94 679 GLY A CA 1
ATOM 5398 C C . GLY A 1 679 ? -3.334 6.254 27.450 1.00 94.94 679 GLY A C 1
ATOM 5399 O O . GLY A 1 679 ? -4.329 6.961 27.297 1.00 94.94 679 GLY A O 1
ATOM 5400 N N . GLY A 1 680 ? -2.160 6.538 26.882 1.00 96.56 680 GLY A N 1
ATOM 5401 C CA . GLY A 1 680 ? -1.945 7.643 25.940 1.00 96.56 680 GLY A CA 1
ATOM 5402 C C . GLY A 1 680 ? -2.067 7.192 24.483 1.00 96.56 680 GLY A C 1
ATOM 5403 O O . GLY A 1 680 ? -1.711 6.059 24.157 1.00 96.56 680 GLY A O 1
ATOM 5404 N N . VAL A 1 681 ? -2.575 8.061 23.606 1.00 97.44 681 VAL A N 1
ATOM 5405 C CA . VAL A 1 681 ? -2.609 7.862 22.146 1.00 97.44 681 VAL A CA 1
ATOM 5406 C C . VAL A 1 681 ? -1.417 8.562 21.496 1.00 97.44 681 VAL A C 1
ATOM 5408 O O . VAL A 1 681 ? -1.230 9.760 21.693 1.00 97.44 681 VAL A O 1
ATOM 5411 N N . PHE A 1 682 ? -0.638 7.838 20.690 1.00 95.94 682 PHE A N 1
ATOM 5412 C CA . PHE A 1 682 ? 0.599 8.354 20.094 1.00 95.94 682 PHE A CA 1
ATOM 5413 C C . PHE A 1 682 ? 0.667 8.110 18.580 1.00 95.94 682 PHE A C 1
ATOM 5415 O O . PHE A 1 682 ? 0.169 7.091 18.092 1.00 95.94 682 PHE A O 1
ATOM 5422 N N . PRO A 1 683 ? 1.316 9.004 17.809 1.00 93.56 683 PRO A N 1
ATOM 5423 C CA . PRO A 1 683 ? 1.607 8.736 16.406 1.00 93.56 683 PRO A CA 1
ATOM 5424 C C . PRO A 1 683 ? 2.689 7.653 16.273 1.00 93.56 683 PRO A C 1
ATOM 5426 O O . PRO A 1 683 ? 3.605 7.575 17.095 1.00 93.56 683 PRO A O 1
ATOM 5429 N N . LYS A 1 684 ? 2.642 6.871 15.181 1.00 89.62 684 LYS A N 1
ATOM 5430 C CA . LYS A 1 684 ? 3.631 5.812 14.876 1.00 89.62 684 LYS A CA 1
ATOM 5431 C C . LYS A 1 684 ? 5.077 6.322 14.955 1.00 89.62 684 LYS A C 1
ATOM 5433 O O . LYS A 1 684 ? 5.943 5.610 15.441 1.00 89.62 684 LYS A O 1
ATOM 5438 N N . SER A 1 685 ? 5.328 7.566 14.535 1.00 90.06 685 SER A N 1
ATOM 5439 C CA . SER A 1 685 ? 6.656 8.199 14.538 1.00 90.06 685 SER A CA 1
ATOM 5440 C C . SER A 1 685 ? 7.299 8.355 15.919 1.00 90.06 685 SER A C 1
ATOM 5442 O O . SER A 1 685 ? 8.511 8.538 15.992 1.00 90.06 685 SER A O 1
ATOM 5444 N N . ASN A 1 686 ? 6.514 8.310 17.000 1.00 89.50 686 ASN A N 1
ATOM 5445 C CA . ASN A 1 686 ? 7.015 8.453 18.370 1.00 89.50 686 ASN A CA 1
ATOM 5446 C C . ASN A 1 686 ? 7.360 7.102 19.012 1.00 89.50 686 ASN A C 1
ATOM 5448 O O . ASN A 1 686 ? 7.823 7.063 20.151 1.00 89.50 686 ASN A O 1
ATOM 5452 N N . LEU A 1 687 ? 7.103 5.999 18.310 1.00 90.19 687 LEU A N 1
ATOM 5453 C CA . LEU A 1 687 ? 7.188 4.645 18.833 1.00 90.19 687 LEU A CA 1
ATOM 5454 C C . LEU A 1 687 ? 8.178 3.819 18.018 1.00 90.19 687 LEU A C 1
ATOM 5456 O O . LEU A 1 687 ? 8.552 4.172 16.900 1.00 90.19 687 LEU A O 1
ATOM 5460 N N . LYS A 1 688 ? 8.605 2.704 18.605 1.00 87.44 688 LYS A N 1
ATOM 5461 C CA . LYS A 1 688 ? 9.495 1.739 17.970 1.00 87.44 688 LYS A CA 1
ATOM 5462 C C . LYS A 1 688 ? 8.861 0.362 17.975 1.00 87.44 688 LYS A C 1
ATOM 5464 O O . LYS A 1 688 ? 8.226 -0.031 18.954 1.00 87.44 688 LYS A O 1
ATOM 5469 N N . PHE A 1 689 ? 9.066 -0.349 16.880 1.00 86.94 689 PHE A N 1
ATOM 5470 C CA . PHE A 1 689 ? 8.488 -1.655 16.618 1.00 86.94 689 PHE A CA 1
ATOM 5471 C C . PHE A 1 689 ? 9.602 -2.674 16.435 1.00 86.94 689 PHE A C 1
ATOM 5473 O O . PHE A 1 689 ? 10.685 -2.343 15.944 1.00 86.94 689 PHE A O 1
ATOM 5480 N N . ALA A 1 690 ? 9.339 -3.904 16.855 1.00 83.25 690 ALA A N 1
ATOM 5481 C CA . ALA A 1 690 ? 10.316 -4.980 16.807 1.00 83.25 690 ALA A CA 1
ATOM 5482 C C . ALA A 1 690 ? 10.731 -5.339 15.362 1.00 83.25 690 ALA A C 1
ATOM 5484 O O . ALA A 1 690 ? 11.833 -5.835 15.140 1.00 83.25 690 ALA A O 1
ATOM 5485 N N . GLU A 1 691 ? 9.883 -5.037 14.378 1.00 81.06 691 GLU A N 1
ATOM 5486 C CA . GLU A 1 691 ? 10.130 -5.238 12.948 1.00 81.06 691 GLU A CA 1
ATOM 5487 C C . GLU A 1 691 ? 11.125 -4.228 12.348 1.00 81.06 691 GLU A C 1
ATOM 5489 O O . GLU A 1 691 ? 11.756 -4.529 11.334 1.00 81.06 691 GLU A O 1
ATOM 5494 N N . ASP A 1 692 ? 11.280 -3.052 12.968 1.00 74.44 692 ASP A N 1
ATOM 5495 C CA . ASP A 1 692 ? 12.076 -1.934 12.436 1.00 74.44 692 ASP A CA 1
ATOM 5496 C C . ASP A 1 692 ? 13.447 -1.782 13.118 1.00 74.44 692 ASP A C 1
ATOM 5498 O O . ASP A 1 692 ? 14.381 -1.230 12.528 1.00 74.44 692 ASP A O 1
ATOM 5502 N N . ASP A 1 693 ? 13.584 -2.228 14.371 1.00 65.00 693 ASP A N 1
ATOM 5503 C CA . ASP A 1 693 ? 14.772 -1.971 15.191 1.00 65.00 693 ASP A CA 1
ATOM 5504 C C . ASP A 1 693 ? 15.200 -3.222 15.971 1.00 65.00 693 ASP A C 1
ATOM 5506 O O . ASP A 1 693 ? 14.526 -3.675 16.893 1.00 65.00 693 ASP A O 1
ATOM 5510 N N . ALA A 1 694 ? 16.371 -3.762 15.624 1.00 54.44 694 ALA A N 1
ATOM 5511 C CA . ALA A 1 694 ? 17.002 -4.860 16.357 1.00 54.44 694 ALA A CA 1
ATOM 5512 C C . ALA A 1 694 ? 17.828 -4.374 17.566 1.00 54.44 694 ALA A C 1
ATOM 5514 O O . ALA A 1 694 ? 18.403 -5.191 18.293 1.00 54.44 694 ALA A O 1
ATOM 5515 N N . ASN A 1 695 ? 17.955 -3.056 17.772 1.00 53.19 695 ASN A N 1
ATOM 5516 C CA . ASN A 1 695 ? 18.787 -2.519 18.840 1.00 53.19 695 ASN A CA 1
ATOM 5517 C C . ASN A 1 695 ? 18.038 -2.508 20.171 1.00 53.19 695 ASN A C 1
ATOM 5519 O O . ASN A 1 695 ? 17.019 -1.845 20.346 1.00 53.19 695 ASN A O 1
ATOM 5523 N N . ILE A 1 696 ? 18.627 -3.200 21.144 1.00 55.72 696 ILE A N 1
ATOM 5524 C CA . ILE A 1 696 ? 18.185 -3.205 22.535 1.00 55.72 696 ILE A CA 1
ATOM 5525 C C . ILE A 1 696 ? 18.380 -1.799 23.106 1.00 55.72 696 ILE A C 1
ATOM 5527 O O . ILE A 1 696 ? 19.508 -1.303 23.190 1.00 55.72 696 ILE A O 1
ATOM 5531 N N . LEU A 1 697 ? 17.289 -1.163 23.520 1.00 55.41 697 LEU A N 1
ATOM 5532 C CA . LEU A 1 697 ? 17.352 0.093 24.253 1.00 55.41 697 LEU A CA 1
ATOM 5533 C C . LEU A 1 697 ? 17.595 -0.206 25.735 1.00 55.41 697 LEU A C 1
ATOM 5535 O O . LEU A 1 697 ? 17.067 -1.176 26.282 1.00 55.41 697 LEU A O 1
ATOM 5539 N N . SER A 1 698 ? 18.411 0.627 26.388 1.00 54.06 698 SER A N 1
ATOM 5540 C CA . SER A 1 698 ? 18.503 0.659 27.853 1.00 54.06 698 SER A CA 1
ATOM 5541 C C . SER A 1 698 ? 17.097 0.713 28.463 1.00 54.06 698 SER A C 1
ATOM 5543 O O . SER A 1 698 ? 16.217 1.285 27.819 1.00 54.06 698 SER A O 1
ATOM 5545 N N . PRO A 1 699 ? 16.877 0.177 29.682 1.00 58.66 699 PRO A N 1
ATOM 5546 C CA . PRO A 1 699 ? 15.560 0.166 30.312 1.00 58.66 699 PRO A CA 1
ATOM 5547 C C . PRO A 1 699 ? 14.878 1.528 30.190 1.00 58.66 699 PRO A C 1
ATOM 5549 O O . PRO A 1 699 ? 15.433 2.543 30.619 1.00 58.66 699 PRO A O 1
ATOM 5552 N N . LEU A 1 700 ? 13.717 1.544 29.538 1.00 68.06 700 LEU A N 1
ATOM 5553 C CA . LEU A 1 700 ? 12.923 2.747 29.354 1.00 68.06 700 LEU A CA 1
ATOM 5554 C C . LEU A 1 700 ? 11.750 2.722 30.341 1.00 68.06 700 LEU A C 1
ATOM 5556 O O . LEU A 1 700 ? 11.179 1.651 30.552 1.00 68.06 700 LEU A O 1
ATOM 5560 N N . PRO A 1 701 ? 11.310 3.882 30.864 1.00 75.56 701 PRO A N 1
ATOM 5561 C CA . PRO A 1 701 ? 10.155 3.971 31.769 1.00 75.56 701 PRO A CA 1
ATOM 5562 C C . PRO A 1 701 ? 8.838 3.426 31.186 1.00 75.56 701 PRO A C 1
ATOM 5564 O O . PRO A 1 701 ? 7.865 3.232 31.905 1.00 75.56 701 PRO A O 1
ATOM 5567 N N . ILE A 1 702 ? 8.792 3.210 29.869 1.00 85.25 702 ILE A N 1
ATOM 5568 C CA . ILE A 1 702 ? 7.638 2.673 29.144 1.00 85.25 702 ILE A CA 1
ATOM 5569 C C . ILE A 1 702 ? 7.543 1.136 29.228 1.00 85.25 702 ILE A C 1
ATOM 5571 O O . ILE A 1 702 ? 6.498 0.576 28.903 1.00 85.25 702 ILE A O 1
ATOM 5575 N N . ASN A 1 703 ? 8.612 0.439 29.641 1.00 88.44 703 ASN A N 1
ATOM 5576 C CA . ASN A 1 703 ? 8.624 -1.023 29.717 1.00 88.44 703 ASN A CA 1
ATOM 5577 C C . ASN A 1 703 ? 7.591 -1.530 30.731 1.00 88.44 703 ASN A C 1
ATOM 5579 O O . ASN A 1 703 ? 7.460 -1.004 31.836 1.00 88.44 703 ASN A O 1
ATOM 5583 N N . GLY A 1 704 ? 6.861 -2.578 30.351 1.00 89.81 704 GLY A N 1
ATOM 5584 C CA . GLY A 1 704 ? 5.764 -3.126 31.145 1.00 89.81 704 GLY A CA 1
ATOM 5585 C C . GLY A 1 704 ? 4.456 -2.336 31.061 1.00 89.81 704 GLY A C 1
ATOM 5586 O O . GLY A 1 704 ? 3.482 -2.735 31.694 1.00 89.81 704 GLY A O 1
ATOM 5587 N N . LEU A 1 705 ? 4.381 -1.263 30.263 1.00 93.56 705 LEU A N 1
ATOM 5588 C CA . LEU A 1 705 ? 3.095 -0.668 29.903 1.00 93.56 705 LEU A CA 1
ATOM 5589 C C . LEU A 1 705 ? 2.397 -1.505 28.823 1.00 93.56 705 LEU A C 1
ATOM 5591 O O . LEU A 1 705 ? 3.063 -2.032 27.923 1.00 93.56 705 LEU A O 1
ATOM 5595 N N . PRO A 1 706 ? 1.061 -1.622 28.879 1.00 95.62 706 PRO A N 1
ATOM 5596 C CA . PRO A 1 706 ? 0.312 -2.298 27.838 1.00 95.62 706 PRO A CA 1
ATOM 5597 C C . PRO A 1 706 ? 0.221 -1.406 26.600 1.00 95.62 706 PRO A C 1
ATOM 5599 O O . PRO A 1 706 ? 0.156 -0.175 26.710 1.00 95.62 706 PRO A O 1
ATOM 5602 N N . TYR A 1 707 ? 0.170 -2.028 25.427 1.00 95.81 707 TYR A N 1
ATOM 5603 C CA . TYR A 1 707 ? -0.101 -1.343 24.172 1.00 95.81 707 TYR A CA 1
ATOM 5604 C C . TYR A 1 707 ? -1.259 -1.985 23.409 1.00 95.81 707 TYR A C 1
ATOM 5606 O O . TYR A 1 707 ? -1.552 -3.173 23.551 1.00 95.81 707 TYR A O 1
ATOM 5614 N N . GLN A 1 708 ? -1.881 -1.178 22.553 1.00 95.75 708 GLN A N 1
ATOM 5615 C CA . GLN A 1 708 ? -2.803 -1.619 21.516 1.00 95.75 708 GLN A CA 1
ATOM 5616 C C . GLN A 1 708 ? -2.454 -0.900 20.213 1.00 95.75 708 GLN A C 1
ATOM 5618 O O . GLN A 1 708 ? -2.491 0.327 20.157 1.00 95.75 708 GLN A O 1
ATOM 5623 N N . VAL A 1 709 ? -2.169 -1.657 19.158 1.00 94.94 709 VAL A N 1
ATOM 5624 C CA . VAL A 1 709 ? -2.077 -1.160 17.782 1.00 94.94 709 VAL A CA 1
ATOM 5625 C C . VAL A 1 709 ? -3.315 -1.637 17.040 1.00 94.94 709 VAL A C 1
ATOM 5627 O O . VAL A 1 709 ? -3.481 -2.829 16.805 1.00 94.94 709 VAL A O 1
ATOM 5630 N N . GLN A 1 710 ? -4.207 -0.719 16.692 1.00 93.62 710 GLN A N 1
ATOM 5631 C CA . GLN A 1 710 ? -5.496 -1.025 16.081 1.00 93.62 710 GLN A CA 1
ATOM 5632 C C . GLN A 1 710 ? -5.562 -0.465 14.662 1.00 93.62 710 GLN A C 1
ATOM 5634 O O . GLN A 1 710 ? -5.308 0.723 14.459 1.00 93.62 710 GLN A O 1
ATOM 5639 N N . LYS A 1 711 ? -5.956 -1.294 13.688 1.00 92.81 711 LYS A N 1
ATOM 5640 C CA . LYS A 1 711 ? -6.271 -0.813 12.335 1.00 92.81 711 LYS A CA 1
ATOM 5641 C C . LYS A 1 711 ? -7.562 0.005 12.383 1.00 92.81 711 LYS A C 1
ATOM 5643 O O . LYS A 1 711 ? -8.584 -0.487 12.859 1.00 92.81 711 LYS A O 1
ATOM 5648 N N . VAL A 1 712 ? -7.522 1.241 11.903 1.00 91.56 712 VAL A N 1
ATOM 5649 C CA . VAL A 1 712 ? -8.690 2.120 11.774 1.00 91.56 712 VAL A CA 1
ATOM 5650 C C . VAL A 1 712 ? -9.346 1.850 10.429 1.00 91.56 712 VAL A C 1
ATOM 5652 O O . VAL A 1 712 ? -8.693 1.878 9.385 1.00 91.56 712 VAL A O 1
ATOM 5655 N N . ILE A 1 713 ? -10.649 1.588 10.450 1.00 91.19 713 ILE A N 1
ATOM 5656 C CA . ILE A 1 713 ? -11.393 1.281 9.230 1.00 91.19 713 ILE A CA 1
ATOM 5657 C C . ILE A 1 713 ? -11.842 2.590 8.582 1.00 91.19 713 ILE A C 1
ATOM 5659 O O . ILE A 1 713 ? -12.598 3.365 9.167 1.00 91.19 713 ILE A O 1
ATOM 5663 N N . VAL A 1 714 ? -11.351 2.844 7.372 1.00 92.06 714 VAL A N 1
ATOM 5664 C CA . VAL A 1 714 ? -11.643 4.037 6.580 1.00 92.06 714 VAL A CA 1
ATOM 5665 C C . VAL A 1 714 ? -12.765 3.691 5.598 1.00 92.06 714 VAL A C 1
ATOM 5667 O O . VAL A 1 714 ? -12.585 2.792 4.782 1.00 92.06 714 VAL A O 1
ATOM 5670 N N . PRO A 1 715 ? -13.910 4.391 5.626 1.00 90.12 715 PRO A N 1
ATOM 5671 C CA . PRO A 1 715 ? -14.956 4.215 4.622 1.00 90.12 715 PRO A CA 1
ATOM 5672 C C . PRO A 1 715 ? -14.444 4.486 3.202 1.00 90.12 715 PRO A C 1
ATOM 5674 O O . PRO A 1 715 ? -13.792 5.508 2.956 1.00 90.12 715 PRO A O 1
ATOM 5677 N N . MET A 1 716 ? -14.750 3.577 2.274 1.00 90.50 716 MET A N 1
ATOM 5678 C CA . MET A 1 716 ? -14.261 3.606 0.887 1.00 90.50 716 MET A CA 1
ATOM 5679 C C . MET A 1 716 ? -15.319 4.036 -0.126 1.00 90.50 716 MET A C 1
ATOM 5681 O O . MET A 1 716 ? -14.972 4.476 -1.233 1.00 90.50 716 MET A O 1
ATOM 5685 N N . LEU A 1 717 ? -16.600 3.934 0.230 1.00 81.50 717 LEU A N 1
ATOM 5686 C CA . LEU A 1 717 ? -17.693 4.344 -0.645 1.00 81.50 717 LEU A CA 1
ATOM 5687 C C . LEU A 1 717 ? -17.645 5.855 -0.909 1.00 81.50 717 LEU A C 1
ATOM 5689 O O . LEU A 1 717 ? -17.324 6.670 -0.048 1.00 81.50 717 LEU A O 1
ATOM 5693 N N . GLY A 1 718 ? -17.899 6.232 -2.162 1.00 76.50 718 GLY A N 1
ATOM 5694 C CA . GLY A 1 718 ? -17.718 7.600 -2.660 1.00 76.50 718 GLY A CA 1
ATOM 5695 C C . GLY A 1 718 ? -16.357 7.863 -3.316 1.00 76.50 718 GLY A C 1
ATOM 5696 O O . GLY A 1 718 ? -16.269 8.764 -4.152 1.00 76.50 718 GLY A O 1
ATOM 5697 N N . VAL A 1 719 ? -15.337 7.046 -3.029 1.00 82.38 719 VAL A N 1
ATOM 5698 C CA . VAL A 1 719 ? -14.043 7.066 -3.739 1.00 82.38 719 VAL A CA 1
ATOM 5699 C C . VAL A 1 719 ? -13.790 5.794 -4.526 1.00 82.38 719 VAL A C 1
ATOM 5701 O O . VAL A 1 719 ? -13.171 5.873 -5.584 1.00 82.38 719 VAL A O 1
ATOM 5704 N N . THR A 1 720 ? -14.298 4.660 -4.052 1.00 86.06 720 THR A N 1
ATOM 5705 C CA . THR A 1 720 ? -14.184 3.369 -4.731 1.00 86.06 720 THR A CA 1
ATOM 5706 C C . THR A 1 720 ? -15.540 2.872 -5.245 1.00 86.06 720 THR A C 1
ATOM 5708 O O . THR A 1 720 ? -16.588 3.403 -4.865 1.00 86.06 720 THR A O 1
ATOM 5711 N N . ASN A 1 721 ? -15.526 1.888 -6.143 1.00 82.75 721 ASN A N 1
ATOM 5712 C CA . ASN A 1 721 ? -16.710 1.160 -6.608 1.00 82.75 721 ASN A CA 1
ATOM 5713 C C . ASN A 1 721 ? -17.033 -0.067 -5.743 1.00 82.75 721 ASN A C 1
ATOM 5715 O O . ASN A 1 721 ? -18.081 -0.683 -5.935 1.00 82.75 721 ASN A O 1
ATOM 5719 N N . GLU A 1 722 ? -16.124 -0.452 -4.850 1.00 81.44 722 GLU A N 1
ATOM 5720 C CA . GLU A 1 722 ? -16.245 -1.647 -4.028 1.00 81.44 722 GLU A CA 1
ATOM 5721 C C . GLU A 1 722 ? -16.730 -1.312 -2.617 1.00 81.44 722 GLU A C 1
ATOM 5723 O O . GLU A 1 722 ? -16.462 -0.239 -2.081 1.00 81.44 722 GLU A O 1
ATOM 5728 N N . ASP A 1 723 ? -17.460 -2.250 -2.016 1.00 86.19 723 ASP A N 1
ATOM 5729 C CA . ASP A 1 723 ? -17.856 -2.170 -0.615 1.00 86.19 723 ASP A CA 1
ATOM 5730 C C . ASP A 1 723 ? -16.623 -2.156 0.307 1.00 86.19 723 ASP A C 1
ATOM 5732 O O . ASP A 1 723 ? -15.677 -2.929 0.119 1.00 86.19 723 ASP A O 1
ATOM 5736 N N . THR A 1 724 ? -16.656 -1.294 1.327 1.00 90.75 724 THR A N 1
ATOM 5737 C CA . THR A 1 724 ? -15.538 -1.072 2.256 1.00 90.75 724 THR A CA 1
ATOM 5738 C C . THR A 1 724 ? -15.062 -2.369 2.914 1.00 90.75 724 THR A C 1
ATOM 5740 O O . THR A 1 724 ? -13.857 -2.600 3.009 1.00 90.75 724 THR A O 1
ATOM 5743 N N . TRP A 1 725 ? -15.987 -3.227 3.352 1.00 88.31 725 TRP A N 1
ATOM 5744 C CA . TRP A 1 725 ? -15.667 -4.443 4.106 1.00 88.31 725 TRP A CA 1
ATOM 5745 C C . TRP A 1 725 ? -15.132 -5.541 3.202 1.00 88.31 725 TRP A C 1
ATOM 5747 O O . TRP A 1 725 ? -14.136 -6.171 3.536 1.00 88.31 725 TRP A O 1
ATOM 5757 N N . THR A 1 726 ? -15.720 -5.702 2.018 1.00 89.31 726 THR A N 1
ATOM 5758 C CA . THR A 1 726 ? -15.208 -6.639 1.005 1.00 89.31 726 THR A CA 1
ATOM 5759 C C . THR A 1 726 ? -13.771 -6.289 0.612 1.00 89.31 726 THR A C 1
ATOM 5761 O O . THR A 1 726 ? -12.908 -7.164 0.497 1.00 89.31 726 THR A O 1
ATOM 5764 N N . TYR A 1 727 ? -13.491 -4.996 0.445 1.00 92.19 727 TYR A N 1
ATOM 5765 C CA . TYR A 1 727 ? -12.160 -4.519 0.096 1.00 92.19 727 TYR A CA 1
ATOM 5766 C C . TYR A 1 727 ? -11.159 -4.712 1.248 1.00 92.19 727 TYR A C 1
ATOM 5768 O O . TYR A 1 727 ? -10.034 -5.164 1.020 1.00 92.19 727 TYR A O 1
ATOM 5776 N N . PHE A 1 728 ? -11.585 -4.434 2.483 1.00 92.19 728 PHE A N 1
ATOM 5777 C CA . PHE A 1 728 ? -10.791 -4.624 3.697 1.00 92.19 728 PHE A CA 1
ATOM 5778 C C . PHE A 1 728 ? -10.471 -6.099 3.980 1.00 92.19 728 PHE A C 1
ATOM 5780 O O . PHE A 1 728 ? -9.314 -6.431 4.232 1.00 92.19 728 PHE A O 1
ATOM 5787 N N . ASP A 1 729 ? -11.447 -7.003 3.866 1.00 91.12 729 ASP A N 1
ATOM 5788 C CA . ASP A 1 729 ? -11.264 -8.439 4.119 1.00 91.12 729 ASP A CA 1
ATOM 5789 C C . ASP A 1 729 ? -10.244 -9.063 3.157 1.00 91.12 729 ASP A C 1
ATOM 5791 O O . ASP A 1 729 ? -9.412 -9.882 3.562 1.00 91.12 729 ASP A O 1
ATOM 5795 N N . ARG A 1 730 ? -10.244 -8.636 1.885 1.00 92.19 730 ARG A N 1
ATOM 5796 C CA . ARG A 1 730 ? -9.214 -9.048 0.916 1.00 92.19 730 ARG A CA 1
ATOM 5797 C C . ARG A 1 730 ? -7.826 -8.574 1.334 1.00 92.19 730 ARG A C 1
ATOM 5799 O O . ARG A 1 730 ? -6.879 -9.353 1.251 1.00 92.19 730 ARG A O 1
ATOM 5806 N N . ALA A 1 731 ? -7.702 -7.340 1.816 1.00 94.31 731 ALA A N 1
ATOM 5807 C CA . ALA A 1 731 ? -6.428 -6.821 2.297 1.00 94.31 731 ALA A CA 1
ATOM 5808 C C . ALA A 1 731 ? -5.935 -7.561 3.551 1.00 94.31 731 ALA A C 1
ATOM 5810 O O . ALA A 1 731 ? -4.761 -7.911 3.611 1.00 94.31 731 ALA A O 1
ATOM 5811 N N . LEU A 1 732 ? -6.818 -7.906 4.495 1.00 92.81 732 LEU A N 1
ATOM 5812 C CA . LEU A 1 732 ? -6.455 -8.724 5.661 1.00 92.81 732 LEU A CA 1
ATOM 5813 C C . LEU A 1 732 ? -5.931 -10.112 5.272 1.00 92.81 732 LEU A C 1
ATOM 5815 O O . LEU A 1 732 ? -4.994 -10.613 5.895 1.00 92.81 732 LEU A O 1
ATOM 5819 N N . ALA A 1 733 ? -6.521 -10.741 4.252 1.00 93.56 733 ALA A N 1
ATOM 5820 C CA . ALA A 1 733 ? -6.056 -12.034 3.757 1.00 93.56 733 ALA A CA 1
ATOM 5821 C C . ALA A 1 733 ? -4.648 -11.940 3.147 1.00 93.56 733 ALA A C 1
ATOM 5823 O O . ALA A 1 733 ? -3.801 -12.791 3.428 1.00 93.56 733 ALA A O 1
ATOM 5824 N N . VAL A 1 734 ? -4.389 -10.888 2.362 1.00 94.50 734 VAL A N 1
ATOM 5825 C CA . VAL A 1 734 ? -3.059 -10.616 1.798 1.00 94.50 734 VAL A CA 1
ATOM 5826 C C . VAL A 1 734 ? -2.043 -10.318 2.896 1.00 94.50 734 VAL A C 1
ATOM 5828 O O . VAL A 1 734 ? -0.974 -10.925 2.907 1.00 94.50 734 VAL A O 1
ATOM 5831 N N . ASP A 1 735 ? -2.383 -9.438 3.838 1.00 94.00 735 ASP A N 1
ATOM 5832 C CA . ASP A 1 735 ? -1.505 -9.066 4.949 1.00 94.00 735 ASP A CA 1
ATOM 5833 C C . ASP A 1 735 ? -1.101 -10.295 5.748 1.00 94.00 735 ASP A C 1
ATOM 5835 O O . ASP A 1 735 ? 0.083 -10.517 5.967 1.00 94.00 735 ASP A O 1
ATOM 5839 N N . ARG A 1 736 ? -2.063 -11.153 6.102 1.00 93.38 736 ARG A N 1
ATOM 5840 C CA . ARG A 1 736 ? -1.778 -12.392 6.826 1.00 93.38 736 ARG A CA 1
ATOM 5841 C C . ARG A 1 736 ? -0.810 -13.295 6.065 1.00 93.38 736 ARG A C 1
ATOM 5843 O O . ARG A 1 736 ? 0.130 -13.803 6.665 1.00 93.38 736 ARG A O 1
ATOM 5850 N N . ALA A 1 737 ? -1.029 -13.496 4.766 1.00 95.25 737 ALA A N 1
ATOM 5851 C CA . ALA A 1 737 ? -0.169 -14.357 3.958 1.00 95.25 737 ALA A CA 1
ATOM 5852 C C . ALA A 1 737 ? 1.269 -13.816 3.866 1.00 95.25 737 ALA A C 1
ATOM 5854 O O . ALA A 1 737 ? 2.226 -14.585 3.956 1.00 95.25 737 ALA A O 1
ATOM 5855 N N . VAL A 1 738 ? 1.424 -12.495 3.734 1.00 94.94 738 VAL A N 1
ATOM 5856 C CA . VAL A 1 738 ? 2.735 -11.832 3.690 1.00 94.94 738 VAL A CA 1
ATOM 5857 C C . VAL A 1 738 ? 3.406 -11.841 5.068 1.00 94.94 738 VAL A C 1
ATOM 5859 O O . VAL A 1 738 ? 4.579 -12.183 5.158 1.00 94.94 738 VAL A O 1
ATOM 5862 N N . GLU A 1 739 ? 2.682 -11.527 6.145 1.00 92.88 739 GLU A N 1
ATOM 5863 C CA . GLU A 1 739 ? 3.174 -11.593 7.532 1.00 92.88 739 GLU A CA 1
ATOM 5864 C C . GLU A 1 739 ? 3.689 -12.994 7.879 1.00 92.88 739 GLU A C 1
ATOM 5866 O O . GLU A 1 739 ? 4.788 -13.140 8.420 1.00 92.88 739 GLU A O 1
ATOM 5871 N N . ASP A 1 740 ? 2.922 -14.033 7.539 1.00 93.12 740 ASP A N 1
ATOM 5872 C CA . ASP A 1 740 ? 3.281 -15.424 7.817 1.00 93.12 740 ASP A CA 1
ATOM 5873 C C . ASP A 1 740 ? 4.543 -15.835 7.030 1.00 93.12 740 ASP A C 1
ATOM 5875 O O . ASP A 1 740 ? 5.420 -16.497 7.588 1.00 93.12 740 ASP A O 1
ATOM 5879 N N . TYR A 1 741 ? 4.690 -15.383 5.776 1.00 93.94 741 TYR A N 1
ATOM 5880 C CA . TYR A 1 741 ? 5.906 -15.595 4.979 1.00 93.94 741 TYR A CA 1
ATOM 5881 C C . TYR A 1 741 ? 7.112 -14.844 5.565 1.00 93.94 741 TYR A C 1
ATOM 5883 O O . TYR A 1 741 ? 8.167 -15.435 5.791 1.00 93.94 741 TYR A O 1
ATOM 5891 N N . MET A 1 742 ? 6.959 -13.553 5.873 1.00 91.62 742 MET A N 1
ATOM 5892 C CA . MET A 1 742 ? 8.034 -12.702 6.403 1.00 91.62 742 MET A CA 1
ATOM 5893 C C . MET A 1 742 ? 8.512 -13.149 7.786 1.00 91.62 742 MET A C 1
ATOM 5895 O O . MET A 1 742 ? 9.702 -13.047 8.084 1.00 91.62 742 MET A O 1
ATOM 5899 N N . THR A 1 743 ? 7.626 -13.724 8.601 1.00 91.06 743 THR A N 1
ATOM 5900 C CA . THR A 1 743 ? 7.967 -14.293 9.916 1.00 91.06 743 THR A CA 1
ATOM 5901 C C . THR A 1 743 ? 9.017 -15.411 9.814 1.00 91.06 743 THR A C 1
ATOM 5903 O O . THR A 1 743 ? 9.798 -15.602 10.745 1.00 91.06 743 THR A O 1
ATOM 5906 N N . LEU A 1 744 ? 9.100 -16.122 8.681 1.00 89.12 744 LEU A N 1
ATOM 5907 C CA . LEU A 1 744 ? 10.122 -17.154 8.450 1.00 89.12 744 LEU A CA 1
ATOM 5908 C C . LEU A 1 744 ? 11.535 -16.567 8.297 1.00 89.12 744 LEU A C 1
ATOM 5910 O O . LEU A 1 744 ? 12.511 -17.228 8.652 1.00 89.12 744 LEU A O 1
ATOM 5914 N N . TYR A 1 745 ? 11.643 -15.344 7.772 1.00 85.31 745 TYR A N 1
ATOM 5915 C CA . TYR A 1 745 ? 12.914 -14.682 7.449 1.00 85.31 745 TYR A CA 1
ATOM 5916 C C . TYR A 1 745 ? 13.346 -13.669 8.508 1.00 85.31 745 TYR A C 1
ATOM 5918 O O . TYR A 1 745 ? 14.542 -13.502 8.745 1.00 85.31 745 TYR A O 1
ATOM 5926 N N . TYR A 1 746 ? 12.379 -13.050 9.183 1.00 80.50 746 TYR A N 1
ATOM 5927 C CA . TYR A 1 746 ? 12.593 -12.139 10.305 1.00 80.50 746 TYR A CA 1
ATOM 5928 C C . TYR A 1 746 ? 11.950 -12.684 11.584 1.00 80.50 746 TYR A C 1
ATOM 5930 O O . TYR A 1 746 ? 11.080 -12.027 12.161 1.00 80.50 746 TYR A O 1
ATOM 5938 N N . PRO A 1 747 ? 12.346 -13.882 12.059 1.00 67.12 747 PRO A N 1
ATOM 5939 C CA . PRO A 1 747 ? 11.917 -14.321 13.371 1.00 67.12 747 PRO A CA 1
ATOM 5940 C C . PRO A 1 747 ? 12.527 -13.368 14.402 1.00 67.12 747 PRO A C 1
ATOM 5942 O O . PRO A 1 747 ? 13.742 -13.143 14.416 1.00 67.12 747 PRO A O 1
ATOM 5945 N N . LEU A 1 748 ? 11.692 -12.800 15.273 1.00 59.84 748 LEU A N 1
ATOM 5946 C CA . LEU A 1 748 ? 12.200 -12.012 16.391 1.00 59.84 748 LEU A CA 1
ATOM 5947 C C . LEU A 1 748 ? 13.135 -12.876 17.256 1.00 59.84 748 LEU A C 1
ATOM 5949 O O . LEU A 1 748 ? 12.964 -14.102 17.324 1.00 59.84 748 LEU A O 1
ATOM 5953 N N . PRO A 1 749 ? 14.142 -12.276 17.917 1.00 52.62 749 PRO A N 1
ATOM 5954 C CA . PRO A 1 749 ? 15.023 -13.019 18.803 1.00 52.62 749 PRO A CA 1
ATOM 5955 C C . PRO A 1 749 ? 14.178 -13.729 19.863 1.00 52.62 749 PRO A C 1
ATOM 5957 O O . PRO A 1 749 ? 13.373 -13.089 20.539 1.00 52.62 749 PRO A O 1
ATOM 5960 N N . ALA A 1 750 ? 14.365 -15.043 20.020 1.00 48.84 750 ALA A N 1
ATOM 5961 C CA . ALA A 1 750 ? 13.638 -15.814 21.023 1.00 48.84 750 ALA A CA 1
ATOM 5962 C C . ALA A 1 750 ? 13.711 -15.125 22.407 1.00 48.84 750 ALA A C 1
ATOM 5964 O O . ALA A 1 750 ? 14.749 -14.530 22.732 1.00 48.84 750 ALA A O 1
ATOM 5965 N N . PRO A 1 751 ? 12.660 -15.217 23.247 1.00 45.25 751 PRO A N 1
ATOM 5966 C CA . PRO A 1 751 ? 12.676 -14.646 24.590 1.00 45.25 751 PRO A CA 1
ATOM 5967 C C . PRO A 1 751 ? 13.948 -15.071 25.343 1.00 45.25 751 PRO A C 1
ATOM 5969 O O . PRO A 1 751 ? 14.164 -16.259 25.576 1.00 45.25 751 PRO A O 1
ATOM 5972 N N . GLY A 1 752 ? 14.814 -14.108 25.680 1.00 47.00 752 GLY A N 1
ATOM 5973 C CA . GLY A 1 752 ? 16.106 -14.350 26.343 1.00 47.00 752 GLY A CA 1
ATOM 5974 C C . GLY A 1 752 ? 17.364 -14.230 25.468 1.00 47.00 752 GLY A C 1
ATOM 5975 O O . GLY A 1 752 ? 18.465 -14.343 26.000 1.00 47.00 752 GLY A O 1
ATOM 5976 N N . VAL A 1 753 ? 17.239 -13.968 24.161 1.00 45.44 753 VAL A N 1
ATOM 5977 C CA . VAL A 1 753 ? 18.386 -13.653 23.275 1.00 45.44 753 VAL A CA 1
ATOM 5978 C C . VAL A 1 753 ? 18.782 -12.168 23.358 1.00 45.44 753 VAL A C 1
ATOM 5980 O O . VAL A 1 753 ? 19.913 -11.808 23.036 1.00 45.44 753 VAL A O 1
ATOM 5983 N N . ALA A 1 754 ? 17.894 -11.303 23.862 1.00 53.44 754 ALA A N 1
ATOM 5984 C CA . ALA A 1 754 ? 18.242 -9.930 24.207 1.00 53.44 754 ALA A CA 1
ATOM 5985 C C . ALA A 1 754 ? 19.231 -9.921 25.387 1.00 53.44 754 ALA A C 1
ATOM 5987 O O . ALA A 1 754 ? 18.908 -10.313 26.507 1.00 53.44 754 ALA A O 1
ATOM 5988 N N . SER A 1 755 ? 20.460 -9.474 25.138 1.00 43.50 755 SER A N 1
ATOM 5989 C CA . SER A 1 755 ? 21.579 -9.498 26.085 1.00 43.50 755 SER A CA 1
ATOM 5990 C C . SER A 1 755 ? 21.534 -8.374 27.139 1.00 43.50 755 SER A C 1
ATOM 5992 O O . SER A 1 755 ? 22.571 -7.792 27.461 1.00 43.50 755 SER A O 1
ATOM 5994 N N . GLY A 1 756 ? 20.351 -8.043 27.674 1.00 56.50 756 GLY A N 1
ATOM 5995 C CA . GLY A 1 756 ? 20.157 -6.990 28.679 1.00 56.50 756 GLY A CA 1
ATOM 5996 C C . GLY A 1 756 ? 18.908 -7.199 29.552 1.00 56.50 756 GLY A C 1
ATOM 5997 O O . GLY A 1 756 ? 18.003 -7.935 29.155 1.00 56.50 756 GLY A O 1
ATOM 5998 N N . PRO A 1 757 ? 18.847 -6.598 30.756 1.00 60.41 757 PRO A N 1
ATOM 5999 C CA . PRO A 1 757 ? 17.691 -6.733 31.638 1.00 60.41 757 PRO A CA 1
ATOM 6000 C C . PRO A 1 757 ? 16.489 -5.935 31.102 1.00 60.41 757 PRO A C 1
ATOM 6002 O O . PRO A 1 757 ? 16.591 -4.726 30.906 1.00 60.41 757 PRO A O 1
ATOM 6005 N N . ASP A 1 758 ? 15.345 -6.599 30.912 1.00 74.19 758 ASP A N 1
ATOM 6006 C CA . ASP A 1 758 ? 14.044 -5.940 30.725 1.00 74.19 758 ASP A CA 1
ATOM 6007 C C . ASP A 1 758 ? 13.491 -5.572 32.108 1.00 74.19 758 ASP A C 1
ATOM 6009 O O . ASP A 1 758 ? 12.909 -6.408 32.801 1.00 74.19 758 ASP A O 1
ATOM 6013 N N . VAL A 1 759 ? 13.787 -4.359 32.579 1.00 81.00 759 VAL A N 1
ATOM 6014 C CA . VAL A 1 759 ? 13.374 -3.917 33.919 1.00 81.00 759 VAL A CA 1
ATOM 6015 C C . VAL A 1 759 ? 11.987 -3.288 33.835 1.00 81.00 759 VAL A C 1
ATOM 6017 O O . VAL A 1 759 ? 11.822 -2.236 33.227 1.00 81.00 759 VAL A O 1
ATOM 6020 N N . ILE A 1 760 ? 11.010 -3.922 34.483 1.00 86.31 760 ILE A N 1
ATOM 6021 C CA . ILE A 1 760 ? 9.664 -3.377 34.691 1.00 86.31 760 ILE A CA 1
ATOM 6022 C C . ILE A 1 760 ? 9.658 -2.655 36.042 1.00 86.31 760 ILE A C 1
ATOM 6024 O O . ILE A 1 760 ? 9.839 -3.291 37.082 1.00 86.31 760 ILE A O 1
ATOM 6028 N N . GLU A 1 761 ? 9.471 -1.334 36.036 1.00 84.12 761 GLU A N 1
ATOM 6029 C CA . GLU A 1 761 ? 9.504 -0.517 37.261 1.00 84.12 761 GLU A CA 1
ATOM 6030 C C . GLU A 1 761 ? 8.304 -0.783 38.180 1.00 84.12 761 GLU A C 1
ATOM 6032 O O . GLU A 1 761 ? 8.443 -0.810 39.404 1.00 84.12 761 GLU A O 1
ATOM 6037 N N . ALA A 1 762 ? 7.123 -0.995 37.594 1.00 87.19 762 ALA A N 1
ATOM 6038 C CA . ALA A 1 762 ? 5.888 -1.255 38.318 1.00 87.19 762 ALA A CA 1
ATOM 6039 C C . ALA A 1 762 ? 4.931 -2.127 37.497 1.00 87.19 762 ALA A C 1
ATOM 6041 O O . ALA A 1 762 ? 4.810 -1.963 36.286 1.00 87.19 762 ALA A O 1
ATOM 6042 N N . LEU A 1 763 ? 4.212 -3.023 38.179 1.00 92.06 763 LEU A N 1
ATOM 6043 C CA . LEU A 1 763 ? 3.138 -3.803 37.565 1.00 92.06 763 LEU A CA 1
ATOM 6044 C C . LEU A 1 763 ? 1.904 -2.930 37.326 1.00 92.06 763 LEU A C 1
ATOM 6046 O O . LEU A 1 763 ? 1.519 -2.120 38.176 1.00 92.06 763 LEU A O 1
ATOM 6050 N N . TYR A 1 764 ? 1.252 -3.154 36.193 1.00 94.56 764 TYR A N 1
ATOM 6051 C CA . TYR A 1 764 ? 0.054 -2.452 35.771 1.00 94.56 764 TYR A CA 1
ATOM 6052 C C . TYR A 1 764 ? -1.139 -2.799 36.680 1.00 94.56 764 TYR A C 1
ATOM 6054 O O . TYR A 1 764 ? -1.483 -3.978 36.812 1.00 94.56 764 TYR A O 1
ATOM 6062 N N . PRO A 1 765 ? -1.761 -1.820 37.366 1.00 93.88 765 PRO A N 1
ATOM 6063 C CA . PRO A 1 765 ? -2.726 -2.116 38.417 1.00 93.88 765 PRO A CA 1
ATOM 6064 C C . PRO A 1 765 ? -4.170 -2.192 37.909 1.00 93.88 765 PRO A C 1
ATOM 6066 O O . PRO A 1 765 ? -4.770 -1.188 37.513 1.00 93.88 765 PRO A O 1
ATOM 6069 N N . LEU A 1 766 ? -4.757 -3.378 38.041 1.00 95.56 766 LEU A N 1
ATOM 6070 C CA . LEU A 1 766 ? -6.191 -3.621 37.900 1.00 95.56 766 LEU A CA 1
ATOM 6071 C C . LEU A 1 766 ? -6.822 -3.867 39.274 1.00 95.56 766 LEU A C 1
ATOM 6073 O O . LEU A 1 766 ? -6.111 -4.108 40.252 1.00 95.56 766 LEU A O 1
ATOM 6077 N N . PHE A 1 767 ? -8.148 -3.843 39.367 1.00 95.56 767 PHE A N 1
ATOM 6078 C CA . PHE A 1 767 ? -8.874 -4.294 40.554 1.00 95.56 767 PHE A CA 1
ATOM 6079 C C . PHE A 1 767 ? -9.944 -5.335 40.213 1.00 95.56 767 PHE A C 1
ATOM 6081 O O . PHE A 1 767 ? -10.457 -5.386 39.097 1.00 95.56 767 PHE A O 1
ATOM 6088 N N . SER A 1 768 ? -10.266 -6.176 41.194 1.00 96.62 768 SER A N 1
ATOM 6089 C CA . SER A 1 768 ? -11.352 -7.155 41.116 1.00 96.62 768 SER A CA 1
ATOM 6090 C C . SER A 1 768 ? -12.690 -6.475 41.438 1.00 96.62 768 SER A C 1
ATOM 6092 O O . SER A 1 768 ? -12.885 -6.087 42.592 1.00 96.62 768 SER A O 1
ATOM 6094 N N . PRO A 1 769 ? -13.634 -6.317 40.485 1.00 96.56 769 PRO A N 1
ATOM 6095 C CA . PRO A 1 769 ? -14.954 -5.760 40.784 1.00 96.56 769 PRO A CA 1
ATOM 6096 C C . PRO A 1 769 ? -15.730 -6.625 41.787 1.00 96.56 769 PRO A C 1
ATOM 6098 O O . PRO A 1 769 ? -16.428 -6.077 42.638 1.00 96.56 769 PRO A O 1
ATOM 6101 N N . PHE A 1 770 ? -15.566 -7.954 41.740 1.00 97.00 770 PHE A N 1
ATOM 6102 C CA . PHE A 1 770 ? -16.187 -8.882 42.691 1.00 97.00 770 PHE A CA 1
ATOM 6103 C C . PHE A 1 770 ? -15.695 -8.639 44.124 1.00 97.00 770 PHE A C 1
ATOM 6105 O O . PHE A 1 770 ? -16.498 -8.430 45.032 1.00 97.00 770 PHE A O 1
ATOM 6112 N N . CYS A 1 771 ? -14.373 -8.613 44.325 1.00 96.06 771 CYS A N 1
ATOM 6113 C CA . CYS A 1 771 ? -13.773 -8.374 45.638 1.00 96.06 771 CYS A CA 1
ATOM 6114 C C . CYS A 1 771 ? -14.079 -6.956 46.139 1.00 96.06 771 CYS A C 1
ATOM 6116 O O . CYS A 1 771 ? -14.440 -6.773 47.300 1.00 96.06 771 CYS A O 1
ATOM 6118 N N . CYS A 1 772 ? -14.014 -5.967 45.242 1.00 95.88 772 CYS A N 1
ATOM 6119 C CA . CYS A 1 772 ? -14.257 -4.568 45.568 1.00 95.88 772 CYS A CA 1
ATOM 6120 C C . CYS A 1 772 ? -15.665 -4.381 46.133 1.00 95.88 772 CYS A C 1
ATOM 6122 O O . CYS A 1 772 ? -15.820 -3.837 47.225 1.00 95.88 772 CYS A O 1
ATOM 6124 N N . LYS A 1 773 ? -16.682 -4.920 45.450 1.00 96.00 773 LYS A N 1
ATOM 6125 C CA . LYS A 1 773 ? -18.073 -4.818 45.896 1.00 96.00 773 LYS A CA 1
ATOM 6126 C C . LYS A 1 773 ? -18.296 -5.446 47.274 1.00 96.00 773 LYS A C 1
ATOM 6128 O O . LYS A 1 773 ? -18.947 -4.837 48.116 1.00 96.00 773 LYS A O 1
ATOM 6133 N N . ILE A 1 774 ? -17.722 -6.627 47.522 1.00 96.06 774 ILE A N 1
ATOM 6134 C CA . ILE A 1 774 ? -17.820 -7.310 48.823 1.00 96.06 774 ILE A CA 1
ATOM 6135 C C . ILE A 1 774 ? -17.180 -6.467 49.933 1.00 96.06 774 ILE A C 1
ATOM 6137 O O . ILE A 1 774 ? -17.768 -6.314 51.000 1.00 96.06 774 ILE A O 1
ATOM 6141 N N . ILE A 1 775 ? -15.998 -5.892 49.689 1.00 94.94 775 ILE A N 1
ATOM 6142 C CA . ILE A 1 775 ? -15.314 -5.032 50.667 1.00 94.94 775 ILE A CA 1
ATOM 6143 C C . ILE A 1 775 ? -16.151 -3.793 50.985 1.00 94.94 775 ILE A C 1
ATOM 6145 O O . ILE A 1 775 ? -16.304 -3.448 52.154 1.00 94.94 775 ILE A O 1
ATOM 6149 N N . TYR A 1 776 ? -16.718 -3.140 49.969 1.00 94.12 776 TYR A N 1
ATOM 6150 C CA . TYR A 1 776 ? -17.598 -1.991 50.181 1.00 94.12 776 TYR A CA 1
ATOM 6151 C C . TYR A 1 776 ? -18.850 -2.367 50.977 1.00 94.12 776 TYR A C 1
ATOM 6153 O O . TYR A 1 776 ? -19.220 -1.638 51.893 1.00 94.12 776 TYR A O 1
ATOM 6161 N N . ASP A 1 777 ? -19.465 -3.513 50.695 1.00 94.19 777 ASP A N 1
ATOM 6162 C CA . ASP A 1 777 ? -20.675 -3.956 51.395 1.00 94.19 777 ASP A CA 1
ATOM 6163 C C . ASP A 1 777 ? -20.410 -4.375 52.845 1.00 94.19 777 ASP A C 1
ATOM 6165 O O . ASP A 1 777 ? -21.282 -4.191 53.694 1.00 94.19 777 ASP A O 1
ATOM 6169 N N . LEU A 1 778 ? -19.205 -4.862 53.160 1.00 92.81 778 LEU A N 1
ATOM 6170 C CA . LEU A 1 778 ? -18.747 -5.050 54.542 1.00 92.81 778 LEU A CA 1
ATOM 6171 C C . LEU A 1 778 ? -18.581 -3.698 55.251 1.00 92.81 778 LEU A C 1
ATOM 6173 O O . LEU A 1 778 ? -19.163 -3.478 56.308 1.00 92.81 778 LEU A O 1
ATOM 6177 N N . VAL A 1 779 ? -17.874 -2.743 54.633 1.00 90.19 779 VAL A N 1
ATOM 6178 C CA . VAL A 1 779 ? -17.661 -1.395 55.205 1.00 90.19 779 VAL A CA 1
ATOM 6179 C C . VAL A 1 779 ? -18.980 -0.641 55.419 1.00 90.19 779 VAL A C 1
ATOM 6181 O O . VAL A 1 779 ? -19.114 0.115 56.382 1.00 90.19 779 VAL A O 1
ATOM 6184 N N . LEU A 1 780 ? -19.961 -0.837 54.536 1.00 89.75 780 LEU A N 1
ATOM 6185 C CA . LEU A 1 780 ? -21.291 -0.228 54.625 1.00 89.75 780 LEU A CA 1
ATOM 6186 C C . LEU A 1 780 ? -22.254 -0.992 55.554 1.00 89.75 780 LEU A C 1
ATOM 6188 O O . LEU A 1 780 ? -23.373 -0.521 55.767 1.00 89.75 780 LEU A O 1
ATOM 6192 N N . GLY A 1 781 ? -21.849 -2.141 56.107 1.00 88.75 781 GLY A N 1
ATOM 6193 C CA . GLY A 1 781 ? -22.682 -2.975 56.982 1.00 88.75 781 GLY A CA 1
ATOM 6194 C C . GLY A 1 781 ? -23.864 -3.646 56.273 1.00 88.75 781 GLY A C 1
ATOM 6195 O O . GLY A 1 781 ? -24.870 -3.951 56.912 1.00 88.75 781 GLY A O 1
ATOM 6196 N N . ILE A 1 782 ? -23.776 -3.837 54.953 1.00 91.56 782 ILE A N 1
ATOM 6197 C CA . ILE A 1 782 ? -24.773 -4.551 54.139 1.00 91.56 782 ILE A CA 1
ATOM 6198 C C . ILE A 1 782 ? -24.634 -6.064 54.350 1.00 91.56 782 ILE A C 1
ATOM 6200 O O . ILE A 1 782 ? -25.640 -6.768 54.447 1.00 91.56 782 ILE A O 1
ATOM 6204 N N . ILE A 1 783 ? -23.398 -6.561 54.445 1.00 91.31 783 ILE A N 1
ATOM 6205 C CA . ILE A 1 783 ? -23.118 -7.944 54.841 1.00 91.31 783 ILE A CA 1
ATOM 6206 C C . ILE A 1 783 ? -23.113 -8.005 56.372 1.00 91.31 783 ILE A C 1
ATOM 6208 O O . ILE A 1 783 ? -22.315 -7.331 57.018 1.00 91.31 783 ILE A O 1
ATOM 6212 N N . ASP A 1 784 ? -24.001 -8.817 56.955 1.00 87.12 784 ASP A N 1
ATOM 6213 C CA . ASP A 1 784 ? -24.017 -9.055 58.401 1.00 87.12 784 ASP A CA 1
ATOM 6214 C C . ASP A 1 784 ? -22.759 -9.830 58.811 1.00 87.12 784 ASP A C 1
ATOM 6216 O O . ASP A 1 784 ? -22.546 -10.970 58.392 1.00 87.12 784 ASP A O 1
ATOM 6220 N N . GLU A 1 785 ? -21.921 -9.207 59.637 1.00 86.12 785 GLU A N 1
ATOM 6221 C CA . GLU A 1 785 ? -20.692 -9.818 60.138 1.00 86.12 785 GLU A CA 1
ATOM 6222 C C . GLU A 1 785 ? -20.936 -10.771 61.319 1.00 86.12 785 GLU A C 1
ATOM 6224 O O . GLU A 1 785 ? -20.058 -11.568 61.655 1.00 86.12 785 GLU A O 1
ATOM 6229 N N . THR A 1 786 ? -22.122 -10.757 61.941 1.00 85.44 786 THR A N 1
ATOM 6230 C CA . THR A 1 786 ? -22.439 -11.596 63.114 1.00 85.44 786 THR A CA 1
ATOM 6231 C C . THR A 1 786 ? -22.213 -13.093 62.847 1.00 85.44 786 THR A C 1
ATOM 6233 O O . THR A 1 786 ? -21.562 -13.752 63.665 1.00 85.44 786 THR A O 1
ATOM 6236 N N . PRO A 1 787 ? -22.654 -13.666 61.706 1.00 86.75 787 PRO A N 1
ATOM 6237 C CA . PRO A 1 787 ? -22.368 -15.058 61.360 1.00 86.75 787 PRO A CA 1
ATOM 6238 C C . PRO A 1 787 ? -20.877 -15.331 61.103 1.00 86.75 787 PRO A C 1
ATOM 6240 O O . PRO A 1 787 ? -20.412 -16.441 61.370 1.00 86.75 787 PRO A O 1
ATOM 6243 N N . LEU A 1 788 ? -20.108 -14.327 60.654 1.00 88.06 788 LEU A N 1
ATOM 6244 C CA . LEU A 1 788 ? -18.673 -14.448 60.344 1.00 88.06 788 LEU A CA 1
ATOM 6245 C C . LEU A 1 788 ? -17.804 -14.653 61.594 1.00 88.06 788 LEU A C 1
ATOM 6247 O O . LEU A 1 788 ? -16.671 -15.121 61.487 1.00 88.06 788 LEU A O 1
ATOM 6251 N N . GLN A 1 789 ? -18.334 -14.329 62.778 1.00 84.75 789 GLN A N 1
ATOM 6252 C CA . GLN A 1 789 ? -17.671 -14.541 64.071 1.00 84.75 789 GLN A CA 1
ATOM 6253 C C . GLN A 1 789 ? -17.743 -16.003 64.545 1.00 84.75 789 GLN A C 1
ATOM 6255 O O . GLN A 1 789 ? -17.055 -16.393 65.491 1.00 84.75 789 GLN A O 1
ATOM 6260 N N . SER A 1 790 ? -18.577 -16.823 63.898 1.00 83.12 790 SER A N 1
ATOM 6261 C CA . SER A 1 790 ? -18.710 -18.257 64.160 1.00 83.12 790 SER A CA 1
ATOM 6262 C C . SER A 1 790 ? -17.948 -19.093 63.124 1.00 83.12 790 SER A C 1
ATOM 6264 O O . SER A 1 790 ? -17.528 -18.590 62.086 1.00 83.12 790 SER A O 1
ATOM 6266 N N . PHE A 1 791 ? -17.729 -20.382 63.400 1.00 81.44 791 PHE A N 1
ATOM 6267 C CA . PHE A 1 791 ? -17.104 -21.266 62.415 1.00 81.44 791 PHE A CA 1
ATOM 6268 C C . PHE A 1 791 ? -18.039 -21.463 61.213 1.00 81.44 791 PHE A C 1
ATOM 6270 O O . PHE A 1 791 ? -19.141 -21.987 61.376 1.00 81.44 791 PHE A O 1
ATOM 6277 N N . TYR A 1 792 ? -17.569 -21.108 60.016 1.00 88.50 792 TYR A N 1
ATOM 6278 C CA . TYR A 1 792 ? -18.272 -21.321 58.753 1.00 88.50 792 TYR A CA 1
ATOM 6279 C C . TYR A 1 792 ? -17.406 -22.107 57.756 1.00 88.50 792 TYR A C 1
ATOM 6281 O O . TYR A 1 792 ? -16.177 -22.100 57.834 1.00 88.50 792 TYR A O 1
ATOM 6289 N N . ASN A 1 793 ? -18.051 -22.825 56.834 1.00 91.06 793 ASN A N 1
ATOM 6290 C CA . ASN A 1 793 ? -17.395 -23.627 55.797 1.00 91.06 793 ASN A CA 1
ATOM 6291 C C . ASN A 1 793 ? -17.453 -22.933 54.421 1.00 91.06 793 ASN A C 1
ATOM 6293 O O . ASN A 1 793 ? -18.052 -21.870 54.268 1.00 91.06 793 ASN A O 1
ATOM 6297 N N . ASP A 1 794 ? -16.852 -23.554 53.403 1.00 93.12 794 ASP A N 1
ATOM 6298 C CA . ASP A 1 794 ? -16.838 -23.017 52.034 1.00 93.12 794 ASP A CA 1
ATOM 6299 C C . ASP A 1 794 ? -18.252 -22.844 51.445 1.00 93.12 794 ASP A C 1
ATOM 6301 O O . ASP A 1 794 ? -18.461 -21.941 50.640 1.00 93.12 794 ASP A O 1
ATOM 6305 N N . ASP A 1 795 ? -19.228 -23.664 51.849 1.00 93.25 795 ASP A N 1
ATOM 6306 C CA . ASP A 1 795 ? -20.613 -23.551 51.367 1.00 93.25 795 ASP A CA 1
ATOM 6307 C C . ASP A 1 795 ? -21.296 -22.284 51.883 1.00 93.25 795 ASP A C 1
ATOM 6309 O O . ASP A 1 795 ? -21.972 -21.604 51.115 1.00 93.25 795 ASP A O 1
ATOM 6313 N N . PHE A 1 796 ? -21.045 -21.911 53.140 1.00 93.25 796 PHE A N 1
ATOM 6314 C CA . PHE A 1 796 ? -21.513 -20.639 53.684 1.00 93.25 796 PHE A CA 1
ATOM 6315 C C . PHE A 1 796 ? -20.903 -19.445 52.935 1.00 93.25 796 PHE A C 1
ATOM 6317 O O . PHE A 1 796 ? -21.605 -18.492 52.609 1.00 93.25 796 PHE A O 1
ATOM 6324 N N . VAL A 1 797 ? -19.609 -19.503 52.589 1.00 93.56 797 VAL A N 1
ATOM 6325 C CA . VAL A 1 797 ? -18.986 -18.443 51.775 1.00 93.56 797 VAL A CA 1
ATOM 6326 C C . VAL A 1 797 ? -19.663 -18.341 50.411 1.00 93.56 797 VAL A C 1
ATOM 6328 O O . VAL A 1 797 ? -19.914 -17.236 49.935 1.00 93.56 797 VAL A O 1
ATOM 6331 N N . ARG A 1 798 ? -20.008 -19.476 49.790 1.00 95.12 798 ARG A N 1
ATOM 6332 C CA . ARG A 1 798 ? -20.734 -19.468 48.515 1.00 95.12 798 ARG A CA 1
ATOM 6333 C C . ARG A 1 798 ? -22.119 -18.847 48.640 1.00 95.12 798 ARG A C 1
ATOM 6335 O O . ARG A 1 798 ? -22.468 -18.043 47.787 1.00 95.12 798 ARG A O 1
ATOM 6342 N N . GLU A 1 799 ? -22.857 -19.165 49.700 1.00 94.31 799 GLU A N 1
ATOM 6343 C CA . GLU A 1 799 ? -24.178 -18.588 49.976 1.00 94.31 799 GLU A CA 1
ATOM 6344 C C . GLU A 1 799 ? -24.115 -17.059 50.104 1.00 94.31 799 GLU A C 1
ATOM 6346 O O . GLU A 1 799 ? -24.869 -16.355 49.435 1.00 94.31 799 GLU A O 1
ATOM 6351 N N . VAL A 1 800 ? -23.163 -16.533 50.884 1.00 93.81 800 VAL A N 1
ATOM 6352 C CA . VAL A 1 800 ? -22.989 -15.078 51.050 1.00 93.81 800 VAL A CA 1
ATOM 6353 C C . VAL A 1 800 ? -22.527 -14.411 49.749 1.00 93.81 800 VAL A C 1
ATOM 6355 O O . VAL A 1 800 ? -22.958 -13.303 49.434 1.00 93.81 800 VAL A O 1
ATOM 6358 N N . CYS A 1 801 ? -21.668 -15.070 48.967 1.00 96.19 801 CYS A N 1
ATOM 6359 C CA . CYS A 1 801 ? -21.148 -14.524 47.712 1.00 96.19 801 CYS A CA 1
ATOM 6360 C C . CYS A 1 801 ? -22.102 -14.663 46.512 1.00 96.19 801 CYS A C 1
ATOM 6362 O O . CYS A 1 801 ? -21.889 -13.982 45.508 1.00 96.19 801 CYS A O 1
ATOM 6364 N N . GLN A 1 802 ? -23.145 -15.498 46.595 1.00 96.62 802 GLN A N 1
ATOM 6365 C CA . GLN A 1 802 ? -24.062 -15.791 45.486 1.00 96.62 802 GLN A CA 1
ATOM 6366 C C . GLN A 1 802 ? -24.633 -14.530 44.799 1.00 96.62 802 GLN A C 1
ATOM 6368 O O . GLN A 1 802 ? -24.640 -14.481 43.566 1.00 96.62 802 GLN A O 1
ATOM 6373 N N . PRO A 1 803 ? -25.059 -13.469 45.521 1.00 96.50 803 PRO A N 1
ATOM 6374 C CA . PRO A 1 803 ? -25.582 -12.252 44.893 1.00 96.50 803 PRO A CA 1
ATOM 6375 C C . PRO A 1 803 ? -24.551 -11.472 44.065 1.00 96.50 803 PRO A C 1
ATOM 6377 O O . PRO A 1 803 ? -24.933 -10.619 43.267 1.00 96.50 803 PRO A O 1
ATOM 6380 N N . TYR A 1 804 ? -23.256 -11.746 44.244 1.00 96.62 804 TYR A N 1
ATOM 6381 C CA . TYR A 1 804 ? -22.149 -11.036 43.601 1.00 96.62 804 TYR A CA 1
ATOM 6382 C C . TYR A 1 804 ? -21.564 -11.791 42.403 1.00 96.62 804 TYR A C 1
ATOM 6384 O O . TYR A 1 804 ? -20.764 -11.223 41.662 1.00 96.62 804 TYR A O 1
ATOM 6392 N N . GLU A 1 805 ? -21.967 -13.043 42.160 1.00 96.56 805 GLU A N 1
ATOM 6393 C CA . GLU A 1 805 ? -21.398 -13.891 41.099 1.00 96.56 805 GLU A CA 1
ATOM 6394 C C . GLU A 1 805 ? -21.518 -13.280 39.694 1.00 96.56 805 GLU A C 1
ATOM 6396 O O . GLU A 1 805 ? -20.674 -13.536 38.835 1.00 96.56 805 GLU A O 1
ATOM 6401 N N . TYR A 1 806 ? -22.506 -12.410 39.457 1.00 95.62 806 TYR A N 1
ATOM 6402 C CA . TYR A 1 806 ? -22.647 -11.699 38.181 1.00 95.62 806 TYR A CA 1
ATOM 6403 C C . TYR A 1 806 ? -21.425 -10.823 37.839 1.00 95.62 806 TYR A C 1
ATOM 6405 O O . TYR A 1 806 ? -21.161 -10.574 36.661 1.00 95.62 806 TYR A O 1
ATOM 6413 N N . LEU A 1 807 ? -20.658 -10.377 38.844 1.00 96.38 807 LEU A N 1
ATOM 6414 C CA . LEU A 1 807 ? -19.441 -9.580 38.663 1.00 96.38 807 LEU A CA 1
ATOM 6415 C C . LEU A 1 807 ? -18.262 -10.417 38.166 1.00 96.38 807 LEU A C 1
ATOM 6417 O O . LEU A 1 807 ? -17.373 -9.871 37.516 1.00 96.38 807 LEU A O 1
ATOM 6421 N N . LEU A 1 808 ? -18.266 -11.734 38.406 1.00 96.31 808 LEU A N 1
ATOM 6422 C CA . LEU A 1 808 ? -17.186 -12.623 37.969 1.00 96.31 808 LEU A CA 1
ATOM 6423 C C . LEU A 1 808 ? -17.031 -12.577 36.447 1.00 96.31 808 LEU A C 1
ATOM 6425 O O . LEU A 1 808 ? -15.914 -12.544 35.948 1.00 96.31 808 LEU A O 1
ATOM 6429 N N . ALA A 1 809 ? -18.126 -12.442 35.692 1.00 96.00 809 ALA A N 1
ATOM 6430 C CA . ALA A 1 809 ? -18.067 -12.312 34.234 1.00 96.00 809 ALA A CA 1
ATOM 6431 C C . ALA A 1 809 ? -17.160 -11.159 33.749 1.00 96.00 809 ALA A C 1
ATOM 6433 O O . ALA A 1 809 ? -16.646 -11.231 32.629 1.00 96.00 809 ALA A O 1
ATOM 6434 N N . PHE A 1 810 ? -16.941 -10.138 34.584 1.00 96.81 810 PHE A N 1
ATOM 6435 C CA . PHE A 1 810 ? -16.121 -8.955 34.313 1.00 96.81 810 PHE A CA 1
ATOM 6436 C C . PHE A 1 810 ? -14.774 -8.950 35.043 1.00 96.81 810 PHE A C 1
ATOM 6438 O O . PHE A 1 810 ? -13.966 -8.050 34.828 1.00 96.81 810 PHE A O 1
ATOM 6445 N N . ASP A 1 811 ? -14.536 -9.911 35.928 1.00 96.31 811 ASP A N 1
ATOM 6446 C CA . ASP A 1 811 ? -13.401 -9.882 36.839 1.00 96.31 811 ASP A CA 1
ATOM 6447 C C . ASP A 1 811 ? -12.111 -10.362 36.140 1.00 96.31 811 ASP A C 1
ATOM 6449 O O . ASP A 1 811 ? -12.155 -11.386 35.446 1.00 96.31 811 ASP A O 1
ATOM 6453 N N . PRO A 1 812 ? -10.967 -9.660 36.298 1.00 95.69 812 PRO A N 1
ATOM 6454 C CA . PRO A 1 812 ? -9.705 -9.998 35.625 1.00 95.69 812 PRO A CA 1
ATOM 6455 C C . PRO A 1 812 ? -9.069 -11.309 36.116 1.00 95.69 812 PRO A C 1
ATOM 6457 O O . PRO A 1 812 ? -8.104 -11.788 35.526 1.00 95.69 812 PRO A O 1
ATOM 6460 N N . THR A 1 813 ? -9.589 -11.904 37.192 1.00 94.50 813 THR A N 1
ATOM 6461 C CA . THR A 1 813 ? -9.102 -13.192 37.716 1.00 94.50 813 THR A CA 1
ATOM 6462 C C . THR A 1 813 ? -9.723 -14.401 37.021 1.00 94.50 813 THR A C 1
ATOM 6464 O O . THR A 1 813 ? -9.245 -15.528 37.175 1.00 94.50 813 THR A O 1
ATOM 6467 N N . GLN A 1 814 ? -10.807 -14.198 36.265 1.00 94.88 814 GLN A N 1
ATOM 6468 C CA . GLN A 1 814 ? -11.521 -15.306 35.643 1.00 94.88 814 GLN A CA 1
ATOM 6469 C C . GLN A 1 814 ? -10.790 -15.846 34.410 1.00 94.88 814 GLN A C 1
ATOM 6471 O O . GLN A 1 814 ? -10.146 -15.078 33.692 1.00 94.88 814 GLN A O 1
ATOM 6476 N N . PRO A 1 815 ? -10.959 -17.143 34.077 1.00 91.94 815 PRO A N 1
ATOM 6477 C CA . PRO A 1 815 ? -10.338 -17.754 32.900 1.00 91.94 815 PRO A CA 1
ATOM 6478 C C . PRO A 1 815 ? -10.588 -16.997 31.587 1.00 91.94 815 PRO A C 1
ATOM 6480 O O . PRO A 1 815 ? -9.699 -16.902 30.749 1.00 91.94 815 PRO A O 1
ATOM 6483 N N . ALA A 1 816 ? -11.783 -16.422 31.417 1.00 90.88 816 ALA A N 1
ATOM 6484 C CA . ALA A 1 816 ? -12.148 -15.666 30.217 1.00 90.88 816 ALA A CA 1
ATOM 6485 C C . ALA A 1 816 ? -11.476 -14.283 30.115 1.00 90.88 816 ALA A C 1
ATOM 6487 O O . ALA A 1 816 ? -11.472 -13.701 29.037 1.00 90.88 816 ALA A O 1
ATOM 6488 N N . ASN A 1 817 ? -10.928 -13.762 31.219 1.00 92.56 817 ASN A N 1
ATOM 6489 C CA . ASN A 1 817 ? -10.343 -12.422 31.322 1.00 92.56 817 ASN A CA 1
ATOM 6490 C C . ASN A 1 817 ? -8.930 -12.469 31.945 1.00 92.56 817 ASN A C 1
ATOM 6492 O O . ASN A 1 817 ? -8.501 -11.494 32.557 1.00 92.56 817 ASN A O 1
ATOM 6496 N N . THR A 1 818 ? -8.246 -13.616 31.883 1.00 87.38 818 THR A N 1
ATOM 6497 C CA . THR A 1 818 ? -6.991 -13.849 32.615 1.00 87.38 818 THR A CA 1
ATOM 6498 C C . THR A 1 818 ? -5.870 -12.937 32.127 1.00 87.38 818 THR A C 1
ATOM 6500 O O . THR A 1 818 ? -5.683 -12.754 30.927 1.00 87.38 818 THR A O 1
ATOM 6503 N N . GLN A 1 819 ? -5.094 -12.415 33.074 1.00 92.06 819 GLN A N 1
ATOM 6504 C CA . GLN A 1 819 ? -4.003 -11.473 32.831 1.00 92.06 819 GLN A CA 1
ATOM 6505 C C . GLN A 1 819 ? -2.632 -12.119 33.060 1.00 92.06 819 GLN A C 1
ATOM 6507 O O . GLN A 1 819 ? -2.510 -13.091 33.806 1.00 92.06 819 GLN A O 1
ATOM 6512 N N . ASP A 1 820 ? -1.584 -11.566 32.445 1.00 91.19 820 ASP A N 1
ATOM 6513 C CA . ASP A 1 820 ? -0.211 -12.028 32.664 1.00 91.19 820 ASP A CA 1
ATOM 6514 C C . ASP A 1 820 ? 0.355 -11.438 33.975 1.00 91.19 820 ASP A C 1
ATOM 6516 O O . ASP A 1 820 ? 0.582 -10.224 34.058 1.00 91.19 820 ASP A O 1
ATOM 6520 N N . PRO A 1 821 ? 0.632 -12.266 35.003 1.00 90.75 821 PRO A N 1
ATOM 6521 C CA . PRO A 1 821 ? 1.096 -11.789 36.306 1.00 90.75 821 PRO A CA 1
ATOM 6522 C C . PRO A 1 821 ? 2.509 -11.188 36.269 1.00 90.75 821 PRO A C 1
ATOM 6524 O O . PRO A 1 821 ? 2.940 -10.585 37.250 1.00 90.75 821 PRO A O 1
ATOM 6527 N N . ARG A 1 822 ? 3.252 -11.338 35.161 1.00 90.69 822 ARG A N 1
ATOM 6528 C CA . ARG A 1 822 ? 4.550 -10.669 34.964 1.00 90.69 822 ARG A CA 1
ATOM 6529 C C . ARG A 1 822 ? 4.404 -9.169 34.729 1.00 90.69 822 ARG A C 1
ATOM 6531 O O . ARG A 1 822 ? 5.368 -8.441 34.940 1.00 90.69 822 ARG A O 1
ATOM 6538 N N . PHE A 1 823 ? 3.226 -8.730 34.293 1.00 93.25 823 PHE A N 1
ATOM 6539 C CA . PHE A 1 823 ? 2.963 -7.346 33.913 1.00 93.25 823 PHE A CA 1
ATOM 6540 C C . PHE A 1 823 ? 1.816 -6.710 34.701 1.00 93.25 823 PHE A C 1
ATOM 6542 O O . PHE A 1 823 ? 1.778 -5.491 34.821 1.00 93.25 823 PHE A O 1
ATOM 6549 N N . VAL A 1 824 ? 0.908 -7.506 35.275 1.00 94.81 824 VAL A N 1
ATOM 6550 C CA . VAL A 1 824 ? -0.301 -7.020 35.960 1.00 94.81 824 VAL A CA 1
ATOM 6551 C C . VAL A 1 824 ? -0.291 -7.356 37.449 1.00 94.81 824 VAL A C 1
ATOM 6553 O O . VAL A 1 824 ? 0.140 -8.430 37.861 1.00 94.81 824 VAL A O 1
ATOM 6556 N N . THR A 1 825 ? -0.841 -6.451 38.260 1.00 94.19 825 THR A N 1
ATOM 6557 C CA . THR A 1 825 ? -1.230 -6.717 39.652 1.00 94.19 825 THR A CA 1
ATOM 6558 C C . THR A 1 825 ? -2.730 -6.499 39.836 1.00 94.19 825 THR A C 1
ATOM 6560 O O . THR A 1 825 ? -3.267 -5.486 39.385 1.00 94.19 825 THR A O 1
ATOM 6563 N N . ILE A 1 826 ? -3.414 -7.443 40.493 1.00 95.38 826 ILE A N 1
ATOM 6564 C CA . ILE A 1 826 ? -4.859 -7.373 40.747 1.00 95.38 826 ILE A CA 1
ATOM 6565 C C . ILE A 1 826 ? -5.099 -7.007 42.214 1.00 95.38 826 ILE A C 1
ATOM 6567 O O . ILE A 1 826 ? -4.796 -7.765 43.140 1.00 95.38 826 ILE A O 1
ATOM 6571 N N . ARG A 1 827 ? -5.657 -5.814 42.411 1.00 94.62 827 ARG A N 1
ATOM 6572 C CA . ARG A 1 827 ? -5.981 -5.216 43.707 1.00 94.62 827 ARG A CA 1
ATOM 6573 C C . ARG A 1 827 ? -7.398 -5.587 44.159 1.00 94.62 827 ARG A C 1
ATOM 6575 O O . ARG A 1 827 ? -8.255 -5.888 43.324 1.00 94.62 827 ARG A O 1
ATOM 6582 N N . PRO A 1 828 ? -7.680 -5.541 45.469 1.00 95.38 828 PRO A N 1
ATOM 6583 C CA . PRO A 1 828 ? -8.977 -5.938 45.995 1.00 95.38 828 PRO A CA 1
ATOM 6584 C C . PRO A 1 828 ? -10.028 -4.832 45.864 1.00 95.38 828 PRO A C 1
ATOM 6586 O O . PRO A 1 828 ? -11.210 -5.139 45.852 1.00 95.38 828 PRO A O 1
ATOM 6589 N N . HIS A 1 829 ? -9.621 -3.566 45.731 1.00 94.00 829 HIS A N 1
ATOM 6590 C CA . HIS A 1 829 ? -10.526 -2.434 45.533 1.00 94.00 829 HIS A CA 1
ATOM 6591 C C . HIS A 1 829 ? -9.911 -1.358 44.622 1.00 94.00 829 HIS A C 1
ATOM 6593 O O . HIS A 1 829 ? -8.719 -1.377 44.311 1.00 94.00 829 HIS A O 1
ATOM 6599 N N . ASN A 1 830 ? -10.741 -0.402 44.206 1.00 92.25 830 ASN A N 1
ATOM 6600 C CA . ASN A 1 830 ? -10.430 0.653 43.233 1.00 92.25 830 ASN A CA 1
ATOM 6601 C C . ASN A 1 830 ? -9.713 1.894 43.818 1.00 92.25 830 ASN A C 1
ATOM 6603 O O . ASN A 1 830 ? -9.484 2.869 43.106 1.00 92.25 830 ASN A O 1
ATOM 6607 N N . LEU A 1 831 ? -9.382 1.881 45.111 1.00 90.31 831 LEU A N 1
ATOM 6608 C CA . LEU A 1 831 ? -8.783 3.018 45.827 1.00 90.31 831 LEU A CA 1
ATOM 6609 C C . LEU A 1 831 ? -7.252 2.961 45.850 1.00 90.31 831 LEU A C 1
ATOM 6611 O O . LEU A 1 831 ? -6.643 1.894 45.794 1.00 90.31 831 LEU A O 1
ATOM 6615 N N . THR A 1 832 ? -6.627 4.129 46.007 1.00 84.50 832 THR A N 1
ATOM 6616 C CA . THR A 1 832 ? -5.181 4.262 46.253 1.00 84.50 832 THR A CA 1
ATOM 6617 C C . THR A 1 832 ? -4.808 4.197 47.738 1.00 84.50 832 THR A C 1
ATOM 6619 O O . THR A 1 832 ? -3.625 4.120 48.057 1.00 84.50 832 THR A O 1
ATOM 6622 N N . VAL A 1 833 ? -5.799 4.217 48.635 1.00 86.12 833 VAL A N 1
ATOM 6623 C CA . VAL A 1 833 ? -5.632 4.141 50.095 1.00 86.12 833 VAL A CA 1
ATOM 6624 C C . VAL A 1 833 ? -5.945 2.743 50.620 1.00 86.12 833 VAL A C 1
ATOM 6626 O O . VAL A 1 833 ? -6.681 1.999 49.982 1.00 86.12 833 VAL A O 1
ATOM 6629 N N . THR A 1 834 ? -5.422 2.402 51.796 1.00 89.44 834 THR A N 1
ATOM 6630 C CA . THR A 1 834 ? -5.731 1.139 52.476 1.00 89.44 834 THR A CA 1
ATOM 6631 C C . THR A 1 834 ? -7.110 1.197 53.147 1.00 89.44 834 THR A C 1
ATOM 6633 O O . THR A 1 834 ? -7.398 2.161 53.856 1.00 89.44 834 THR A O 1
ATOM 6636 N N . ILE A 1 835 ? -7.943 0.165 52.972 1.00 89.69 835 ILE A N 1
ATOM 6637 C CA . ILE A 1 835 ? -9.230 0.010 53.678 1.00 89.69 835 ILE A CA 1
ATOM 6638 C C . ILE A 1 835 ? -9.025 -0.836 54.941 1.00 89.69 835 ILE A C 1
ATOM 6640 O O . ILE A 1 835 ? -8.418 -1.903 54.877 1.00 89.69 835 ILE A O 1
ATOM 6644 N N . ALA A 1 836 ? -9.542 -0.390 56.087 1.00 89.81 836 ALA A N 1
ATOM 6645 C CA . ALA A 1 836 ? -9.507 -1.165 57.327 1.00 89.81 836 ALA A CA 1
ATOM 6646 C C . ALA A 1 836 ? -10.779 -2.020 57.475 1.00 89.81 836 ALA A C 1
ATOM 6648 O O . ALA A 1 836 ? -11.884 -1.484 57.416 1.00 89.81 836 ALA A O 1
ATOM 6649 N N . LEU A 1 837 ? -10.622 -3.329 57.694 1.00 90.12 837 LEU A N 1
ATOM 6650 C CA . LEU A 1 837 ? -11.710 -4.281 57.963 1.00 90.12 837 LEU A CA 1
ATOM 6651 C C . LEU A 1 837 ? -11.542 -4.929 59.342 1.00 90.12 837 LEU A C 1
ATOM 6653 O O . LEU A 1 837 ? -10.418 -5.102 59.816 1.00 90.12 837 LEU A O 1
ATOM 6657 N N . GLU A 1 838 ? -12.635 -5.351 59.979 1.00 88.62 838 GLU A N 1
ATOM 6658 C CA . GLU A 1 838 ? -12.541 -6.214 61.162 1.00 88.62 838 GLU A CA 1
ATOM 6659 C C . GLU A 1 838 ? -11.877 -7.560 60.820 1.00 88.62 838 GLU A C 1
ATOM 6661 O O . GLU A 1 838 ? -11.887 -8.018 59.676 1.00 88.62 838 GLU A O 1
ATOM 6666 N N . ILE A 1 839 ? -11.298 -8.235 61.821 1.00 88.44 839 ILE A N 1
ATOM 6667 C CA . ILE A 1 839 ? -10.552 -9.486 61.602 1.00 88.44 839 ILE A CA 1
ATOM 6668 C C . ILE A 1 839 ? -11.405 -10.589 60.949 1.00 88.44 839 ILE A C 1
ATOM 6670 O O . ILE A 1 839 ? -10.900 -11.363 60.135 1.00 88.44 839 ILE A O 1
ATOM 6674 N N . TYR A 1 840 ? -12.699 -10.659 61.272 1.00 90.38 840 TYR A N 1
ATOM 6675 C CA . TYR A 1 840 ? -13.613 -11.658 60.714 1.00 90.38 840 TYR A CA 1
ATOM 6676 C C . TYR A 1 840 ? -13.991 -11.339 59.264 1.00 90.38 840 TYR A C 1
ATOM 6678 O O . TYR A 1 840 ? -13.930 -12.236 58.420 1.00 90.38 840 TYR A O 1
ATOM 6686 N N . ALA A 1 841 ? -14.267 -10.068 58.953 1.00 90.81 841 ALA A N 1
ATOM 6687 C CA . ALA A 1 841 ? -14.452 -9.575 57.590 1.00 90.81 841 ALA A CA 1
ATOM 6688 C C . ALA A 1 841 ? -13.206 -9.809 56.719 1.00 90.81 841 ALA A C 1
ATOM 6690 O O . ALA A 1 841 ? -13.311 -10.340 55.614 1.00 90.81 841 ALA A O 1
ATOM 6691 N N . TYR A 1 842 ? -12.009 -9.511 57.238 1.00 92.44 842 TYR A N 1
ATOM 6692 C CA . TYR A 1 842 ? -10.744 -9.776 56.547 1.00 92.44 842 TYR A CA 1
ATOM 6693 C C . TYR A 1 842 ? -10.591 -11.265 56.196 1.00 92.44 842 TYR A C 1
ATOM 6695 O O . TYR A 1 842 ? -10.291 -11.622 55.054 1.00 92.44 842 TYR A O 1
ATOM 6703 N N . ASN A 1 843 ? -10.846 -12.153 57.164 1.00 90.94 843 ASN A N 1
ATOM 6704 C CA . ASN A 1 843 ? -10.777 -13.601 56.951 1.00 90.94 843 ASN A CA 1
ATOM 6705 C C . ASN A 1 843 ? -11.831 -14.095 55.948 1.00 90.94 843 ASN A C 1
ATOM 6707 O O . ASN A 1 843 ? -11.539 -14.985 55.146 1.00 90.94 843 ASN A O 1
ATOM 6711 N N . PHE A 1 844 ? -13.031 -13.511 55.961 1.00 94.50 844 PHE A N 1
ATOM 6712 C CA . PHE A 1 844 ? -14.083 -13.818 54.995 1.00 94.50 844 PHE A CA 1
ATOM 6713 C C . PHE A 1 844 ? -13.675 -13.448 53.568 1.00 94.50 844 PHE A C 1
ATOM 6715 O O . PHE A 1 844 ? -13.742 -14.298 52.680 1.00 94.50 844 PHE A O 1
ATOM 6722 N N . VAL A 1 845 ? -13.160 -12.234 53.354 1.00 94.50 845 VAL A N 1
ATOM 6723 C CA . VAL A 1 845 ? -12.665 -11.800 52.037 1.00 94.50 845 VAL A CA 1
ATOM 6724 C C . VAL A 1 845 ? -11.529 -12.707 51.557 1.00 94.50 845 VAL A C 1
ATOM 6726 O O . VAL A 1 845 ? -11.519 -13.120 50.399 1.00 94.50 845 VAL A O 1
ATOM 6729 N N . ASN A 1 846 ? -10.611 -13.102 52.443 1.00 94.00 846 ASN A N 1
ATOM 6730 C CA . ASN A 1 846 ? -9.534 -14.032 52.099 1.00 94.00 846 ASN A CA 1
ATOM 6731 C C . ASN A 1 846 ? -10.070 -15.411 51.648 1.00 94.00 846 ASN A C 1
ATOM 6733 O O . ASN A 1 846 ? -9.578 -15.996 50.681 1.00 94.00 846 ASN A O 1
ATOM 6737 N N . ASN A 1 847 ? -11.126 -15.919 52.293 1.00 93.88 847 ASN A N 1
ATOM 6738 C CA . ASN A 1 847 ? -11.804 -17.144 51.863 1.00 93.88 847 ASN A CA 1
ATOM 6739 C C . ASN A 1 847 ? -12.527 -16.976 50.517 1.00 93.88 847 ASN A C 1
ATOM 6741 O O . ASN A 1 847 ? -12.436 -17.869 49.673 1.00 93.88 847 ASN A O 1
ATOM 6745 N N . ALA A 1 848 ? -13.190 -15.840 50.284 1.00 96.00 848 ALA A N 1
ATOM 6746 C CA . ALA A 1 848 ? -13.830 -15.536 49.004 1.00 96.00 848 ALA A CA 1
ATOM 6747 C C . ALA A 1 848 ? -12.803 -15.476 47.859 1.00 96.00 848 ALA A C 1
ATOM 6749 O O . ALA A 1 848 ? -13.018 -16.081 46.808 1.00 96.00 848 ALA A O 1
ATOM 6750 N N . ILE A 1 849 ? -11.646 -14.843 48.085 1.00 96.25 849 ILE A N 1
ATOM 6751 C CA . ILE A 1 849 ? -10.521 -14.806 47.137 1.00 96.25 849 ILE A CA 1
ATOM 6752 C C . ILE A 1 849 ? -10.023 -16.221 46.811 1.00 96.25 849 ILE A C 1
ATOM 6754 O O . ILE A 1 849 ? -9.793 -16.540 45.642 1.00 96.25 849 ILE A O 1
ATOM 6758 N N . ARG A 1 850 ? -9.886 -17.095 47.815 1.00 95.75 850 ARG A N 1
ATOM 6759 C CA . ARG A 1 850 ? -9.481 -18.494 47.600 1.00 95.75 850 ARG A CA 1
ATOM 6760 C C . ARG A 1 850 ? -10.497 -19.268 46.761 1.00 95.75 850 ARG A C 1
ATOM 6762 O O . ARG A 1 850 ? -10.092 -20.044 45.899 1.00 95.75 850 ARG A O 1
ATOM 6769 N N . ILE A 1 851 ? -11.789 -19.099 47.041 1.00 95.44 851 ILE A N 1
ATOM 6770 C CA . ILE A 1 851 ? -12.865 -19.896 46.435 1.00 95.44 851 ILE A CA 1
ATOM 6771 C C . ILE A 1 851 ? -13.191 -19.424 45.012 1.00 95.44 851 ILE A C 1
ATOM 6773 O O . ILE A 1 851 ? -13.329 -20.265 44.127 1.00 95.44 851 ILE A O 1
ATOM 6777 N N . TYR A 1 852 ? -13.296 -18.111 44.784 1.00 96.56 852 TYR A N 1
ATOM 6778 C CA . TYR A 1 852 ? -13.776 -17.539 43.518 1.00 96.56 852 TYR A CA 1
ATOM 6779 C C . TYR A 1 852 ? -12.673 -16.970 42.618 1.00 96.56 852 TYR A C 1
ATOM 6781 O O . TYR A 1 852 ? -12.833 -16.951 41.398 1.00 96.56 852 TYR A O 1
ATOM 6789 N N . LEU A 1 853 ? -11.562 -16.501 43.198 1.00 95.06 853 LEU A N 1
ATOM 6790 C CA . LEU A 1 853 ? -10.535 -15.725 42.484 1.00 95.06 853 LEU A CA 1
ATOM 6791 C C . LEU A 1 853 ? -9.173 -16.439 42.420 1.00 95.06 853 LEU A C 1
ATOM 6793 O O . LEU A 1 853 ? -8.176 -15.855 41.997 1.00 95.06 853 LEU A O 1
ATOM 6797 N N . GLY A 1 854 ? -9.097 -17.692 42.886 1.00 92.44 854 GLY A N 1
ATOM 6798 C CA . GLY A 1 854 ? -7.904 -18.537 42.784 1.00 92.44 854 GLY A CA 1
ATOM 6799 C C . GLY A 1 854 ? -6.650 -17.971 43.460 1.00 92.44 854 GLY A C 1
ATOM 6800 O O . GLY A 1 854 ? -5.545 -18.267 43.011 1.00 92.44 854 GLY A O 1
ATOM 6801 N N . ASN A 1 855 ? -6.800 -17.155 44.511 1.00 92.75 855 ASN A N 1
ATOM 6802 C CA . ASN A 1 855 ? -5.699 -16.439 45.184 1.00 92.75 855 ASN A CA 1
ATOM 6803 C C . ASN A 1 855 ? -4.917 -15.452 44.295 1.00 92.75 855 ASN A C 1
ATOM 6805 O O . ASN A 1 855 ? -3.770 -15.132 44.601 1.00 92.75 855 ASN A O 1
ATOM 6809 N N . GLN A 1 856 ? -5.517 -14.950 43.213 1.00 91.94 856 GLN A N 1
ATOM 6810 C CA . GLN A 1 856 ? -4.862 -13.986 42.318 1.00 91.94 856 GLN A CA 1
ATOM 6811 C C . GLN A 1 856 ? -4.936 -12.530 42.816 1.00 91.94 856 GLN A C 1
ATOM 6813 O O . GLN A 1 856 ? -4.204 -11.675 42.324 1.00 91.94 856 GLN A O 1
ATOM 6818 N N . VAL A 1 857 ? -5.804 -12.238 43.793 1.00 93.62 857 VAL A N 1
ATOM 6819 C CA . VAL A 1 857 ? -5.967 -10.897 44.379 1.00 93.62 857 VAL A CA 1
ATOM 6820 C C . VAL A 1 857 ? -5.092 -10.737 45.617 1.00 93.62 857 VAL A C 1
ATOM 6822 O O . VAL A 1 857 ? -5.133 -11.561 46.530 1.00 93.62 857 VAL A O 1
ATOM 6825 N N . LEU A 1 858 ? -4.338 -9.640 45.681 1.00 87.12 858 LEU A N 1
ATOM 6826 C CA . LEU A 1 858 ? -3.454 -9.334 46.807 1.00 87.12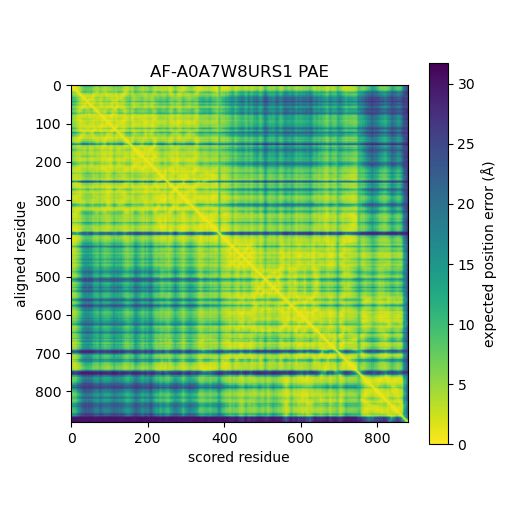 858 LEU A CA 1
ATOM 6827 C C . LEU A 1 858 ? -4.166 -8.446 47.832 1.00 87.12 858 LEU A C 1
ATOM 6829 O O . LEU A 1 858 ? -4.484 -7.307 47.527 1.00 87.12 858 LEU A O 1
ATOM 6833 N N . LEU A 1 859 ? -4.375 -8.920 49.065 1.00 88.88 859 LEU A N 1
ATOM 6834 C CA . LEU A 1 859 ? -4.908 -8.075 50.152 1.00 88.88 859 LEU A CA 1
ATOM 6835 C C . LEU A 1 859 ? -3.835 -7.192 50.802 1.00 88.88 859 LEU A C 1
ATOM 6837 O O . LEU A 1 859 ? -4.117 -6.073 51.227 1.00 88.88 859 LEU A O 1
ATOM 6841 N N . ASN A 1 860 ? -2.598 -7.686 50.877 1.00 80.56 860 ASN A N 1
ATOM 6842 C CA . ASN A 1 860 ? -1.502 -7.000 51.559 1.00 80.56 860 ASN A CA 1
ATOM 6843 C C . ASN A 1 860 ? -1.243 -5.618 50.944 1.00 80.56 860 ASN A C 1
ATOM 6845 O O . ASN A 1 860 ? -1.185 -5.484 49.725 1.00 80.56 860 ASN A O 1
ATOM 6849 N N . ASN A 1 861 ? -1.042 -4.611 51.799 1.00 84.06 861 ASN A N 1
ATOM 6850 C CA . ASN A 1 861 ? -0.880 -3.183 51.467 1.00 84.06 861 ASN A CA 1
ATOM 6851 C C . ASN A 1 861 ? -2.160 -2.453 51.013 1.00 84.06 861 ASN A C 1
ATOM 6853 O O . ASN A 1 861 ? -2.169 -1.223 50.992 1.00 84.06 861 ASN A O 1
ATOM 6857 N N . TYR A 1 862 ? -3.242 -3.173 50.706 1.00 90.25 862 TYR A N 1
ATOM 6858 C CA . TYR A 1 862 ? -4.512 -2.591 50.252 1.00 90.25 862 TYR A CA 1
ATOM 6859 C C . TYR A 1 862 ? -5.621 -2.720 51.300 1.00 90.25 862 TYR A C 1
ATOM 6861 O O . TYR A 1 862 ? -6.436 -1.819 51.449 1.00 90.25 862 TYR A O 1
ATOM 6869 N N . VAL A 1 863 ? -5.602 -3.778 52.111 1.00 90.50 863 VAL A N 1
ATOM 6870 C CA . VAL A 1 863 ? -6.530 -3.959 53.232 1.00 90.50 863 VAL A CA 1
ATOM 6871 C C . VAL A 1 863 ? -5.749 -4.196 54.525 1.00 90.50 863 VAL A C 1
ATOM 6873 O O . VAL A 1 863 ? -4.814 -5.000 54.547 1.00 90.50 863 VAL A O 1
ATOM 6876 N N . SER A 1 864 ? -6.127 -3.508 55.602 1.00 90.00 864 SER A N 1
ATOM 6877 C CA . SER A 1 864 ? -5.585 -3.693 56.954 1.00 90.00 864 SER A CA 1
ATOM 6878 C C . SER A 1 864 ? -6.647 -4.230 57.915 1.00 90.00 864 SER A C 1
ATOM 6880 O O . SER A 1 864 ? -7.846 -4.137 57.658 1.00 90.00 864 SER A O 1
ATOM 6882 N N . ILE A 1 865 ? -6.205 -4.808 59.034 1.00 85.56 865 ILE A N 1
ATOM 6883 C CA . ILE A 1 865 ? -7.098 -5.195 60.130 1.00 85.56 865 ILE A CA 1
ATOM 6884 C C . ILE A 1 865 ? -7.295 -3.962 61.018 1.00 85.56 865 ILE A C 1
ATOM 6886 O O . ILE A 1 865 ? -6.311 -3.365 61.455 1.00 85.56 865 ILE A O 1
ATOM 6890 N N . ALA A 1 866 ? -8.545 -3.568 61.256 1.00 78.31 866 ALA A N 1
ATOM 6891 C CA . ALA A 1 866 ? -8.888 -2.437 62.111 1.00 78.31 866 ALA A CA 1
ATOM 6892 C C . ALA A 1 866 ? -8.423 -2.677 63.562 1.00 78.31 866 ALA A C 1
ATOM 6894 O O . ALA A 1 866 ? -8.618 -3.763 64.114 1.00 78.31 866 ALA A O 1
ATOM 6895 N N . ASP A 1 867 ? -7.824 -1.660 64.191 1.00 57.12 867 ASP A N 1
ATOM 6896 C CA . ASP A 1 867 ? -7.469 -1.708 65.612 1.00 57.12 867 ASP A CA 1
ATOM 6897 C C . ASP A 1 867 ? -8.737 -1.794 66.480 1.00 57.12 867 ASP A C 1
ATOM 6899 O O . ASP A 1 867 ? -9.746 -1.149 66.198 1.00 57.12 867 ASP A O 1
ATOM 6903 N N . LEU A 1 868 ? -8.670 -2.553 67.580 1.00 49.75 868 LEU A N 1
ATOM 6904 C CA . LEU A 1 868 ? -9.770 -2.867 68.517 1.00 49.75 868 LEU A CA 1
ATOM 6905 C C . LEU A 1 868 ? -10.423 -1.653 69.231 1.00 49.75 868 LEU A C 1
ATOM 6907 O O . LEU A 1 868 ? -11.189 -1.831 70.179 1.00 49.75 868 LEU A O 1
ATOM 6911 N N . THR A 1 869 ? -10.150 -0.417 68.816 1.00 41.41 869 THR A N 1
ATOM 6912 C CA . THR A 1 869 ? -10.747 0.802 69.375 1.00 41.41 869 THR A CA 1
ATOM 6913 C C . THR A 1 869 ? -11.385 1.630 68.266 1.00 41.41 869 THR A C 1
ATOM 6915 O O . THR A 1 869 ? -10.687 2.265 67.478 1.00 41.41 869 THR A O 1
ATOM 6918 N N . GLY A 1 870 ? -12.719 1.611 68.215 1.00 45.44 870 GLY A N 1
ATOM 6919 C CA . GLY A 1 870 ? -13.522 2.177 67.135 1.00 45.44 870 GLY A CA 1
ATOM 6920 C C . GLY A 1 870 ? -13.163 3.613 66.745 1.00 45.44 870 GLY A C 1
ATOM 6921 O O . GLY A 1 870 ? -13.279 4.542 67.544 1.00 45.44 870 GLY A O 1
ATOM 6922 N N . SER A 1 871 ? -12.798 3.799 65.478 1.00 35.56 871 SER A N 1
ATOM 6923 C CA . SER A 1 871 ? -12.979 5.058 64.756 1.00 35.56 871 SER A CA 1
ATOM 6924 C C . SER A 1 871 ? -13.118 4.776 63.254 1.00 35.56 871 SER A C 1
ATOM 6926 O O . SER A 1 871 ? -12.559 3.809 62.746 1.00 35.56 871 SER A O 1
ATOM 6928 N N . ASN A 1 872 ? -13.946 5.585 62.592 1.00 38.34 872 ASN A N 1
ATOM 6929 C CA . ASN A 1 872 ? -14.555 5.364 61.277 1.00 38.34 872 ASN A CA 1
ATOM 6930 C C . ASN A 1 872 ? -13.591 4.981 60.131 1.00 38.34 872 ASN A C 1
ATOM 6932 O O . ASN A 1 872 ? -12.504 5.536 59.996 1.00 38.34 872 ASN A O 1
ATOM 6936 N N . ALA A 1 873 ? -14.078 4.095 59.256 1.00 50.41 873 ALA A N 1
ATOM 6937 C CA . ALA A 1 873 ? -13.332 3.300 58.274 1.00 50.41 873 ALA A CA 1
ATOM 6938 C C . ALA A 1 873 ? -12.845 4.011 56.989 1.00 50.41 873 ALA A C 1
ATOM 6940 O O . ALA A 1 873 ? -12.416 3.336 56.058 1.00 50.41 873 ALA A O 1
ATOM 6941 N N . ILE A 1 874 ? -12.867 5.345 56.896 1.00 43.00 874 ILE A N 1
ATOM 6942 C CA . ILE A 1 874 ? -12.288 6.068 55.746 1.00 43.00 874 ILE A CA 1
ATOM 6943 C C . ILE A 1 874 ? -11.660 7.371 56.252 1.00 43.00 874 ILE A C 1
ATOM 6945 O O . ILE A 1 874 ? -12.348 8.373 56.445 1.00 43.00 874 ILE A O 1
ATOM 6949 N N . THR A 1 875 ? -10.350 7.372 56.503 1.00 36.62 875 THR A N 1
ATOM 6950 C CA . THR A 1 875 ? -9.599 8.585 56.851 1.00 36.62 875 THR A CA 1
ATOM 6951 C C . THR A 1 875 ? -8.947 9.182 55.605 1.00 36.62 875 THR A C 1
ATOM 6953 O O . THR A 1 875 ? -8.076 8.591 54.972 1.00 36.62 875 THR A O 1
ATOM 6956 N N . SER A 1 876 ? -9.370 10.396 55.248 1.00 33.25 876 SER A N 1
ATOM 6957 C CA . SER A 1 876 ? -8.713 11.236 54.247 1.00 33.25 876 SER A CA 1
ATOM 6958 C C . SER A 1 876 ? -7.345 11.692 54.768 1.00 33.25 876 SER A C 1
ATOM 6960 O O . SER A 1 876 ? -7.277 12.496 55.701 1.00 33.25 876 SER A O 1
ATOM 6962 N N . ALA A 1 877 ? -6.254 11.211 54.174 1.00 30.75 877 ALA A N 1
ATOM 6963 C CA . ALA A 1 877 ? -4.914 11.715 54.462 1.00 30.75 877 ALA A CA 1
ATOM 6964 C C . ALA A 1 877 ? -4.575 12.900 53.538 1.00 30.75 877 ALA A C 1
ATOM 6966 O O . ALA A 1 877 ? -4.298 12.732 52.353 1.00 30.75 877 ALA A O 1
ATOM 6967 N N . THR A 1 878 ? -4.604 14.113 54.091 1.00 31.25 878 THR A N 1
ATOM 6968 C CA . THR A 1 878 ? -3.984 15.324 53.527 1.00 31.25 878 THR A CA 1
ATOM 6969 C C . THR A 1 878 ? -2.546 15.498 54.041 1.00 31.25 878 THR A C 1
ATOM 6971 O O . THR A 1 878 ? -2.325 15.350 55.242 1.00 31.25 878 THR A O 1
ATOM 6974 N N . SER A 1 879 ? -1.640 15.953 53.155 1.00 31.27 879 SER A N 1
ATOM 6975 C CA . SER A 1 879 ? -0.230 16.398 53.343 1.00 31.27 879 SER A CA 1
ATOM 6976 C C . SER A 1 879 ? 0.799 15.298 53.669 1.00 31.27 879 SER A C 1
ATOM 6978 O O . SER A 1 879 ? 0.556 14.476 54.542 1.00 31.27 879 SER A O 1
ATOM 6980 N N . SER A 1 880 ? 1.948 15.195 52.989 1.00 31.36 880 SER A N 1
ATOM 6981 C CA . SER A 1 880 ? 2.929 16.237 52.610 1.00 31.36 880 SER A CA 1
ATOM 6982 C C . SER A 1 880 ? 3.256 16.362 51.126 1.00 31.36 880 SER A C 1
ATOM 6984 O O . SER A 1 880 ? 3.462 15.299 50.500 1.00 31.36 880 SER A O 1
#

Secondary structure (DSSP, 8-state):
---HHHHHHHHHT---TTTT--EEE-PEE-S-TT-EESEEEETTEEEE-SSTT-EEEEEEEES--GGGGTS-TT--S-EEHHHHHHHHT-EEEEE-TT-PEEPTTSEEEEE-TT--EEEEEE--TTSS--TTTSPPEEEEE--GGGGSGGGGSTT----EEEEEE--SSGGGHHHHHHHHHHHHTSSSEEEEEETTEEES--STTT--TT--EEEEEETTEEEEEEEESTT--EEEETTTTEEEEEE----S---B---GGGEEEEEEEE-TTS-EEEEEE---STTSSEESSSS-EEEEHHHHHHHHHHHSS---GGGEEEEEEEEPPSS--B----TT-HHHHTTS-HHHHHHHHSSSS---GGGSHHHHHHSHHHHHHT----TT---SS-HHHHHHHHHHHHHHHHHH--SB--EEETTEEEEEPPGGGSEEEEEEEE-TT--EEEEEEEEE-SEEE-S-TT--EEEEEESEEESS-SEEES-SEEE--TTS-EEEEEEEBPTTT--B----EE-TTSTTEEEETTEEEE-S-TTTEEEEEEESSEEEEEEEEE--BTTB-EEE-EEEEEETTEEEEEE--S-EEEEEEEETTEEEPBTTTEEEETTEEEE-BSTT-SSTTTS-EEEEEEEEEE--TTSPPP--EEEEE-BTTBB--SSS----SSS-EEEEETTEEE-GGG--BTTT--PPPP--TTTT-EEEEEEPPPP-BTTBSS-HHHHHHHHHHHHHHHHHHHHHHSPPPPTT-SSS----SSPEEEE-HHHHHHHHHHHTT-S--TGGGS---HHHHHHHHGGGGGGGGG-TTSGGG---TTTEEEESSS-SSPEEE-HHHHHHHHHHHHHHSTT-B--TTTEEEPPSS---S-------

Sequence (880 aa):
MYDYLVDNALRNVWCAPTQDRQAILQPARLTPDGGVVNSVQIDWSQYRLPVSNTAYHIYQIGQISPFLLGLLSWARTWTPFAVAMNRLNLIVDLYVNSGIQLARFQSYFMITRDNNLVVAVQLQSTIDINLDHEPLCLRLYSNAFFQSPRATAGATQNYIQTGGIVPRIKTDILPVQNTVTALRAQPGTVYCFVNGFKVDTINVVTAQPGDVIEYVYDSSVYRVADFALTGLPVFNSTLDSKYKYLLHYNGRGRHTIDYEDDIDVWVIYTLPSGLTQGVFYHHNETDAIRNVTHRDYALPTAYVAGYLSARGNWNSESNVTIRLHIRKAGLERPLIHENNRIFELYKLDDDQIVSAMAGVDATLENWQAATLEAAPYTRIMRACSDRSGNSMFDRRTVEEAYGYNATSRLVGMSPLIPVLESGQLIVSLPYNLQSNVTAWEYNEDGTLLGYYPHASGGVYVCQNSDCALVEVIYGAASQLPDDTYGQASQVIDPRLDYRMYTCDIASVTGKPLLNWTDVTGSSQYAIQDGILTWLIDTTKTYTCVRSNRTMLAYTLYIQPQEGILPITIQQQGILDYVLQLFSMQIPMGQLDVFVNGRSMIQDLDYVMRFPVIMINNVSALSFPQDRQQQITLRWTGFCNSDLSIPLHRDVGWVQYGLLSNNNRYNIRDDDVTRIVVGGGVFPKSNLKFAEDDANILSPLPINGLPYQVQKVIVPMLGVTNEDTWTYFDRALAVDRAVEDYMTLYYPLPAPGVASGPDVIEALYPLFSPFCCKIIYDLVLGIIDETPLQSFYNDDFVREVCQPYEYLLAFDPTQPANTQDPRFVTIRPHNLTVTIALEIYAYNFVNNAIRIYLGNQVLLNNYVSIADLTGSNAITSATSS

Mean predicted aligned error: 9.33 Å

pLDDT: mean 90.39, std 10.63, range [30.75, 98.62]

Foldseek 3Di:
DDFPLLVVLVAFQAQALPLFLKDKDQFAWDAAFQADAQWDDDDNDIDGDPDHPFGKTKTWPFQDQVVSLQFDRPQQDWDQQQVSCQPRVKDKFKDFLLQQTADSRQKTWHQHPVRIIMIIGTDAPLAPDRVNPTTIMMIITHFLQCVAVNCVPDPDNFGKHKDWDQAQAQVVQVVVQVVQVVLVVHQWDKFKDWSRWTWPGGHSVVDDHRIIIMMMTGNQFRDKAKDQLPPFFWDQAPPVRAIKGKAFGFDDDAQWAQAPSQKWKWKWFQDPVRIITIGTQDPPDVVQWFDLASGMIIGGPVSSVVSCVVVVPRPDSRRIMMMMGTGDHSDTHGNAAWLLRVVLLVVDHRVSSSCCQGHPVVPQVSSHSNNSRPFLSSVSHPQDDDPPPDSSDDQVSSCRTHFQLNVCLQAPFDKDFFDQDPNFTKGFHGNLLFAQKKKFFAAPQQFTPDIDTHHGDRMDTDPDPRGGIIGIAHAAADLAFQKDKLDQKDAADQQWAKWKKKFWQDPPPRHTPLPIFTQPPHPQWDADPRMIGGNDDSSTMMMMMGIQNHWHKDKDFAQADLQWDKDFRWGWYQDPNDTDIDGDRFAFADKWKAKNRFTDDELAQWDDDPRMIIGFALVSDDQSVPGTIMIMMTGGHHDDSRSHHDAQKDKDWQWLQAPPLPQWQADDPSFNKWKHWLRRTDDPVVGHHLNPDPDRHDADQSGLTMMMIGGDQHACRPNHPDGSVVSVVSSVVSRVSSRVSVSVVCGRDPVPPPPDDRDHPDARETEFPLLSSLLSCQLVCVDPCVCLVDDDDLVVLCVSSVVSVVSLSTGCLDPVSDDDPVRHAYESGSDPAAWEGAPSSVVSSVSNCVNRRVVRYDNPRRYHHDDPDDDHGDDDDDDD